Protein AF-A0A7C8J4I6-F1 (afdb_monomer_lite)

Sequence (826 aa):
MHVARFGGRIDNSRSSGARPEPAAGSNEIRGDLSVLTAATSILNPGFVEAGSIQSAESRGTNTRDVSGNFRDSLKSLCDAIKLIAAVIPVPVYLMIDALDECIDRREQCFLECLKSLVDKSGVNGENSRTAGSNNTGVKSENLKLVISARDSVDIVGELVDSKGKIENQDAEDVLRNHGIKIVDITPEKNSSDLKDYLRHAVGEVFTRRIDRKKYEAYYDSQLSRIVKIIHEKANGDFTLARLIIANLQQPSKETLEKRIKRLPSAIGDIYRASLESLTADEQEFVVAALKWVVWGVSGLSILEISDHYKEIYKDSGHSDSKPSQDVGESGTESVLEPNYASPYDNPEVKDTIYHTENAGRDFFKYDRNTGVVNVDISIREWIQQDISDSDPLVEDSRGFNKFRDNRGNTVFQFTLAPSFVRYGDTLSQLFDKKEAQMSIVLDIFRTLSNEEFQNKYIPWRPDWVEDTEVVFQDRKTPLRYEIEHWHDHILALQEWWTEDSVNSSWWAELLNQISIFTRLENWYRWNIQRIYLHTDEATLVSKDLSIRVPTSKRKPLEFLLRVFEEPIYYACKVGLYLLVDALAHQAKNLVQPSGHEREDSKMVRSRRVEAIRTVRVQALIRDIITKRPGWAPLGVPNPLCVHVESGLFIWLKHHIALRRFVKDMGGEETLERLGRPDSGASPKLLSVIFEQLTKNAFGLDNQGIISLVQEAAHLQSSQSAHEILCSREDILGRSPLCLASLNPLIIERLLKYGANINGSSILGLGHKISPLKSILEEAVHSDPKMIKLRLLKSAEILILGGADLKLGLRGTGENYNMPSSSCVLK

Structure (mmCIF, N/CA/C/O backbone):
data_AF-A0A7C8J4I6-F1
#
_entry.id   AF-A0A7C8J4I6-F1
#
loop_
_atom_site.group_PDB
_atom_site.id
_atom_site.type_symbol
_atom_site.label_atom_id
_atom_site.label_alt_id
_atom_site.label_comp_id
_atom_site.label_asym_id
_atom_site.label_entity_id
_atom_site.label_seq_id
_atom_site.pdbx_PDB_ins_code
_atom_site.Cartn_x
_atom_site.Cartn_y
_atom_site.Cartn_z
_atom_site.occupancy
_atom_site.B_iso_or_equiv
_atom_site.auth_seq_id
_atom_site.auth_comp_id
_atom_site.auth_asym_id
_atom_site.auth_atom_id
_atom_site.pdbx_PDB_model_num
ATOM 1 N N . MET A 1 1 ? -17.222 -14.824 13.240 1.00 22.33 1 MET A N 1
ATOM 2 C CA . MET A 1 1 ? -18.565 -15.294 12.827 1.00 22.33 1 MET A CA 1
ATOM 3 C C . MET A 1 1 ? -19.523 -15.115 14.009 1.00 22.33 1 MET A C 1
ATOM 5 O O . MET A 1 1 ? -19.587 -15.979 14.870 1.00 22.33 1 MET A O 1
ATOM 9 N N . HIS A 1 2 ? -20.203 -13.968 14.108 1.00 18.14 2 HIS A N 1
ATOM 10 C CA . HIS A 1 2 ? -21.247 -13.718 15.112 1.00 18.14 2 HIS A CA 1
ATOM 11 C C . HIS A 1 2 ? -22.557 -13.432 14.373 1.00 18.14 2 HIS A C 1
ATOM 13 O O . HIS A 1 2 ? -22.644 -12.476 13.611 1.00 18.14 2 HIS A O 1
ATOM 19 N N . VAL A 1 3 ? -23.560 -14.288 14.567 1.00 20.97 3 VAL A N 1
ATOM 20 C CA . VAL A 1 3 ? -24.910 -14.102 14.024 1.00 20.97 3 VAL A CA 1
ATOM 21 C C . VAL A 1 3 ? -25.680 -13.197 14.985 1.00 20.97 3 VAL A C 1
ATOM 23 O O . VAL A 1 3 ? -26.093 -13.644 16.054 1.00 20.97 3 VAL A O 1
ATOM 26 N N . ALA A 1 4 ? -25.871 -11.930 14.621 1.00 20.53 4 ALA A N 1
ATOM 27 C CA . ALA A 1 4 ? -26.806 -11.043 15.306 1.00 20.53 4 ALA A CA 1
ATOM 28 C C . ALA A 1 4 ? -28.215 -11.250 14.723 1.00 20.53 4 ALA A C 1
ATOM 30 O O . ALA A 1 4 ? -28.463 -10.984 13.548 1.00 20.53 4 ALA A O 1
ATOM 31 N N . ARG A 1 5 ? -29.150 -11.753 15.540 1.00 20.88 5 ARG A N 1
ATOM 32 C CA . ARG A 1 5 ? -30.585 -11.773 15.217 1.00 20.88 5 ARG A CA 1
ATOM 33 C C . ARG A 1 5 ? -31.154 -10.372 15.443 1.00 20.88 5 ARG A C 1
ATOM 35 O O . ARG A 1 5 ? -31.378 -9.988 16.587 1.00 20.88 5 ARG A O 1
ATOM 42 N N . PHE A 1 6 ? -31.441 -9.640 14.371 1.00 23.06 6 PHE A N 1
ATOM 43 C CA . PHE A 1 6 ? -32.274 -8.440 14.452 1.00 23.06 6 PHE A CA 1
ATOM 44 C C . PHE A 1 6 ? -33.743 -8.849 14.629 1.00 23.06 6 PHE A C 1
ATOM 46 O O . PHE A 1 6 ? -34.388 -9.341 13.706 1.00 23.06 6 PHE A O 1
ATOM 53 N N . GLY A 1 7 ? -34.263 -8.691 15.847 1.00 23.14 7 GLY A N 1
ATOM 54 C CA . GLY A 1 7 ? -35.677 -8.872 16.173 1.00 23.14 7 GLY A CA 1
ATOM 55 C C . GLY A 1 7 ? -36.444 -7.560 16.038 1.00 23.14 7 GLY A C 1
ATOM 56 O O . GLY A 1 7 ? -36.619 -6.854 17.025 1.00 23.14 7 GLY A O 1
ATOM 57 N N . GLY A 1 8 ? -36.909 -7.240 14.830 1.00 23.73 8 GLY A N 1
ATOM 58 C CA . GLY A 1 8 ? -37.871 -6.163 14.586 1.00 23.73 8 GLY A CA 1
ATOM 59 C C . GLY A 1 8 ? -39.305 -6.689 14.668 1.00 23.73 8 GLY A C 1
ATOM 60 O O . GLY A 1 8 ? -39.698 -7.564 13.899 1.00 23.73 8 GLY A O 1
ATOM 61 N N . ARG A 1 9 ? -40.089 -6.174 15.618 1.00 23.89 9 ARG A N 1
ATOM 62 C CA . ARG A 1 9 ? -41.513 -6.480 15.807 1.00 23.89 9 ARG A CA 1
ATOM 63 C C . ARG A 1 9 ? -42.314 -5.725 14.736 1.00 23.89 9 ARG A C 1
ATOM 65 O O . ARG A 1 9 ? -42.453 -4.513 14.838 1.00 23.89 9 ARG A O 1
ATOM 72 N N . ILE A 1 10 ? -42.794 -6.424 13.707 1.00 28.09 10 ILE A N 1
ATOM 73 C CA . ILE A 1 10 ? -43.690 -5.860 12.684 1.00 28.09 10 ILE A CA 1
ATOM 74 C C . ILE A 1 10 ? -45.133 -6.175 13.084 1.00 28.09 10 ILE A C 1
ATOM 76 O O . ILE A 1 10 ? -45.493 -7.338 13.276 1.00 28.09 10 ILE A O 1
ATOM 80 N N . ASP A 1 11 ? -45.942 -5.127 13.229 1.00 28.45 11 ASP A N 1
ATOM 81 C CA . ASP A 1 11 ? -47.372 -5.217 13.506 1.00 28.45 11 ASP A CA 1
ATOM 82 C C . ASP A 1 11 ? -48.124 -5.880 12.343 1.00 28.45 11 ASP A C 1
ATOM 84 O O . ASP A 1 11 ? -48.068 -5.456 11.188 1.00 28.45 11 ASP A O 1
ATOM 88 N N . ASN A 1 12 ? -48.860 -6.941 12.676 1.00 27.19 12 ASN A N 1
ATOM 89 C CA . ASN A 1 12 ? -49.697 -7.695 11.753 1.00 27.19 12 ASN A CA 1
ATOM 90 C C . ASN A 1 12 ? -50.974 -6.913 11.416 1.00 27.19 12 ASN A C 1
ATOM 92 O O . ASN A 1 12 ? -51.933 -6.916 12.191 1.00 27.19 12 ASN A O 1
ATOM 96 N N . SER A 1 13 ? -51.038 -6.348 10.209 1.00 28.39 13 SER A N 1
ATOM 97 C CA . SER A 1 13 ? -52.313 -6.074 9.542 1.00 28.39 13 SER A CA 1
ATOM 98 C C . SER A 1 13 ? -52.477 -7.002 8.332 1.00 28.39 13 SER A C 1
ATOM 100 O O . SER A 1 13 ? -51.561 -7.244 7.550 1.00 28.39 13 SER A O 1
ATOM 102 N N . ARG A 1 14 ? -53.654 -7.630 8.272 1.00 34.25 14 ARG A N 1
ATOM 103 C CA . ARG A 1 14 ? -54.020 -8.746 7.393 1.00 34.25 14 ARG A CA 1
ATOM 104 C C . ARG A 1 14 ? -53.921 -8.381 5.906 1.00 34.25 14 ARG A C 1
ATOM 106 O O . ARG A 1 14 ? -54.701 -7.565 5.429 1.00 34.25 14 ARG A O 1
ATOM 113 N N . SER A 1 15 ? -53.115 -9.126 5.153 1.00 29.30 15 SER A N 1
ATOM 114 C CA . SER A 1 15 ? -53.461 -9.507 3.779 1.00 29.30 15 SER A CA 1
ATOM 115 C C . SER A 1 15 ? -52.951 -10.923 3.497 1.00 29.30 15 SER A C 1
ATOM 117 O O . SER A 1 15 ? -51.850 -11.305 3.888 1.00 29.30 15 SER A O 1
ATOM 119 N N . SER A 1 16 ? -53.819 -11.748 2.921 1.00 35.03 16 SER A N 1
ATOM 120 C CA . SER A 1 16 ? -53.568 -13.146 2.588 1.00 35.03 16 SER A CA 1
ATOM 121 C C . SER A 1 16 ? -52.676 -13.245 1.348 1.00 35.03 16 SER A C 1
ATOM 123 O O . SER A 1 16 ? -53.167 -13.155 0.225 1.00 35.03 16 SER A O 1
ATOM 125 N N . GLY A 1 17 ? -51.379 -13.453 1.560 1.00 33.22 17 GLY A N 1
ATOM 126 C CA . GLY A 1 17 ? -50.409 -13.866 0.546 1.00 33.22 17 GLY A CA 1
ATOM 127 C C . GLY A 1 17 ? -49.604 -15.050 1.078 1.00 33.22 17 GLY A C 1
ATOM 128 O O . GLY A 1 17 ? -49.302 -15.099 2.269 1.00 33.22 17 GLY A O 1
ATOM 129 N N . ALA A 1 18 ? -49.341 -16.038 0.222 1.00 35.47 18 ALA A N 1
ATOM 130 C CA . ALA A 1 18 ? -48.706 -17.311 0.560 1.00 35.47 18 ALA A CA 1
ATOM 131 C C . ALA A 1 18 ? -47.450 -17.161 1.444 1.00 35.47 18 ALA A C 1
ATOM 133 O O . ALA A 1 18 ? -46.618 -16.283 1.221 1.00 35.47 18 ALA A O 1
ATOM 134 N N . ARG A 1 19 ? -47.313 -18.046 2.444 1.00 27.58 19 ARG A N 1
ATOM 135 C CA . ARG A 1 19 ? -46.102 -18.163 3.272 1.00 27.58 19 ARG A CA 1
ATOM 136 C C . ARG A 1 19 ? -44.889 -18.422 2.363 1.00 27.58 19 ARG A C 1
ATOM 138 O O . ARG A 1 19 ? -44.957 -19.375 1.590 1.00 27.58 19 ARG A O 1
ATOM 145 N N . PRO A 1 20 ? -43.790 -17.654 2.471 1.00 38.03 20 PRO A N 1
ATOM 146 C CA . PRO A 1 20 ? -42.533 -18.045 1.850 1.00 38.03 20 PRO A CA 1
ATOM 147 C C . PRO A 1 20 ? -42.032 -19.336 2.512 1.00 38.03 20 PRO A C 1
ATOM 149 O O . PRO A 1 20 ? -42.106 -19.478 3.737 1.00 38.03 20 PRO A O 1
ATOM 152 N N . GLU A 1 21 ? -41.570 -20.288 1.701 1.00 36.38 21 GLU A N 1
ATOM 153 C CA . GLU A 1 21 ? -40.891 -21.491 2.188 1.00 36.38 21 GLU A CA 1
ATOM 154 C C . GLU A 1 21 ? -39.665 -21.109 3.041 1.00 36.38 21 GLU A C 1
ATOM 156 O O . GLU A 1 21 ? -39.037 -20.074 2.792 1.00 36.38 21 GLU A O 1
ATOM 161 N N . PRO A 1 22 ? -39.330 -21.896 4.081 1.00 43.00 22 PRO A N 1
ATOM 162 C CA . PRO A 1 22 ? -38.176 -21.617 4.925 1.00 43.00 22 PRO A CA 1
ATOM 163 C C . PRO A 1 22 ? -36.894 -21.655 4.085 1.00 43.00 22 PRO A C 1
ATOM 165 O O . PRO A 1 22 ? -36.612 -22.644 3.416 1.00 43.00 22 PRO A O 1
ATOM 168 N N . ALA A 1 23 ? -36.125 -20.564 4.122 1.00 50.59 23 ALA A N 1
ATOM 169 C CA . ALA A 1 23 ? -34.827 -20.480 3.466 1.00 50.59 23 ALA A CA 1
ATOM 170 C C . ALA A 1 23 ? -33.919 -21.617 3.957 1.00 50.59 23 ALA A C 1
ATOM 172 O O . ALA A 1 23 ? -33.755 -21.786 5.169 1.00 50.59 23 ALA A O 1
ATOM 173 N N . ALA A 1 24 ? -33.341 -22.371 3.018 1.00 52.19 24 ALA A N 1
ATOM 174 C CA . ALA A 1 24 ? -32.402 -23.439 3.326 1.00 52.19 24 ALA A CA 1
ATOM 175 C C . ALA A 1 24 ? -31.261 -22.906 4.209 1.00 52.19 24 ALA A C 1
ATOM 177 O O . ALA A 1 24 ? -30.676 -21.852 3.934 1.00 52.19 24 ALA A O 1
ATOM 178 N N . GLY A 1 25 ? -30.971 -23.599 5.309 1.00 57.41 25 GLY A N 1
ATOM 179 C CA . GLY A 1 25 ? -29.938 -23.181 6.258 1.00 57.41 25 GLY A CA 1
ATOM 180 C C . GLY A 1 25 ? -28.534 -23.320 5.660 1.00 57.41 25 GLY A C 1
ATOM 181 O O . GLY A 1 25 ? -28.298 -24.170 4.806 1.00 57.41 25 GLY A O 1
ATOM 182 N N . SER A 1 26 ? -27.545 -22.554 6.140 1.00 57.16 26 SER A N 1
ATOM 183 C CA . SER A 1 26 ? -26.157 -22.659 5.634 1.00 57.16 26 SER A CA 1
ATOM 184 C C . SER A 1 26 ? -25.560 -24.072 5.754 1.00 57.16 26 SER A C 1
ATOM 186 O O . SER A 1 26 ? -24.694 -24.450 4.967 1.00 57.16 26 SER A O 1
ATOM 188 N N . ASN A 1 27 ? -26.048 -24.868 6.711 1.00 67.44 27 ASN A N 1
ATOM 189 C CA . ASN A 1 27 ? -25.666 -26.267 6.893 1.00 67.44 27 ASN A CA 1
ATOM 190 C C . ASN A 1 27 ? -26.215 -27.190 5.793 1.00 67.44 27 ASN A C 1
ATOM 192 O O . ASN A 1 27 ? -25.563 -28.175 5.466 1.00 67.44 27 ASN A O 1
ATOM 196 N N . GLU A 1 28 ? -27.368 -26.871 5.204 1.00 70.06 28 GLU A N 1
ATOM 197 C CA . GLU A 1 28 ? -27.948 -27.643 4.098 1.00 70.06 28 GLU A CA 1
ATOM 198 C C . GLU A 1 28 ? -27.163 -27.397 2.807 1.00 70.06 28 GLU A C 1
ATOM 200 O O . GLU A 1 28 ? -26.834 -28.345 2.106 1.00 70.06 28 GLU A O 1
ATOM 205 N N . ILE A 1 29 ? -26.733 -26.155 2.562 1.00 70.06 29 ILE A N 1
ATOM 206 C CA . ILE A 1 29 ? -25.873 -25.806 1.417 1.00 70.06 29 ILE A CA 1
ATOM 207 C C . ILE A 1 29 ? -24.490 -26.456 1.544 1.00 70.06 29 ILE A C 1
ATOM 209 O O . ILE A 1 29 ? -23.954 -26.965 0.566 1.00 70.06 29 ILE A O 1
ATOM 213 N N . ARG A 1 30 ? -23.912 -26.488 2.755 1.00 70.88 30 ARG A N 1
ATOM 214 C CA . ARG A 1 30 ? -22.647 -27.202 3.019 1.00 70.88 30 ARG A CA 1
ATOM 215 C C . ARG A 1 30 ? -22.762 -28.717 2.827 1.00 70.88 30 ARG A C 1
ATOM 217 O O . ARG A 1 30 ? -21.744 -29.359 2.597 1.00 70.88 30 ARG A O 1
ATOM 224 N N . GLY A 1 31 ? -23.965 -29.276 2.960 1.00 77.88 31 GLY A N 1
ATOM 225 C CA . GLY A 1 31 ? -24.247 -30.689 2.710 1.00 77.88 31 GLY A CA 1
ATOM 226 C C . GLY A 1 31 ? -24.632 -30.996 1.261 1.00 77.88 31 GLY A C 1
ATOM 227 O O . GLY A 1 31 ? -24.630 -32.164 0.873 1.00 77.88 31 GLY A O 1
ATOM 228 N N . ASP A 1 32 ? -24.945 -29.978 0.456 1.00 85.56 32 ASP A N 1
ATOM 229 C CA . ASP A 1 32 ? -25.350 -30.150 -0.934 1.00 85.56 32 ASP A CA 1
ATOM 230 C C . ASP A 1 32 ? -24.123 -30.337 -1.835 1.00 85.56 32 ASP A C 1
ATOM 232 O O . ASP A 1 32 ? -23.527 -29.397 -2.372 1.00 85.56 32 ASP A O 1
ATOM 236 N N . LEU A 1 33 ? -23.749 -31.606 -2.004 1.00 85.94 33 LEU A N 1
ATOM 237 C CA . LEU A 1 33 ? -22.631 -32.022 -2.843 1.00 85.94 33 LEU A CA 1
ATOM 238 C C . LEU A 1 33 ? -22.779 -31.535 -4.291 1.00 85.94 33 LEU A C 1
ATOM 240 O O . LEU A 1 33 ? -21.768 -31.307 -4.954 1.00 85.94 33 LEU A O 1
ATOM 244 N N . SER A 1 34 ? -24.006 -31.346 -4.787 1.00 86.69 34 SER A N 1
ATOM 245 C CA . SER A 1 34 ? -24.236 -30.876 -6.153 1.00 86.69 34 SER A CA 1
ATOM 246 C C . SER A 1 34 ? -23.845 -29.405 -6.317 1.00 86.69 34 SER A C 1
ATOM 248 O O . SER A 1 34 ? -23.128 -29.068 -7.260 1.00 86.69 34 SER A O 1
ATOM 250 N N . VAL A 1 35 ? -24.213 -28.554 -5.351 1.00 86.81 35 VAL A N 1
ATOM 251 C CA . VAL A 1 35 ? -23.846 -27.128 -5.320 1.00 86.81 35 VAL A CA 1
ATOM 252 C C . VAL A 1 35 ? -22.340 -26.969 -5.139 1.00 86.81 35 VAL A C 1
ATOM 254 O O . VAL A 1 35 ? -21.718 -26.191 -5.862 1.00 86.81 35 VAL A O 1
ATOM 257 N N . LEU A 1 36 ? -21.735 -27.739 -4.228 1.00 86.25 36 LEU A N 1
ATOM 258 C CA . LEU A 1 36 ? -20.285 -27.727 -4.016 1.00 86.25 36 LEU A CA 1
ATOM 259 C C . LEU A 1 36 ? -19.528 -28.175 -5.267 1.00 86.25 36 LEU A C 1
ATOM 261 O O . LEU A 1 36 ? -18.614 -27.481 -5.694 1.00 86.25 36 LEU A O 1
ATOM 265 N N . THR A 1 37 ? -19.939 -29.277 -5.900 1.00 86.19 37 THR A N 1
ATOM 266 C CA . THR A 1 37 ? -19.298 -29.775 -7.128 1.00 86.19 37 THR A CA 1
ATOM 267 C C . THR A 1 37 ? -19.415 -28.758 -8.261 1.00 86.19 37 THR A C 1
ATOM 269 O O . THR A 1 37 ? -18.433 -28.498 -8.954 1.00 86.19 37 THR A O 1
ATOM 272 N N . ALA A 1 38 ? -20.582 -28.127 -8.421 1.00 86.94 38 ALA A N 1
ATOM 273 C CA . ALA A 1 38 ? -20.786 -27.083 -9.418 1.00 86.94 38 ALA A CA 1
ATOM 274 C C . ALA A 1 38 ? -19.899 -25.855 -9.144 1.00 86.94 38 ALA A C 1
ATOM 276 O O . ALA A 1 38 ? -19.177 -25.414 -10.037 1.00 86.94 38 ALA A O 1
ATOM 277 N N . ALA A 1 39 ? -19.867 -25.352 -7.907 1.00 88.19 39 ALA A N 1
ATOM 278 C CA . ALA A 1 39 ? -19.011 -24.230 -7.520 1.00 88.19 39 ALA A CA 1
ATOM 279 C C . ALA A 1 39 ? -17.516 -24.554 -7.693 1.00 88.19 39 ALA A C 1
ATOM 281 O O . ALA A 1 39 ? -16.769 -23.745 -8.241 1.00 88.19 39 ALA A O 1
ATOM 282 N N . THR A 1 40 ? -17.078 -25.755 -7.301 1.00 85.81 40 THR A N 1
ATOM 283 C CA . THR A 1 40 ? -15.703 -26.226 -7.517 1.00 85.81 40 THR A CA 1
ATOM 284 C C . THR A 1 40 ? -15.380 -26.341 -9.001 1.00 85.81 40 THR A C 1
ATOM 286 O O . THR A 1 40 ? -14.283 -25.966 -9.391 1.00 85.81 40 THR A O 1
ATOM 289 N N . SER A 1 41 ? -16.316 -26.785 -9.844 1.00 83.88 41 SER A N 1
ATOM 290 C CA . SER A 1 41 ? -16.104 -26.844 -11.296 1.00 83.88 41 SER A CA 1
ATOM 291 C C . SER A 1 41 ? -15.981 -25.458 -11.940 1.00 83.88 41 SER A C 1
ATOM 293 O O . SER A 1 41 ? -15.224 -25.297 -12.887 1.00 83.88 41 SER A O 1
ATOM 295 N N . ILE A 1 42 ? -16.665 -24.443 -11.400 1.00 85.56 42 ILE A N 1
ATOM 296 C CA . ILE A 1 42 ? -16.537 -23.050 -11.855 1.00 85.56 42 ILE A CA 1
ATOM 297 C C . ILE A 1 42 ? -15.177 -22.476 -11.439 1.00 85.56 42 ILE A C 1
ATOM 299 O O . ILE A 1 42 ? -14.506 -21.827 -12.234 1.00 85.56 42 ILE A O 1
ATOM 303 N N . LEU A 1 43 ? -14.758 -22.729 -10.196 1.00 83.81 43 LEU A N 1
ATOM 304 C CA . LEU A 1 43 ? -13.472 -22.258 -9.671 1.00 83.81 43 LEU A CA 1
ATOM 305 C C . LEU A 1 43 ? -12.275 -23.033 -10.237 1.00 83.81 43 LEU A C 1
ATOM 307 O O . LEU A 1 43 ? -11.168 -22.501 -10.289 1.00 83.81 43 LEU A O 1
ATOM 311 N N . ASN A 1 44 ? -12.484 -24.288 -10.633 1.00 82.19 44 ASN A N 1
ATOM 312 C CA . ASN A 1 44 ? -11.461 -25.189 -11.144 1.00 82.19 44 ASN A CA 1
ATOM 313 C C . ASN A 1 44 ? -12.014 -26.044 -12.302 1.00 82.19 44 ASN A C 1
ATOM 315 O O . ASN A 1 44 ? -12.298 -27.235 -12.122 1.00 82.19 44 ASN A O 1
ATOM 319 N N . PRO A 1 45 ? -12.146 -25.459 -13.506 1.00 73.94 45 PRO A N 1
ATOM 320 C CA . PRO A 1 45 ? -12.723 -26.144 -14.663 1.00 73.94 45 PRO A CA 1
ATOM 321 C C . PRO A 1 45 ? -11.961 -27.412 -15.083 1.00 73.94 45 PRO A C 1
ATOM 323 O O . PRO A 1 45 ? -12.541 -28.280 -15.728 1.00 73.94 45 PRO A O 1
ATOM 326 N N . GLY A 1 46 ? -10.696 -27.579 -14.669 1.00 67.94 46 GLY A N 1
ATOM 327 C CA . GLY A 1 46 ? -9.892 -28.776 -14.945 1.00 67.94 46 GLY A CA 1
ATOM 328 C C . GLY A 1 46 ? -10.053 -29.931 -13.945 1.00 67.94 46 GLY A C 1
ATOM 329 O O . GLY A 1 46 ? -9.559 -31.025 -14.207 1.00 67.94 46 GLY A O 1
ATOM 330 N N . PHE A 1 47 ? -10.723 -29.730 -12.804 1.00 72.25 47 PHE A N 1
ATOM 331 C CA . PHE A 1 47 ? -10.771 -30.737 -11.732 1.00 72.25 47 PHE A CA 1
ATOM 332 C C . PHE A 1 47 ? -11.702 -31.919 -12.040 1.00 72.25 47 PHE A C 1
ATOM 334 O O . PHE A 1 47 ? -11.438 -33.046 -11.627 1.00 72.25 47 PHE A O 1
ATOM 341 N N . VAL A 1 48 ? -12.796 -31.680 -12.768 1.00 61.16 48 VAL A N 1
ATOM 342 C CA . VAL A 1 48 ? -13.861 -32.682 -12.958 1.00 61.16 48 VAL A CA 1
ATOM 343 C C . VAL A 1 48 ? -13.580 -33.619 -14.144 1.00 61.16 48 VAL A C 1
ATOM 345 O O . VAL A 1 48 ? -14.013 -34.770 -14.132 1.00 61.16 48 VAL A O 1
ATOM 348 N N . GLU A 1 49 ? -12.793 -33.192 -15.140 1.00 57.94 49 GLU A N 1
ATOM 349 C CA . GLU A 1 49 ? -12.517 -34.006 -16.339 1.00 57.94 49 GLU A CA 1
ATOM 350 C C . GLU A 1 49 ? -11.562 -35.197 -16.084 1.00 57.94 49 GLU A C 1
ATOM 352 O O . GLU A 1 49 ? -11.522 -36.122 -16.893 1.00 57.94 49 GLU A O 1
ATOM 357 N N . ALA A 1 50 ? -10.845 -35.248 -14.954 1.00 51.91 50 ALA A N 1
ATOM 358 C CA . ALA A 1 50 ? -9.851 -36.298 -14.691 1.00 51.91 50 ALA A CA 1
ATOM 359 C C . ALA A 1 50 ? -10.406 -37.585 -14.036 1.00 51.91 50 ALA A C 1
ATOM 361 O O . ALA A 1 50 ? -9.695 -38.587 -13.985 1.00 51.91 50 ALA A O 1
ATOM 362 N N . GLY A 1 51 ? -11.647 -37.583 -13.523 1.00 48.97 51 GLY A N 1
ATOM 363 C CA . GLY A 1 51 ? -12.116 -38.626 -12.593 1.00 48.97 51 GLY A CA 1
ATOM 364 C C . GLY A 1 51 ? -13.332 -39.467 -12.998 1.00 48.97 51 GLY A C 1
ATOM 365 O O . GLY A 1 51 ? -13.482 -40.572 -12.481 1.00 48.97 51 GLY A O 1
ATOM 366 N N . SER A 1 52 ? -14.214 -39.007 -13.892 1.00 48.44 52 SER A N 1
ATOM 367 C CA . SER A 1 52 ? -15.463 -39.740 -14.170 1.00 48.44 52 SER A CA 1
ATOM 368 C C . SER A 1 52 ? -15.946 -39.606 -15.614 1.00 48.44 52 SER A C 1
ATOM 370 O O . SER A 1 52 ? -16.878 -38.865 -15.923 1.00 48.44 52 SER A O 1
ATOM 372 N N . ILE A 1 53 ? -15.361 -40.398 -16.511 1.00 45.47 53 ILE A N 1
ATOM 373 C CA . ILE A 1 53 ? -16.020 -40.763 -17.769 1.00 45.47 53 ILE A CA 1
ATOM 374 C C . ILE A 1 53 ? -16.812 -42.041 -17.494 1.00 45.47 53 ILE A C 1
ATOM 376 O O . ILE A 1 53 ? -16.320 -43.128 -17.776 1.00 45.47 53 ILE A O 1
ATOM 380 N N . GLN A 1 54 ? -17.998 -41.923 -16.890 1.00 41.50 54 GLN A N 1
ATOM 381 C CA . GLN A 1 54 ? -19.114 -42.858 -17.092 1.00 41.50 54 GLN A CA 1
ATOM 382 C C . GLN A 1 54 ? -20.383 -42.384 -16.358 1.00 41.50 54 GLN A C 1
ATOM 384 O O . GLN A 1 54 ? -20.403 -42.220 -15.144 1.00 41.50 54 GLN A O 1
ATOM 389 N N . SER A 1 55 ? -21.441 -42.196 -17.154 1.00 44.59 55 SER A N 1
ATOM 390 C CA . SER A 1 55 ? -22.868 -42.175 -16.796 1.00 44.59 55 SER A CA 1
ATOM 391 C C . SER A 1 55 ? -23.388 -41.102 -15.826 1.00 44.59 55 SER A C 1
ATOM 393 O O . SER A 1 55 ? -23.688 -41.396 -14.673 1.00 44.59 55 SER A O 1
ATOM 395 N N . ALA A 1 56 ? -23.653 -39.901 -16.347 1.00 39.28 56 ALA A N 1
ATOM 396 C CA . ALA A 1 56 ? -24.822 -39.103 -15.957 1.00 39.28 56 ALA A CA 1
ATOM 397 C C . ALA A 1 56 ? -25.134 -38.059 -17.046 1.00 39.28 56 ALA A C 1
ATOM 399 O O . ALA A 1 56 ? -24.797 -36.884 -16.935 1.00 39.28 56 ALA A O 1
ATOM 400 N N . GLU A 1 57 ? -25.788 -38.493 -18.126 1.00 44.50 57 GLU A N 1
ATOM 401 C CA . GLU A 1 57 ? -26.483 -37.591 -19.049 1.00 44.50 57 GLU A CA 1
ATOM 402 C C . GLU A 1 57 ? -27.724 -37.008 -18.348 1.00 44.50 57 GLU A C 1
ATOM 404 O O . GLU A 1 57 ? -28.834 -37.499 -18.524 1.00 44.50 57 GLU A O 1
ATOM 409 N N . SER A 1 58 ? -27.581 -35.964 -17.526 1.00 41.88 58 SER A N 1
ATOM 410 C CA . SER A 1 58 ? -28.731 -35.104 -17.218 1.00 41.88 58 SER A CA 1
ATOM 411 C C . SER A 1 58 ? -28.316 -33.713 -16.740 1.00 41.88 58 SER A C 1
ATOM 413 O O . SER A 1 58 ? -27.681 -33.580 -15.698 1.00 41.88 58 SER A O 1
ATOM 415 N N . ARG A 1 59 ? -28.799 -32.703 -17.480 1.00 41.91 59 ARG A N 1
ATOM 416 C CA . ARG A 1 59 ? -28.642 -31.237 -17.350 1.00 41.91 59 ARG A CA 1
ATOM 417 C C . ARG A 1 59 ? -27.387 -30.645 -17.998 1.00 41.91 59 ARG A C 1
ATOM 419 O O . ARG A 1 59 ? -26.382 -30.369 -17.360 1.00 41.91 59 ARG A O 1
ATOM 426 N N . GLY A 1 60 ? -27.524 -30.384 -19.300 1.00 41.69 60 GLY A N 1
ATOM 427 C CA . GLY A 1 60 ? -26.566 -29.654 -20.126 1.00 41.69 60 GLY A CA 1
ATOM 428 C C . GLY A 1 60 ? -26.444 -28.178 -19.749 1.00 41.69 60 GLY A C 1
ATOM 429 O O . GLY A 1 60 ? -27.146 -27.329 -20.294 1.00 41.69 60 GLY A O 1
ATOM 430 N N . THR A 1 61 ? -25.512 -27.872 -18.856 1.00 46.28 61 THR A N 1
ATOM 431 C CA . THR A 1 61 ? -24.905 -26.544 -18.750 1.00 46.28 61 THR A CA 1
ATOM 432 C C . THR A 1 61 ? -23.576 -26.581 -19.499 1.00 46.28 61 THR A C 1
ATOM 434 O O . THR A 1 61 ? -22.635 -27.232 -19.053 1.00 46.28 61 THR A O 1
ATOM 437 N N . ASN A 1 62 ? -23.504 -25.918 -20.657 1.00 46.25 62 ASN A N 1
ATOM 438 C CA . ASN A 1 62 ? -22.267 -25.730 -21.420 1.00 46.25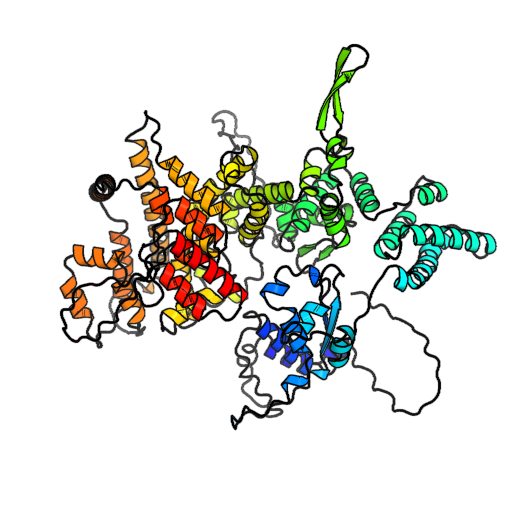 62 ASN A CA 1
ATOM 439 C C . ASN A 1 62 ? -21.312 -24.812 -20.634 1.00 46.25 62 ASN A C 1
ATOM 441 O O . ASN A 1 62 ? -21.236 -23.617 -20.892 1.00 46.25 62 ASN A O 1
ATOM 445 N N . THR A 1 63 ? -20.588 -25.353 -19.656 1.00 51.59 63 THR A N 1
ATOM 446 C CA . THR A 1 63 ? -19.581 -24.627 -18.857 1.00 51.59 63 THR A CA 1
ATOM 447 C C . THR A 1 63 ? -18.225 -24.495 -19.564 1.00 51.59 63 THR A C 1
ATOM 449 O O . THR A 1 63 ? -17.313 -23.874 -19.029 1.00 51.59 63 THR A O 1
ATOM 452 N N . ARG A 1 64 ? -18.082 -25.036 -20.784 1.00 50.59 64 ARG A N 1
ATOM 453 C CA . ARG A 1 64 ? -16.805 -25.102 -21.523 1.00 50.59 64 ARG A CA 1
ATOM 454 C C . ARG A 1 64 ? -16.256 -23.766 -22.035 1.00 50.59 64 ARG A C 1
ATOM 456 O O . ARG A 1 64 ? -15.058 -23.698 -22.286 1.00 50.59 64 ARG A O 1
ATOM 463 N N . ASP A 1 65 ? -17.077 -22.721 -22.148 1.00 50.53 65 ASP A N 1
ATOM 464 C CA . ASP A 1 65 ? -16.624 -21.408 -22.649 1.00 50.53 65 ASP A CA 1
ATOM 465 C C . ASP A 1 65 ? -16.037 -20.490 -21.562 1.00 50.53 65 ASP A C 1
ATOM 467 O O . ASP A 1 65 ? -15.485 -19.435 -21.871 1.00 50.53 65 ASP A O 1
ATOM 471 N N . VAL A 1 66 ? -16.065 -20.897 -20.288 1.00 53.59 66 VAL A N 1
ATOM 472 C CA . VAL A 1 66 ? -15.374 -20.181 -19.200 1.00 53.59 66 VAL A CA 1
ATOM 473 C C . VAL A 1 66 ? -13.957 -20.749 -19.063 1.00 53.59 66 VAL A C 1
ATOM 475 O O . VAL A 1 66 ? -13.575 -21.293 -18.034 1.00 53.59 66 VAL A O 1
ATOM 478 N N . SER A 1 67 ? -13.170 -20.697 -20.142 1.00 47.06 67 SER A N 1
ATOM 479 C CA . SER A 1 67 ? -11.808 -21.259 -20.166 1.00 47.06 67 SER A CA 1
ATOM 480 C C . SER A 1 67 ? -10.737 -20.307 -19.606 1.00 47.06 67 SER A C 1
ATOM 482 O O . SER A 1 67 ? -9.544 -20.565 -19.775 1.00 47.06 67 SER A O 1
ATOM 484 N N . GLY A 1 68 ? -11.137 -19.180 -19.011 1.00 59.03 68 GLY A N 1
ATOM 485 C CA . GLY A 1 68 ? -10.233 -18.214 -18.387 1.00 59.03 68 GLY A CA 1
ATOM 486 C C . GLY A 1 68 ? -10.075 -18.502 -16.899 1.00 59.03 68 GLY A C 1
ATOM 487 O O . GLY A 1 68 ? -11.050 -18.819 -16.219 1.00 59.03 68 GLY A O 1
ATOM 488 N N . ASN A 1 69 ? -8.859 -18.385 -16.375 1.00 67.31 69 ASN A N 1
ATOM 489 C CA . ASN A 1 69 ? -8.638 -18.480 -14.940 1.00 67.31 69 ASN A CA 1
ATOM 490 C C . ASN A 1 69 ? -9.256 -17.225 -14.298 1.00 67.31 69 ASN A C 1
ATOM 492 O O . ASN A 1 69 ? -9.016 -16.103 -14.743 1.00 67.31 69 ASN A O 1
ATOM 496 N N . PHE A 1 70 ? -10.087 -17.386 -13.264 1.00 72.56 70 PHE A N 1
ATOM 497 C CA . PHE A 1 70 ? -10.790 -16.255 -12.635 1.00 72.56 70 PHE A CA 1
ATOM 498 C C . PHE A 1 70 ? -9.827 -15.207 -12.045 1.00 72.56 70 PHE A C 1
ATOM 500 O O . PHE A 1 70 ? -10.237 -14.087 -11.762 1.00 72.56 70 PHE A O 1
ATOM 507 N N . ARG A 1 71 ? -8.546 -15.568 -11.885 1.00 72.25 71 ARG A N 1
ATOM 508 C CA . ARG A 1 71 ? -7.451 -14.693 -11.445 1.00 72.25 71 ARG A CA 1
ATOM 509 C C . ARG A 1 71 ? -6.876 -13.796 -12.546 1.00 72.25 71 ARG A C 1
ATOM 511 O O . ARG A 1 71 ? -6.072 -12.929 -12.237 1.00 72.25 71 ARG A O 1
ATOM 518 N N . ASP A 1 72 ? -7.246 -14.008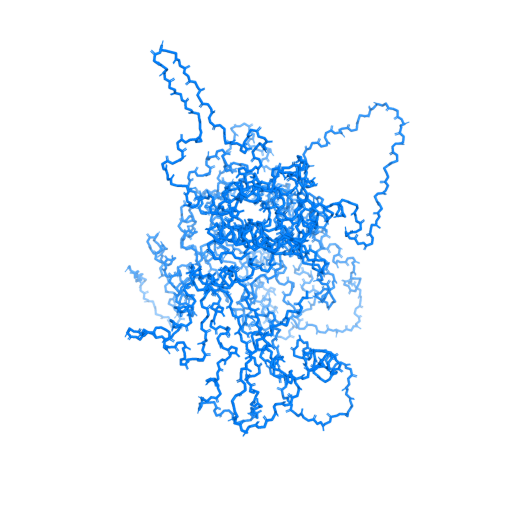 -13.809 1.00 73.44 72 ASP A N 1
ATOM 519 C CA . ASP A 1 72 ? -6.607 -13.326 -14.942 1.00 73.44 72 ASP A CA 1
ATOM 520 C C . ASP A 1 72 ? -7.060 -11.868 -15.086 1.00 73.44 72 ASP A C 1
ATOM 522 O O . ASP A 1 72 ? -6.311 -11.031 -15.591 1.00 73.44 72 ASP A O 1
ATOM 526 N N . SER A 1 73 ? -8.296 -11.564 -14.675 1.00 79.25 73 SER A N 1
ATOM 527 C CA . SER A 1 73 ? -8.841 -10.208 -14.695 1.00 79.25 73 SER A CA 1
ATOM 528 C C . SER A 1 73 ? -9.983 -10.041 -13.696 1.00 79.25 73 SER A C 1
ATOM 530 O O . SER A 1 73 ? -10.706 -10.994 -13.391 1.00 79.25 73 SER A O 1
ATOM 532 N N . LEU A 1 74 ? -10.213 -8.802 -13.263 1.00 82.19 74 LEU A N 1
ATOM 533 C CA . LEU A 1 74 ? -11.358 -8.428 -12.433 1.00 82.19 74 LEU A CA 1
ATOM 534 C C . LEU A 1 74 ? -12.707 -8.819 -13.069 1.00 82.19 74 LEU A C 1
ATOM 536 O O . LEU A 1 74 ? -13.634 -9.238 -12.376 1.00 82.19 74 LEU A O 1
ATOM 540 N N . LYS A 1 75 ? -12.809 -8.738 -14.401 1.00 83.12 75 LYS A N 1
ATOM 541 C CA . LYS A 1 75 ? -13.998 -9.161 -15.148 1.00 83.12 75 LYS A CA 1
ATOM 542 C C . LYS A 1 75 ? -14.221 -10.672 -15.045 1.00 83.12 75 LYS A C 1
ATOM 544 O O . LYS A 1 75 ? -15.330 -11.095 -14.734 1.00 83.12 75 LYS A O 1
ATOM 549 N N . SER A 1 76 ? -13.164 -11.465 -15.226 1.00 82.50 76 SER A N 1
ATOM 550 C CA . SER A 1 76 ? -13.210 -12.926 -15.070 1.00 82.50 76 SER A CA 1
ATOM 551 C C . SER A 1 76 ? -13.614 -13.330 -13.650 1.00 82.50 76 SER A C 1
ATOM 553 O O . SER A 1 76 ? -14.413 -14.250 -13.476 1.00 82.50 76 SER A O 1
ATOM 555 N N . LEU A 1 77 ? -13.112 -12.620 -12.633 1.00 86.94 77 LEU A N 1
ATOM 556 C CA . LEU A 1 77 ? -13.521 -12.807 -11.241 1.00 86.94 77 LEU A CA 1
ATOM 557 C C . LEU A 1 77 ? -15.014 -12.509 -11.053 1.00 86.94 77 LEU A C 1
ATOM 559 O O . LEU A 1 77 ? -15.733 -13.312 -10.459 1.00 86.94 77 LEU A O 1
ATOM 563 N N . CYS A 1 78 ? -15.497 -11.385 -11.586 1.00 87.44 78 CYS A N 1
ATOM 564 C CA . CYS A 1 78 ? -16.907 -11.015 -11.512 1.00 87.44 78 CYS A CA 1
ATOM 565 C C . CYS A 1 78 ? -17.811 -12.059 -12.187 1.00 87.44 78 CYS A C 1
ATOM 567 O O . CYS A 1 78 ? -18.843 -12.447 -11.637 1.00 87.44 78 CYS A O 1
ATOM 569 N N . ASP A 1 79 ? -17.413 -12.562 -13.353 1.00 84.25 79 ASP A N 1
ATOM 570 C CA . ASP A 1 79 ? -18.157 -13.599 -14.065 1.00 84.25 79 ASP A CA 1
ATOM 571 C C . ASP A 1 79 ? -18.170 -14.926 -13.285 1.00 84.25 79 ASP A C 1
ATOM 573 O O . ASP A 1 79 ? -19.225 -15.551 -13.158 1.00 84.25 79 ASP A O 1
ATOM 577 N N . ALA A 1 80 ? -17.053 -15.312 -12.658 1.00 88.19 80 ALA A N 1
ATOM 578 C CA . ALA A 1 80 ? -17.008 -16.471 -11.765 1.00 88.19 80 ALA A CA 1
ATOM 579 C C . ALA A 1 80 ? -17.948 -16.304 -10.557 1.00 88.19 80 ALA A C 1
ATOM 581 O O . ALA A 1 80 ? -18.697 -17.226 -10.230 1.00 88.19 80 ALA A O 1
ATOM 582 N N . ILE A 1 81 ? -17.981 -15.121 -9.931 1.00 90.62 81 ILE A N 1
ATOM 583 C CA . ILE A 1 81 ? -18.900 -14.812 -8.822 1.00 90.62 81 ILE A CA 1
ATOM 584 C C . ILE A 1 81 ? -20.362 -14.941 -9.269 1.00 90.62 81 ILE A C 1
ATOM 586 O O . ILE A 1 81 ? -21.156 -15.563 -8.562 1.00 90.62 81 ILE A O 1
ATOM 590 N N . LYS A 1 82 ? -20.727 -14.411 -10.447 1.00 88.06 82 LYS A N 1
ATOM 591 C CA . LYS A 1 82 ? -22.084 -14.558 -11.010 1.00 88.06 82 LYS A CA 1
ATOM 592 C C . LYS A 1 82 ? -22.466 -16.025 -11.184 1.00 88.06 82 LYS A C 1
ATOM 594 O O . LYS A 1 82 ? -23.569 -16.419 -10.810 1.00 88.06 82 LYS A O 1
ATOM 599 N N . LEU A 1 83 ? -21.563 -16.829 -11.744 1.00 87.62 83 LEU A N 1
ATOM 600 C CA . LEU A 1 83 ? -21.795 -18.253 -11.984 1.00 87.62 83 LEU A CA 1
ATOM 601 C C . LEU A 1 83 ? -21.945 -19.029 -10.672 1.00 87.62 83 LEU A C 1
ATOM 603 O O . LEU A 1 83 ? -22.844 -19.858 -10.551 1.00 87.62 83 LEU A O 1
ATOM 607 N N . ILE A 1 84 ? -21.119 -18.730 -9.668 1.00 89.19 84 ILE A N 1
ATOM 608 C CA . ILE A 1 84 ? -21.230 -19.348 -8.340 1.00 89.19 84 ILE A CA 1
ATOM 609 C C . ILE A 1 84 ? -22.555 -18.954 -7.680 1.00 89.19 84 ILE A C 1
ATOM 611 O O . ILE A 1 84 ? -23.265 -19.807 -7.152 1.00 89.19 84 ILE A O 1
ATOM 615 N N . ALA A 1 85 ? -22.938 -17.678 -7.748 1.00 90.38 85 ALA A N 1
ATOM 616 C CA . ALA A 1 85 ? -24.199 -17.209 -7.181 1.00 90.38 85 ALA A CA 1
ATOM 617 C C . ALA A 1 85 ? -25.429 -17.850 -7.845 1.00 90.38 85 ALA A C 1
ATOM 619 O O . ALA A 1 85 ? -26.463 -18.017 -7.203 1.00 90.38 85 ALA A O 1
ATOM 620 N N . ALA A 1 86 ? -25.313 -18.237 -9.114 1.00 88.00 86 ALA A N 1
ATOM 621 C CA . ALA A 1 86 ? -26.372 -18.902 -9.858 1.00 88.00 86 ALA A CA 1
ATOM 622 C C . ALA A 1 86 ? -26.597 -20.366 -9.475 1.00 88.00 86 ALA A C 1
ATOM 624 O O . ALA A 1 86 ? -27.724 -20.852 -9.582 1.00 88.00 86 ALA A O 1
ATOM 625 N N . VAL A 1 87 ? -25.542 -21.078 -9.067 1.00 89.06 87 VAL A N 1
ATOM 626 C CA . VAL A 1 87 ? -25.652 -22.486 -8.650 1.00 89.06 87 VAL A CA 1
ATOM 627 C C . VAL A 1 87 ? -26.115 -22.622 -7.202 1.00 89.06 87 VAL A C 1
ATOM 629 O O . VAL A 1 87 ? -26.590 -23.683 -6.809 1.00 89.06 87 VAL A O 1
ATOM 632 N N . ILE A 1 88 ? -26.015 -21.552 -6.411 1.00 88.31 88 ILE A N 1
ATOM 633 C CA . ILE A 1 88 ? -26.490 -21.522 -5.031 1.00 88.31 88 ILE A CA 1
ATOM 634 C C . ILE A 1 88 ? -28.014 -21.271 -5.034 1.00 88.31 88 ILE A C 1
ATOM 636 O O . ILE A 1 88 ? -28.473 -20.252 -5.555 1.00 88.31 88 ILE A O 1
ATOM 640 N N . PRO A 1 89 ? -28.831 -22.167 -4.441 1.00 84.56 89 PRO A N 1
ATOM 641 C CA . PRO A 1 89 ? -30.296 -22.092 -4.506 1.00 84.56 89 PRO A CA 1
ATOM 642 C C . PRO A 1 89 ? -30.906 -21.005 -3.605 1.00 84.56 89 PRO A C 1
ATOM 644 O O . PRO A 1 89 ? -32.125 -20.852 -3.557 1.00 84.56 89 PRO A O 1
ATOM 647 N N . VAL A 1 90 ? -30.074 -20.256 -2.881 1.00 87.31 90 VAL A N 1
ATOM 648 C CA . VAL A 1 90 ? -30.481 -19.170 -1.984 1.00 87.31 90 VAL A CA 1
ATOM 649 C C . VAL A 1 90 ? -29.870 -17.841 -2.433 1.00 87.31 90 VAL A C 1
ATOM 651 O O . VAL A 1 90 ? -28.859 -17.841 -3.136 1.00 87.31 90 VAL A O 1
ATOM 654 N N . PRO A 1 91 ? -30.431 -16.696 -2.005 1.00 88.81 91 PRO A N 1
ATOM 655 C CA . PRO A 1 91 ? -29.821 -15.400 -2.262 1.00 88.81 91 PRO A CA 1
ATOM 656 C C . PRO A 1 91 ? -28.392 -15.324 -1.710 1.00 88.81 91 PRO A C 1
ATOM 658 O O . PRO A 1 91 ? -28.149 -15.598 -0.533 1.00 88.81 91 PRO A O 1
ATOM 661 N N . VAL A 1 92 ? -27.456 -14.914 -2.558 1.00 89.56 92 VAL A N 1
ATOM 662 C CA . VAL A 1 92 ? -26.050 -14.694 -2.224 1.00 89.56 92 VAL A CA 1
ATOM 663 C C . VAL A 1 92 ? -25.832 -13.204 -2.024 1.00 89.56 92 VAL A C 1
ATOM 665 O O . VAL A 1 92 ? -26.147 -12.405 -2.901 1.00 89.56 92 VAL A O 1
ATOM 668 N N . TYR A 1 93 ? -25.279 -12.831 -0.875 1.00 91.88 93 TYR A N 1
ATOM 669 C CA . TYR A 1 93 ? -24.905 -11.454 -0.576 1.00 91.88 93 TYR A CA 1
ATOM 670 C C . TYR A 1 93 ? -23.390 -11.317 -0.693 1.00 91.88 93 TYR A C 1
ATOM 672 O O . TYR A 1 93 ? -22.653 -11.948 0.063 1.00 91.88 93 TYR A O 1
ATOM 680 N N . LEU A 1 94 ? -22.936 -10.498 -1.635 1.00 92.69 94 LEU A N 1
ATOM 681 C CA . LEU A 1 94 ? -21.556 -10.041 -1.712 1.00 92.69 94 LEU A CA 1
ATOM 682 C C . LEU A 1 94 ? -21.454 -8.731 -0.931 1.00 92.69 94 LEU A C 1
ATOM 684 O O . LEU A 1 94 ? -22.148 -7.767 -1.249 1.00 92.69 94 LEU A O 1
ATOM 688 N N . MET A 1 95 ? -20.621 -8.720 0.105 1.00 92.50 95 MET A N 1
ATOM 689 C CA . MET A 1 95 ? -20.364 -7.536 0.921 1.00 92.50 95 MET A CA 1
ATOM 690 C C . MET A 1 95 ? -18.957 -7.037 0.619 1.00 92.50 95 MET A C 1
ATOM 692 O O . MET A 1 95 ? -18.002 -7.799 0.757 1.00 92.50 95 MET A O 1
ATOM 696 N N . ILE A 1 96 ? -18.848 -5.782 0.201 1.00 90.62 96 ILE A N 1
ATOM 697 C CA . ILE A 1 96 ? -17.576 -5.086 0.022 1.00 90.62 96 ILE A CA 1
ATOM 698 C C . ILE A 1 96 ? -17.546 -3.981 1.060 1.00 90.62 96 ILE A C 1
ATOM 700 O O . ILE A 1 96 ? -18.341 -3.043 0.995 1.00 90.62 96 ILE A O 1
ATOM 704 N N . ASP A 1 97 ? -16.681 -4.162 2.048 1.00 88.88 97 ASP A N 1
ATOM 705 C CA . ASP A 1 97 ? -16.514 -3.218 3.142 1.00 88.88 97 ASP A CA 1
ATOM 706 C C . ASP A 1 97 ? -15.383 -2.239 2.809 1.00 88.88 97 ASP A C 1
ATOM 708 O O . ASP A 1 97 ? -14.377 -2.661 2.239 1.00 88.88 97 ASP A O 1
ATOM 712 N N . ALA A 1 98 ? -15.562 -0.963 3.151 1.00 85.38 98 ALA A N 1
ATOM 713 C CA . ALA A 1 98 ? -14.586 0.111 2.963 1.00 85.38 98 ALA A CA 1
ATOM 714 C C . ALA A 1 98 ? -14.045 0.203 1.524 1.00 85.38 98 ALA A C 1
ATOM 716 O O . ALA A 1 98 ? -12.840 0.181 1.276 1.00 85.38 98 ALA A O 1
ATOM 717 N N . LEU A 1 99 ? -14.944 0.315 0.542 1.00 87.50 99 LEU A N 1
ATOM 718 C CA . LEU A 1 99 ? -14.568 0.424 -0.873 1.00 87.50 99 LEU A CA 1
ATOM 719 C C . LEU A 1 99 ? -13.600 1.594 -1.144 1.00 87.50 99 LEU A C 1
ATOM 721 O O . LEU A 1 99 ? -12.805 1.540 -2.082 1.00 87.50 99 LEU A O 1
ATOM 725 N N . ASP A 1 100 ? -13.653 2.648 -0.336 1.00 83.38 100 ASP A N 1
ATOM 726 C CA . ASP A 1 100 ? -12.751 3.792 -0.408 1.00 83.38 100 ASP A CA 1
ATOM 727 C C . ASP A 1 100 ? -11.273 3.439 -0.150 1.00 83.38 100 ASP A C 1
ATOM 729 O O . ASP A 1 100 ? -10.405 4.132 -0.689 1.00 83.38 100 ASP A O 1
ATOM 733 N N . GLU A 1 101 ? -10.981 2.331 0.546 1.00 80.44 101 GLU A N 1
ATOM 734 C CA . GLU A 1 101 ? -9.621 1.801 0.752 1.00 80.44 101 GLU A CA 1
ATOM 735 C C . GLU A 1 101 ? -9.054 1.086 -0.487 1.00 80.44 101 GLU A C 1
ATOM 737 O O . GLU A 1 101 ? -7.853 0.831 -0.564 1.00 80.44 101 GLU A O 1
ATOM 742 N N . CYS A 1 102 ? -9.883 0.779 -1.489 1.00 81.75 102 CYS A N 1
ATOM 743 C CA . CYS A 1 102 ? -9.405 0.208 -2.746 1.00 81.75 102 CYS A CA 1
ATOM 744 C C . CYS A 1 102 ? -8.712 1.307 -3.573 1.00 81.75 102 CYS A C 1
ATOM 746 O O . CYS A 1 102 ? -9.377 2.111 -4.242 1.00 81.75 102 CYS A O 1
ATOM 748 N N . ILE A 1 103 ? -7.377 1.351 -3.500 1.00 69.69 103 ILE A N 1
ATOM 749 C CA . ILE A 1 103 ? -6.515 2.385 -4.108 1.00 69.69 103 ILE A CA 1
ATOM 750 C C . ILE A 1 103 ? -6.651 2.400 -5.639 1.00 69.69 103 ILE A C 1
ATOM 752 O O . ILE A 1 103 ? -6.745 3.457 -6.259 1.00 69.69 103 ILE A O 1
ATOM 756 N N . ASP A 1 104 ? -6.741 1.224 -6.250 1.00 72.94 104 ASP A N 1
ATOM 757 C CA . ASP A 1 104 ? -6.807 0.997 -7.695 1.00 72.94 104 ASP A CA 1
ATOM 758 C C . ASP A 1 104 ? -8.240 1.004 -8.261 1.00 72.94 104 ASP A C 1
ATOM 760 O O . ASP A 1 104 ? -8.432 0.825 -9.468 1.00 72.94 104 ASP A O 1
ATOM 764 N N . ARG A 1 105 ? -9.268 1.261 -7.432 1.00 85.25 105 ARG A N 1
ATOM 765 C CA . ARG A 1 105 ? -10.685 1.131 -7.835 1.00 85.25 105 ARG A CA 1
ATOM 766 C C . ARG A 1 105 ? -11.039 1.938 -9.083 1.00 85.25 105 ARG A C 1
ATOM 768 O O . ARG A 1 105 ? -11.818 1.473 -9.914 1.00 85.25 105 ARG A O 1
ATOM 775 N N . ARG A 1 106 ? -10.477 3.147 -9.213 1.00 78.88 106 ARG A N 1
ATOM 776 C CA . ARG A 1 106 ? -10.731 4.052 -10.344 1.00 78.88 106 ARG A CA 1
ATOM 777 C C . ARG A 1 106 ? -9.960 3.612 -11.575 1.00 78.88 106 ARG A C 1
ATOM 779 O O . ARG A 1 106 ? -10.495 3.648 -12.676 1.00 78.88 106 ARG A O 1
ATOM 786 N N . GLU A 1 107 ? -8.722 3.174 -11.381 1.00 75.38 107 GLU A N 1
ATOM 787 C CA . GLU A 1 107 ? -7.852 2.718 -12.464 1.00 75.38 107 GLU A CA 1
ATOM 788 C C . GLU A 1 107 ? -8.403 1.446 -13.114 1.00 75.38 107 GLU A C 1
ATOM 790 O O . GLU A 1 107 ? -8.381 1.317 -14.337 1.00 75.38 107 GLU A O 1
ATOM 795 N N . GLN A 1 108 ? -8.983 0.551 -12.310 1.00 76.81 108 GLN A N 1
ATOM 796 C CA . GLN A 1 108 ? -9.567 -0.709 -12.771 1.00 76.81 108 GLN A CA 1
ATOM 797 C C . GLN A 1 108 ? -11.070 -0.642 -13.075 1.00 76.81 108 GLN A C 1
ATOM 799 O O . GLN A 1 108 ? -11.664 -1.666 -13.412 1.00 76.81 108 GLN A O 1
ATOM 804 N N . CYS A 1 109 ? -11.704 0.531 -12.963 1.00 81.94 109 CYS A N 1
ATOM 805 C CA . CYS A 1 109 ? -13.156 0.685 -13.134 1.00 81.94 109 CYS A CA 1
ATOM 806 C C . CYS A 1 109 ? -13.951 -0.325 -12.272 1.00 81.94 109 CYS A C 1
ATOM 808 O O . CYS A 1 109 ? -14.898 -0.974 -12.730 1.00 81.94 109 CYS A O 1
ATOM 810 N N . PHE A 1 110 ? -13.537 -0.501 -11.012 1.00 87.12 110 PHE A N 1
ATOM 811 C CA . PHE A 1 110 ? -14.018 -1.574 -10.140 1.00 87.12 110 PHE A CA 1
ATOM 812 C C . PHE A 1 110 ? -15.526 -1.494 -9.891 1.00 87.12 110 PHE A C 1
ATOM 814 O O . PHE A 1 110 ? -16.229 -2.497 -10.021 1.00 87.12 110 PHE A O 1
ATOM 821 N N . LEU A 1 111 ? -16.048 -0.292 -9.633 1.00 87.00 111 LEU A N 1
ATOM 822 C CA . LEU A 1 111 ? -17.481 -0.058 -9.441 1.00 87.00 111 LEU A CA 1
ATOM 823 C C . LEU A 1 111 ? -18.323 -0.435 -10.665 1.00 87.00 111 LEU A C 1
ATOM 825 O O . LEU A 1 111 ? -19.415 -0.977 -10.503 1.00 87.00 111 LEU A O 1
ATOM 829 N N . GLU A 1 112 ? -17.822 -0.222 -11.883 1.00 83.69 112 GLU A N 1
ATOM 830 C CA . GLU A 1 112 ? -18.522 -0.645 -13.102 1.00 83.69 112 GLU A CA 1
ATOM 831 C C . GLU A 1 112 ? -18.580 -2.171 -13.208 1.00 83.69 112 GLU A C 1
ATOM 833 O O . GLU A 1 112 ? -19.625 -2.744 -13.536 1.00 83.69 112 GLU A O 1
ATOM 838 N N . CYS A 1 113 ? -17.478 -2.847 -12.872 1.00 85.44 113 CYS A N 1
ATOM 839 C CA . CYS A 1 113 ? -17.430 -4.306 -12.830 1.00 85.44 113 CYS A CA 1
ATOM 840 C C . CYS A 1 113 ? -18.429 -4.858 -11.805 1.00 85.44 113 CYS A C 1
ATOM 842 O O . CYS A 1 113 ? -19.196 -5.771 -12.124 1.00 85.44 113 CYS A O 1
ATOM 844 N N . LEU A 1 114 ? -18.492 -4.254 -10.616 1.00 88.44 114 LEU A N 1
ATOM 845 C CA . LEU A 1 114 ? -19.445 -4.609 -9.566 1.00 88.44 114 LEU A CA 1
ATOM 846 C C . LEU A 1 114 ? -20.897 -4.323 -9.960 1.00 88.44 114 LEU A C 1
ATOM 848 O O . LEU A 1 114 ? -21.770 -5.151 -9.718 1.00 88.44 114 LEU A O 1
ATOM 852 N N . LYS A 1 115 ? -21.172 -3.196 -10.620 1.00 85.38 115 LYS A N 1
ATOM 853 C CA . LYS A 1 115 ? -22.501 -2.877 -11.163 1.00 85.38 115 LYS A CA 1
ATOM 854 C C . LYS A 1 115 ? -22.945 -3.945 -12.164 1.00 85.38 115 LYS A C 1
ATOM 856 O O . LYS A 1 115 ? -24.053 -4.474 -12.066 1.00 85.38 115 LYS A O 1
ATOM 861 N N . SER A 1 116 ? -22.027 -4.385 -13.028 1.00 83.75 116 SER A N 1
ATOM 862 C CA . SER A 1 116 ? -22.285 -5.460 -13.988 1.00 83.75 116 SER A CA 1
ATOM 863 C C . SER A 1 116 ? -22.654 -6.801 -13.335 1.00 83.75 116 SER A C 1
ATOM 865 O O . SER A 1 116 ? -23.254 -7.642 -14.007 1.00 83.75 116 SER A O 1
ATOM 867 N N . LEU A 1 117 ? -22.305 -7.033 -12.056 1.00 85.31 117 LEU A N 1
ATOM 868 C CA . LEU A 1 117 ? -22.701 -8.227 -11.290 1.00 85.31 117 LEU A CA 1
ATOM 869 C C . LEU A 1 117 ? -24.213 -8.328 -11.102 1.00 85.31 117 LEU A C 1
ATOM 871 O O . LEU A 1 117 ? -24.753 -9.434 -11.084 1.00 85.31 117 LEU A O 1
ATOM 875 N N . VAL A 1 118 ? -24.879 -7.182 -10.965 1.00 83.50 118 VAL A N 1
ATOM 876 C CA . VAL A 1 118 ? -26.283 -7.085 -10.544 1.00 83.50 118 VAL A CA 1
ATOM 877 C C . VAL A 1 118 ? -27.180 -6.544 -11.666 1.00 83.50 118 VAL A C 1
ATOM 879 O O . VAL A 1 118 ? -28.400 -6.718 -11.617 1.00 83.50 118 VAL A O 1
ATOM 882 N N . ASP A 1 119 ? -26.593 -5.942 -12.706 1.00 77.69 119 ASP A N 1
ATOM 883 C CA . ASP A 1 119 ? -27.318 -5.396 -13.851 1.00 77.69 119 ASP A CA 1
ATOM 884 C C . ASP A 1 119 ? -28.168 -6.459 -14.566 1.00 77.69 119 ASP A C 1
ATOM 886 O O . ASP A 1 119 ? -27.684 -7.455 -15.109 1.00 77.69 119 ASP A O 1
ATOM 890 N N . LYS A 1 120 ? -29.481 -6.206 -14.614 1.00 69.19 120 LYS A N 1
ATOM 891 C CA . LYS A 1 120 ? -30.463 -7.049 -15.319 1.00 69.19 120 LYS A CA 1
ATOM 892 C C . LYS A 1 120 ? -30.521 -6.778 -16.828 1.00 69.19 120 LYS A C 1
ATOM 894 O O . LYS A 1 120 ? -31.127 -7.547 -17.571 1.00 69.19 120 LYS A O 1
ATOM 899 N N . SER A 1 121 ? -29.932 -5.671 -17.279 1.00 58.78 121 SER A N 1
ATOM 900 C CA . SER A 1 121 ? -30.070 -5.132 -18.639 1.00 58.78 121 SER A CA 1
ATOM 901 C C . SER A 1 121 ? -29.251 -5.884 -19.694 1.00 58.78 121 SER A C 1
ATOM 903 O O . SER A 1 121 ? -29.592 -5.826 -20.873 1.00 58.78 121 SER A O 1
ATOM 905 N N . GLY A 1 122 ? -28.233 -6.653 -19.295 1.00 52.91 122 GLY A N 1
ATOM 906 C CA . GLY A 1 122 ? -27.360 -7.392 -20.218 1.00 52.91 122 GLY A CA 1
ATOM 907 C C . GLY A 1 122 ? -28.015 -8.563 -20.965 1.00 52.91 122 GLY A C 1
ATOM 908 O O . GLY A 1 122 ? -27.378 -9.149 -21.834 1.00 52.91 122 GLY A O 1
ATOM 909 N N . VAL A 1 123 ? -29.268 -8.917 -20.654 1.00 51.03 123 VAL A N 1
ATOM 910 C CA . VAL A 1 123 ? -29.962 -10.067 -21.270 1.00 51.03 123 VAL A CA 1
ATOM 911 C C . VAL A 1 123 ? -30.852 -9.657 -22.457 1.00 51.03 123 VAL A C 1
ATOM 913 O O . VAL A 1 123 ? -31.188 -10.498 -23.288 1.00 51.03 123 VAL A O 1
ATOM 916 N N . ASN A 1 124 ? -31.173 -8.368 -22.610 1.00 43.34 124 ASN A N 1
ATOM 917 C CA . ASN A 1 124 ? -32.078 -7.883 -23.658 1.00 43.34 124 ASN A CA 1
ATOM 918 C C . ASN A 1 124 ? -31.320 -6.981 -24.649 1.00 43.34 124 ASN A C 1
ATOM 920 O O . ASN A 1 124 ? -31.318 -5.763 -24.507 1.00 43.34 124 ASN A O 1
ATOM 924 N N . GLY A 1 125 ? -30.646 -7.582 -25.636 1.00 45.25 125 GLY A N 1
ATOM 925 C CA . GLY A 1 125 ? -29.787 -6.858 -26.586 1.00 45.25 125 GLY A CA 1
ATOM 926 C C . GLY A 1 125 ? -29.548 -7.571 -27.922 1.00 45.25 125 GLY A C 1
ATOM 927 O O . GLY A 1 125 ? -28.408 -7.788 -28.312 1.00 45.25 125 GLY A O 1
ATOM 928 N N . GLU A 1 126 ? -30.636 -7.995 -28.563 1.00 44.44 126 GLU A N 1
ATOM 929 C CA . GLU A 1 126 ? -30.991 -8.025 -30.002 1.00 44.44 126 GLU A CA 1
ATOM 930 C C . GLU A 1 126 ? -29.981 -8.180 -31.173 1.00 44.44 126 GLU A C 1
ATOM 932 O O . GLU A 1 126 ? -30.459 -8.437 -32.275 1.00 44.44 126 GLU A O 1
ATOM 937 N N . ASN A 1 127 ? -28.648 -8.149 -31.036 1.00 43.56 127 ASN A N 1
ATOM 938 C CA . ASN A 1 127 ? -27.749 -8.158 -32.216 1.00 43.56 127 ASN A CA 1
ATOM 939 C C . ASN A 1 127 ? -26.757 -9.328 -32.343 1.00 43.56 127 ASN A C 1
ATOM 941 O O . ASN A 1 127 ? -26.075 -9.421 -33.362 1.00 43.56 127 ASN A O 1
ATOM 945 N N . SER A 1 128 ? -26.702 -10.280 -31.406 1.00 41.69 128 SER A N 1
ATOM 946 C CA . SER A 1 128 ? -25.868 -11.484 -31.583 1.00 41.69 128 SER A CA 1
ATOM 947 C C . SER A 1 128 ? -26.679 -12.649 -32.159 1.00 41.69 128 SER A C 1
ATOM 949 O O . SER A 1 128 ? -27.065 -13.579 -31.455 1.00 41.69 128 SER A O 1
ATOM 951 N N . ARG A 1 129 ? -26.954 -12.607 -33.469 1.00 40.59 129 ARG A N 1
ATOM 952 C CA . ARG A 1 129 ? -27.480 -13.745 -34.254 1.00 40.59 129 ARG A CA 1
ATOM 953 C C . ARG A 1 129 ? -26.374 -14.757 -34.606 1.00 40.59 129 ARG A C 1
ATOM 955 O O . ARG A 1 129 ? -26.281 -15.205 -35.746 1.00 40.59 129 ARG A O 1
ATOM 962 N N . THR A 1 130 ? -25.536 -15.151 -33.653 1.00 44.34 130 THR A N 1
ATOM 963 C CA . THR A 1 130 ? -24.740 -16.377 -33.801 1.00 44.34 130 THR A CA 1
ATOM 964 C C . THR A 1 130 ? -25.610 -17.558 -33.382 1.00 44.34 130 THR A C 1
ATOM 966 O O . THR A 1 130 ? -25.770 -17.882 -32.208 1.00 44.34 130 THR A O 1
ATOM 969 N N . ALA A 1 131 ? -26.255 -18.161 -34.380 1.00 41.31 131 ALA A N 1
ATOM 970 C CA . ALA A 1 131 ? -27.067 -19.357 -34.228 1.00 41.31 131 ALA A CA 1
ATOM 971 C C . ALA A 1 131 ? -26.225 -20.495 -33.622 1.00 41.31 131 ALA A C 1
ATOM 973 O O . ALA A 1 131 ? -25.305 -20.991 -34.267 1.00 41.31 131 ALA A O 1
ATOM 974 N N . GLY A 1 132 ? -26.538 -20.900 -32.388 1.00 39.50 132 GLY A N 1
ATOM 975 C CA . GLY A 1 132 ? -26.000 -22.130 -31.798 1.00 39.50 132 GLY A CA 1
ATOM 976 C C . GLY A 1 132 ? -25.834 -22.145 -30.279 1.00 39.50 132 GLY A C 1
ATOM 977 O O . GLY A 1 132 ? -25.806 -23.230 -29.706 1.00 39.50 132 GLY A O 1
ATOM 978 N N . SER A 1 133 ? -25.764 -20.993 -29.604 1.00 42.81 133 SER A N 1
ATOM 979 C CA . SER A 1 133 ? -25.603 -20.983 -28.144 1.00 42.81 133 SER A CA 1
ATOM 980 C C . SER A 1 133 ? -26.960 -20.906 -27.447 1.00 42.81 133 SER A C 1
ATOM 982 O O . SER A 1 133 ? -27.604 -19.856 -27.408 1.00 42.81 133 SER A O 1
ATOM 984 N N . ASN A 1 134 ? -27.423 -22.042 -26.922 1.00 42.88 134 ASN A N 1
ATOM 985 C CA . ASN A 1 134 ? -28.560 -22.095 -26.011 1.00 42.88 134 ASN A CA 1
ATOM 986 C C . ASN A 1 134 ? -28.176 -21.357 -24.724 1.00 42.88 134 ASN A C 1
ATOM 988 O O . ASN A 1 134 ? -27.628 -21.957 -23.801 1.00 42.88 134 ASN A O 1
ATOM 992 N N . ASN A 1 135 ? -28.456 -20.053 -24.685 1.00 41.81 135 ASN A N 1
ATOM 993 C CA . ASN A 1 135 ? -28.357 -19.220 -23.496 1.00 41.81 135 ASN A CA 1
ATOM 994 C C . ASN A 1 135 ? -29.172 -19.860 -22.368 1.00 41.81 135 ASN A C 1
ATOM 996 O O . ASN A 1 135 ? -30.394 -19.710 -22.287 1.00 41.81 135 ASN A O 1
ATOM 1000 N N . THR A 1 136 ? -28.490 -20.561 -21.467 1.00 48.62 136 THR A N 1
ATOM 1001 C CA . THR A 1 136 ? -28.994 -20.812 -20.124 1.00 48.62 136 THR A CA 1
ATOM 1002 C C . THR A 1 136 ? -29.142 -19.442 -19.482 1.00 48.62 136 THR A C 1
ATOM 1004 O O . THR A 1 136 ? -28.151 -18.840 -19.076 1.00 48.62 136 THR A O 1
ATOM 1007 N N . GLY A 1 137 ? -30.370 -18.918 -19.477 1.00 46.94 137 GLY A N 1
ATOM 1008 C CA . GLY A 1 137 ? -30.756 -17.681 -18.805 1.00 46.94 137 GLY A CA 1
ATOM 1009 C C . GLY A 1 137 ? -30.563 -17.828 -17.303 1.00 46.94 137 GLY A C 1
ATOM 1010 O O . GLY A 1 137 ? -31.517 -18.015 -16.551 1.00 46.94 137 GLY A O 1
ATOM 1011 N N . VAL A 1 138 ? -29.305 -17.803 -16.882 1.00 56.62 138 VAL A N 1
ATOM 1012 C CA . VAL A 1 138 ? -28.884 -17.742 -15.498 1.00 56.62 138 VAL A CA 1
ATOM 1013 C C . VAL A 1 138 ? -29.355 -16.391 -14.985 1.00 56.62 138 VAL A C 1
ATOM 1015 O O . VAL A 1 138 ? -28.794 -15.343 -15.302 1.00 56.62 138 VAL A O 1
ATOM 1018 N N . LYS A 1 139 ? -30.468 -16.410 -14.253 1.00 56.34 139 LYS A N 1
ATOM 1019 C CA . LYS A 1 139 ? -31.028 -15.215 -13.637 1.00 56.34 139 LYS A CA 1
ATOM 1020 C C . LYS A 1 139 ? -30.063 -14.753 -12.550 1.00 56.34 139 LYS A C 1
ATOM 1022 O O . LYS A 1 139 ? -29.998 -15.364 -11.489 1.00 56.34 139 LYS A O 1
ATOM 1027 N N . SER A 1 140 ? -29.374 -13.639 -12.785 1.00 61.06 140 SER A N 1
ATOM 1028 C CA . SER A 1 140 ? -28.532 -12.934 -11.802 1.00 61.06 140 SER A CA 1
ATOM 1029 C C . SER A 1 140 ? -29.306 -12.419 -10.577 1.00 61.06 140 SER A C 1
ATOM 1031 O O . SER A 1 140 ? -28.739 -11.783 -9.695 1.00 61.06 140 SER A O 1
ATOM 1033 N N . GLU A 1 141 ? -30.607 -12.705 -10.475 1.00 69.31 141 GLU A N 1
ATOM 1034 C CA . GLU A 1 141 ? -31.489 -12.205 -9.420 1.00 69.31 141 GLU A CA 1
ATOM 1035 C C . GLU A 1 141 ? -31.107 -12.694 -8.015 1.00 69.31 141 GLU A C 1
ATOM 1037 O O . GLU A 1 141 ? -31.458 -12.023 -7.034 1.00 69.31 141 GLU A O 1
ATOM 1042 N N . ASN A 1 142 ? -30.367 -13.808 -7.933 1.00 85.06 142 ASN A N 1
ATOM 1043 C CA . ASN A 1 142 ? -29.891 -14.393 -6.681 1.00 85.06 142 ASN A CA 1
ATOM 1044 C C . ASN A 1 142 ? -28.710 -13.637 -6.062 1.00 85.06 142 ASN A C 1
ATOM 1046 O O . ASN A 1 142 ? -28.518 -13.755 -4.857 1.00 85.06 142 ASN A O 1
ATOM 1050 N N . LEU A 1 143 ? -27.950 -12.843 -6.823 1.00 89.69 143 LEU A N 1
ATOM 1051 C CA . LEU A 1 143 ? -26.836 -12.067 -6.278 1.00 89.69 143 LEU A CA 1
ATOM 1052 C C . LEU A 1 143 ? -27.322 -10.692 -5.797 1.00 89.69 143 LEU A C 1
ATOM 1054 O O . LEU A 1 143 ? -28.005 -9.958 -6.515 1.00 89.69 143 LEU A O 1
ATOM 1058 N N . LYS A 1 144 ? -26.969 -10.337 -4.564 1.00 90.94 144 LYS A N 1
ATOM 1059 C CA . LYS A 1 144 ? -27.167 -9.018 -3.959 1.00 90.94 144 LYS A CA 1
ATOM 1060 C C . LYS A 1 144 ? -25.807 -8.450 -3.595 1.00 90.94 144 LYS A C 1
ATOM 1062 O O . LYS A 1 144 ? -24.988 -9.153 -3.015 1.00 90.94 144 LYS A O 1
ATOM 1067 N N . LEU A 1 145 ? -25.590 -7.184 -3.914 1.00 91.12 145 LEU A N 1
ATOM 1068 C CA . LEU A 1 145 ? -24.360 -6.481 -3.586 1.00 91.12 145 LEU A CA 1
ATOM 1069 C C . LEU A 1 145 ? -24.644 -5.451 -2.493 1.00 91.12 145 LEU A C 1
ATOM 1071 O O . LEU A 1 145 ? -25.621 -4.707 -2.581 1.00 91.12 145 LEU A O 1
ATOM 1075 N N . VAL A 1 146 ? -23.794 -5.428 -1.474 1.00 93.50 146 VAL A N 1
ATOM 1076 C CA . VAL A 1 146 ? -23.778 -4.412 -0.422 1.00 93.50 146 VAL A CA 1
ATOM 1077 C C . VAL A 1 146 ? -22.381 -3.816 -0.401 1.00 93.50 146 VAL A C 1
ATOM 1079 O O . VAL A 1 146 ? -21.404 -4.548 -0.267 1.00 93.50 146 VAL A O 1
ATOM 1082 N N . ILE A 1 147 ? -22.303 -2.501 -0.554 1.00 91.62 147 ILE A N 1
ATOM 1083 C CA . ILE A 1 147 ? -21.051 -1.749 -0.533 1.00 91.62 147 ILE A CA 1
ATOM 1084 C C . ILE A 1 147 ? -21.134 -0.773 0.635 1.00 91.62 147 ILE A C 1
ATOM 1086 O O . ILE A 1 147 ? -22.148 -0.086 0.775 1.00 91.62 147 ILE A O 1
ATOM 1090 N N . SER A 1 148 ? -20.090 -0.707 1.451 1.00 91.50 148 SER A N 1
ATOM 1091 C CA . SER A 1 148 ? -19.853 0.427 2.340 1.00 91.50 148 SER A CA 1
ATOM 1092 C C . SER A 1 148 ? -18.692 1.252 1.784 1.00 91.50 148 SER A C 1
ATOM 1094 O O . SER A 1 148 ? -17.720 0.711 1.254 1.00 91.50 148 SER A O 1
ATOM 1096 N N . ALA A 1 149 ? -18.812 2.570 1.863 1.00 89.88 149 ALA A N 1
ATOM 1097 C CA . ALA A 1 149 ? -17.686 3.474 1.702 1.00 89.88 149 ALA A CA 1
ATOM 1098 C C . ALA A 1 149 ? -17.992 4.790 2.412 1.00 89.88 149 ALA A C 1
ATOM 1100 O O . ALA A 1 149 ? -19.129 5.048 2.823 1.00 89.88 149 ALA A O 1
ATOM 1101 N N . ARG A 1 150 ? -16.957 5.605 2.558 1.00 84.31 150 ARG A N 1
ATOM 1102 C CA . ARG A 1 150 ? -17.044 6.945 3.137 1.00 84.31 150 ARG A CA 1
ATOM 1103 C C . ARG A 1 150 ? -17.611 7.964 2.158 1.00 84.31 150 ARG A C 1
ATOM 1105 O O . ARG A 1 150 ? -17.579 7.774 0.945 1.00 84.31 150 ARG A O 1
ATOM 1112 N N . ASP A 1 151 ? -18.058 9.082 2.712 1.00 81.69 151 ASP A N 1
ATOM 1113 C CA . ASP A 1 151 ? -18.497 10.271 1.974 1.00 81.69 151 ASP A CA 1
ATOM 1114 C C . ASP A 1 151 ? -17.343 11.021 1.283 1.00 81.69 151 ASP A C 1
ATOM 1116 O O . ASP A 1 151 ? -17.579 11.829 0.387 1.00 81.69 151 ASP A O 1
ATOM 1120 N N . SER A 1 152 ? -16.091 10.711 1.635 1.00 78.00 152 SER A N 1
ATOM 1121 C CA . SER A 1 152 ? -14.891 11.207 0.948 1.00 78.00 152 SER A CA 1
ATOM 1122 C C . SER A 1 152 ? -14.778 10.737 -0.506 1.00 78.00 152 SER A C 1
ATOM 1124 O O . SER A 1 152 ? -13.997 11.296 -1.282 1.00 78.00 152 SER A O 1
ATOM 1126 N N . VAL A 1 153 ? -15.544 9.713 -0.893 1.00 82.00 153 VAL A N 1
ATOM 1127 C CA . VAL A 1 153 ? -15.585 9.183 -2.253 1.00 82.00 153 VAL A CA 1
ATOM 1128 C C . VAL A 1 153 ? -16.981 9.352 -2.826 1.00 82.00 153 VAL A C 1
ATOM 1130 O O . VAL A 1 153 ? -17.968 8.882 -2.267 1.00 82.00 153 VAL A O 1
ATOM 1133 N N . ASP A 1 154 ? -17.050 9.962 -4.005 1.00 82.81 154 ASP A N 1
ATOM 1134 C CA . ASP A 1 154 ? -18.298 10.102 -4.746 1.00 82.81 154 ASP A CA 1
ATOM 1135 C C . ASP A 1 154 ? -18.671 8.794 -5.469 1.00 82.81 154 ASP A C 1
ATOM 1137 O O . ASP A 1 154 ? -18.519 8.652 -6.684 1.00 82.81 154 ASP A O 1
ATOM 1141 N N . ILE A 1 155 ? -19.143 7.801 -4.704 1.00 84.44 155 ILE A N 1
ATOM 1142 C CA . ILE A 1 155 ? -19.625 6.516 -5.245 1.00 84.44 155 ILE A CA 1
ATOM 1143 C C . ILE A 1 155 ? -20.770 6.752 -6.237 1.00 84.44 155 ILE A C 1
ATOM 1145 O O . ILE A 1 155 ? -20.898 6.040 -7.233 1.00 84.44 155 ILE A O 1
ATOM 1149 N N . VAL A 1 156 ? -21.623 7.738 -5.948 1.00 82.69 156 VAL A N 1
ATOM 1150 C CA . VAL A 1 156 ? -22.790 8.071 -6.765 1.00 82.69 156 VAL A CA 1
ATOM 1151 C C . VAL A 1 156 ? -22.339 8.560 -8.136 1.00 82.69 156 VAL A C 1
ATOM 1153 O O . VAL A 1 156 ? -22.774 7.997 -9.142 1.00 82.69 156 VAL A O 1
ATOM 1156 N N . GLY A 1 157 ? -21.419 9.523 -8.178 1.00 81.12 157 GLY A N 1
ATOM 1157 C CA . GLY A 1 157 ? -20.785 9.998 -9.403 1.00 81.12 157 GLY A CA 1
ATOM 1158 C C . GLY A 1 157 ? -20.115 8.864 -10.173 1.00 81.12 157 GLY A C 1
ATOM 1159 O O . GLY A 1 157 ? -20.424 8.658 -11.343 1.00 81.12 157 GLY A O 1
ATOM 1160 N N . GLU A 1 158 ? -19.302 8.034 -9.511 1.00 83.44 158 GLU A N 1
ATOM 1161 C CA . GLU A 1 158 ? -18.614 6.903 -10.160 1.00 83.44 158 GLU A CA 1
ATOM 1162 C C . GLU A 1 158 ? -19.590 5.862 -10.762 1.00 83.44 158 GLU A C 1
ATOM 1164 O O . GLU A 1 158 ? -19.298 5.249 -11.791 1.00 83.44 158 GLU A O 1
ATOM 1169 N N . LEU A 1 159 ? -20.785 5.683 -10.186 1.00 80.06 159 LEU A N 1
ATOM 1170 C CA . LEU A 1 159 ? -21.821 4.783 -10.715 1.00 80.06 159 LEU A CA 1
ATOM 1171 C C . LEU A 1 159 ? -22.656 5.384 -11.861 1.00 80.06 159 LEU A C 1
ATOM 1173 O O . LEU A 1 159 ? -23.238 4.618 -12.650 1.00 80.06 159 LEU A O 1
ATOM 1177 N N . VAL A 1 160 ? -22.748 6.717 -11.941 1.00 76.31 160 VAL A N 1
ATOM 1178 C CA . VAL A 1 160 ? -23.575 7.473 -12.903 1.00 76.31 160 VAL A CA 1
ATOM 1179 C C . VAL A 1 160 ? -22.766 7.943 -14.122 1.00 76.31 160 VAL A C 1
ATOM 1181 O O . VAL A 1 160 ? -23.255 7.825 -15.248 1.00 76.31 160 VAL A O 1
ATOM 1184 N N . ASP A 1 161 ? -21.518 8.381 -13.941 1.00 63.69 161 ASP A N 1
ATOM 1185 C CA . ASP A 1 161 ? -20.682 9.031 -14.971 1.00 63.69 161 ASP A CA 1
ATOM 1186 C C . ASP A 1 161 ? -20.130 8.096 -16.059 1.00 63.69 161 ASP A C 1
ATOM 1188 O O . ASP A 1 161 ? -19.523 8.545 -17.034 1.00 63.69 161 ASP A O 1
ATOM 1192 N N . SER A 1 162 ? -20.374 6.792 -15.961 1.00 57.16 162 SER A N 1
ATOM 1193 C CA . SER A 1 162 ? -19.756 5.801 -16.848 1.00 57.16 162 SER A CA 1
ATOM 1194 C C . SER A 1 162 ? -20.173 5.917 -18.326 1.00 57.16 162 SER A C 1
ATOM 1196 O O . SER A 1 162 ? -19.429 5.458 -19.195 1.00 57.16 162 SER A O 1
ATOM 1198 N N . LYS A 1 163 ? -21.324 6.533 -18.677 1.00 55.03 163 LYS A N 1
ATOM 1199 C CA . LYS A 1 163 ? -21.797 6.570 -20.088 1.00 55.03 163 LYS A CA 1
ATOM 1200 C C . LYS A 1 163 ? -22.531 7.817 -20.600 1.00 55.03 163 LYS A C 1
ATOM 1202 O O . LYS A 1 163 ? -22.889 7.827 -21.779 1.00 55.03 163 LYS A O 1
ATOM 1207 N N . GLY A 1 164 ? -22.736 8.887 -19.833 1.00 54.16 164 GLY A N 1
ATOM 1208 C CA . GLY A 1 164 ? -23.417 10.056 -20.403 1.00 54.16 164 GLY A CA 1
ATOM 1209 C C . GLY A 1 164 ? -23.389 11.305 -19.541 1.00 54.16 164 GLY A C 1
ATOM 1210 O O . GLY A 1 164 ? -23.660 11.242 -18.352 1.00 54.16 164 GLY A O 1
ATOM 1211 N N . LYS A 1 165 ? -23.129 12.453 -20.181 1.00 50.75 165 LYS A N 1
ATOM 1212 C CA . LYS A 1 165 ? -23.378 13.783 -19.616 1.00 50.75 165 LYS A CA 1
ATOM 1213 C C . LYS A 1 165 ? -24.876 13.938 -19.341 1.00 50.75 165 LYS A C 1
ATOM 1215 O O . LYS A 1 165 ? -25.620 14.376 -20.218 1.00 50.75 165 LYS A O 1
ATOM 1220 N N . ILE A 1 166 ? -25.329 13.543 -18.158 1.00 55.34 166 ILE A N 1
ATOM 1221 C CA . ILE A 1 166 ? -26.681 13.838 -17.688 1.00 55.34 166 ILE A CA 1
ATOM 1222 C C . ILE A 1 166 ? -26.593 15.157 -16.924 1.00 55.34 166 ILE A C 1
ATOM 1224 O O . ILE A 1 166 ? -26.498 15.202 -15.704 1.00 55.34 166 ILE A O 1
ATOM 1228 N N . GLU A 1 167 ? -26.577 16.258 -17.668 1.00 53.38 167 GLU A N 1
ATOM 1229 C CA . GLU A 1 167 ? -26.770 17.580 -17.082 1.00 53.38 167 GLU A CA 1
ATOM 1230 C C . GLU A 1 167 ? -28.267 17.698 -16.715 1.00 53.38 167 GLU A C 1
ATOM 1232 O O . GLU A 1 167 ? -29.116 17.770 -17.604 1.00 53.38 167 GLU A O 1
ATOM 1237 N N . ASN A 1 168 ? -28.578 17.705 -15.407 1.00 55.69 168 ASN A N 1
ATOM 1238 C CA . ASN A 1 168 ? -29.870 18.057 -14.769 1.00 55.69 168 ASN A CA 1
ATOM 1239 C C . ASN A 1 168 ? -30.832 16.944 -14.280 1.00 55.69 168 ASN A C 1
ATOM 1241 O O . ASN A 1 168 ? -32.000 17.256 -14.045 1.00 55.69 168 ASN A O 1
ATOM 1245 N N . GLN A 1 169 ? -30.411 15.693 -14.061 1.00 60.12 169 GLN A N 1
ATOM 1246 C CA . GLN A 1 169 ? -31.217 14.756 -13.244 1.00 60.12 169 GLN A CA 1
ATOM 1247 C C . GLN A 1 169 ? -30.608 14.589 -11.852 1.00 60.12 169 GLN A C 1
ATOM 1249 O O . GLN A 1 169 ? -29.389 14.515 -11.722 1.00 60.12 169 GLN A O 1
ATOM 1254 N N . ASP A 1 170 ? -31.465 14.538 -10.828 1.00 74.75 170 ASP A N 1
ATOM 1255 C CA . ASP A 1 170 ? -31.063 14.219 -9.458 1.00 74.75 170 ASP A CA 1
ATOM 1256 C C . ASP A 1 170 ? -30.410 12.828 -9.449 1.00 74.75 170 ASP A C 1
ATOM 1258 O O . ASP A 1 170 ? -30.998 11.842 -9.909 1.00 74.75 170 ASP A O 1
ATOM 1262 N N . ALA A 1 171 ? -29.158 12.749 -8.999 1.00 70.19 171 ALA A N 1
ATOM 1263 C CA . ALA A 1 171 ? -28.365 11.527 -9.067 1.00 70.19 171 ALA A CA 1
ATOM 1264 C C . ALA A 1 171 ? -29.007 10.384 -8.259 1.00 70.19 171 ALA A C 1
ATOM 1266 O O . ALA A 1 171 ? -28.893 9.212 -8.632 1.00 70.19 171 ALA A O 1
ATOM 1267 N N . GLU A 1 172 ? -29.765 10.713 -7.207 1.00 69.31 172 GLU A N 1
ATOM 1268 C CA . GLU A 1 172 ? -30.536 9.729 -6.450 1.00 69.31 172 GLU A CA 1
ATOM 1269 C C . GLU A 1 172 ? -31.636 9.063 -7.283 1.00 69.31 172 GLU A C 1
ATOM 1271 O O . GLU A 1 172 ? -31.850 7.852 -7.170 1.00 69.31 172 GLU A O 1
ATOM 1276 N N . ASP A 1 173 ? -32.325 9.819 -8.138 1.00 73.38 173 ASP A N 1
ATOM 1277 C CA . ASP A 1 173 ? -33.391 9.283 -8.987 1.00 73.38 173 ASP A CA 1
ATOM 1278 C C . ASP A 1 173 ? -32.818 8.341 -10.047 1.00 73.38 173 ASP A C 1
ATOM 1280 O O . ASP A 1 173 ? -33.384 7.2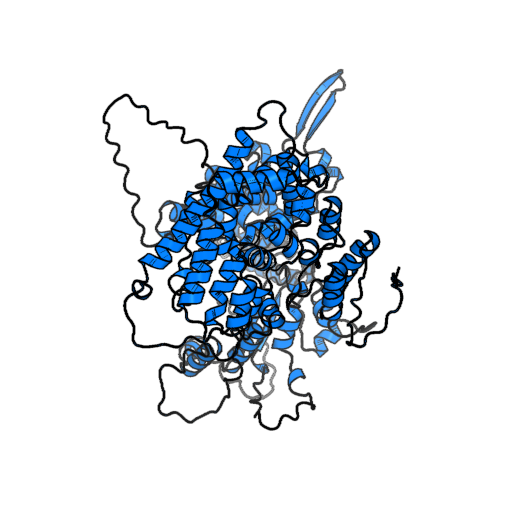76 -10.322 1.00 73.38 173 ASP A O 1
ATOM 1284 N N . VAL A 1 174 ? -31.643 8.675 -10.593 1.00 73.94 174 VAL A N 1
ATOM 1285 C CA . VAL A 1 174 ? -30.911 7.794 -11.511 1.00 73.94 174 VAL A CA 1
ATOM 1286 C C . VAL A 1 174 ? -30.570 6.475 -10.816 1.00 73.94 174 VAL A C 1
ATOM 1288 O O . VAL A 1 174 ? -30.820 5.408 -11.380 1.00 73.94 174 VAL A O 1
ATOM 1291 N N . LEU A 1 175 ? -30.066 6.505 -9.581 1.00 74.50 175 LEU A N 1
ATOM 1292 C CA . LEU A 1 175 ? -29.707 5.290 -8.845 1.00 74.50 175 LEU A CA 1
ATOM 1293 C C . LEU A 1 175 ? -30.919 4.433 -8.464 1.00 74.50 175 LEU A C 1
ATOM 1295 O O . LEU A 1 175 ? -30.877 3.209 -8.636 1.00 74.50 175 LEU A O 1
ATOM 1299 N N . ARG A 1 176 ? -32.028 5.049 -8.036 1.00 76.69 176 ARG A N 1
ATOM 1300 C CA . ARG A 1 176 ? -33.286 4.331 -7.762 1.00 76.69 176 ARG A CA 1
ATOM 1301 C C . ARG A 1 176 ? -33.807 3.622 -9.007 1.00 76.69 176 ARG A C 1
ATOM 1303 O O . ARG A 1 176 ? -34.238 2.472 -8.910 1.00 76.69 176 ARG A O 1
ATOM 1310 N N . ASN A 1 177 ? -33.701 4.256 -10.176 1.00 71.31 177 ASN A N 1
ATOM 1311 C CA . ASN A 1 177 ? -34.076 3.654 -11.459 1.00 71.31 177 ASN A CA 1
ATOM 1312 C C . ASN A 1 177 ? -33.195 2.449 -11.833 1.00 71.31 177 ASN A C 1
ATOM 1314 O O . ASN A 1 177 ? -33.668 1.527 -12.495 1.00 71.31 177 ASN A O 1
ATOM 1318 N N . HIS A 1 178 ? -31.950 2.404 -11.351 1.00 71.81 178 HIS A N 1
ATOM 1319 C CA . HIS A 1 178 ? -31.060 1.245 -11.477 1.00 71.81 178 HIS A CA 1
ATOM 1320 C C . HIS A 1 178 ? -31.258 0.199 -10.362 1.00 71.81 178 HIS A C 1
ATOM 1322 O O . HIS A 1 178 ? -30.533 -0.791 -10.303 1.00 71.81 178 HIS A O 1
ATOM 1328 N N . GLY A 1 179 ? -32.242 0.382 -9.474 1.00 77.50 179 GLY A N 1
ATOM 1329 C CA . GLY A 1 179 ? -32.509 -0.530 -8.360 1.00 77.50 179 GLY A CA 1
ATOM 1330 C C . GLY A 1 179 ? -31.471 -0.466 -7.237 1.00 77.50 179 GLY A C 1
ATOM 1331 O O . GLY A 1 179 ? -31.443 -1.361 -6.388 1.00 77.50 179 GLY A O 1
ATOM 1332 N N . ILE A 1 180 ? -30.636 0.575 -7.216 1.00 83.38 180 ILE A N 1
ATOM 1333 C CA . ILE A 1 180 ? -29.628 0.812 -6.184 1.00 83.38 180 ILE A CA 1
ATOM 1334 C C . ILE A 1 180 ? -30.291 1.574 -5.035 1.00 83.38 180 ILE A C 1
ATOM 1336 O O . ILE A 1 180 ? -31.013 2.549 -5.244 1.00 83.38 180 ILE A O 1
ATOM 1340 N N . LYS A 1 181 ? -30.072 1.102 -3.805 1.00 88.00 181 LYS A N 1
ATOM 1341 C CA . LYS A 1 181 ? -30.548 1.752 -2.581 1.00 88.00 181 LYS A CA 1
ATOM 1342 C C . LYS A 1 181 ? -29.350 2.255 -1.796 1.00 88.00 181 LYS A C 1
ATOM 1344 O O . LYS A 1 181 ? -28.482 1.456 -1.459 1.00 88.00 181 LYS A O 1
ATOM 1349 N N . ILE A 1 182 ? -29.345 3.544 -1.486 1.00 85.88 182 ILE A N 1
ATOM 1350 C CA . ILE A 1 182 ? -28.346 4.155 -0.614 1.00 85.88 182 ILE A CA 1
ATOM 1351 C C . ILE A 1 182 ? -28.902 4.188 0.810 1.00 85.88 182 ILE A C 1
ATOM 1353 O O . ILE A 1 182 ? -30.086 4.464 1.022 1.00 85.88 182 ILE A O 1
ATOM 1357 N N . VAL A 1 183 ? -28.049 3.859 1.776 1.00 88.31 183 VAL A N 1
ATOM 1358 C CA . VAL A 1 183 ? -28.334 3.987 3.204 1.00 88.31 183 VAL A CA 1
ATOM 1359 C C . VAL A 1 183 ? -27.261 4.887 3.795 1.00 88.31 183 VAL A C 1
ATOM 1361 O O . VAL A 1 183 ? -26.137 4.438 3.998 1.00 88.31 183 VAL A O 1
ATOM 1364 N N . ASP A 1 184 ? -27.607 6.144 4.073 1.00 85.44 184 ASP A N 1
ATOM 1365 C CA . ASP A 1 184 ? -26.652 7.057 4.702 1.00 85.44 184 ASP A CA 1
ATOM 1366 C C . ASP A 1 184 ? -26.598 6.820 6.205 1.00 85.44 184 ASP A C 1
ATOM 1368 O O . ASP A 1 184 ? -27.621 6.829 6.899 1.00 85.44 184 ASP A O 1
ATOM 1372 N N . ILE A 1 185 ? -25.378 6.679 6.701 1.00 85.62 185 ILE A N 1
ATOM 1373 C CA . ILE A 1 185 ? -25.058 6.490 8.108 1.00 85.62 185 ILE A CA 1
ATOM 1374 C C . ILE A 1 185 ? -24.421 7.802 8.580 1.00 85.62 185 ILE A C 1
ATOM 1376 O O . ILE A 1 185 ? -23.216 7.984 8.446 1.00 85.62 185 ILE A O 1
ATOM 1380 N N . THR A 1 186 ? -25.233 8.737 9.086 1.00 85.75 186 THR A N 1
ATOM 1381 C CA . THR A 1 186 ? -24.757 10.049 9.575 1.00 85.75 186 THR A CA 1
ATOM 1382 C C . THR A 1 186 ? -24.959 10.196 11.084 1.00 85.75 186 THR A C 1
ATOM 1384 O O . THR A 1 186 ? -25.843 9.532 11.645 1.00 85.75 186 THR A O 1
ATOM 1387 N N . PRO A 1 187 ? -24.199 11.080 11.761 1.00 84.06 187 PRO A N 1
ATOM 1388 C CA . PRO A 1 187 ? -24.383 11.365 13.182 1.00 84.06 187 PRO A CA 1
ATOM 1389 C C . PRO A 1 187 ? -25.828 11.684 13.575 1.00 84.06 187 PRO A C 1
ATOM 1391 O O . PRO A 1 187 ? -26.327 11.210 14.598 1.00 84.06 187 PRO A O 1
ATOM 1394 N N . GLU A 1 188 ? -26.530 12.448 12.739 1.00 86.12 188 GLU A N 1
ATOM 1395 C CA . GLU A 1 188 ? -27.905 12.884 12.971 1.00 86.12 188 GLU A CA 1
ATOM 1396 C C . GLU A 1 188 ? -28.880 11.716 12.821 1.00 86.12 188 GLU A C 1
ATOM 1398 O O . GLU A 1 188 ? -29.728 11.510 13.693 1.00 86.12 188 GLU A O 1
ATOM 1403 N N . LYS A 1 189 ? -28.736 10.928 11.744 1.00 87.69 189 LYS A N 1
ATOM 1404 C CA . LYS A 1 189 ? -29.605 9.777 11.450 1.00 87.69 189 LYS A CA 1
ATOM 1405 C C . LYS A 1 189 ? -29.442 8.670 12.496 1.00 87.69 189 LYS A C 1
ATOM 1407 O O . LYS A 1 189 ? -30.431 8.089 12.932 1.00 87.69 189 LYS A O 1
ATOM 1412 N N . ASN A 1 190 ? -28.218 8.455 12.970 1.00 87.38 190 ASN A N 1
ATOM 1413 C CA . ASN A 1 190 ? -27.879 7.411 13.939 1.00 87.38 190 ASN A CA 1
ATOM 1414 C C . ASN A 1 190 ? -28.114 7.806 15.400 1.00 87.38 190 ASN A C 1
ATOM 1416 O O . ASN A 1 190 ? -28.020 6.965 16.295 1.00 87.38 190 ASN A O 1
ATOM 1420 N N . SER A 1 191 ? -28.384 9.083 15.672 1.00 88.44 191 SER A N 1
ATOM 1421 C CA . SER A 1 191 ? -28.421 9.632 17.029 1.00 88.44 191 SER A CA 1
ATOM 1422 C C . SER A 1 191 ? -29.386 8.883 17.957 1.00 88.44 191 SER A C 1
ATOM 1424 O O . SER A 1 191 ? -29.071 8.649 19.129 1.00 88.44 191 SER A O 1
ATOM 1426 N N . SER A 1 192 ? -30.547 8.471 17.435 1.00 90.81 192 SER A N 1
ATOM 1427 C CA . SER A 1 192 ? -31.540 7.698 18.191 1.00 90.81 192 SER A CA 1
ATOM 1428 C C . SER A 1 192 ? -31.049 6.284 18.496 1.00 90.81 192 SER A C 1
ATOM 1430 O O . SER A 1 192 ? -31.096 5.853 19.649 1.00 90.81 192 SER A O 1
ATOM 1432 N N . ASP A 1 193 ? -30.519 5.592 17.488 1.00 91.94 193 ASP A N 1
ATOM 1433 C CA . ASP A 1 193 ? -30.031 4.217 17.620 1.00 91.94 193 ASP A CA 1
ATOM 1434 C C . ASP A 1 193 ? -28.846 4.143 18.586 1.00 91.94 193 ASP A C 1
ATOM 1436 O O . ASP A 1 193 ? -28.778 3.255 19.439 1.00 91.94 193 ASP A O 1
ATOM 1440 N N . LEU A 1 194 ? -27.949 5.132 18.527 1.00 92.50 194 LEU A N 1
ATOM 1441 C CA . LEU A 1 194 ? -26.831 5.249 19.454 1.00 92.50 194 LEU A CA 1
ATOM 1442 C C . LEU A 1 194 ? -27.323 5.414 20.892 1.00 92.50 194 LEU A C 1
ATOM 1444 O O . LEU A 1 194 ? -26.795 4.788 21.810 1.00 92.50 194 LEU A O 1
ATOM 1448 N N . LYS A 1 195 ? -28.351 6.236 21.114 1.00 93.38 195 LYS A N 1
ATOM 1449 C CA . LYS A 1 195 ? -28.920 6.447 22.448 1.00 93.38 195 LYS A CA 1
ATOM 1450 C C . LYS A 1 195 ? -29.518 5.163 23.024 1.00 93.38 195 LYS A C 1
ATOM 1452 O O . LYS A 1 195 ? -29.334 4.895 24.214 1.00 93.38 195 LYS A O 1
ATOM 1457 N N . ASP A 1 196 ? -30.207 4.372 22.208 1.00 93.69 196 ASP A N 1
ATOM 1458 C CA . ASP A 1 196 ? -30.797 3.106 22.648 1.00 93.69 196 ASP A CA 1
ATOM 1459 C C . ASP A 1 196 ? -29.734 2.023 22.875 1.00 93.69 196 ASP A C 1
ATOM 1461 O O . ASP A 1 196 ? -29.773 1.333 23.900 1.00 93.69 196 ASP A O 1
ATOM 1465 N N . TYR A 1 197 ? -28.710 1.958 22.019 1.00 94.25 197 TYR A N 1
ATOM 1466 C CA . TYR A 1 197 ? -27.514 1.148 22.257 1.00 94.25 197 TYR A CA 1
ATOM 1467 C C . TYR A 1 197 ? -26.833 1.511 23.583 1.00 94.25 197 TYR A C 1
ATOM 1469 O O . TYR A 1 197 ? -26.565 0.634 24.407 1.00 94.25 197 TYR A O 1
ATOM 1477 N N . LEU A 1 198 ? -26.599 2.802 23.834 1.00 93.94 198 LEU A N 1
ATOM 1478 C CA . LEU A 1 198 ? -25.958 3.286 25.056 1.00 93.94 198 LEU A CA 1
ATOM 1479 C C . LEU A 1 198 ? -26.783 2.954 26.300 1.00 93.94 198 LEU A C 1
ATOM 1481 O O . LEU A 1 198 ? -26.216 2.530 27.304 1.00 93.94 198 LEU A O 1
ATOM 1485 N N . ARG A 1 199 ? -28.114 3.097 26.253 1.00 93.62 199 ARG A N 1
ATOM 1486 C CA . ARG A 1 199 ? -28.992 2.695 27.366 1.00 93.62 199 ARG A CA 1
ATOM 1487 C C . ARG A 1 199 ? -28.817 1.226 27.722 1.00 93.62 199 ARG A C 1
ATOM 1489 O O . ARG A 1 199 ? -28.733 0.904 28.906 1.00 93.62 199 ARG A O 1
ATOM 1496 N N . HIS A 1 200 ? -28.739 0.359 26.716 1.00 92.69 200 HIS A N 1
ATOM 1497 C CA . HIS A 1 200 ? -28.498 -1.062 26.926 1.00 92.69 200 HIS A CA 1
ATOM 1498 C C . HIS A 1 200 ? -27.091 -1.309 27.493 1.00 92.69 200 HIS A C 1
ATOM 1500 O O . HIS A 1 200 ? -26.942 -1.851 28.588 1.00 92.69 200 HIS A O 1
ATOM 1506 N N . ALA A 1 201 ? -26.053 -0.861 26.785 1.00 91.19 201 ALA A N 1
ATOM 1507 C CA . ALA A 1 201 ? -24.664 -1.184 27.095 1.00 91.19 201 ALA A CA 1
ATOM 1508 C C . ALA A 1 201 ? -24.167 -0.545 28.405 1.00 91.19 201 ALA A C 1
ATOM 1510 O O . ALA A 1 201 ? -23.530 -1.213 29.219 1.00 91.19 201 ALA A O 1
ATOM 1511 N N . VAL A 1 202 ? -24.499 0.723 28.670 1.00 90.31 202 VAL A N 1
ATOM 1512 C CA . VAL A 1 202 ? -24.197 1.379 29.958 1.00 90.31 202 VAL A CA 1
ATOM 1513 C C . VAL A 1 202 ? -25.012 0.736 31.082 1.00 90.31 202 VAL A C 1
ATOM 1515 O O . VAL A 1 202 ? -24.498 0.563 32.190 1.00 90.31 202 VAL A O 1
ATOM 1518 N N . GLY A 1 203 ? -26.249 0.316 30.798 1.00 89.38 203 GLY A N 1
ATOM 1519 C CA . GLY A 1 203 ? -27.089 -0.424 31.738 1.00 89.38 203 GLY A CA 1
ATOM 1520 C C . GLY A 1 203 ? -26.414 -1.699 32.252 1.00 89.38 203 GLY A C 1
ATOM 1521 O O . GLY A 1 203 ? -26.426 -1.963 33.459 1.00 89.38 203 GLY A O 1
ATOM 1522 N N . GLU A 1 204 ? -25.735 -2.457 31.387 1.00 88.69 204 GLU A N 1
ATOM 1523 C CA . GLU A 1 204 ? -24.966 -3.642 31.799 1.00 88.69 204 GLU A CA 1
ATOM 1524 C C . GLU A 1 204 ? -23.810 -3.301 32.749 1.00 88.69 204 GLU A C 1
ATOM 1526 O O . GLU A 1 204 ? -23.591 -4.005 33.740 1.00 88.69 204 GLU A O 1
ATOM 1531 N N . VAL A 1 205 ? -23.102 -2.190 32.507 1.00 85.12 205 VAL A N 1
ATOM 1532 C CA . VAL A 1 205 ? -22.027 -1.713 33.398 1.00 85.12 205 VAL A CA 1
ATOM 1533 C C . VAL A 1 205 ? -22.580 -1.362 34.780 1.00 85.12 205 VAL A C 1
ATOM 1535 O O . VAL A 1 205 ? -21.973 -1.685 35.805 1.00 85.12 205 VAL A O 1
ATOM 1538 N N . PHE A 1 206 ? -23.750 -0.724 34.814 1.00 84.75 206 PHE A N 1
ATOM 1539 C CA . PHE A 1 206 ? -24.402 -0.265 36.036 1.00 84.75 206 PHE A CA 1
ATOM 1540 C C . PHE A 1 206 ? -25.035 -1.384 36.850 1.00 84.75 206 PHE A C 1
ATOM 1542 O O . PHE A 1 206 ? -24.975 -1.347 38.077 1.00 84.75 206 PHE A O 1
ATOM 1549 N N . THR A 1 207 ? -25.591 -2.400 36.192 1.00 85.50 207 THR A N 1
ATOM 1550 C CA . THR A 1 207 ? -26.256 -3.529 36.865 1.00 85.50 207 THR A CA 1
ATOM 1551 C C . THR A 1 207 ? -25.295 -4.293 37.782 1.00 85.50 207 THR A C 1
ATOM 1553 O O . THR A 1 207 ? -25.711 -4.855 38.789 1.00 85.50 207 THR A O 1
ATOM 1556 N N . ARG A 1 208 ? -23.986 -4.253 37.494 1.00 82.19 208 ARG A N 1
ATOM 1557 C CA . ARG A 1 208 ? -22.938 -4.831 38.353 1.00 82.19 208 ARG A CA 1
ATOM 1558 C C . ARG A 1 208 ? -22.617 -3.993 39.597 1.00 82.19 208 ARG A C 1
ATOM 1560 O O . ARG A 1 208 ? -21.975 -4.497 40.510 1.00 82.19 208 ARG A O 1
ATOM 1567 N N . ARG A 1 209 ? -22.989 -2.710 39.613 1.00 78.81 209 ARG A N 1
ATOM 1568 C CA . ARG A 1 209 ? -22.556 -1.724 40.623 1.00 78.81 209 ARG A CA 1
ATOM 1569 C C . ARG A 1 209 ? -23.694 -1.198 41.490 1.00 78.81 209 ARG A C 1
ATOM 1571 O O . ARG A 1 209 ? -23.462 -0.846 42.641 1.00 78.81 209 ARG A O 1
ATOM 1578 N N . ILE A 1 210 ? -24.902 -1.120 40.940 1.00 84.81 210 ILE A N 1
ATOM 1579 C CA . ILE A 1 210 ? -26.093 -0.620 41.621 1.00 84.81 210 ILE A CA 1
ATOM 1580 C C . ILE A 1 210 ? -27.167 -1.698 41.543 1.00 84.81 210 ILE A C 1
ATOM 1582 O O . ILE A 1 210 ? -27.547 -2.127 40.454 1.00 84.81 210 ILE A O 1
ATOM 1586 N N . ASP A 1 211 ? -27.686 -2.103 42.701 1.00 86.19 211 ASP A N 1
ATOM 1587 C CA . ASP A 1 211 ? -28.850 -2.981 42.759 1.00 86.19 211 ASP A CA 1
ATOM 1588 C C . ASP A 1 211 ? -30.092 -2.223 42.274 1.00 86.19 211 ASP A C 1
ATOM 1590 O O . ASP A 1 211 ? -30.680 -1.407 42.996 1.00 86.19 211 ASP A O 1
ATOM 1594 N N . ARG A 1 212 ? -30.484 -2.510 41.030 1.00 88.12 212 ARG A N 1
ATOM 1595 C CA . ARG A 1 212 ? -31.641 -1.900 40.374 1.00 88.12 212 ARG A CA 1
ATOM 1596 C C . ARG A 1 212 ? -32.932 -2.104 41.167 1.00 88.12 212 ARG A C 1
ATOM 1598 O O . ARG A 1 212 ? -33.759 -1.202 41.186 1.00 88.12 212 ARG A O 1
ATOM 1605 N N . LYS A 1 213 ? -33.100 -3.243 41.852 1.00 88.44 213 LYS A N 1
ATOM 1606 C CA . LYS A 1 213 ? -34.327 -3.541 42.611 1.00 88.44 213 LYS A CA 1
ATOM 1607 C C . LYS A 1 213 ? -34.459 -2.676 43.862 1.00 88.44 213 LYS A C 1
ATOM 1609 O O . LYS A 1 213 ? -35.571 -2.420 44.308 1.00 88.44 213 LYS A O 1
ATOM 1614 N N . LYS A 1 214 ? -33.333 -2.247 44.438 1.00 87.62 214 LYS A N 1
ATOM 1615 C CA . LYS A 1 214 ? -33.299 -1.467 45.681 1.00 87.62 214 LYS A CA 1
ATOM 1616 C C . LYS A 1 214 ? -33.273 0.044 45.442 1.00 87.62 214 LYS A C 1
ATOM 1618 O O . LYS A 1 214 ? -33.799 0.790 46.262 1.00 87.62 214 LYS A O 1
ATOM 1623 N N . TYR A 1 215 ? -32.672 0.495 44.340 1.00 90.62 215 TYR A N 1
ATOM 1624 C CA . TYR A 1 215 ? -32.443 1.916 44.056 1.00 90.62 215 TYR A CA 1
ATOM 1625 C C . TYR A 1 215 ? -32.857 2.314 42.631 1.00 90.62 215 TYR A C 1
ATOM 1627 O O . TYR A 1 215 ? -32.104 2.993 41.937 1.00 90.62 215 TYR A O 1
ATOM 1635 N N . GLU A 1 216 ? -34.050 1.909 42.193 1.00 89.69 216 GLU A N 1
ATOM 1636 C CA . GLU A 1 216 ? -34.541 2.094 40.816 1.00 89.69 216 GLU A CA 1
ATOM 1637 C C . GLU A 1 216 ? -34.458 3.553 40.328 1.00 89.69 216 GLU A C 1
ATOM 1639 O O . GLU A 1 216 ? -33.783 3.837 39.341 1.00 89.69 216 GLU A O 1
ATOM 1644 N N . ALA A 1 217 ? -35.020 4.507 41.080 1.00 88.81 217 ALA A N 1
ATOM 1645 C CA . ALA A 1 217 ? -35.005 5.923 40.695 1.00 88.81 217 ALA A CA 1
ATOM 1646 C C . ALA A 1 217 ? -33.584 6.516 40.582 1.00 88.81 217 ALA A C 1
ATOM 1648 O O . ALA A 1 217 ? -33.318 7.370 39.734 1.00 88.81 217 ALA A O 1
ATOM 1649 N N . TYR A 1 218 ? -32.650 6.063 41.428 1.00 86.62 218 TYR A N 1
ATOM 1650 C CA . TYR A 1 218 ? -31.251 6.493 41.363 1.00 86.62 218 TYR A CA 1
ATOM 1651 C C . TYR A 1 218 ? -30.519 5.838 40.185 1.00 86.62 218 TYR A C 1
ATOM 1653 O O . TYR A 1 218 ? -29.765 6.518 39.489 1.00 86.62 218 TYR A O 1
ATOM 1661 N N . TYR A 1 219 ? -30.777 4.550 39.930 1.00 90.50 219 TYR A N 1
ATOM 1662 C CA . TYR A 1 219 ? -30.245 3.809 38.786 1.00 90.50 219 TYR A CA 1
ATOM 1663 C C . TYR A 1 219 ? -30.641 4.483 37.467 1.00 90.50 219 TYR A C 1
ATOM 1665 O O . TYR A 1 219 ? -29.764 4.831 36.677 1.00 90.50 219 TYR A O 1
ATOM 1673 N N . ASP A 1 220 ? -31.933 4.750 37.264 1.00 89.94 220 ASP A N 1
ATOM 1674 C CA . ASP A 1 220 ? -32.446 5.335 36.019 1.00 89.94 220 ASP A CA 1
ATOM 1675 C C . ASP A 1 220 ? -31.944 6.770 35.801 1.00 89.94 220 ASP A C 1
ATOM 1677 O O . ASP A 1 220 ? -31.619 7.162 34.674 1.00 89.94 220 ASP A O 1
ATOM 1681 N N . SER A 1 221 ? -31.814 7.545 36.883 1.00 90.31 221 SER A N 1
ATOM 1682 C CA . SER A 1 221 ? -31.244 8.895 36.850 1.00 90.31 221 SER A CA 1
ATOM 1683 C C . SER A 1 221 ? -29.763 8.883 36.452 1.00 90.31 221 SER A C 1
ATOM 1685 O O . SER A 1 221 ? -29.352 9.631 35.559 1.00 90.31 221 SER A O 1
ATOM 1687 N N . GLN A 1 222 ? -28.953 7.997 37.046 1.00 87.38 222 GLN A N 1
ATOM 1688 C CA . GLN A 1 222 ? -27.533 7.878 36.695 1.00 87.38 222 GLN A CA 1
ATOM 1689 C C . GLN A 1 222 ? -27.327 7.328 35.284 1.00 87.38 222 GLN A C 1
ATOM 1691 O O . GLN A 1 222 ? -26.497 7.866 34.546 1.00 87.38 222 GLN A O 1
ATOM 1696 N N . LEU A 1 223 ? -28.107 6.320 34.884 1.00 91.38 223 LEU A N 1
ATOM 1697 C CA . LEU A 1 223 ? -28.080 5.773 33.532 1.00 91.38 223 LEU A CA 1
ATOM 1698 C C . LEU A 1 223 ? -28.385 6.868 32.507 1.00 91.38 223 LEU A C 1
ATOM 1700 O O . LEU A 1 223 ? -27.602 7.082 31.586 1.00 91.38 223 LEU A O 1
ATOM 1704 N N . SER A 1 224 ? -29.465 7.626 32.710 1.00 93.06 224 SER A N 1
ATOM 1705 C CA . SER A 1 224 ? -29.854 8.719 31.811 1.00 93.06 224 SER A CA 1
ATOM 1706 C C . SER A 1 224 ? -28.788 9.812 31.725 1.00 93.06 224 SER A C 1
ATOM 1708 O O . SER A 1 224 ? -28.483 10.289 30.632 1.00 93.06 224 SER A O 1
ATOM 1710 N N . ARG A 1 225 ? -28.180 10.186 32.860 1.00 92.75 225 ARG A N 1
ATOM 1711 C CA . ARG A 1 225 ? -27.103 11.186 32.909 1.00 92.75 225 ARG A CA 1
ATOM 1712 C C . ARG A 1 225 ? -25.885 10.749 32.100 1.00 92.75 225 ARG A C 1
ATOM 1714 O O . ARG A 1 225 ? -25.337 11.546 31.348 1.00 92.75 225 ARG A O 1
ATOM 1721 N N . ILE A 1 226 ? -25.449 9.505 32.261 1.00 88.25 226 ILE A N 1
ATOM 1722 C CA . ILE A 1 226 ? -24.221 9.010 31.628 1.00 88.25 226 ILE A CA 1
ATOM 1723 C C . ILE A 1 226 ? -24.441 8.716 30.157 1.00 88.25 226 ILE A C 1
ATOM 1725 O O . ILE A 1 226 ? -23.594 9.087 29.352 1.00 88.25 226 ILE A O 1
ATOM 1729 N N . VAL A 1 227 ? -25.588 8.137 29.796 1.00 93.00 227 VAL A N 1
ATOM 1730 C CA . VAL A 1 227 ? -25.985 7.982 28.392 1.00 93.00 227 VAL A CA 1
ATOM 1731 C C . VAL A 1 227 ? -25.952 9.334 27.693 1.00 93.00 227 VAL A C 1
ATOM 1733 O O . VAL A 1 227 ? -25.385 9.416 26.616 1.00 93.00 227 VAL A O 1
ATOM 1736 N N . LYS A 1 228 ? -26.477 10.399 28.316 1.00 92.62 228 LYS A N 1
ATOM 1737 C CA . LYS A 1 228 ? -26.413 11.752 27.750 1.00 92.62 228 LYS A CA 1
ATOM 1738 C C . LYS A 1 228 ? -24.969 12.219 27.527 1.00 92.62 228 LYS A C 1
ATOM 1740 O O . LYS A 1 228 ? -24.650 12.656 26.433 1.00 92.62 228 LYS A O 1
ATOM 1745 N N . ILE A 1 229 ? -24.095 12.076 28.527 1.00 89.44 229 ILE A N 1
ATOM 1746 C CA . ILE A 1 229 ? -22.686 12.498 28.418 1.00 89.44 229 ILE A CA 1
ATOM 1747 C C . ILE A 1 229 ? -21.947 11.715 27.324 1.00 89.44 229 ILE A C 1
ATOM 1749 O O . ILE A 1 229 ? -21.203 12.305 26.549 1.00 89.44 229 ILE A O 1
ATOM 1753 N N . ILE A 1 230 ? -22.123 10.390 27.268 1.00 89.00 230 ILE A N 1
ATOM 1754 C CA . ILE A 1 230 ? -21.456 9.553 26.261 1.00 89.00 230 ILE A CA 1
ATOM 1755 C C . ILE A 1 230 ? -22.030 9.838 24.876 1.00 89.00 230 ILE A C 1
ATOM 1757 O O . ILE A 1 230 ? -21.267 9.912 23.928 1.00 89.00 230 ILE A O 1
ATOM 1761 N N . HIS A 1 231 ? -23.343 10.031 24.754 1.00 91.38 231 HIS A N 1
ATOM 1762 C CA . HIS A 1 231 ? -24.002 10.364 23.490 1.00 91.38 231 HIS A CA 1
ATOM 1763 C C . HIS A 1 231 ? -23.492 11.688 22.912 1.00 91.38 231 HIS A C 1
ATOM 1765 O O . HIS A 1 231 ? -23.108 11.724 21.748 1.00 91.38 231 HIS A O 1
ATOM 1771 N N . GLU A 1 232 ? -23.387 12.730 23.744 1.00 88.81 232 GLU A N 1
ATOM 1772 C CA . GLU A 1 232 ? -22.826 14.033 23.355 1.00 88.81 232 GLU A CA 1
ATOM 1773 C C . GLU A 1 232 ? -21.354 13.929 22.933 1.00 88.81 232 GLU A C 1
ATOM 1775 O O . GLU A 1 232 ? -20.944 14.592 21.987 1.00 88.81 232 GLU A O 1
ATOM 1780 N N . LYS A 1 233 ? -20.558 13.087 23.607 1.00 85.25 233 LYS A N 1
ATOM 1781 C CA . LYS A 1 233 ? -19.138 12.888 23.271 1.00 85.25 233 LYS A CA 1
ATOM 1782 C C . LYS A 1 233 ? -18.916 12.009 22.047 1.00 85.25 233 LYS A C 1
ATOM 1784 O O . LYS A 1 233 ? -18.003 12.266 21.280 1.00 85.25 233 LYS A O 1
ATOM 1789 N N . ALA A 1 234 ? -19.722 10.967 21.890 1.00 85.56 234 ALA A N 1
ATOM 1790 C CA . ALA A 1 234 ? -19.623 10.039 20.776 1.00 85.56 234 ALA A CA 1
ATOM 1791 C C . ALA A 1 234 ? -20.149 10.651 19.473 1.00 85.56 234 ALA A C 1
ATOM 1793 O O . ALA A 1 234 ? -19.726 10.229 18.408 1.00 85.56 234 ALA A O 1
ATOM 1794 N N . ASN A 1 235 ? -21.069 11.621 19.547 1.00 86.62 235 ASN A N 1
ATOM 1795 C CA . ASN A 1 235 ? -21.609 12.349 18.396 1.00 86.62 235 ASN A CA 1
ATOM 1796 C C . ASN A 1 235 ? -21.994 11.432 17.215 1.00 86.62 235 ASN A C 1
ATOM 1798 O O . ASN A 1 235 ? -21.589 11.649 16.079 1.00 86.62 235 ASN A O 1
ATOM 1802 N N . GLY A 1 236 ? -22.735 10.355 17.493 1.00 84.19 236 GLY A N 1
ATOM 1803 C CA . GLY A 1 236 ? -23.162 9.392 16.470 1.00 84.19 236 GLY A CA 1
ATOM 1804 C C . GLY A 1 236 ? -22.169 8.264 16.152 1.00 84.19 236 GLY A C 1
ATOM 1805 O O . GLY A 1 236 ? -22.558 7.311 15.478 1.00 84.19 236 GLY A O 1
ATOM 1806 N N . ASP A 1 237 ? -20.942 8.307 16.679 1.00 83.12 237 ASP A N 1
ATOM 1807 C CA . ASP A 1 237 ? -19.928 7.265 16.498 1.00 83.12 237 ASP A CA 1
ATOM 1808 C C . ASP A 1 237 ? -20.104 6.109 17.503 1.00 83.12 237 ASP A C 1
ATOM 1810 O O . ASP A 1 237 ? -19.816 6.203 18.705 1.00 83.12 237 ASP A O 1
ATOM 1814 N N . PHE A 1 238 ? -20.568 4.968 16.993 1.00 87.50 238 PHE A N 1
ATOM 1815 C CA . PHE A 1 238 ? -20.710 3.738 17.771 1.00 87.50 238 PHE A CA 1
ATOM 1816 C C . PHE A 1 238 ? -19.371 3.145 18.213 1.00 87.50 238 PHE A C 1
ATOM 1818 O O . PHE A 1 238 ? -19.316 2.490 19.258 1.00 87.50 238 PHE A O 1
ATOM 1825 N N . THR A 1 239 ? -18.294 3.360 17.461 1.00 83.00 239 THR A N 1
ATOM 1826 C CA . THR A 1 239 ? -16.954 2.872 17.791 1.00 83.00 239 THR A CA 1
ATOM 1827 C C . THR A 1 239 ? -16.414 3.623 18.997 1.00 83.00 239 THR A C 1
ATOM 1829 O O . THR A 1 239 ? -16.043 2.984 19.988 1.00 83.00 239 THR A O 1
ATOM 1832 N N . LEU A 1 240 ? -16.474 4.958 18.980 1.00 83.44 240 LEU A N 1
ATOM 1833 C CA . LEU A 1 240 ? -16.105 5.794 20.123 1.00 83.44 240 LEU A CA 1
ATOM 1834 C C . LEU A 1 240 ? -16.955 5.463 21.357 1.00 83.44 240 LEU A C 1
ATOM 1836 O O . LEU A 1 240 ? -16.419 5.241 22.445 1.00 83.44 240 LEU A O 1
ATOM 1840 N N . ALA A 1 241 ? -18.273 5.334 21.194 1.00 87.69 241 ALA A N 1
ATOM 1841 C CA . ALA A 1 241 ? -19.165 4.919 22.274 1.00 87.69 241 ALA A CA 1
ATOM 1842 C C . ALA A 1 241 ? -18.785 3.551 22.863 1.00 87.69 241 ALA A C 1
ATOM 1844 O O . ALA A 1 241 ? -18.708 3.399 24.087 1.00 87.69 241 ALA A O 1
ATOM 1845 N N . ARG A 1 242 ? -18.512 2.557 22.010 1.00 86.75 242 ARG A N 1
ATOM 1846 C CA . ARG A 1 242 ? -18.103 1.209 22.424 1.00 86.75 242 ARG A CA 1
ATOM 1847 C C . ARG A 1 242 ? -16.782 1.237 23.185 1.00 86.75 242 ARG A C 1
ATOM 1849 O O . ARG A 1 242 ? -16.681 0.586 24.222 1.00 86.75 242 ARG A O 1
ATOM 1856 N N . LEU A 1 243 ? -15.798 1.997 22.710 1.00 81.00 243 LEU A N 1
ATOM 1857 C CA . LEU A 1 243 ? -14.503 2.143 23.373 1.00 81.00 243 LEU A CA 1
ATOM 1858 C C . LEU A 1 243 ? -14.636 2.842 24.732 1.00 81.00 243 LEU A C 1
ATOM 1860 O O . LEU A 1 243 ? -14.071 2.376 25.721 1.00 81.00 243 LEU A O 1
ATOM 1864 N N . ILE A 1 244 ? -15.452 3.897 24.821 1.00 85.19 244 ILE A N 1
ATOM 1865 C CA . ILE A 1 244 ? -15.791 4.549 26.092 1.00 85.19 244 ILE A CA 1
ATOM 1866 C C . ILE A 1 244 ? -16.414 3.540 27.069 1.00 85.19 244 ILE A C 1
ATOM 1868 O O . ILE A 1 244 ? -16.010 3.472 28.233 1.00 85.19 244 ILE A O 1
ATOM 1872 N N . ILE A 1 245 ? -17.375 2.731 26.616 1.00 86.94 245 ILE A N 1
ATOM 1873 C CA . ILE A 1 245 ? -18.022 1.710 27.453 1.00 86.94 245 ILE A CA 1
ATOM 1874 C C . ILE A 1 245 ? -17.016 0.644 27.895 1.00 86.94 245 ILE A C 1
ATOM 1876 O O . ILE A 1 245 ? -16.978 0.306 29.080 1.00 86.94 245 ILE A O 1
ATOM 1880 N N . ALA A 1 246 ? -16.193 0.138 26.976 1.00 83.19 246 ALA A N 1
ATOM 1881 C CA . ALA A 1 246 ? -15.160 -0.849 27.269 1.00 83.19 246 ALA A CA 1
ATOM 1882 C C . ALA A 1 246 ? -14.172 -0.314 28.310 1.00 83.19 246 ALA A C 1
ATOM 1884 O O . ALA A 1 246 ? -13.884 -1.005 29.289 1.00 83.19 246 ALA A O 1
ATOM 1885 N N . ASN A 1 247 ? -13.750 0.950 28.176 1.00 81.38 247 ASN A N 1
ATOM 1886 C CA . ASN A 1 247 ? -12.959 1.629 29.191 1.00 81.38 247 ASN A CA 1
ATOM 1887 C C . ASN A 1 247 ? -13.709 1.578 30.526 1.00 81.38 247 ASN A C 1
ATOM 1889 O O . ASN A 1 247 ? -13.209 0.968 31.465 1.00 81.38 247 ASN A O 1
ATOM 1893 N N . LEU A 1 248 ? -14.941 2.093 30.617 1.00 83.38 248 LEU A N 1
ATOM 1894 C CA . LEU A 1 248 ? -15.736 2.113 31.859 1.00 83.38 248 LEU A CA 1
ATOM 1895 C C . LEU A 1 248 ? -15.936 0.730 32.514 1.00 83.38 248 LEU A C 1
ATOM 1897 O O . LEU A 1 248 ? -16.066 0.653 33.743 1.00 83.38 248 LEU A O 1
ATOM 1901 N N . GLN A 1 249 ? -15.940 -0.350 31.730 1.00 83.75 249 GLN A N 1
ATOM 1902 C CA . GLN A 1 249 ? -16.013 -1.728 32.221 1.00 83.75 249 GLN A CA 1
ATOM 1903 C C . GLN A 1 249 ? -14.723 -2.203 32.899 1.00 83.75 249 GLN A C 1
ATOM 1905 O O . GLN A 1 249 ? -14.803 -3.033 33.808 1.00 83.75 249 GLN A O 1
ATOM 1910 N N . GLN A 1 250 ? -13.560 -1.669 32.520 1.00 79.88 250 GLN A N 1
ATOM 1911 C CA . GLN A 1 250 ? -12.283 -2.043 33.124 1.00 79.88 250 GLN A CA 1
ATOM 1912 C C . GLN A 1 250 ? -12.220 -1.658 34.617 1.00 79.88 250 GLN A C 1
ATOM 1914 O O . GLN A 1 250 ? -12.727 -0.594 35.018 1.00 79.88 250 GLN A O 1
ATOM 1919 N N . PRO A 1 251 ? -11.597 -2.506 35.460 1.00 77.00 251 PRO A N 1
ATOM 1920 C CA . PRO A 1 251 ? -11.394 -2.217 36.875 1.00 77.00 251 PRO A CA 1
ATOM 1921 C C . PRO A 1 251 ? -10.472 -1.003 37.047 1.00 77.00 251 PRO A C 1
ATOM 1923 O O . PRO A 1 251 ? -9.474 -0.862 36.352 1.00 77.00 251 PRO A O 1
ATOM 1926 N N . SER A 1 252 ? -10.800 -0.106 37.978 1.00 76.88 252 SER A N 1
ATOM 1927 C CA . SER A 1 252 ? -10.011 1.104 38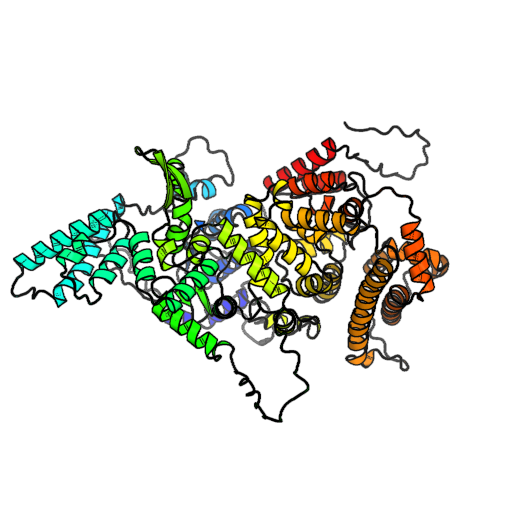.235 1.00 76.88 252 SER A CA 1
ATOM 1928 C C . SER A 1 252 ? -10.058 1.481 39.712 1.00 76.88 252 SER A C 1
ATOM 1930 O O . SER A 1 252 ? -11.080 1.290 40.373 1.00 76.88 252 SER A O 1
ATOM 1932 N N . LYS A 1 253 ? -8.954 2.050 40.214 1.00 80.44 253 LYS A N 1
ATOM 1933 C CA . LYS A 1 253 ? -8.886 2.673 41.546 1.00 80.44 253 LYS A CA 1
ATOM 1934 C C . LYS A 1 253 ? -9.635 4.014 41.593 1.00 80.44 253 LYS A C 1
ATOM 1936 O O . LYS A 1 253 ? -9.911 4.521 42.678 1.00 80.44 253 LYS A O 1
ATOM 1941 N N . GLU A 1 254 ? -9.949 4.605 40.438 1.00 79.56 254 GLU A N 1
ATOM 1942 C CA . GLU A 1 254 ? -10.662 5.879 40.345 1.00 79.56 254 GLU A CA 1
ATOM 1943 C C . GLU A 1 254 ? -12.183 5.706 40.448 1.00 79.56 254 GLU A C 1
ATOM 1945 O O . GLU A 1 254 ? -12.763 4.720 39.986 1.00 79.56 254 GLU A O 1
ATOM 1950 N N . THR A 1 255 ? -12.855 6.709 41.021 1.00 82.31 255 THR A N 1
ATOM 1951 C CA . THR A 1 255 ? -14.320 6.736 41.090 1.00 82.31 255 THR A CA 1
ATOM 1952 C C . THR A 1 255 ? -14.936 6.921 39.704 1.00 82.31 255 THR A C 1
ATOM 1954 O O . THR A 1 255 ? -14.357 7.569 38.828 1.00 82.31 255 THR A O 1
ATOM 1957 N N . LEU A 1 256 ? -16.147 6.394 39.506 1.00 79.94 256 LEU A N 1
ATOM 1958 C CA . LEU A 1 256 ? -16.852 6.479 38.226 1.00 79.94 256 LEU A CA 1
ATOM 1959 C C . LEU A 1 256 ? -17.053 7.937 37.775 1.00 79.94 256 LEU A C 1
ATOM 1961 O O . LEU A 1 256 ? -16.814 8.253 36.617 1.00 79.94 256 LEU A O 1
ATOM 1965 N N . GLU A 1 257 ? -17.378 8.850 38.692 1.00 79.06 257 GLU A N 1
ATOM 1966 C CA . GLU A 1 257 ? -17.488 10.290 38.428 1.00 79.06 257 GLU A CA 1
ATOM 1967 C C . GLU A 1 257 ? -16.213 10.904 37.848 1.00 79.06 257 GLU A C 1
ATOM 1969 O O . GLU A 1 257 ? -16.296 11.726 36.934 1.00 79.06 257 GLU A O 1
ATOM 1974 N N . LYS A 1 258 ? -15.034 10.535 38.368 1.00 81.69 258 LYS A N 1
ATOM 1975 C CA . LYS A 1 258 ? -13.758 11.036 37.834 1.00 81.69 258 LYS A CA 1
ATOM 1976 C C . LYS A 1 258 ? -13.519 10.512 36.421 1.00 81.69 258 LYS A C 1
ATOM 1978 O O . LYS A 1 258 ? -13.102 11.278 35.557 1.00 81.69 258 LYS A O 1
ATOM 1983 N N . ARG A 1 259 ? -13.872 9.249 36.175 1.00 80.44 259 ARG A N 1
ATOM 1984 C CA . ARG A 1 259 ? -13.748 8.608 34.861 1.00 80.44 259 ARG A CA 1
ATOM 1985 C C . ARG A 1 259 ? -14.700 9.203 33.829 1.00 80.44 259 ARG A C 1
ATOM 1987 O O . ARG A 1 259 ? -14.273 9.500 32.726 1.00 80.44 259 ARG A O 1
ATOM 1994 N N . ILE A 1 260 ? -15.951 9.474 34.210 1.00 81.81 260 ILE A N 1
ATOM 1995 C CA . ILE A 1 260 ? -16.936 10.145 33.347 1.00 81.81 260 ILE A CA 1
ATOM 1996 C C . ILE A 1 260 ? -16.449 11.550 32.955 1.00 81.81 260 ILE A C 1
ATOM 1998 O O . ILE A 1 260 ? -16.565 11.957 31.799 1.00 81.81 260 ILE A O 1
ATOM 2002 N N . LYS A 1 261 ? -15.868 12.299 33.903 1.00 80.19 261 LYS A N 1
ATOM 2003 C CA . LYS A 1 261 ? -15.313 13.635 33.629 1.00 80.19 261 LYS A CA 1
ATOM 2004 C C . LYS A 1 261 ? -14.132 13.592 32.657 1.00 80.19 261 LYS A C 1
ATOM 2006 O O . LYS A 1 261 ? -14.031 14.473 31.812 1.00 80.19 261 LYS A O 1
ATOM 2011 N N . ARG A 1 262 ? -13.287 12.563 32.755 1.00 78.00 262 ARG A N 1
ATOM 2012 C CA . ARG A 1 262 ? -12.134 12.326 31.871 1.00 78.00 262 ARG A CA 1
ATOM 2013 C C . ARG A 1 262 ? -12.468 11.513 30.622 1.00 78.00 262 ARG A C 1
ATOM 2015 O O . ARG A 1 262 ? -11.552 11.014 29.980 1.00 78.00 262 ARG A O 1
ATOM 2022 N N . LEU A 1 263 ? -13.750 11.350 30.281 1.00 78.75 263 LEU A N 1
ATOM 2023 C CA . LEU A 1 263 ? -14.081 10.661 29.042 1.00 78.75 263 LEU A CA 1
ATOM 2024 C C . LEU A 1 263 ? -13.418 11.390 27.864 1.00 78.75 263 LEU A C 1
ATOM 2026 O O . LEU A 1 263 ? -13.512 12.619 27.800 1.00 78.75 263 LEU A O 1
ATOM 2030 N N . PRO A 1 264 ? -12.766 10.658 26.967 1.00 74.62 264 PRO A N 1
ATOM 2031 C CA . PRO A 1 264 ? -12.114 11.247 25.814 1.00 74.62 264 PRO A CA 1
ATOM 2032 C C . PRO A 1 264 ? -13.140 11.924 24.906 1.00 74.62 264 PRO A C 1
ATOM 2034 O O . PRO A 1 264 ? -14.302 11.508 24.846 1.00 74.62 264 PRO A O 1
ATOM 2037 N N . SER A 1 265 ? -12.720 13.015 24.274 1.00 71.25 265 SER A N 1
ATOM 2038 C CA . SER A 1 265 ? -13.518 13.758 23.291 1.00 71.25 265 SER A CA 1
ATOM 2039 C C . SER A 1 265 ? -13.360 13.192 21.888 1.00 71.25 265 SER A C 1
ATOM 2041 O O . SER A 1 265 ? -14.277 13.329 21.088 1.00 71.25 265 SER A O 1
ATOM 2043 N N . ALA A 1 266 ? -12.226 12.547 21.611 1.00 76.44 266 ALA A N 1
ATOM 2044 C CA . ALA A 1 266 ? -11.929 11.930 20.331 1.00 76.44 266 ALA A CA 1
ATOM 2045 C C . ALA A 1 266 ? -11.485 10.476 20.511 1.00 76.44 266 ALA A C 1
ATOM 2047 O O . ALA A 1 266 ? -10.948 10.086 21.550 1.00 76.44 266 ALA A O 1
ATOM 2048 N N . ILE A 1 267 ? -11.669 9.668 19.470 1.00 77.50 267 ILE A N 1
ATOM 2049 C CA . ILE A 1 267 ? -11.216 8.274 19.461 1.00 77.50 267 ILE A CA 1
ATOM 2050 C C . ILE A 1 267 ? -9.690 8.163 19.588 1.00 77.50 267 ILE A C 1
ATOM 2052 O O . ILE A 1 267 ? -9.189 7.292 20.299 1.00 77.50 267 ILE A O 1
ATOM 2056 N N . GLY A 1 268 ? -8.958 9.123 19.014 1.00 77.94 268 GLY A N 1
ATOM 2057 C CA . GLY A 1 268 ? -7.505 9.210 19.127 1.00 77.94 268 GLY A CA 1
ATOM 2058 C C . GLY A 1 268 ? -7.003 9.363 20.562 1.00 77.94 268 GLY A C 1
ATOM 2059 O O . GLY A 1 268 ? -5.963 8.808 20.906 1.00 77.94 268 GLY A O 1
ATOM 2060 N N . ASP A 1 269 ? -7.765 10.023 21.440 1.00 77.38 269 ASP A N 1
ATOM 2061 C CA . ASP A 1 269 ? -7.415 10.133 22.861 1.00 77.38 269 ASP A CA 1
ATOM 2062 C C . ASP A 1 269 ? -7.464 8.762 23.560 1.00 77.38 269 ASP A C 1
ATOM 2064 O O . ASP A 1 269 ? -6.681 8.501 24.474 1.00 77.38 269 ASP A O 1
ATOM 2068 N N . ILE A 1 270 ? -8.365 7.866 23.128 1.00 79.62 270 ILE A N 1
ATOM 2069 C CA . ILE A 1 270 ? -8.459 6.494 23.651 1.00 79.62 270 ILE A CA 1
ATOM 2070 C C . ILE A 1 270 ? -7.265 5.675 23.191 1.00 79.62 270 ILE A C 1
ATOM 2072 O O . ILE A 1 270 ? -6.646 4.999 24.013 1.00 79.62 270 ILE A O 1
ATOM 2076 N N . TYR A 1 271 ? -6.940 5.730 21.899 1.00 86.00 271 TYR A N 1
ATOM 2077 C CA . TYR A 1 271 ? -5.800 5.000 21.352 1.00 86.00 271 TYR A CA 1
ATOM 2078 C C . TYR A 1 271 ? -4.489 5.487 21.956 1.00 86.00 271 TYR A C 1
ATOM 2080 O O . TYR A 1 271 ? -3.692 4.669 22.411 1.00 86.00 271 TYR A O 1
ATOM 2088 N N . ARG A 1 272 ? -4.319 6.807 22.092 1.00 83.56 272 ARG A N 1
ATOM 2089 C CA . ARG A 1 272 ? -3.181 7.405 22.792 1.00 83.56 272 ARG A CA 1
ATOM 2090 C C . ARG A 1 272 ? -3.112 6.909 24.234 1.00 83.56 272 ARG A C 1
ATOM 2092 O O . ARG A 1 272 ? -2.107 6.323 24.602 1.00 83.56 272 ARG A O 1
ATOM 2099 N N . ALA A 1 273 ? -4.183 7.021 25.022 1.00 81.12 273 ALA A N 1
ATOM 2100 C CA . ALA A 1 273 ? -4.182 6.543 26.409 1.00 81.12 273 ALA A CA 1
ATOM 2101 C C . ALA A 1 273 ? -3.918 5.030 26.538 1.00 81.12 273 ALA A C 1
ATOM 2103 O O . ALA A 1 273 ? -3.284 4.599 27.500 1.00 81.12 273 ALA A O 1
ATOM 2104 N N . SER A 1 274 ? -4.396 4.227 25.582 1.00 85.88 274 SER A N 1
ATOM 2105 C CA . SER A 1 274 ? -4.144 2.781 25.548 1.00 85.88 274 SER A CA 1
ATOM 2106 C C . SER A 1 274 ? -2.668 2.503 25.269 1.00 85.88 274 SER A C 1
ATOM 2108 O O . SER A 1 274 ? -2.057 1.720 25.991 1.00 85.88 274 SER A O 1
ATOM 2110 N N . LEU A 1 275 ? -2.067 3.225 24.319 1.00 86.94 275 LEU A N 1
ATOM 2111 C CA . LEU A 1 275 ? -0.643 3.142 24.000 1.00 86.94 275 LEU A CA 1
ATOM 2112 C C . LEU A 1 275 ? 0.235 3.571 25.188 1.00 86.94 275 LEU A C 1
ATOM 2114 O O . LEU A 1 275 ? 1.205 2.898 25.508 1.00 86.94 275 LEU A O 1
ATOM 2118 N N . GLU A 1 276 ? -0.146 4.642 25.893 1.00 84.31 276 GLU A N 1
ATOM 2119 C CA . GLU A 1 276 ? 0.552 5.142 27.090 1.00 84.31 276 GLU A CA 1
ATOM 2120 C C . GLU A 1 276 ? 0.429 4.217 28.313 1.00 84.31 276 GLU A C 1
ATOM 2122 O O . GLU A 1 276 ? 1.135 4.407 29.306 1.00 84.31 276 GLU A O 1
ATOM 2127 N N . SER A 1 277 ? -0.501 3.258 28.278 1.00 84.62 277 SER A N 1
ATOM 2128 C CA . SER A 1 277 ? -0.722 2.303 29.368 1.00 84.62 277 SER A CA 1
ATOM 2129 C C . SER A 1 277 ? 0.112 1.027 29.250 1.00 84.62 277 SER A C 1
ATOM 2131 O O . SER A 1 277 ? 0.197 0.278 30.226 1.00 84.62 277 SER A O 1
ATOM 2133 N N . LEU A 1 278 ? 0.712 0.789 28.080 1.00 86.50 278 LEU A N 1
ATOM 2134 C CA . LEU A 1 278 ? 1.588 -0.348 27.821 1.00 86.50 278 LEU A CA 1
ATOM 2135 C C . LEU A 1 278 ? 2.943 -0.171 28.519 1.00 86.50 278 LEU A C 1
ATOM 2137 O O . LEU A 1 278 ? 3.345 0.937 28.886 1.00 86.50 278 LEU A O 1
ATOM 2141 N N . THR A 1 279 ? 3.658 -1.277 28.716 1.00 88.44 279 THR A N 1
ATOM 2142 C CA . THR A 1 279 ? 5.080 -1.218 29.091 1.00 88.44 279 THR A CA 1
ATOM 2143 C C . THR A 1 279 ? 5.922 -0.656 27.938 1.00 88.44 279 THR A C 1
ATOM 2145 O O . THR A 1 279 ? 5.466 -0.635 26.799 1.00 88.44 279 THR A O 1
ATOM 2148 N N . ALA A 1 280 ? 7.147 -0.193 28.214 1.00 86.31 280 ALA A N 1
ATOM 2149 C CA . ALA A 1 280 ? 8.003 0.406 27.183 1.00 86.31 280 ALA A CA 1
ATOM 2150 C C . ALA A 1 280 ? 8.267 -0.556 26.007 1.00 86.31 280 ALA A C 1
ATOM 2152 O O . ALA A 1 280 ? 8.101 -0.162 24.856 1.00 86.31 280 ALA A O 1
ATOM 2153 N N . ASP A 1 281 ? 8.575 -1.820 26.307 1.00 88.00 281 ASP A N 1
ATOM 2154 C CA . ASP A 1 281 ? 8.868 -2.847 25.299 1.00 88.00 281 ASP A CA 1
ATOM 2155 C C . ASP A 1 281 ? 7.616 -3.204 24.473 1.00 88.00 281 ASP A C 1
ATOM 2157 O O . ASP A 1 281 ? 7.657 -3.273 23.245 1.00 88.00 281 ASP A O 1
ATOM 2161 N N . GLU A 1 282 ? 6.460 -3.362 25.133 1.00 91.25 282 GLU A N 1
ATOM 2162 C CA . GLU A 1 282 ? 5.177 -3.593 24.452 1.00 91.25 282 GLU A CA 1
ATOM 2163 C C . GLU A 1 282 ? 4.779 -2.409 23.573 1.00 91.25 282 GLU A C 1
ATOM 2165 O O . GLU A 1 282 ? 4.226 -2.589 22.488 1.00 91.25 282 GLU A O 1
ATOM 2170 N N . GLN A 1 283 ? 5.038 -1.193 24.042 1.00 89.50 283 GLN A N 1
ATOM 2171 C CA . GLN A 1 283 ? 4.751 0.016 23.297 1.00 89.50 283 GLN A CA 1
ATOM 2172 C C . GLN A 1 283 ? 5.642 0.121 22.059 1.00 89.50 283 GLN A C 1
ATOM 2174 O O . GLN A 1 283 ? 5.130 0.412 20.982 1.00 89.50 283 GLN A O 1
ATOM 2179 N N . GLU A 1 284 ? 6.945 -0.134 22.189 1.00 90.31 284 GLU A N 1
ATOM 2180 C CA . GLU A 1 284 ? 7.881 -0.161 21.063 1.00 90.31 284 GLU A CA 1
ATOM 2181 C C . GLU A 1 284 ? 7.430 -1.169 20.002 1.00 90.31 284 GLU A C 1
ATOM 2183 O O . GLU A 1 284 ? 7.321 -0.817 18.826 1.00 90.31 284 GLU A O 1
ATOM 2188 N N . PHE A 1 285 ? 7.063 -2.382 20.429 1.00 93.75 285 PHE A N 1
ATOM 2189 C CA . PHE A 1 285 ? 6.491 -3.402 19.555 1.00 93.75 285 PHE A CA 1
ATOM 2190 C C . PHE A 1 285 ? 5.232 -2.909 18.832 1.00 93.75 285 PHE A C 1
ATOM 2192 O O . PHE A 1 285 ? 5.152 -2.975 17.603 1.00 93.75 285 PHE A O 1
ATOM 2199 N N . VAL A 1 286 ? 4.250 -2.385 19.574 1.00 94.44 286 VAL A N 1
ATOM 2200 C CA . VAL A 1 286 ? 2.980 -1.915 19.001 1.00 94.44 286 VAL A CA 1
ATOM 2201 C C . VAL A 1 286 ? 3.209 -0.764 18.023 1.00 94.44 286 VAL A C 1
ATOM 2203 O O . VAL A 1 286 ? 2.602 -0.759 16.957 1.00 94.44 286 VAL A O 1
ATOM 2206 N N . VAL A 1 287 ? 4.097 0.183 18.329 1.00 92.62 287 VAL A N 1
ATOM 2207 C CA . VAL A 1 287 ? 4.430 1.308 17.439 1.00 92.62 287 VAL A CA 1
ATOM 2208 C C . VAL A 1 287 ? 5.123 0.817 16.169 1.00 92.62 287 VAL A C 1
ATOM 2210 O O . VAL A 1 287 ? 4.738 1.227 15.071 1.00 92.62 287 VAL A O 1
ATOM 2213 N N . ALA A 1 288 ? 6.100 -0.085 16.292 1.00 92.69 288 ALA A N 1
ATOM 2214 C CA . ALA A 1 288 ? 6.792 -0.668 15.148 1.00 92.69 288 ALA A CA 1
ATOM 2215 C C . ALA A 1 288 ? 5.819 -1.433 14.236 1.00 92.69 288 ALA A C 1
ATOM 2217 O O . ALA A 1 288 ? 5.799 -1.202 13.026 1.00 92.69 288 ALA A O 1
ATOM 2218 N N . ALA A 1 289 ? 4.960 -2.279 14.809 1.00 95.62 289 ALA A N 1
ATOM 2219 C CA . ALA A 1 289 ? 3.951 -3.026 14.064 1.00 95.62 289 ALA A CA 1
ATOM 2220 C C . ALA A 1 289 ? 2.885 -2.105 13.443 1.00 95.62 289 ALA A C 1
ATOM 2222 O O . ALA A 1 289 ? 2.533 -2.282 12.278 1.00 95.62 289 ALA A O 1
ATOM 2223 N N . LEU A 1 290 ? 2.409 -1.082 14.165 1.00 95.38 290 LEU A N 1
ATOM 2224 C CA . LEU A 1 290 ? 1.465 -0.094 13.633 1.00 95.38 290 LEU A CA 1
ATOM 2225 C C . LEU A 1 290 ? 2.049 0.642 12.431 1.00 95.38 290 LEU A C 1
ATOM 2227 O O . LEU A 1 290 ? 1.342 0.805 11.443 1.00 95.38 290 LEU A O 1
ATOM 2231 N N . LYS A 1 291 ? 3.329 1.036 12.476 1.00 94.81 291 LYS A N 1
ATOM 2232 C CA . LYS A 1 291 ? 3.997 1.697 11.348 1.00 94.81 291 LYS A CA 1
ATOM 2233 C C . LYS A 1 291 ? 3.883 0.852 10.081 1.00 94.81 291 LYS A C 1
ATOM 2235 O O . LYS A 1 291 ? 3.420 1.350 9.059 1.00 94.81 291 LYS A O 1
ATOM 2240 N N . TRP A 1 292 ? 4.233 -0.429 10.165 1.00 95.25 292 TRP A N 1
ATOM 2241 C CA . TRP A 1 292 ? 4.154 -1.342 9.027 1.00 95.25 292 TRP A CA 1
ATOM 2242 C C . TRP A 1 292 ? 2.723 -1.619 8.575 1.00 95.25 292 TRP A C 1
ATOM 2244 O O . TRP A 1 292 ? 2.443 -1.560 7.385 1.00 95.25 292 TRP A O 1
ATOM 2254 N N . VAL A 1 293 ? 1.799 -1.893 9.495 1.00 94.62 293 VAL A N 1
ATOM 2255 C CA . VAL A 1 293 ? 0.426 -2.262 9.122 1.00 94.62 293 VAL A CA 1
ATOM 2256 C C . VAL A 1 293 ? -0.350 -1.058 8.571 1.00 94.62 293 VAL A C 1
ATOM 2258 O O . VAL A 1 293 ? -1.148 -1.217 7.648 1.00 94.62 293 VAL A O 1
ATOM 2261 N N . VAL A 1 294 ? -0.123 0.148 9.104 1.00 93.44 294 VAL A N 1
ATOM 2262 C CA . VAL A 1 294 ? -0.844 1.376 8.719 1.00 93.44 294 VAL A CA 1
ATOM 2263 C C . VAL A 1 294 ? -0.285 1.996 7.442 1.00 93.44 294 VAL A C 1
ATOM 2265 O O . VAL A 1 294 ? -1.066 2.414 6.588 1.00 93.44 294 VAL A O 1
ATOM 2268 N N . TRP A 1 295 ? 1.040 2.054 7.300 1.00 94.19 295 TRP A N 1
ATOM 2269 C CA . TRP A 1 295 ? 1.699 2.651 6.132 1.00 94.19 295 TRP A CA 1
ATOM 2270 C C . TRP A 1 295 ? 2.106 1.629 5.068 1.00 94.19 295 TRP A C 1
ATOM 2272 O O . TRP A 1 295 ? 2.585 2.015 3.999 1.00 94.19 295 TRP A O 1
ATOM 2282 N N . GLY A 1 296 ? 1.903 0.342 5.351 1.00 92.50 296 GLY A N 1
ATOM 2283 C CA . GLY A 1 296 ? 1.995 -0.740 4.386 1.00 92.50 296 GLY A CA 1
ATOM 2284 C C . GLY A 1 296 ? 0.902 -0.663 3.323 1.00 92.50 296 GLY A C 1
ATOM 2285 O O . GLY A 1 296 ? -0.186 -0.133 3.546 1.00 92.50 296 GLY A O 1
ATOM 2286 N N . VAL A 1 297 ? 1.216 -1.199 2.151 1.00 89.38 297 VAL A N 1
ATOM 2287 C CA . VAL A 1 297 ? 0.373 -1.199 0.947 1.00 89.38 297 VAL A CA 1
ATOM 2288 C C . VAL A 1 297 ? -0.573 -2.401 0.941 1.00 89.38 297 VAL A C 1
ATOM 2290 O O . VAL A 1 297 ? -1.634 -2.371 0.323 1.00 89.38 297 VAL A O 1
ATOM 2293 N N . SER A 1 298 ? -0.214 -3.452 1.674 1.00 87.81 298 SER A N 1
ATOM 2294 C CA . SER A 1 298 ? -1.000 -4.667 1.854 1.00 87.81 298 SER A CA 1
ATOM 2295 C C . SER A 1 298 ? -0.913 -5.157 3.303 1.00 87.81 298 SER A C 1
ATOM 2297 O O . SER A 1 298 ? -0.182 -4.602 4.126 1.00 87.81 298 SER A O 1
ATOM 2299 N N . GLY A 1 299 ? -1.720 -6.164 3.650 1.00 86.44 299 GLY A N 1
ATOM 2300 C CA . GLY A 1 299 ? -1.684 -6.756 4.985 1.00 86.44 299 GLY A CA 1
ATOM 2301 C C . GLY A 1 299 ? -0.371 -7.500 5.223 1.00 86.44 299 GLY A C 1
ATOM 2302 O O . GLY A 1 299 ? -0.003 -8.353 4.420 1.00 86.44 299 GLY A O 1
ATOM 2303 N N . LEU A 1 300 ? 0.300 -7.217 6.341 1.00 92.69 300 LEU A N 1
ATOM 2304 C CA . LEU A 1 300 ? 1.519 -7.926 6.727 1.00 92.69 300 LEU A CA 1
ATOM 2305 C C . LEU A 1 300 ? 1.200 -9.216 7.475 1.00 92.69 300 LEU A C 1
ATOM 2307 O O . LEU A 1 300 ? 0.302 -9.272 8.321 1.00 92.69 300 LEU A O 1
ATOM 2311 N N . SER A 1 301 ? 1.989 -10.250 7.219 1.00 93.69 301 SER A N 1
ATOM 2312 C CA . SER A 1 301 ? 1.991 -11.454 8.035 1.00 93.69 301 SER A CA 1
ATOM 2313 C C . SER A 1 301 ? 2.657 -11.205 9.390 1.00 93.69 301 SER A C 1
ATOM 2315 O O . SER A 1 301 ? 3.564 -10.385 9.542 1.00 93.69 301 SER A O 1
ATOM 2317 N N . ILE A 1 302 ? 2.253 -11.983 10.391 1.00 94.50 302 ILE A N 1
ATOM 2318 C CA . ILE A 1 302 ? 2.883 -11.956 11.714 1.00 94.50 302 ILE A CA 1
ATOM 2319 C C . ILE A 1 302 ? 4.373 -12.333 11.664 1.00 94.50 302 ILE A C 1
ATOM 2321 O O . ILE A 1 302 ? 5.143 -11.886 12.507 1.00 94.50 302 ILE A O 1
ATOM 2325 N N . LEU A 1 303 ? 4.784 -13.124 10.664 1.00 93.00 303 LEU A N 1
ATOM 2326 C CA . LEU A 1 303 ? 6.184 -13.488 10.438 1.00 93.00 303 LEU A CA 1
ATOM 2327 C C . LEU A 1 303 ? 7.005 -12.271 10.006 1.00 93.00 303 LEU A C 1
ATOM 2329 O O . LEU A 1 303 ? 8.084 -12.046 10.537 1.00 93.00 303 LEU A O 1
ATOM 2333 N N . GLU A 1 304 ? 6.481 -11.464 9.084 1.00 94.75 304 GLU A N 1
ATOM 2334 C CA . GLU A 1 304 ? 7.141 -10.231 8.637 1.00 94.75 304 GLU A CA 1
ATOM 2335 C C . GLU A 1 304 ? 7.215 -9.200 9.762 1.00 94.75 304 GLU A C 1
ATOM 2337 O O . GLU A 1 304 ? 8.262 -8.594 9.968 1.00 94.75 304 GLU A O 1
ATOM 2342 N N . ILE A 1 305 ? 6.143 -9.050 10.548 1.00 95.25 305 ILE A N 1
ATOM 2343 C CA . ILE A 1 305 ? 6.152 -8.171 11.727 1.00 95.25 305 ILE A CA 1
ATOM 2344 C C . ILE A 1 305 ? 7.213 -8.626 12.734 1.00 95.25 305 ILE A C 1
ATOM 2346 O O . ILE A 1 305 ? 7.954 -7.791 13.248 1.00 95.25 305 ILE A O 1
ATOM 2350 N N . SER A 1 306 ? 7.308 -9.934 12.994 1.00 95.00 306 SER A N 1
ATOM 2351 C CA . SER A 1 306 ? 8.312 -10.503 13.898 1.00 95.00 306 SER A CA 1
ATOM 2352 C C . SER A 1 306 ? 9.734 -10.220 13.406 1.00 95.00 306 SER A C 1
ATOM 2354 O O . SER A 1 306 ? 10.535 -9.647 14.144 1.00 95.00 306 SER A O 1
ATOM 2356 N N . ASP A 1 307 ? 10.021 -10.529 12.137 1.00 93.38 307 ASP A N 1
ATOM 2357 C CA . ASP A 1 307 ? 11.334 -10.328 11.519 1.00 93.38 307 ASP A CA 1
ATOM 2358 C C . ASP A 1 307 ? 11.754 -8.846 11.524 1.00 93.38 307 ASP A C 1
ATOM 2360 O O . ASP A 1 307 ? 12.904 -8.526 11.832 1.00 93.38 307 ASP A O 1
ATOM 2364 N N . HIS A 1 308 ? 10.829 -7.930 11.208 1.00 93.31 308 HIS A N 1
ATOM 2365 C CA . HIS A 1 308 ? 11.107 -6.493 11.195 1.00 93.31 308 HIS A CA 1
ATOM 2366 C C . HIS A 1 308 ? 11.274 -5.906 12.593 1.00 93.31 308 HIS A C 1
ATOM 2368 O O . HIS A 1 308 ? 12.154 -5.070 12.782 1.00 93.31 308 HIS A O 1
ATOM 2374 N N . TYR A 1 309 ? 10.467 -6.334 13.568 1.00 93.44 309 TYR A N 1
ATOM 2375 C CA . TYR A 1 309 ? 10.600 -5.877 14.952 1.00 93.44 309 TYR A CA 1
ATOM 2376 C C . TYR A 1 309 ? 11.908 -6.355 15.588 1.00 93.44 309 TYR A C 1
ATOM 2378 O O . TYR A 1 309 ? 12.561 -5.602 16.299 1.00 93.44 309 TYR A O 1
ATOM 2386 N N . LYS A 1 310 ? 12.319 -7.593 15.297 1.00 91.38 310 LYS A N 1
ATOM 2387 C CA . LYS A 1 310 ? 13.576 -8.175 15.791 1.00 91.38 310 LYS A CA 1
ATOM 2388 C C . LYS A 1 310 ? 14.800 -7.743 14.980 1.00 91.38 310 LYS A C 1
ATOM 2390 O O . LYS A 1 310 ? 15.911 -8.133 15.318 1.00 91.38 310 LYS A O 1
ATOM 2395 N N . GLU A 1 311 ? 14.592 -6.971 13.914 1.00 91.56 311 GLU A N 1
ATOM 2396 C CA . GLU A 1 311 ? 15.637 -6.417 13.051 1.00 91.56 311 GLU A CA 1
ATOM 2397 C C . GLU A 1 311 ? 16.619 -7.459 12.488 1.00 91.56 311 GLU A C 1
ATOM 2399 O O . GLU A 1 311 ? 17.762 -7.133 12.166 1.00 91.56 311 GLU A O 1
ATOM 2404 N N . ILE A 1 312 ? 16.169 -8.705 12.294 1.00 90.38 312 ILE A N 1
ATOM 2405 C CA . ILE A 1 312 ? 17.053 -9.855 12.019 1.00 90.38 312 ILE A CA 1
ATOM 2406 C C . ILE A 1 312 ? 17.919 -9.692 10.759 1.00 90.38 312 ILE A C 1
ATOM 2408 O O . ILE A 1 312 ? 18.954 -10.335 10.627 1.00 90.38 312 ILE A O 1
ATOM 2412 N N . TYR A 1 313 ? 17.520 -8.811 9.835 1.00 89.44 313 TYR A N 1
ATOM 2413 C CA . TYR A 1 313 ? 18.248 -8.544 8.593 1.00 89.44 313 TYR A CA 1
ATOM 2414 C C . TYR A 1 313 ? 18.971 -7.187 8.549 1.00 89.44 313 TYR A C 1
ATOM 2416 O O . TYR A 1 313 ? 19.574 -6.876 7.517 1.00 89.44 313 TYR A O 1
ATOM 2424 N N . LYS A 1 314 ? 18.948 -6.374 9.619 1.00 83.75 314 LYS A N 1
ATOM 2425 C CA . LYS A 1 314 ? 19.619 -5.056 9.641 1.00 83.75 314 LYS A CA 1
ATOM 2426 C C . LYS A 1 314 ? 21.130 -5.158 9.878 1.00 83.75 314 LYS A C 1
ATOM 2428 O O . LYS A 1 314 ? 21.888 -4.389 9.286 1.00 83.75 314 LYS A O 1
ATOM 2433 N N . ASP A 1 315 ? 21.577 -6.144 10.651 1.00 68.88 315 ASP A N 1
ATOM 2434 C CA . ASP A 1 315 ? 22.973 -6.286 11.081 1.00 68.88 315 ASP A CA 1
ATOM 2435 C C . ASP A 1 315 ? 23.823 -7.136 10.126 1.00 68.88 315 ASP A C 1
ATOM 2437 O O . ASP A 1 315 ? 24.369 -8.175 10.484 1.00 68.88 315 ASP A O 1
ATOM 2441 N N . SER A 1 316 ? 24.003 -6.689 8.883 1.00 56.78 316 SER A N 1
ATOM 2442 C CA . SER A 1 316 ? 24.924 -7.360 7.947 1.00 56.78 316 SER A CA 1
ATOM 2443 C C . SER A 1 316 ? 26.361 -6.809 7.990 1.00 56.78 316 SER A C 1
ATOM 2445 O O . SER A 1 316 ? 27.136 -7.061 7.067 1.00 56.78 316 SER A O 1
ATOM 2447 N N . GLY A 1 317 ? 26.716 -5.996 8.997 1.00 55.44 317 GLY A N 1
ATOM 2448 C CA . GLY A 1 317 ? 27.896 -5.118 8.933 1.00 55.44 317 GLY A CA 1
ATOM 2449 C C . GLY A 1 317 ? 28.946 -5.204 10.045 1.00 55.44 317 GLY A C 1
ATOM 2450 O O . GLY A 1 317 ? 30.069 -4.783 9.787 1.00 55.44 317 GLY A O 1
ATOM 2451 N N . HIS A 1 318 ? 28.643 -5.722 11.244 1.00 44.19 318 HIS A N 1
ATOM 2452 C CA . HIS A 1 318 ? 29.556 -5.583 12.397 1.00 44.19 318 HIS A CA 1
ATOM 2453 C C . HIS A 1 318 ? 29.646 -6.780 13.350 1.00 44.19 318 HIS A C 1
ATOM 2455 O O . HIS A 1 318 ? 30.068 -6.622 14.497 1.00 44.19 318 HIS A O 1
ATOM 2461 N N . SER A 1 319 ? 29.430 -8.011 12.879 1.00 42.75 319 SER A N 1
ATOM 2462 C CA . SER A 1 319 ? 30.078 -9.152 13.539 1.00 42.75 319 SER A CA 1
ATOM 2463 C C . SER A 1 319 ? 31.589 -9.142 13.227 1.00 42.75 319 SER A C 1
ATOM 2465 O O . SER A 1 319 ? 32.137 -10.069 12.637 1.00 42.75 319 SER A O 1
ATOM 2467 N N . ASP A 1 320 ? 32.280 -8.074 13.640 1.00 41.78 320 ASP A N 1
ATOM 2468 C CA . ASP A 1 320 ? 33.734 -7.972 13.797 1.00 41.78 320 ASP A CA 1
ATOM 2469 C C . ASP A 1 320 ? 34.202 -8.791 15.018 1.00 41.78 320 ASP A C 1
ATOM 2471 O O . ASP A 1 320 ? 35.233 -8.509 15.634 1.00 41.78 320 ASP A O 1
ATOM 2475 N N . SER A 1 321 ? 33.498 -9.876 15.349 1.00 44.47 321 SER A N 1
ATOM 2476 C CA . SER A 1 321 ? 34.106 -11.028 15.998 1.00 44.47 321 SER A CA 1
ATOM 2477 C C . SER A 1 321 ? 35.051 -11.682 14.990 1.00 44.47 321 SER A C 1
ATOM 2479 O O . SER A 1 321 ? 34.851 -12.799 14.514 1.00 44.47 321 SER A O 1
ATOM 2481 N N . LYS A 1 322 ? 36.151 -10.976 14.683 1.00 40.94 322 LYS A N 1
ATOM 2482 C CA . LYS A 1 322 ? 37.397 -11.638 14.313 1.00 40.94 322 LYS A CA 1
ATOM 2483 C C . LYS A 1 322 ? 37.549 -12.782 15.311 1.00 40.94 322 LYS A C 1
ATOM 2485 O O . LYS A 1 322 ? 37.548 -12.496 16.511 1.00 40.94 322 LYS A O 1
ATOM 2490 N N . PRO A 1 323 ? 37.655 -14.043 14.868 1.00 40.78 323 PRO A N 1
ATOM 2491 C CA . PRO A 1 323 ? 38.019 -15.099 15.783 1.00 40.78 323 PRO A CA 1
ATOM 2492 C C . PRO A 1 323 ? 39.375 -14.681 16.337 1.00 40.78 323 PRO A C 1
ATOM 2494 O O . PRO A 1 323 ? 40.362 -14.606 15.602 1.00 40.78 323 PRO A O 1
ATOM 2497 N N . SER A 1 324 ? 39.406 -14.302 17.610 1.00 40.56 324 SER A N 1
ATOM 2498 C CA . SER A 1 324 ? 40.645 -14.174 18.347 1.00 40.56 324 SER A CA 1
ATOM 2499 C C . SER A 1 324 ? 41.281 -15.557 18.307 1.00 40.56 324 SER A C 1
ATOM 2501 O O . SER A 1 324 ? 40.905 -16.452 19.061 1.00 40.56 324 SER A O 1
ATOM 2503 N N . GLN A 1 325 ? 42.204 -15.749 17.364 1.00 49.50 325 GLN A N 1
ATOM 2504 C CA . GLN A 1 325 ? 43.232 -16.778 17.420 1.00 49.50 325 GLN A CA 1
ATOM 2505 C C . GLN A 1 325 ? 44.128 -16.444 18.608 1.00 49.50 325 GLN A C 1
ATOM 2507 O O . GLN A 1 325 ? 45.189 -15.863 18.442 1.00 49.50 325 GLN A O 1
ATOM 2512 N N . ASP A 1 326 ? 43.610 -16.679 19.803 1.00 53.03 326 ASP A N 1
ATOM 2513 C CA . ASP A 1 326 ? 44.343 -17.005 21.014 1.00 53.03 326 ASP A CA 1
ATOM 2514 C C . ASP A 1 326 ? 43.360 -16.910 22.176 1.00 53.03 326 ASP A C 1
ATOM 2516 O O . ASP A 1 326 ? 42.891 -15.831 22.530 1.00 53.03 326 ASP A O 1
ATOM 2520 N N . VAL A 1 327 ? 43.061 -18.086 22.728 1.00 50.09 327 VAL A N 1
ATOM 2521 C CA . VAL A 1 327 ? 42.763 -18.416 24.130 1.00 50.09 327 VAL A CA 1
ATOM 2522 C C . VAL A 1 327 ? 41.586 -19.391 24.205 1.00 50.09 327 VAL A C 1
ATOM 2524 O O . VAL A 1 327 ? 40.427 -19.003 24.184 1.00 50.09 327 VAL A O 1
ATOM 2527 N N . GLY A 1 328 ? 41.939 -20.668 24.382 1.00 45.16 328 GLY A N 1
ATOM 2528 C CA . GLY A 1 328 ? 41.153 -21.642 25.138 1.00 45.16 328 GLY A CA 1
ATOM 2529 C C . GLY A 1 328 ? 39.967 -22.274 24.416 1.00 45.16 328 GLY A C 1
ATOM 2530 O O . GLY A 1 328 ? 38.938 -21.644 24.205 1.00 45.16 328 GLY A O 1
ATOM 2531 N N . GLU A 1 329 ? 40.087 -23.576 24.157 1.00 47.44 329 GLU A N 1
ATOM 2532 C CA . GLU A 1 329 ? 38.967 -24.502 23.987 1.00 47.44 329 GLU A CA 1
ATOM 2533 C C . GLU A 1 329 ? 37.941 -24.327 25.125 1.00 47.44 329 GLU A C 1
ATOM 2535 O O . GLU A 1 329 ? 38.037 -24.936 26.188 1.00 47.44 329 GLU A O 1
ATOM 2540 N N . SER A 1 330 ? 36.941 -23.483 24.906 1.00 45.66 330 SER A N 1
ATOM 2541 C CA . SER A 1 330 ? 35.672 -23.519 25.618 1.00 45.66 330 SER A CA 1
ATOM 2542 C C . SER A 1 330 ? 34.630 -23.839 24.565 1.00 45.66 330 SER A C 1
ATOM 2544 O O . SER A 1 330 ? 34.221 -22.967 23.798 1.00 45.66 330 SER A O 1
ATOM 2546 N N . GLY A 1 331 ? 34.281 -25.123 24.471 1.00 46.88 331 GLY A N 1
ATOM 2547 C CA . GLY A 1 331 ? 33.215 -25.619 23.613 1.00 46.88 331 GLY A CA 1
ATOM 2548 C C . GLY A 1 331 ? 31.899 -24.957 23.993 1.00 46.88 331 GLY A C 1
ATOM 2549 O O . GLY A 1 331 ? 31.157 -25.458 24.830 1.00 46.88 331 GLY A O 1
ATOM 2550 N N . THR A 1 332 ? 31.615 -23.813 23.383 1.00 44.78 332 THR A N 1
ATOM 2551 C CA . THR A 1 332 ? 30.259 -23.292 23.294 1.00 44.78 332 THR A CA 1
ATOM 2552 C C . THR A 1 332 ? 29.605 -24.124 22.205 1.00 44.78 332 THR A C 1
ATOM 2554 O O . THR A 1 332 ? 29.781 -23.865 21.017 1.00 44.78 332 THR A O 1
ATOM 2557 N N . GLU A 1 333 ? 28.942 -25.207 22.622 1.00 47.34 333 GLU A N 1
ATOM 2558 C CA . GLU A 1 333 ? 27.963 -25.902 21.793 1.00 47.34 333 GLU A CA 1
ATOM 2559 C C . GLU A 1 333 ? 27.038 -24.833 21.216 1.00 47.34 333 GLU A C 1
ATOM 2561 O O . GLU A 1 333 ? 26.236 -24.233 21.933 1.00 47.34 333 GLU A O 1
ATOM 2566 N N . SER A 1 334 ? 27.181 -24.552 19.921 1.00 45.06 334 SER A N 1
ATOM 2567 C CA . SER A 1 334 ? 26.153 -23.857 19.168 1.00 45.06 334 SER A CA 1
ATOM 2568 C C . SER A 1 334 ? 24.922 -24.749 19.262 1.00 45.06 334 SER A C 1
ATOM 2570 O O . SER A 1 334 ? 24.849 -25.782 18.589 1.00 45.06 334 SER A O 1
ATOM 2572 N N . VAL A 1 335 ? 24.021 -24.420 20.185 1.00 53.31 335 VAL A N 1
ATOM 2573 C CA . VAL A 1 335 ? 22.734 -25.089 20.336 1.00 53.31 335 VAL A CA 1
ATOM 2574 C C . VAL A 1 335 ? 22.098 -25.076 18.952 1.00 53.31 335 VAL A C 1
ATOM 2576 O O . VAL A 1 335 ? 21.792 -24.009 18.429 1.00 53.31 335 VAL A O 1
ATOM 2579 N N . LEU A 1 336 ? 22.009 -26.251 18.322 1.00 58.66 336 LEU A N 1
ATOM 2580 C CA . LEU A 1 336 ? 21.367 -26.401 17.022 1.00 58.66 336 LEU A CA 1
ATOM 2581 C C . LEU A 1 336 ? 19.963 -25.829 17.162 1.00 58.66 336 LEU A C 1
ATOM 2583 O O . LEU A 1 336 ? 19.174 -26.353 17.954 1.00 58.66 336 LEU A O 1
ATOM 2587 N N . GLU A 1 337 ? 19.673 -24.748 16.436 1.00 62.09 337 GLU A N 1
ATOM 2588 C CA . GLU A 1 337 ? 18.325 -24.207 16.410 1.00 62.09 337 GLU A CA 1
ATOM 2589 C C . GLU A 1 337 ? 17.372 -25.340 16.013 1.00 62.09 337 GLU A C 1
ATOM 2591 O O . GLU A 1 337 ? 17.596 -26.023 15.003 1.00 62.09 337 GLU A O 1
ATOM 2596 N N . PRO A 1 338 ? 16.354 -25.626 16.836 1.00 71.38 338 PRO A N 1
ATOM 2597 C CA . PRO A 1 338 ? 15.441 -26.713 16.550 1.00 71.38 338 PRO A CA 1
ATOM 2598 C C . PRO A 1 338 ? 14.735 -26.426 15.223 1.00 71.38 338 PRO A C 1
ATOM 2600 O O . PRO A 1 338 ? 14.129 -25.376 15.032 1.00 71.38 338 PRO A O 1
ATOM 2603 N N . ASN A 1 339 ? 14.814 -27.379 14.295 1.00 73.94 339 ASN A N 1
ATOM 2604 C CA . ASN A 1 339 ? 14.112 -27.288 13.022 1.00 73.94 339 ASN A CA 1
ATOM 2605 C C . ASN A 1 339 ? 12.600 -27.401 13.278 1.00 73.94 339 ASN A C 1
ATOM 2607 O O . ASN A 1 339 ? 12.074 -28.498 13.484 1.00 73.94 339 ASN A O 1
ATOM 2611 N N . TYR A 1 340 ? 11.915 -26.260 13.340 1.00 79.00 340 TYR A N 1
ATOM 2612 C CA . TYR A 1 340 ? 10.479 -26.205 13.581 1.00 79.00 340 TYR A CA 1
ATOM 2613 C C . TYR A 1 340 ? 9.708 -26.715 12.358 1.00 79.00 340 TYR A C 1
ATOM 2615 O O . TYR A 1 340 ? 9.954 -26.294 11.231 1.00 79.00 340 TYR A O 1
ATOM 2623 N N . ALA A 1 341 ? 8.723 -27.591 12.582 1.00 77.19 341 ALA A N 1
ATOM 2624 C CA . ALA A 1 341 ? 7.860 -28.101 11.511 1.00 77.19 341 ALA A CA 1
ATOM 2625 C C . ALA A 1 341 ? 7.004 -26.998 10.855 1.00 77.19 341 ALA A C 1
ATOM 2627 O O . ALA A 1 341 ? 6.586 -27.134 9.707 1.00 77.19 341 ALA A O 1
ATOM 2628 N N . SER A 1 342 ? 6.747 -25.911 11.587 1.00 81.31 342 SER A N 1
ATOM 2629 C CA . SER A 1 342 ? 6.031 -24.724 11.132 1.00 81.31 342 SER A CA 1
ATOM 2630 C C . SER A 1 342 ? 6.791 -23.468 11.566 1.00 81.31 342 SER A C 1
ATOM 2632 O O . SER A 1 342 ? 7.252 -23.416 12.708 1.00 81.31 342 SER A O 1
ATOM 2634 N N . PRO A 1 343 ? 6.884 -22.414 10.734 1.00 82.69 343 PRO A N 1
ATOM 2635 C CA . PRO A 1 343 ? 7.489 -21.146 11.150 1.00 82.69 343 PRO A CA 1
ATOM 2636 C C . PRO A 1 343 ? 6.742 -20.504 12.332 1.00 82.69 343 PRO A C 1
ATOM 2638 O O . PRO A 1 343 ? 7.348 -19.807 13.136 1.00 82.69 343 PRO A O 1
ATOM 2641 N N . TYR A 1 344 ? 5.450 -20.810 12.501 1.00 85.44 344 TYR A N 1
ATOM 2642 C CA . TYR A 1 344 ? 4.642 -20.373 13.646 1.00 85.44 344 TYR A CA 1
ATOM 2643 C C . TYR A 1 344 ? 4.968 -21.109 14.950 1.00 85.44 344 TYR A C 1
ATOM 2645 O O . TYR A 1 344 ? 4.482 -20.719 16.010 1.00 85.44 344 TYR A O 1
ATOM 2653 N N . ASP A 1 345 ? 5.759 -22.185 14.893 1.00 86.62 345 ASP A N 1
ATOM 2654 C CA . ASP A 1 345 ? 6.224 -22.875 16.092 1.00 86.62 345 ASP A CA 1
ATOM 2655 C C . ASP A 1 345 ? 7.469 -22.249 16.712 1.00 86.62 345 ASP A C 1
ATOM 2657 O O . ASP A 1 345 ? 7.761 -22.559 17.872 1.00 86.62 345 ASP A O 1
ATOM 2661 N N . ASN A 1 346 ? 8.130 -21.344 15.984 1.00 87.38 346 ASN A N 1
ATOM 2662 C CA . ASN A 1 346 ? 9.238 -20.553 16.494 1.00 87.38 346 ASN A CA 1
ATOM 2663 C C . ASN A 1 346 ? 8.774 -19.742 17.729 1.00 87.38 346 ASN A C 1
ATOM 2665 O O . ASN A 1 346 ? 7.739 -19.069 17.660 1.00 87.38 346 ASN A O 1
ATOM 2669 N N . PRO A 1 347 ? 9.495 -19.810 18.866 1.00 90.00 347 PRO A N 1
ATOM 2670 C CA . PRO A 1 347 ? 9.140 -19.102 20.092 1.00 90.00 347 PRO A CA 1
ATOM 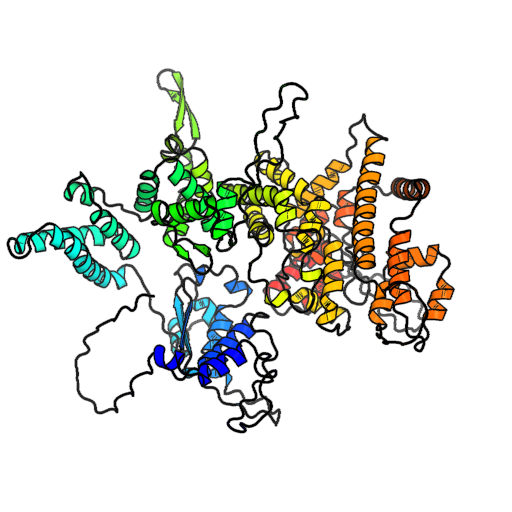2671 C C . PRO A 1 347 ? 9.035 -17.588 19.893 1.00 90.00 347 PRO A C 1
ATOM 2673 O O . PRO A 1 347 ? 8.121 -16.993 20.450 1.00 90.00 347 PRO A O 1
ATOM 2676 N N . GLU A 1 348 ? 9.873 -16.985 19.049 1.00 89.94 348 GLU A N 1
ATOM 2677 C CA . GLU A 1 348 ? 9.838 -15.544 18.758 1.00 89.94 348 GLU A CA 1
ATOM 2678 C C . GLU A 1 348 ? 8.552 -15.149 18.021 1.00 89.94 348 GLU A C 1
ATOM 2680 O O . GLU A 1 348 ? 7.917 -14.136 18.325 1.00 89.94 348 GLU A O 1
ATOM 2685 N N . VAL A 1 349 ? 8.097 -15.994 17.092 1.00 91.69 349 VAL A N 1
ATOM 2686 C CA . VAL A 1 349 ? 6.829 -15.784 16.380 1.00 91.69 349 VAL A CA 1
ATOM 2687 C C . VAL A 1 349 ? 5.650 -15.979 17.332 1.00 91.69 349 VAL A C 1
ATOM 2689 O O . VAL A 1 349 ? 4.698 -15.201 17.298 1.00 91.69 349 VAL A O 1
ATOM 2692 N N . LYS A 1 350 ? 5.707 -16.979 18.220 1.00 92.62 350 LYS A N 1
ATOM 2693 C CA . LYS A 1 350 ? 4.683 -17.189 19.258 1.00 92.62 350 LYS A CA 1
ATOM 2694 C C . LYS A 1 350 ? 4.596 -16.012 20.224 1.00 92.62 350 LYS A C 1
ATOM 2696 O O . LYS A 1 350 ? 3.487 -15.627 20.590 1.00 92.62 350 LYS A O 1
ATOM 2701 N N . ASP A 1 351 ? 5.732 -15.435 20.592 1.00 93.25 351 ASP A N 1
ATOM 2702 C CA . ASP A 1 351 ? 5.803 -14.246 21.437 1.00 93.25 351 ASP A CA 1
ATOM 2703 C C . ASP A 1 351 ? 5.210 -13.021 20.722 1.00 93.25 351 ASP A C 1
ATOM 2705 O O . ASP A 1 351 ? 4.355 -12.319 21.261 1.00 93.25 351 ASP A O 1
ATOM 2709 N N . THR A 1 352 ? 5.529 -12.854 19.435 1.00 95.00 352 THR A N 1
ATOM 2710 C CA . THR A 1 352 ? 4.939 -11.813 18.575 1.00 95.00 352 THR A CA 1
ATOM 2711 C C . THR A 1 352 ? 3.412 -11.961 18.479 1.00 95.00 352 THR A C 1
ATOM 2713 O O . THR A 1 352 ? 2.679 -10.976 18.611 1.00 95.00 352 THR A O 1
ATOM 2716 N N . ILE A 1 353 ? 2.897 -13.187 18.308 1.00 94.00 353 ILE A N 1
ATOM 2717 C CA . ILE A 1 353 ? 1.450 -13.476 18.338 1.00 94.00 353 ILE A CA 1
ATOM 2718 C C . ILE A 1 353 ? 0.862 -13.097 19.700 1.00 94.00 353 ILE A C 1
ATOM 2720 O O . ILE A 1 353 ? -0.162 -12.416 19.754 1.00 94.00 353 ILE A O 1
ATOM 2724 N N . TYR A 1 354 ? 1.505 -13.509 20.795 1.00 95.12 354 TYR A N 1
ATOM 2725 C CA . TYR A 1 354 ? 1.047 -13.222 22.152 1.00 95.12 354 TYR A CA 1
ATOM 2726 C C . TYR A 1 354 ? 0.935 -11.713 22.404 1.00 95.12 354 TYR A C 1
ATOM 2728 O O . TYR A 1 354 ? -0.098 -11.251 22.894 1.00 95.12 354 TYR A O 1
ATOM 2736 N N . HIS A 1 355 ? 1.949 -10.930 22.036 1.00 94.25 355 HIS A N 1
ATOM 2737 C CA . HIS A 1 355 ? 1.923 -9.479 22.212 1.00 94.25 355 HIS A CA 1
ATOM 2738 C C . HIS A 1 355 ? 0.929 -8.793 21.271 1.00 94.25 355 HIS A C 1
ATOM 2740 O O . HIS A 1 355 ? 0.238 -7.869 21.701 1.00 94.25 355 HIS A O 1
ATOM 2746 N N . THR A 1 356 ? 0.755 -9.288 20.044 1.00 94.44 356 THR A N 1
ATOM 2747 C CA . THR A 1 356 ? -0.275 -8.790 19.114 1.00 94.44 356 THR A CA 1
ATOM 2748 C C . THR A 1 356 ? -1.687 -9.011 19.662 1.00 94.44 356 THR A C 1
ATOM 2750 O O . THR A 1 356 ? -2.516 -8.104 19.610 1.00 94.44 356 THR A O 1
ATOM 2753 N N . GLU A 1 357 ? -1.969 -10.189 20.229 1.00 92.38 357 GLU A N 1
ATOM 2754 C CA . GLU A 1 357 ? -3.293 -10.538 20.762 1.00 92.38 357 GLU A CA 1
ATOM 2755 C C . GLU A 1 357 ? -3.594 -9.902 22.130 1.00 92.38 357 GLU A C 1
ATOM 2757 O O . GLU A 1 357 ? -4.767 -9.723 22.461 1.00 92.38 357 GLU A O 1
ATOM 2762 N N . ASN A 1 358 ? -2.573 -9.562 22.928 1.00 91.31 358 ASN A N 1
ATOM 2763 C CA . ASN A 1 358 ? -2.755 -9.040 24.288 1.00 91.31 358 ASN A CA 1
ATOM 2764 C C . ASN A 1 358 ? -2.476 -7.539 24.405 1.00 91.31 358 ASN A C 1
ATOM 2766 O O . ASN A 1 358 ? -3.396 -6.779 24.712 1.00 91.31 358 ASN A O 1
ATOM 2770 N N . ALA A 1 359 ? -1.232 -7.116 24.168 1.00 90.81 359 ALA A N 1
ATOM 2771 C CA . ALA A 1 359 ? -0.830 -5.710 24.257 1.00 90.81 359 ALA A CA 1
ATOM 2772 C C . ALA A 1 359 ? -1.386 -4.904 23.073 1.00 90.81 359 ALA A C 1
ATOM 2774 O O . ALA A 1 359 ? -1.917 -3.808 23.235 1.00 90.81 359 ALA A O 1
ATOM 2775 N N . GLY A 1 360 ? -1.350 -5.503 21.885 1.00 91.00 360 GLY A N 1
ATOM 2776 C CA . GLY A 1 360 ? -1.850 -4.933 20.644 1.00 91.00 360 GLY A CA 1
ATOM 2777 C C . GLY A 1 360 ? -3.356 -5.088 20.418 1.00 91.00 360 GLY A C 1
ATOM 2778 O O . GLY A 1 360 ? -3.846 -4.654 19.383 1.00 91.00 360 GLY A O 1
ATOM 2779 N N . ARG A 1 361 ? -4.117 -5.673 21.354 1.00 88.88 361 ARG A N 1
ATOM 2780 C CA . ARG A 1 361 ? -5.535 -6.041 21.147 1.00 88.88 361 ARG A CA 1
ATOM 2781 C C . ARG A 1 361 ? -6.445 -4.869 20.767 1.00 88.88 361 ARG A C 1
ATOM 2783 O O . ARG A 1 361 ? -7.463 -5.060 20.108 1.00 88.88 361 ARG A O 1
ATOM 2790 N N . ASP A 1 362 ? -6.106 -3.677 21.259 1.00 85.81 362 ASP A N 1
ATOM 2791 C CA . ASP A 1 362 ? -6.883 -2.456 21.044 1.00 85.81 362 ASP A CA 1
ATOM 2792 C C . ASP A 1 362 ? -6.520 -1.813 19.690 1.00 85.81 362 ASP A C 1
ATOM 2794 O O . ASP A 1 362 ? -7.211 -0.903 19.239 1.00 85.81 362 ASP A O 1
ATOM 2798 N N . PHE A 1 363 ? -5.473 -2.326 19.028 1.00 91.25 363 PHE A N 1
ATOM 2799 C CA . PHE A 1 363 ? -4.906 -1.815 17.785 1.00 91.25 363 PHE A CA 1
ATOM 2800 C C . PHE A 1 363 ? -5.050 -2.794 16.603 1.00 91.25 363 PHE A C 1
ATOM 2802 O O . PHE A 1 363 ? -5.359 -2.398 15.481 1.00 91.25 363 PHE A O 1
ATOM 2809 N N . PHE A 1 364 ? -4.853 -4.091 16.834 1.00 93.88 364 PHE A N 1
ATOM 2810 C CA . PHE A 1 364 ? -4.719 -5.082 15.771 1.00 93.88 364 PHE A CA 1
ATOM 2811 C C . PHE A 1 364 ? -5.884 -6.072 15.709 1.00 93.88 364 PHE A C 1
ATOM 2813 O O . PHE A 1 364 ? -6.476 -6.474 16.710 1.00 93.88 364 PHE A O 1
ATOM 2820 N N . LYS A 1 365 ? -6.161 -6.532 14.491 1.00 90.81 365 LYS A N 1
ATOM 2821 C CA . LYS A 1 365 ? -7.004 -7.678 14.157 1.00 90.81 365 LYS A CA 1
ATOM 2822 C C . LYS A 1 365 ? -6.104 -8.739 13.529 1.00 90.81 365 LYS A C 1
ATOM 2824 O O . LYS A 1 365 ? -5.726 -8.622 12.366 1.00 90.81 365 LYS A O 1
ATOM 2829 N N . TYR A 1 366 ? -5.757 -9.760 14.306 1.00 92.56 366 TYR A N 1
ATOM 2830 C CA . TYR A 1 366 ? -4.976 -10.898 13.828 1.00 92.56 366 TYR A CA 1
ATOM 2831 C C . TYR A 1 366 ? -5.898 -12.010 13.315 1.00 92.56 366 TYR A C 1
ATOM 2833 O O . TYR A 1 366 ? -6.742 -12.519 14.059 1.00 92.56 366 TYR A O 1
ATOM 2841 N N . ASP A 1 367 ? -5.744 -12.401 12.049 1.00 89.25 367 ASP A N 1
ATOM 2842 C CA . ASP A 1 367 ? -6.439 -13.557 11.482 1.00 89.25 367 ASP A CA 1
ATOM 2843 C C . ASP A 1 367 ? -5.549 -14.801 11.542 1.00 89.25 367 ASP A C 1
ATOM 2845 O O . ASP A 1 367 ? -4.617 -14.973 10.762 1.00 89.25 367 ASP A O 1
ATOM 2849 N N . ARG A 1 368 ? -5.893 -15.722 12.444 1.00 88.12 368 ARG A N 1
ATOM 2850 C CA . ARG A 1 368 ? -5.159 -16.980 12.649 1.00 88.12 368 ARG A CA 1
ATOM 2851 C C . ARG A 1 368 ? -5.136 -17.903 11.427 1.00 88.12 368 ARG A C 1
ATOM 2853 O O . ARG A 1 368 ? -4.289 -18.788 11.381 1.00 88.12 368 ARG A O 1
ATOM 2860 N N . ASN A 1 369 ? -6.063 -17.754 10.476 1.00 84.69 369 ASN A N 1
ATOM 2861 C CA . ASN A 1 369 ? -6.118 -18.634 9.303 1.00 84.69 369 ASN A CA 1
ATOM 2862 C C . ASN A 1 369 ? -5.139 -18.196 8.216 1.00 84.69 369 ASN A C 1
ATOM 2864 O O . ASN A 1 369 ? -4.528 -19.036 7.563 1.00 84.69 369 ASN A O 1
ATOM 2868 N N . THR A 1 370 ? -5.025 -16.886 8.011 1.00 84.44 370 THR A N 1
ATOM 2869 C CA . THR A 1 370 ? -4.140 -16.292 7.003 1.00 84.44 370 THR A CA 1
ATOM 2870 C C . THR A 1 370 ? -2.784 -15.904 7.586 1.00 84.44 370 THR A C 1
ATOM 2872 O O . THR A 1 370 ? -1.820 -15.754 6.845 1.00 84.44 370 THR A O 1
ATOM 2875 N N . GLY A 1 371 ? -2.695 -15.755 8.910 1.00 88.00 371 GLY A N 1
ATOM 2876 C CA . GLY A 1 371 ? -1.514 -15.253 9.602 1.00 88.00 371 GLY A CA 1
ATOM 2877 C C . GLY A 1 371 ? -1.298 -13.750 9.419 1.00 88.00 371 GLY A C 1
ATOM 2878 O O . GLY A 1 371 ? -0.235 -13.259 9.792 1.00 88.00 371 GLY A O 1
ATOM 2879 N N . VAL A 1 372 ? -2.269 -13.035 8.839 1.00 91.06 372 VAL A N 1
ATOM 2880 C CA . VAL A 1 372 ? -2.187 -11.604 8.524 1.00 91.06 372 VAL A CA 1
ATOM 2881 C C . VAL A 1 372 ? -2.668 -10.771 9.707 1.00 91.06 372 VAL A C 1
ATOM 2883 O O . VAL A 1 372 ? -3.658 -11.095 10.372 1.00 91.06 372 VAL A O 1
ATOM 2886 N N . VAL A 1 373 ? -1.961 -9.675 9.962 1.00 93.50 373 VAL A N 1
ATOM 2887 C CA . VAL A 1 373 ? -2.314 -8.654 10.941 1.00 93.50 373 VAL A CA 1
ATOM 2888 C C . VAL A 1 373 ? -2.823 -7.429 10.194 1.00 93.50 373 VAL A C 1
ATOM 2890 O O . VAL A 1 373 ? -2.161 -6.902 9.303 1.00 93.50 373 VAL A O 1
ATOM 2893 N N . ASN A 1 374 ? -4.011 -6.964 10.567 1.00 91.25 374 ASN A N 1
ATOM 2894 C CA . ASN A 1 374 ? -4.583 -5.725 10.051 1.00 91.25 374 ASN A CA 1
ATOM 2895 C C . ASN A 1 374 ? -5.004 -4.811 11.210 1.00 91.25 374 ASN A C 1
ATOM 2897 O O . ASN A 1 374 ? -5.011 -5.227 12.368 1.00 91.25 374 ASN A O 1
ATOM 2901 N N . VAL A 1 375 ? -5.367 -3.571 10.914 1.00 90.50 375 VAL A N 1
ATOM 2902 C CA . VAL A 1 375 ? -5.886 -2.597 11.884 1.00 90.50 375 VAL A CA 1
ATOM 2903 C C . VAL A 1 375 ? -7.325 -2.230 11.538 1.00 90.50 375 VAL A C 1
ATOM 2905 O O . VAL A 1 375 ? -7.799 -2.457 10.426 1.00 90.50 375 VAL A O 1
ATOM 2908 N N . ASP A 1 376 ? -8.046 -1.680 12.509 1.00 84.75 376 ASP A N 1
ATOM 2909 C CA . ASP A 1 376 ? -9.323 -1.031 12.231 1.00 84.75 376 ASP A CA 1
ATOM 2910 C C . ASP A 1 376 ? -9.115 0.299 11.495 1.00 84.75 376 ASP A C 1
ATOM 2912 O O . ASP A 1 376 ? -8.125 0.996 11.729 1.00 84.75 376 ASP A O 1
ATOM 2916 N N . ILE A 1 377 ? -10.069 0.675 10.645 1.00 81.19 377 ILE A N 1
ATOM 2917 C CA . ILE A 1 377 ? -9.995 1.916 9.872 1.00 81.19 377 ILE A CA 1
ATOM 2918 C C . ILE A 1 377 ? -9.870 3.154 10.772 1.00 81.19 377 ILE A C 1
ATOM 2920 O O . ILE A 1 377 ? -9.102 4.062 10.468 1.00 81.19 377 ILE A O 1
ATOM 2924 N N . SER A 1 378 ? -10.508 3.139 11.947 1.00 81.31 378 SER A N 1
ATOM 2925 C CA . SER A 1 378 ? -10.416 4.232 12.922 1.00 81.31 378 SER A CA 1
ATOM 2926 C C . SER A 1 378 ? -8.999 4.455 13.468 1.00 81.31 378 SER A C 1
ATOM 2928 O O . SER A 1 378 ? -8.661 5.561 13.884 1.00 81.31 378 SER A O 1
ATOM 2930 N N . ILE A 1 379 ? -8.150 3.423 13.463 1.00 87.94 379 ILE A N 1
ATOM 2931 C CA . ILE A 1 379 ? -6.745 3.525 13.883 1.00 87.94 379 ILE A CA 1
ATOM 2932 C C . ILE A 1 379 ? -5.898 4.102 12.755 1.00 87.94 379 ILE A C 1
ATOM 2934 O O . ILE A 1 379 ? -5.061 4.966 13.016 1.00 87.94 379 ILE A O 1
ATOM 2938 N N . ARG A 1 380 ? -6.131 3.662 11.507 1.00 87.94 380 ARG A N 1
ATOM 2939 C CA . ARG A 1 380 ? -5.484 4.266 10.330 1.00 87.94 380 ARG A CA 1
ATOM 2940 C C . ARG A 1 380 ? -5.788 5.753 10.283 1.00 87.94 380 ARG A C 1
ATOM 2942 O O . ARG A 1 380 ? -4.866 6.545 10.168 1.00 87.94 380 ARG A O 1
ATOM 2949 N N . GLU A 1 381 ? -7.050 6.125 10.468 1.00 82.94 381 GLU A N 1
ATOM 2950 C CA . GLU A 1 381 ? -7.466 7.522 10.543 1.00 82.94 381 GLU A CA 1
ATOM 2951 C C . GLU A 1 381 ? -6.790 8.274 11.666 1.00 82.94 381 GLU A C 1
ATOM 2953 O O . GLU A 1 381 ? -6.249 9.338 11.421 1.00 82.94 381 GLU A O 1
ATOM 2958 N N . TRP A 1 382 ? -6.785 7.733 12.883 1.00 85.69 382 TRP A N 1
ATOM 2959 C CA . TRP A 1 382 ? -6.130 8.402 13.999 1.00 85.69 382 TRP A CA 1
ATOM 2960 C C . TRP A 1 382 ? -4.658 8.719 13.697 1.00 85.69 382 TRP A C 1
ATOM 2962 O O . TRP A 1 382 ? -4.175 9.795 14.041 1.00 85.69 382 TRP A O 1
ATOM 2972 N N . ILE A 1 383 ? -3.961 7.808 13.019 1.00 87.56 383 ILE A N 1
ATOM 2973 C CA . ILE A 1 383 ? -2.555 7.981 12.654 1.00 87.56 383 ILE A CA 1
ATOM 2974 C C . ILE A 1 383 ? -2.385 8.918 11.446 1.00 87.56 383 ILE A C 1
ATOM 2976 O O . ILE A 1 383 ? -1.448 9.709 11.418 1.00 87.56 383 ILE A O 1
ATOM 2980 N N . GLN A 1 384 ? -3.290 8.867 10.466 1.00 86.69 384 GLN A N 1
ATOM 2981 C CA . GLN A 1 384 ? -3.204 9.638 9.219 1.00 86.69 384 GLN A CA 1
ATOM 2982 C C . GLN A 1 384 ? -3.793 11.063 9.327 1.00 86.69 384 GLN A C 1
ATOM 2984 O O . GLN A 1 384 ? -3.322 11.973 8.646 1.00 86.69 384 GLN A O 1
ATOM 2989 N N . GLN A 1 385 ? -4.806 11.285 10.173 1.00 74.81 385 GLN A N 1
ATOM 2990 C CA . GLN A 1 385 ? -5.507 12.569 10.341 1.00 74.81 385 GLN A CA 1
ATOM 2991 C C . GLN A 1 385 ? -4.699 13.597 11.139 1.00 74.81 385 GLN A C 1
ATOM 2993 O O . GLN A 1 385 ? -4.823 14.785 10.848 1.00 74.81 385 GLN A O 1
ATOM 2998 N N . ASP A 1 386 ? -3.819 13.177 12.061 1.00 58.84 386 ASP A N 1
ATOM 2999 C CA . ASP A 1 386 ? -2.954 14.091 12.845 1.00 58.84 386 ASP A CA 1
ATOM 3000 C C . ASP A 1 386 ? -2.007 14.930 11.940 1.00 58.84 386 ASP A C 1
ATOM 3002 O O . ASP A 1 386 ? -1.376 15.876 12.407 1.00 58.84 386 ASP A O 1
ATOM 3006 N N . ILE A 1 387 ? -1.932 14.609 10.637 1.00 53.66 387 ILE A N 1
ATOM 3007 C CA . ILE A 1 387 ? -1.165 15.314 9.593 1.00 53.66 387 ILE A CA 1
ATOM 3008 C C . ILE A 1 387 ? -2.012 16.361 8.842 1.00 53.66 387 ILE A C 1
ATOM 3010 O O . ILE A 1 387 ? -1.476 17.332 8.318 1.00 53.66 387 ILE A O 1
ATOM 3014 N N . SER A 1 388 ? -3.331 16.159 8.742 1.00 48.66 388 SER A N 1
ATOM 3015 C CA . SER A 1 388 ? -4.203 16.940 7.842 1.00 48.66 388 SER A CA 1
ATOM 3016 C C . SER A 1 388 ? -4.778 18.191 8.511 1.00 48.66 388 SER A C 1
ATOM 3018 O O . SER A 1 388 ? -4.928 19.223 7.862 1.00 48.66 388 SER A O 1
ATOM 3020 N N . ASP A 1 389 ? -5.072 18.093 9.811 1.00 46.75 389 ASP A N 1
ATOM 3021 C CA . ASP A 1 389 ? -5.742 19.138 10.598 1.00 46.75 389 ASP A CA 1
ATOM 3022 C C . ASP A 1 389 ? -4.775 19.995 11.430 1.00 46.75 389 ASP A C 1
ATOM 3024 O O . ASP A 1 389 ? -5.207 20.866 12.193 1.00 46.75 389 ASP A O 1
ATOM 3028 N N . SER A 1 390 ? -3.458 19.797 11.300 1.00 44.75 390 SER A N 1
ATOM 3029 C CA . SER A 1 390 ? -2.496 20.735 11.874 1.00 44.75 390 SER A CA 1
ATOM 3030 C C . SER A 1 390 ? -2.511 22.024 11.057 1.00 44.75 390 SER A C 1
ATOM 3032 O O . SER A 1 390 ? -1.773 22.179 10.087 1.00 44.75 390 SER A O 1
ATOM 3034 N N . ASP A 1 391 ? -3.391 22.937 11.463 1.00 41.19 391 ASP A N 1
ATOM 3035 C CA . ASP A 1 391 ? -3.397 24.346 11.087 1.00 41.19 391 ASP A CA 1
ATOM 3036 C C . ASP A 1 391 ? -1.932 24.837 11.010 1.00 41.19 391 ASP A C 1
ATOM 3038 O O . ASP A 1 391 ? -1.208 24.696 12.005 1.00 41.19 391 ASP A O 1
ATOM 3042 N N . PRO A 1 392 ? -1.443 25.375 9.873 1.00 47.56 392 PRO A N 1
ATOM 3043 C CA . PRO A 1 392 ? -0.036 25.773 9.707 1.00 47.56 392 PRO A CA 1
ATOM 3044 C C . PRO A 1 392 ? 0.430 26.806 10.748 1.00 47.56 392 PRO A C 1
ATOM 3046 O O . PRO A 1 392 ? 1.620 27.043 10.922 1.00 47.56 392 PRO A O 1
ATOM 3049 N N . LEU A 1 393 ? -0.503 27.398 11.498 1.00 41.72 393 LEU A N 1
ATOM 3050 C CA . LEU A 1 393 ? -0.239 28.276 12.637 1.00 41.72 393 LEU A CA 1
ATOM 3051 C C . LEU A 1 393 ? 0.185 27.543 13.929 1.00 41.72 393 LEU A C 1
ATOM 3053 O O . LEU A 1 393 ? 0.634 28.199 14.868 1.00 41.72 393 LEU A O 1
ATOM 3057 N N . VAL A 1 394 ? 0.069 26.212 14.010 1.00 44.38 394 VAL A N 1
ATOM 3058 C CA . VAL A 1 394 ? 0.495 25.400 15.172 1.00 44.38 394 VAL A CA 1
ATOM 3059 C C . VAL A 1 394 ? 1.853 24.714 14.942 1.00 44.38 394 VAL A C 1
ATOM 3061 O O . VAL A 1 394 ? 2.458 24.223 15.905 1.00 44.38 394 VAL A O 1
ATOM 3064 N N . GLU A 1 395 ? 2.406 24.771 13.721 1.00 44.81 395 GLU A N 1
ATOM 3065 C CA . GLU A 1 395 ? 3.791 24.346 13.439 1.00 44.81 395 GLU A CA 1
ATOM 3066 C C . GLU A 1 395 ? 4.824 25.098 14.305 1.00 44.81 395 GLU A C 1
ATOM 3068 O O . GLU A 1 395 ? 5.854 24.530 14.662 1.00 44.81 395 GLU A O 1
ATOM 3073 N N . ASP A 1 396 ? 4.506 26.302 14.796 1.00 41.69 396 ASP A N 1
ATOM 3074 C CA . ASP A 1 396 ? 5.398 27.118 15.640 1.00 41.69 396 ASP A CA 1
ATOM 3075 C C . ASP A 1 396 ? 5.579 26.622 17.091 1.00 41.69 396 ASP A C 1
ATOM 3077 O O . ASP A 1 396 ? 6.326 27.212 17.881 1.00 41.69 396 ASP A O 1
ATOM 3081 N N . SER A 1 397 ? 4.929 25.521 17.478 1.00 45.09 397 SER A N 1
ATOM 3082 C CA . SER A 1 397 ? 5.102 24.931 18.813 1.00 45.09 397 SER A CA 1
ATOM 3083 C C . SER A 1 397 ? 6.017 23.706 18.851 1.00 45.09 397 SER A C 1
ATOM 3085 O O . SER A 1 397 ? 6.339 23.243 19.944 1.00 45.09 397 SER A O 1
ATOM 3087 N N . ARG A 1 398 ? 6.500 23.204 17.707 1.00 47.88 398 ARG A N 1
ATOM 3088 C CA . ARG A 1 398 ? 7.511 22.136 17.648 1.00 47.88 398 ARG A CA 1
ATOM 3089 C C . ARG A 1 398 ? 8.820 22.737 17.157 1.00 47.88 398 ARG A C 1
ATOM 3091 O O . ARG A 1 398 ? 8.983 23.002 15.975 1.00 47.88 398 ARG A O 1
ATOM 3098 N N . GLY A 1 399 ? 9.765 22.971 18.064 1.00 53.56 399 GLY A N 1
ATOM 3099 C CA . GLY A 1 399 ? 11.056 23.502 17.645 1.00 53.56 399 GLY A CA 1
ATOM 3100 C C . GLY A 1 399 ? 11.878 24.184 18.722 1.00 53.56 399 GLY A C 1
ATOM 3101 O O . GLY A 1 399 ? 11.468 24.378 19.869 1.00 53.56 399 GLY A O 1
ATOM 3102 N N . PHE A 1 400 ? 13.089 24.526 18.298 1.00 59.94 400 PHE A N 1
ATOM 3103 C CA . PHE A 1 400 ? 14.037 25.333 19.040 1.00 59.94 400 PHE A CA 1
ATOM 3104 C C . PHE A 1 400 ? 13.680 26.808 18.872 1.00 59.94 400 PHE A C 1
ATOM 3106 O O . PHE A 1 400 ? 13.945 27.409 17.832 1.00 59.94 400 PHE A O 1
ATOM 3113 N N . ASN A 1 401 ? 13.120 27.405 19.918 1.00 63.88 401 ASN A N 1
ATOM 3114 C CA . ASN A 1 401 ? 12.860 28.834 19.953 1.00 63.88 401 ASN A CA 1
ATOM 3115 C C . ASN A 1 401 ? 13.978 29.543 20.713 1.00 63.88 401 ASN A C 1
ATOM 3117 O O . ASN A 1 401 ? 14.179 29.339 21.911 1.00 63.88 401 ASN A O 1
ATOM 3121 N N . LYS A 1 402 ? 14.715 30.401 20.003 1.00 76.12 402 LYS A N 1
ATOM 3122 C CA . LYS A 1 402 ? 15.719 31.290 20.589 1.00 76.12 402 LYS A CA 1
ATOM 3123 C C . LYS A 1 402 ? 15.138 32.692 20.689 1.00 76.12 402 LYS A C 1
ATOM 3125 O O . LYS A 1 402 ? 15.021 33.384 19.682 1.00 76.12 402 LYS A O 1
ATOM 3130 N N . PHE A 1 403 ? 14.851 33.144 21.901 1.00 85.19 403 PHE A N 1
ATOM 3131 C CA . PHE A 1 403 ? 14.420 34.520 22.148 1.00 85.19 403 PHE A CA 1
ATOM 3132 C C . PHE A 1 403 ? 15.253 35.164 23.253 1.00 85.19 403 PHE A C 1
ATOM 3134 O O . PHE A 1 403 ? 15.983 34.492 23.981 1.00 85.19 403 PHE A O 1
ATOM 3141 N N . ARG A 1 404 ? 15.194 36.493 23.356 1.00 81.00 404 ARG A N 1
ATOM 3142 C CA . ARG A 1 404 ? 15.754 37.209 24.504 1.00 81.00 404 ARG A CA 1
ATOM 3143 C C . ARG A 1 404 ? 14.643 37.517 25.491 1.00 81.00 404 ARG A C 1
ATOM 3145 O O . ARG A 1 404 ? 13.609 38.040 25.090 1.00 81.00 404 ARG A O 1
ATOM 3152 N N . ASP A 1 405 ? 14.852 37.186 26.759 1.00 90.00 405 ASP A N 1
ATOM 3153 C CA . ASP A 1 405 ? 13.906 37.552 27.807 1.00 90.00 405 ASP A CA 1
ATOM 3154 C C . ASP A 1 405 ? 13.961 39.062 28.105 1.00 90.00 405 ASP A C 1
ATOM 3156 O O . ASP A 1 405 ? 14.868 39.788 27.684 1.00 90.00 405 ASP A O 1
ATOM 3160 N N . ASN A 1 406 ? 13.000 39.540 28.896 1.00 87.94 406 ASN A N 1
ATOM 3161 C CA . ASN A 1 406 ? 12.908 40.947 29.303 1.00 87.94 406 ASN A CA 1
ATOM 3162 C C . ASN A 1 406 ? 14.091 41.414 30.179 1.00 87.94 406 ASN A C 1
ATOM 3164 O O . ASN A 1 406 ? 14.163 42.586 30.541 1.00 87.94 406 ASN A O 1
ATOM 3168 N N . ARG A 1 407 ? 15.002 40.510 30.558 1.00 90.31 407 ARG A N 1
ATOM 3169 C CA . ARG A 1 407 ? 16.220 40.791 31.328 1.00 90.31 407 ARG A CA 1
ATOM 3170 C C . ARG A 1 407 ? 17.471 40.788 30.442 1.00 90.31 407 ARG A C 1
ATOM 3172 O O . ARG A 1 407 ? 18.567 40.996 30.952 1.00 90.31 407 ARG A O 1
ATOM 3179 N N . GLY A 1 408 ? 17.316 40.585 29.132 1.00 86.62 408 GLY A N 1
ATOM 3180 C CA . GLY A 1 408 ? 18.405 40.547 28.160 1.00 86.62 408 GLY A CA 1
ATOM 3181 C C . GLY A 1 408 ? 19.128 39.201 28.069 1.00 86.62 408 GLY A C 1
ATOM 3182 O O . GLY A 1 408 ? 20.092 39.091 27.307 1.00 86.62 408 GLY A O 1
ATOM 3183 N N . ASN A 1 409 ? 18.677 38.170 28.787 1.00 86.81 409 ASN A N 1
ATOM 3184 C CA . ASN A 1 409 ? 19.236 36.827 28.673 1.00 86.81 409 ASN A CA 1
ATOM 3185 C C . ASN A 1 409 ? 18.770 36.186 27.372 1.00 86.81 409 ASN A C 1
ATOM 3187 O O . ASN A 1 409 ? 17.634 36.368 26.946 1.00 86.81 409 ASN A O 1
ATOM 3191 N N . THR A 1 410 ? 19.637 35.392 26.752 1.00 83.81 410 THR A N 1
ATOM 3192 C CA . THR A 1 410 ? 19.230 34.540 25.630 1.00 83.81 410 THR A CA 1
ATOM 3193 C C . THR A 1 410 ? 18.621 33.262 26.198 1.00 83.81 410 THR A C 1
ATOM 3195 O O . THR A 1 410 ? 19.311 32.516 26.888 1.00 83.81 410 THR A O 1
ATOM 3198 N N . VAL A 1 411 ? 17.341 33.030 25.924 1.00 76.69 411 VAL A N 1
ATOM 3199 C CA . VAL A 1 411 ? 16.596 31.838 26.328 1.00 76.69 411 VAL A CA 1
ATOM 3200 C C . VAL A 1 411 ? 16.469 30.914 25.126 1.00 76.69 411 VAL A C 1
ATOM 3202 O O . VAL A 1 411 ? 16.066 31.329 24.039 1.00 76.69 411 VAL A O 1
ATOM 3205 N N . PHE A 1 412 ? 16.828 29.654 25.347 1.00 80.62 412 PHE A N 1
ATOM 3206 C CA . PHE A 1 412 ? 16.606 28.562 24.414 1.00 80.62 412 PHE A CA 1
ATOM 3207 C C . PHE A 1 412 ? 15.440 27.734 24.946 1.00 80.62 412 PHE A C 1
ATOM 3209 O O . PHE A 1 412 ? 15.574 27.052 25.961 1.00 80.62 412 PHE A O 1
ATOM 3216 N N . GLN A 1 413 ? 14.284 27.844 24.302 1.00 74.81 413 GLN A N 1
ATOM 3217 C CA . GLN A 1 413 ? 13.106 27.057 24.629 1.00 74.81 413 GLN A CA 1
ATOM 3218 C C . GLN A 1 413 ? 13.027 25.869 23.678 1.00 74.81 413 GLN A C 1
ATOM 3220 O O . GLN A 1 413 ? 12.900 26.035 22.467 1.00 74.81 413 GLN A O 1
ATOM 3225 N N . PHE A 1 414 ? 13.092 24.675 24.258 1.00 67.06 414 PHE A N 1
ATOM 3226 C CA . PHE A 1 414 ? 12.818 23.427 23.567 1.00 67.06 414 PHE A CA 1
ATOM 3227 C C . PHE A 1 414 ? 11.399 23.014 23.922 1.00 67.06 414 PHE A C 1
ATOM 3229 O O . PHE A 1 414 ? 11.127 22.647 25.066 1.00 67.06 414 PHE A O 1
ATOM 3236 N N . THR A 1 415 ? 10.491 23.091 22.958 1.00 53.88 415 THR A N 1
ATOM 3237 C CA . THR A 1 415 ? 9.171 22.491 23.125 1.00 53.88 415 THR A CA 1
ATOM 3238 C C . THR A 1 415 ? 9.235 21.088 22.542 1.00 53.88 415 THR A C 1
ATOM 3240 O O . THR A 1 415 ? 9.204 20.898 21.329 1.00 53.88 415 THR A O 1
ATOM 3243 N N . LEU A 1 416 ? 9.393 20.108 23.428 1.00 49.78 416 LEU A N 1
ATOM 3244 C CA . LEU A 1 416 ? 9.281 18.697 23.086 1.00 49.78 416 LEU A CA 1
ATOM 3245 C C . LEU A 1 416 ? 7.806 18.315 23.178 1.00 49.78 416 LEU A C 1
ATOM 3247 O O . LEU A 1 416 ? 7.151 18.624 24.177 1.00 49.78 416 LEU A O 1
ATOM 3251 N N . ALA A 1 417 ? 7.273 17.647 22.155 1.00 51.88 417 ALA A N 1
ATOM 3252 C CA . ALA A 1 417 ? 5.938 17.075 22.256 1.00 51.88 417 ALA A CA 1
ATOM 3253 C C . ALA A 1 417 ? 5.892 16.126 23.474 1.00 51.88 417 ALA A C 1
ATOM 3255 O O . ALA A 1 417 ? 6.890 15.452 23.745 1.00 51.88 417 ALA A O 1
ATOM 3256 N N . PRO A 1 418 ? 4.770 16.024 24.211 1.00 45.56 418 PRO A N 1
ATOM 3257 C CA . PRO A 1 418 ? 4.641 15.066 25.313 1.00 45.56 418 PRO A CA 1
ATOM 3258 C C . PRO A 1 418 ? 5.000 13.631 24.901 1.00 45.56 418 PRO A C 1
ATOM 3260 O O . PRO A 1 418 ? 5.507 12.863 25.715 1.00 45.56 418 PRO A O 1
ATOM 3263 N N . SER A 1 419 ? 4.811 13.307 23.617 1.00 42.72 419 SER A N 1
ATOM 3264 C CA . SER A 1 419 ? 5.244 12.057 23.005 1.00 42.72 419 SER A CA 1
ATOM 3265 C C . SER A 1 419 ? 6.774 11.891 22.955 1.00 42.72 419 SER A C 1
ATOM 3267 O O . SER A 1 419 ? 7.303 10.821 23.231 1.00 42.72 419 SER A O 1
ATOM 3269 N N . PHE A 1 420 ? 7.519 12.959 22.693 1.00 46.34 420 PHE A N 1
ATOM 3270 C CA . PHE A 1 420 ? 8.978 12.933 22.569 1.00 46.34 420 PHE A CA 1
ATOM 3271 C C . PHE A 1 420 ? 9.687 12.703 23.917 1.00 46.34 420 PHE A C 1
ATOM 3273 O O . PHE A 1 420 ? 10.739 12.075 23.981 1.00 46.34 420 PHE A O 1
ATOM 3280 N N . VAL A 1 421 ? 9.097 13.178 25.021 1.00 52.28 421 VAL A N 1
ATOM 3281 C CA . VAL A 1 421 ? 9.702 13.117 26.369 1.00 52.28 421 VAL A CA 1
ATOM 3282 C C . VAL A 1 421 ? 9.643 11.712 26.984 1.00 52.28 421 VAL A C 1
ATOM 3284 O O . VAL A 1 421 ? 10.422 11.410 27.887 1.00 52.28 421 VAL A O 1
ATOM 3287 N N . ARG A 1 422 ? 8.739 10.843 26.512 1.00 49.75 422 ARG A N 1
ATOM 3288 C CA . ARG A 1 422 ? 8.627 9.453 26.988 1.00 49.75 422 ARG A CA 1
ATOM 3289 C C . ARG A 1 422 ? 8.995 8.396 25.953 1.00 49.75 422 ARG A C 1
ATOM 3291 O O . ARG A 1 422 ? 9.395 7.315 26.366 1.00 49.75 422 ARG A O 1
ATOM 3298 N N . TYR A 1 423 ? 8.857 8.688 24.661 1.00 56.22 423 TYR A N 1
ATOM 3299 C CA . TYR A 1 423 ? 8.815 7.647 23.629 1.00 56.22 423 TYR A CA 1
ATOM 3300 C C . TYR A 1 423 ? 9.875 7.817 22.525 1.00 56.22 423 TYR A C 1
ATOM 3302 O O . TYR A 1 423 ? 9.984 6.956 21.664 1.00 56.22 423 TYR A O 1
ATOM 3310 N N . GLY A 1 424 ? 10.683 8.886 22.558 1.00 56.78 424 GLY A N 1
ATOM 3311 C CA . GLY A 1 424 ? 11.758 9.116 21.583 1.00 56.78 424 GLY A CA 1
ATOM 3312 C C . GLY A 1 424 ? 11.267 9.361 20.147 1.00 56.78 424 GLY A C 1
ATOM 3313 O O . GLY A 1 424 ? 10.111 9.723 19.922 1.00 56.78 424 GLY A O 1
ATOM 3314 N N . ASP A 1 425 ? 12.165 9.161 19.179 1.00 63.00 425 ASP A N 1
ATOM 3315 C CA . ASP A 1 425 ? 11.934 9.393 17.741 1.00 63.00 425 ASP A CA 1
ATOM 3316 C C . ASP A 1 425 ? 10.970 8.373 17.093 1.00 63.00 425 ASP A C 1
ATOM 3318 O O . ASP A 1 425 ? 10.505 8.570 15.973 1.00 63.00 425 ASP A O 1
ATOM 3322 N N . THR A 1 426 ? 10.626 7.267 17.762 1.00 68.50 426 THR A N 1
ATOM 3323 C CA . THR A 1 426 ? 9.831 6.183 17.149 1.00 68.50 426 THR A CA 1
ATOM 3324 C C . THR A 1 426 ? 8.371 6.560 16.911 1.00 68.50 426 THR A C 1
ATOM 3326 O O . THR A 1 426 ? 7.770 6.085 15.949 1.00 68.50 426 THR A O 1
ATOM 3329 N N . LEU A 1 427 ? 7.792 7.447 17.729 1.00 76.56 427 LEU A N 1
ATOM 3330 C CA . LEU A 1 427 ? 6.431 7.936 17.492 1.00 76.56 427 LEU A CA 1
ATOM 3331 C C . LEU A 1 427 ? 6.348 8.957 16.357 1.00 76.56 427 LEU A C 1
ATOM 3333 O O . LEU A 1 427 ? 5.308 9.003 15.705 1.00 76.56 427 LEU A O 1
ATOM 3337 N N . SER A 1 428 ? 7.389 9.758 16.088 1.00 74.38 428 SER A N 1
ATOM 3338 C CA . SER A 1 428 ? 7.338 10.692 14.947 1.00 74.38 428 SER A CA 1
ATOM 3339 C C . SER A 1 428 ? 7.204 9.917 13.639 1.00 74.38 428 SER A C 1
ATOM 3341 O O . SER A 1 428 ? 6.315 10.210 12.845 1.00 74.38 428 SER A O 1
ATOM 3343 N N . GLN A 1 429 ? 7.962 8.824 13.512 1.00 81.56 429 GLN A N 1
ATOM 3344 C CA . GLN A 1 429 ? 7.897 7.906 12.376 1.00 81.56 429 GLN A CA 1
ATOM 3345 C C . GLN A 1 429 ? 6.543 7.210 12.219 1.00 81.56 429 GLN A C 1
ATOM 3347 O O . GLN A 1 429 ? 6.281 6.657 11.158 1.00 81.56 429 GLN A O 1
ATOM 3352 N N . LEU A 1 430 ? 5.703 7.164 13.257 1.00 87.81 430 LEU A N 1
ATOM 3353 C CA . LEU A 1 430 ? 4.360 6.603 13.137 1.00 87.81 430 LEU A CA 1
ATOM 3354 C C . LEU A 1 430 ? 3.379 7.623 12.557 1.00 87.81 430 LEU A C 1
ATOM 3356 O O . LEU A 1 430 ? 2.537 7.242 11.752 1.00 87.81 430 LEU A O 1
ATOM 3360 N N . PHE A 1 431 ? 3.472 8.889 12.962 1.00 87.31 431 PHE A N 1
ATOM 3361 C CA . PHE A 1 431 ? 2.502 9.923 12.588 1.00 87.31 431 PHE A CA 1
ATOM 3362 C C . PHE A 1 431 ? 2.922 10.760 11.381 1.00 87.31 431 PHE A C 1
ATOM 3364 O O . PHE A 1 431 ? 2.079 11.442 10.824 1.00 87.31 431 PHE A O 1
ATOM 3371 N N . ASP A 1 432 ? 4.181 10.731 10.948 1.00 87.75 432 ASP A N 1
ATOM 3372 C CA . ASP A 1 432 ? 4.619 11.406 9.726 1.00 87.75 432 ASP A CA 1
ATOM 3373 C C . ASP A 1 432 ? 4.681 10.401 8.564 1.00 87.75 432 ASP A C 1
ATOM 3375 O O . ASP A 1 432 ? 5.533 9.511 8.543 1.00 87.75 432 ASP A O 1
ATOM 3379 N N . LYS A 1 433 ? 3.785 10.550 7.573 1.00 91.19 433 LYS A N 1
ATOM 3380 C CA . LYS A 1 433 ? 3.726 9.673 6.385 1.00 91.19 433 LYS A CA 1
ATOM 3381 C C . LYS A 1 433 ? 5.085 9.586 5.686 1.00 91.19 433 LYS A C 1
ATOM 3383 O O . LYS A 1 433 ? 5.487 8.504 5.269 1.00 91.19 433 LYS A O 1
ATOM 3388 N N . LYS A 1 434 ? 5.797 10.703 5.536 1.00 92.31 434 LYS A N 1
ATOM 3389 C CA . LYS A 1 434 ? 7.074 10.763 4.821 1.00 92.31 434 LYS A CA 1
ATOM 3390 C C . LYS A 1 434 ? 8.172 10.037 5.602 1.00 92.31 434 LYS A C 1
ATOM 3392 O O . LYS A 1 434 ? 8.911 9.255 5.002 1.00 92.31 434 LYS A O 1
ATOM 3397 N N . GLU A 1 435 ? 8.278 10.254 6.913 1.00 91.56 435 GLU A N 1
ATOM 3398 C CA . GLU A 1 435 ? 9.236 9.536 7.772 1.00 91.56 435 GLU A CA 1
ATOM 3399 C C . GLU A 1 435 ? 8.913 8.039 7.862 1.00 91.56 435 GLU A C 1
ATOM 3401 O O . GLU A 1 435 ? 9.824 7.214 7.775 1.00 91.56 435 GLU A O 1
ATOM 3406 N N . ALA A 1 436 ? 7.629 7.680 7.967 1.00 93.31 436 ALA A N 1
ATOM 3407 C CA . ALA A 1 436 ? 7.168 6.296 7.999 1.00 93.31 436 ALA A CA 1
ATOM 3408 C C . ALA A 1 436 ? 7.561 5.546 6.724 1.00 93.31 436 ALA A C 1
ATOM 3410 O O . ALA A 1 436 ? 8.207 4.498 6.784 1.00 93.31 436 ALA A O 1
ATOM 3411 N N . GLN A 1 437 ? 7.213 6.116 5.566 1.00 95.50 437 GLN A N 1
ATOM 3412 C CA . GLN A 1 437 ? 7.534 5.558 4.254 1.00 95.50 437 GLN A CA 1
ATOM 3413 C C . GLN A 1 437 ? 9.050 5.459 4.062 1.00 95.50 437 GLN A C 1
ATOM 3415 O O . GLN A 1 437 ? 9.542 4.427 3.615 1.00 95.50 437 GLN A O 1
ATOM 3420 N N . MET A 1 438 ? 9.814 6.478 4.472 1.00 95.38 438 MET A N 1
ATOM 3421 C CA . MET A 1 438 ? 11.277 6.442 4.418 1.00 95.38 438 MET A CA 1
ATOM 3422 C C . MET A 1 438 ? 11.840 5.298 5.264 1.00 95.38 438 MET A C 1
ATOM 3424 O O . MET A 1 438 ? 12.646 4.508 4.775 1.00 95.38 438 MET A O 1
ATOM 3428 N N . SER A 1 439 ? 11.393 5.171 6.515 1.00 94.19 439 SER A N 1
ATOM 3429 C CA . SER A 1 439 ? 11.834 4.094 7.401 1.00 94.19 439 SER A CA 1
ATOM 3430 C C . SER A 1 439 ? 11.513 2.716 6.826 1.00 94.19 439 SER A C 1
ATOM 3432 O O . SER A 1 439 ? 12.379 1.845 6.862 1.00 94.19 439 SER A O 1
ATOM 3434 N N . ILE A 1 440 ? 10.306 2.523 6.290 1.00 95.94 440 ILE A N 1
ATOM 3435 C CA . ILE A 1 440 ? 9.889 1.252 5.690 1.00 95.94 440 ILE A CA 1
ATOM 3436 C C . ILE A 1 440 ? 10.764 0.920 4.478 1.00 95.94 440 ILE A C 1
ATOM 3438 O O . ILE A 1 440 ? 11.314 -0.174 4.407 1.00 95.94 440 ILE A O 1
ATOM 3442 N N . VAL A 1 441 ? 10.970 1.862 3.553 1.00 96.75 441 VAL A N 1
ATOM 3443 C CA . VAL A 1 441 ? 11.801 1.630 2.357 1.00 96.75 441 VAL A CA 1
ATOM 3444 C C . VAL A 1 441 ? 13.239 1.273 2.719 1.00 96.75 441 VAL A C 1
ATOM 3446 O O . VAL A 1 441 ? 13.828 0.386 2.100 1.00 96.75 441 VAL A O 1
ATOM 3449 N N . LEU A 1 442 ? 13.816 1.947 3.715 1.00 95.69 442 LEU A N 1
ATOM 3450 C CA . LEU A 1 442 ? 15.163 1.639 4.189 1.00 95.69 442 LEU A CA 1
ATOM 3451 C C . LEU A 1 442 ? 15.250 0.221 4.750 1.00 95.69 442 LEU A C 1
ATOM 3453 O O . LEU A 1 442 ? 16.172 -0.516 4.397 1.00 95.69 442 LEU A O 1
ATOM 3457 N N . ASP A 1 443 ? 14.286 -0.173 5.579 1.00 95.38 443 ASP A N 1
ATOM 3458 C CA . ASP A 1 443 ? 14.240 -1.515 6.156 1.00 95.38 443 ASP A CA 1
ATOM 3459 C C . ASP A 1 443 ? 14.017 -2.583 5.074 1.00 95.38 443 ASP A C 1
ATOM 3461 O O . ASP A 1 443 ? 14.693 -3.616 5.085 1.00 95.38 443 ASP A O 1
ATOM 3465 N N . ILE A 1 444 ? 13.173 -2.307 4.075 1.00 96.62 444 ILE A N 1
ATOM 3466 C CA . ILE A 1 444 ? 12.981 -3.170 2.904 1.00 96.62 444 ILE A CA 1
ATOM 3467 C C . ILE A 1 444 ? 14.289 -3.339 2.130 1.00 96.62 444 ILE A C 1
ATOM 3469 O O . ILE A 1 444 ? 14.698 -4.469 1.879 1.00 96.62 444 ILE A O 1
ATOM 3473 N N . PHE A 1 445 ? 14.987 -2.262 1.755 1.00 96.69 445 PHE A N 1
ATOM 3474 C CA . PHE A 1 445 ? 16.207 -2.403 0.953 1.00 96.69 445 PHE A CA 1
ATOM 3475 C C . PHE A 1 445 ? 17.361 -3.051 1.710 1.00 96.69 445 PHE A C 1
ATOM 3477 O O . PHE A 1 445 ? 18.126 -3.800 1.095 1.00 96.69 445 PHE A O 1
ATOM 3484 N N . ARG A 1 446 ? 17.476 -2.817 3.021 1.00 95.31 446 ARG A N 1
ATOM 3485 C CA . ARG A 1 446 ? 18.430 -3.537 3.877 1.00 95.31 446 ARG A CA 1
ATOM 3486 C C . ARG A 1 446 ? 18.125 -5.028 3.875 1.00 95.31 446 ARG A C 1
ATOM 3488 O O . ARG A 1 446 ? 19.015 -5.826 3.604 1.00 95.31 446 ARG A O 1
ATOM 3495 N N . THR A 1 447 ? 16.854 -5.382 4.047 1.00 95.31 447 THR A N 1
ATOM 3496 C CA . THR A 1 447 ? 16.378 -6.770 4.010 1.00 95.31 447 THR A CA 1
ATOM 3497 C C . THR A 1 447 ? 16.632 -7.421 2.648 1.00 95.31 447 THR A C 1
ATOM 3499 O O . THR A 1 447 ? 17.252 -8.478 2.571 1.00 95.31 447 THR A O 1
ATOM 3502 N N . LEU A 1 448 ? 16.272 -6.759 1.545 1.00 94.81 448 LEU A N 1
ATOM 3503 C CA . LEU A 1 448 ? 16.519 -7.249 0.182 1.00 94.81 448 LEU A CA 1
ATOM 3504 C C . LEU A 1 448 ? 18.010 -7.355 -0.164 1.00 94.81 448 LEU A C 1
ATOM 3506 O O . LEU A 1 448 ? 18.378 -8.116 -1.061 1.00 94.81 448 LEU A O 1
ATOM 3510 N N . SER A 1 449 ? 18.868 -6.598 0.519 1.00 94.44 449 SER A N 1
ATOM 3511 C CA . SER A 1 449 ? 20.324 -6.627 0.343 1.00 94.44 449 SER A CA 1
ATOM 3512 C C . SER A 1 449 ? 21.036 -7.577 1.311 1.00 94.44 449 SER A C 1
ATOM 3514 O O . SER A 1 449 ? 22.236 -7.802 1.150 1.00 94.44 449 SER A O 1
ATOM 3516 N N . ASN A 1 450 ? 20.323 -8.139 2.289 1.00 94.50 450 ASN A N 1
ATOM 3517 C CA . ASN A 1 450 ? 20.863 -9.061 3.276 1.00 94.50 450 ASN A CA 1
ATOM 3518 C C . ASN A 1 450 ? 21.055 -10.461 2.663 1.00 94.50 450 ASN A C 1
ATOM 3520 O O . ASN A 1 450 ? 20.150 -11.021 2.043 1.00 94.50 450 ASN A O 1
ATOM 3524 N N . GLU A 1 451 ? 22.245 -11.043 2.829 1.00 91.88 451 GLU A N 1
ATOM 3525 C CA . GLU A 1 451 ? 22.590 -12.328 2.211 1.00 91.88 451 GLU A CA 1
ATOM 3526 C C . GLU A 1 451 ? 21.768 -13.500 2.768 1.00 91.88 451 GLU A C 1
ATOM 3528 O O . GLU A 1 451 ? 21.371 -14.384 2.005 1.00 91.88 451 GLU A O 1
ATOM 3533 N N . GLU A 1 452 ? 21.468 -13.504 4.067 1.00 92.00 452 GLU A N 1
ATOM 3534 C CA . GLU A 1 452 ? 20.654 -14.542 4.698 1.00 92.00 452 GLU A CA 1
ATOM 3535 C C . GLU A 1 452 ? 19.215 -14.497 4.177 1.00 92.00 452 GLU A C 1
ATOM 3537 O O . GLU A 1 452 ? 18.696 -15.517 3.712 1.00 92.00 452 GLU A O 1
ATOM 3542 N N . PHE A 1 453 ? 18.612 -13.302 4.137 1.00 93.25 453 PHE A N 1
ATOM 3543 C CA . PHE A 1 453 ? 17.290 -13.100 3.542 1.00 93.25 453 PHE A CA 1
ATOM 3544 C C . PHE A 1 453 ? 17.260 -13.568 2.086 1.00 93.25 453 PHE A C 1
ATOM 3546 O O . PHE A 1 453 ? 16.376 -14.324 1.679 1.00 93.25 453 PHE A O 1
ATOM 3553 N N . GLN A 1 454 ? 18.254 -13.165 1.291 1.00 91.50 454 GLN A N 1
ATOM 3554 C CA . GLN A 1 454 ? 18.351 -13.567 -0.106 1.00 91.50 454 GLN A CA 1
ATOM 3555 C C . GLN A 1 454 ? 18.495 -15.080 -0.261 1.00 91.50 454 GLN A C 1
ATOM 3557 O O . GLN A 1 454 ? 17.887 -15.657 -1.153 1.00 91.50 454 GLN A O 1
ATOM 3562 N N . ASN A 1 455 ? 19.299 -15.746 0.562 1.00 88.56 455 ASN A N 1
ATOM 3563 C CA . ASN A 1 455 ? 19.478 -17.193 0.460 1.00 88.56 455 ASN A CA 1
ATOM 3564 C C . ASN A 1 455 ? 18.209 -17.955 0.861 1.00 88.56 455 ASN A C 1
ATOM 3566 O O . ASN A 1 455 ? 17.914 -18.989 0.263 1.00 88.56 455 ASN A O 1
ATOM 3570 N N . LYS A 1 456 ? 17.448 -17.421 1.820 1.00 88.00 456 LYS A N 1
ATOM 3571 C CA . LYS A 1 456 ? 16.217 -18.024 2.333 1.00 88.00 456 LYS A CA 1
ATOM 3572 C C . LYS A 1 456 ? 15.005 -17.792 1.428 1.00 88.00 456 LYS A C 1
ATOM 3574 O O . LYS A 1 456 ? 14.263 -18.732 1.163 1.00 88.00 456 LYS A O 1
ATOM 3579 N N . TYR A 1 457 ? 14.803 -16.564 0.949 1.00 87.69 457 TYR A N 1
ATOM 3580 C CA . TYR A 1 457 ? 13.569 -16.160 0.258 1.00 87.69 457 TYR A CA 1
ATOM 3581 C C . TYR A 1 457 ? 13.763 -15.758 -1.207 1.00 87.69 457 TYR A C 1
ATOM 3583 O O . TYR A 1 457 ? 12.796 -15.745 -1.968 1.00 87.69 457 TYR A O 1
ATOM 3591 N N . ILE A 1 458 ? 14.992 -15.447 -1.632 1.00 89.00 458 ILE A N 1
ATOM 3592 C CA . ILE A 1 458 ? 15.311 -15.040 -3.010 1.00 89.00 458 ILE A CA 1
ATOM 3593 C C . ILE A 1 458 ? 16.473 -15.882 -3.579 1.00 89.00 458 ILE A C 1
ATOM 3595 O O . ILE A 1 458 ? 17.487 -15.331 -4.038 1.00 89.00 458 ILE A O 1
ATOM 3599 N N . PRO A 1 459 ? 16.388 -17.228 -3.537 1.00 84.75 459 PRO A N 1
ATOM 3600 C CA . PRO A 1 459 ? 17.496 -18.067 -3.965 1.00 84.75 459 PRO A CA 1
ATOM 3601 C C . PRO A 1 459 ? 17.793 -17.840 -5.451 1.00 84.75 459 PRO A C 1
ATOM 3603 O O . PRO A 1 459 ? 16.895 -17.599 -6.259 1.00 84.75 459 PRO A O 1
ATOM 3606 N N . TRP A 1 460 ? 19.062 -17.977 -5.848 1.00 78.50 460 TRP A N 1
ATOM 3607 C CA . TRP A 1 460 ? 19.469 -17.901 -7.263 1.00 78.50 460 TRP A CA 1
ATOM 3608 C C . TRP A 1 460 ? 18.736 -18.897 -8.160 1.00 78.50 460 TRP A C 1
ATOM 3610 O O . TRP A 1 460 ? 18.640 -18.701 -9.372 1.00 78.50 460 TRP A O 1
ATOM 3620 N N . ARG A 1 461 ? 18.264 -19.990 -7.561 1.00 73.88 461 ARG A N 1
ATOM 3621 C CA . ARG A 1 461 ? 17.459 -21.008 -8.212 1.00 73.88 461 ARG A CA 1
ATOM 3622 C C . ARG A 1 461 ? 16.098 -21.026 -7.556 1.00 73.88 461 ARG A C 1
ATOM 3624 O O . ARG A 1 461 ? 15.946 -21.639 -6.508 1.00 73.88 461 ARG A O 1
ATOM 3631 N N . PRO A 1 462 ? 15.127 -20.334 -8.149 1.00 67.19 462 PRO A N 1
ATOM 3632 C CA . PRO A 1 462 ? 13.761 -20.501 -7.723 1.00 67.19 462 PRO A CA 1
ATOM 3633 C C . PRO A 1 462 ? 13.315 -21.946 -7.954 1.00 67.19 462 PRO A C 1
ATOM 3635 O O . PRO A 1 462 ? 13.527 -22.483 -9.043 1.00 67.19 462 PRO A O 1
ATOM 3638 N N . ASP A 1 463 ? 12.604 -22.534 -6.999 1.00 64.12 463 ASP A N 1
ATOM 3639 C CA . ASP A 1 463 ? 12.084 -23.906 -7.115 1.00 64.12 463 ASP A CA 1
ATOM 3640 C C . ASP A 1 463 ? 11.154 -24.088 -8.327 1.00 64.12 463 ASP A C 1
ATOM 3642 O O . ASP A 1 463 ? 11.060 -25.165 -8.915 1.00 64.12 463 ASP A O 1
ATOM 3646 N N . TRP A 1 464 ? 10.522 -23.000 -8.790 1.00 62.97 464 TRP A N 1
ATOM 3647 C CA . TRP A 1 464 ? 9.678 -23.012 -9.988 1.00 62.97 464 TRP A CA 1
ATOM 3648 C C . TRP A 1 464 ? 10.442 -23.273 -11.295 1.00 62.97 464 TRP A C 1
ATOM 3650 O O . TRP A 1 464 ? 9.813 -23.552 -12.320 1.00 62.97 464 TRP A O 1
ATOM 3660 N N . VAL A 1 465 ? 11.775 -23.176 -11.278 1.00 64.19 465 VAL A N 1
ATOM 3661 C CA . VAL A 1 465 ? 12.637 -23.522 -12.414 1.00 64.19 465 VAL A CA 1
ATOM 3662 C C . VAL A 1 465 ? 12.845 -25.038 -12.512 1.00 64.19 465 VAL A C 1
ATOM 3664 O O . VAL A 1 465 ? 12.975 -25.545 -13.628 1.00 64.19 465 VAL A O 1
ATOM 3667 N N . GLU A 1 466 ? 12.854 -25.770 -11.391 1.00 59.12 466 GLU A N 1
ATOM 3668 C CA . GLU A 1 466 ? 13.145 -27.212 -11.385 1.00 59.12 466 GLU A CA 1
ATOM 3669 C C . GLU A 1 466 ? 11.895 -28.077 -11.671 1.00 59.12 466 GLU A C 1
ATOM 3671 O O . GLU A 1 466 ? 12.027 -29.061 -12.397 1.00 59.12 466 GLU A O 1
ATOM 3676 N N . ASP A 1 467 ? 10.682 -27.660 -11.271 1.00 55.25 467 ASP A N 1
ATOM 3677 C CA . ASP A 1 467 ? 9.435 -28.414 -11.516 1.00 55.25 467 ASP A CA 1
ATOM 3678 C C . ASP A 1 467 ? 8.331 -27.562 -12.171 1.00 55.25 467 ASP A C 1
ATOM 3680 O O . ASP A 1 467 ? 7.565 -26.831 -11.536 1.00 55.25 467 ASP A O 1
ATOM 3684 N N . THR A 1 468 ? 8.221 -27.667 -13.497 1.00 50.44 468 THR A N 1
ATOM 3685 C CA . THR A 1 468 ? 7.342 -26.806 -14.310 1.00 50.44 468 THR A CA 1
ATOM 3686 C C . THR A 1 468 ? 5.852 -27.155 -14.238 1.00 50.44 468 THR A C 1
ATOM 3688 O O . THR A 1 468 ? 5.043 -26.299 -14.620 1.00 50.44 468 THR A O 1
ATOM 3691 N N . GLU A 1 469 ? 5.486 -28.333 -13.720 1.00 48.88 469 GLU A N 1
ATOM 3692 C CA . GLU A 1 469 ? 4.098 -28.831 -13.688 1.00 48.88 469 GLU A CA 1
ATOM 3693 C C . GLU A 1 469 ? 3.467 -28.889 -12.284 1.00 48.88 469 GLU A C 1
ATOM 3695 O O . GLU A 1 469 ? 2.253 -28.740 -12.184 1.00 48.88 469 GLU A O 1
ATOM 3700 N N . VAL A 1 470 ? 4.249 -28.998 -11.199 1.00 48.16 470 VAL A N 1
ATOM 3701 C CA . VAL A 1 470 ? 3.699 -29.178 -9.833 1.00 48.16 470 VAL A CA 1
ATOM 3702 C C . VAL A 1 470 ? 3.826 -27.916 -8.961 1.00 48.16 470 VAL A C 1
ATOM 3704 O O . VAL A 1 470 ? 2.924 -27.595 -8.189 1.00 48.16 470 VAL A O 1
ATOM 3707 N N . VAL A 1 471 ? 4.881 -27.112 -9.134 1.00 46.50 471 VAL A N 1
ATOM 3708 C CA . VAL A 1 471 ? 5.250 -26.052 -8.166 1.00 46.50 471 VAL A CA 1
ATOM 3709 C C . VAL A 1 471 ? 4.320 -24.833 -8.177 1.00 46.50 471 VAL A C 1
ATOM 3711 O O . VAL A 1 471 ? 4.199 -24.131 -7.177 1.00 46.50 471 VAL A O 1
ATOM 3714 N N . PHE A 1 472 ? 3.602 -24.567 -9.271 1.00 47.22 472 PHE A N 1
ATOM 3715 C CA . PHE A 1 472 ? 2.695 -23.410 -9.316 1.00 47.22 472 PHE A CA 1
ATOM 3716 C C . PHE A 1 472 ? 1.355 -23.649 -8.610 1.00 47.22 472 PHE A C 1
ATOM 3718 O O . PHE A 1 472 ? 0.687 -22.676 -8.269 1.00 47.22 472 PHE A O 1
ATOM 3725 N N . GLN A 1 473 ? 0.969 -24.905 -8.359 1.00 44.31 473 GLN A N 1
ATOM 3726 C CA . GLN A 1 473 ? -0.233 -25.210 -7.574 1.00 44.31 473 GLN A CA 1
ATOM 3727 C C . GLN A 1 473 ? 0.029 -25.158 -6.061 1.00 44.31 473 GLN A C 1
ATOM 3729 O O . GLN A 1 473 ? -0.917 -24.980 -5.298 1.00 44.31 473 GLN A O 1
ATOM 3734 N N . ASP A 1 474 ? 1.298 -25.231 -5.639 1.00 41.97 474 ASP A N 1
ATOM 3735 C CA . ASP A 1 474 ? 1.698 -25.300 -4.228 1.00 41.97 474 ASP A CA 1
ATOM 3736 C C . ASP A 1 474 ? 2.522 -24.096 -3.738 1.00 41.97 474 ASP A C 1
ATOM 3738 O O . ASP A 1 474 ? 3.053 -24.129 -2.629 1.00 41.97 474 ASP A O 1
ATOM 3742 N N . ARG A 1 475 ? 2.549 -22.974 -4.480 1.00 48.84 475 ARG A N 1
ATOM 3743 C CA . ARG A 1 475 ? 2.876 -21.661 -3.883 1.00 48.84 475 ARG A CA 1
ATOM 3744 C C . ARG A 1 475 ? 1.752 -21.235 -2.925 1.00 48.84 475 ARG A C 1
ATOM 3746 O O . ARG A 1 475 ? 1.022 -20.284 -3.186 1.00 48.84 475 ARG A O 1
ATOM 3753 N N . LYS A 1 476 ? 1.554 -21.992 -1.845 1.00 54.03 476 LYS A N 1
ATOM 3754 C CA . LYS A 1 476 ? 0.642 -21.652 -0.746 1.00 54.03 476 LYS A CA 1
ATOM 3755 C C . LYS A 1 476 ? 1.200 -20.522 0.105 1.00 54.03 476 LYS A C 1
ATOM 3757 O O . LYS A 1 476 ? 0.427 -19.834 0.759 1.00 54.03 476 LYS A O 1
ATOM 3762 N N . THR A 1 477 ? 2.515 -20.324 0.091 1.00 58.88 477 THR A N 1
ATOM 3763 C CA . THR A 1 477 ? 3.150 -19.206 0.775 1.00 58.88 477 THR A CA 1
ATOM 3764 C C . THR A 1 477 ? 3.179 -17.992 -0.159 1.00 58.88 477 THR A C 1
ATOM 3766 O O . THR A 1 477 ? 3.798 -18.074 -1.227 1.00 58.88 477 THR A O 1
ATOM 3769 N N . PRO A 1 478 ? 2.489 -16.889 0.189 1.00 67.50 478 PRO A N 1
ATOM 3770 C CA . PRO A 1 478 ? 2.629 -15.626 -0.532 1.00 67.50 478 PRO A CA 1
ATOM 3771 C C . PRO A 1 478 ? 4.101 -15.193 -0.554 1.00 67.50 478 PRO A C 1
ATOM 3773 O O . PRO A 1 478 ? 4.899 -15.627 0.286 1.00 67.50 478 PRO A O 1
ATOM 3776 N N . LEU A 1 479 ? 4.480 -14.384 -1.549 1.00 80.38 479 LEU A N 1
ATOM 3777 C CA . LEU A 1 479 ? 5.800 -13.762 -1.514 1.00 80.38 479 LEU A CA 1
ATOM 3778 C C . LEU A 1 479 ? 5.905 -12.880 -0.270 1.00 80.38 479 LEU A C 1
ATOM 3780 O O . LEU A 1 479 ? 4.913 -12.353 0.222 1.00 80.38 479 LEU A O 1
ATOM 3784 N N . ARG A 1 480 ? 7.137 -12.737 0.213 1.00 90.31 480 ARG A N 1
ATOM 3785 C CA . ARG A 1 480 ? 7.461 -11.801 1.283 1.00 90.31 480 ARG A CA 1
ATOM 3786 C C . ARG A 1 480 ? 7.137 -10.373 0.848 1.00 90.31 480 ARG A C 1
ATOM 3788 O O . ARG A 1 480 ? 7.479 -9.986 -0.275 1.00 90.31 480 ARG A O 1
ATOM 3795 N N . TYR A 1 481 ? 6.547 -9.602 1.751 1.00 94.19 481 TYR A N 1
ATOM 3796 C CA . TYR A 1 481 ? 6.142 -8.214 1.563 1.00 94.19 481 TYR A CA 1
ATOM 3797 C C . TYR A 1 481 ? 7.256 -7.353 0.948 1.00 94.19 481 TYR A C 1
ATOM 3799 O O . TYR A 1 481 ? 7.028 -6.617 -0.011 1.00 94.19 481 TYR A O 1
ATOM 3807 N N . GLU A 1 482 ? 8.491 -7.503 1.433 1.00 94.94 482 GLU A N 1
ATOM 3808 C CA . GLU A 1 482 ? 9.668 -6.760 0.976 1.00 94.94 482 GLU A CA 1
ATOM 3809 C C . GLU A 1 482 ? 9.972 -7.014 -0.511 1.00 94.94 482 GLU A C 1
ATOM 3811 O O . GLU A 1 482 ? 10.415 -6.117 -1.228 1.00 94.94 482 GLU A O 1
ATOM 3816 N N . ILE A 1 483 ? 9.721 -8.233 -1.000 1.00 93.12 483 ILE A N 1
ATOM 3817 C CA . ILE A 1 483 ? 9.953 -8.625 -2.399 1.00 93.12 483 ILE A CA 1
ATOM 3818 C C . ILE A 1 483 ? 8.901 -7.995 -3.311 1.00 93.12 483 ILE A C 1
ATOM 3820 O O . ILE A 1 483 ? 9.227 -7.589 -4.432 1.00 93.12 483 ILE A O 1
ATOM 3824 N N . GLU A 1 484 ? 7.657 -7.945 -2.841 1.00 89.94 484 GLU A N 1
ATOM 3825 C CA . GLU A 1 484 ? 6.498 -7.537 -3.626 1.00 89.94 484 GLU A CA 1
ATOM 3826 C C . GLU A 1 484 ? 6.341 -6.014 -3.664 1.00 89.94 484 GLU A C 1
ATOM 3828 O O . GLU A 1 484 ? 6.253 -5.452 -4.752 1.00 89.94 484 GLU A O 1
ATOM 3833 N N . HIS A 1 485 ? 6.426 -5.330 -2.521 1.00 93.50 485 HIS A N 1
ATOM 3834 C CA . HIS A 1 485 ? 5.912 -3.962 -2.363 1.00 93.50 485 HIS A CA 1
ATOM 3835 C C . HIS A 1 485 ? 6.970 -2.857 -2.222 1.00 93.50 485 HIS A C 1
ATOM 3837 O O . HIS A 1 485 ? 6.631 -1.695 -2.000 1.00 93.50 485 HIS A O 1
ATOM 3843 N N . TRP A 1 486 ? 8.267 -3.149 -2.383 1.00 95.75 486 TRP A N 1
ATOM 3844 C CA . TRP A 1 486 ? 9.312 -2.113 -2.261 1.00 95.75 486 TRP A CA 1
ATOM 3845 C C . TRP A 1 486 ? 9.105 -0.926 -3.217 1.00 95.75 486 TRP A C 1
ATOM 3847 O O . TRP A 1 486 ? 9.408 0.218 -2.881 1.00 95.75 486 TRP A O 1
ATOM 3857 N N . HIS A 1 487 ? 8.587 -1.196 -4.417 1.00 94.75 487 HIS A N 1
ATOM 3858 C CA . HIS A 1 487 ? 8.383 -0.192 -5.455 1.00 94.75 487 HIS A CA 1
ATOM 3859 C C . HIS A 1 487 ? 7.193 0.723 -5.151 1.00 94.75 487 HIS A C 1
ATOM 3861 O O . HIS A 1 487 ? 7.270 1.916 -5.436 1.00 94.75 487 HIS A O 1
ATOM 3867 N N . ASP A 1 488 ? 6.151 0.199 -4.506 1.00 94.88 488 ASP A N 1
ATOM 3868 C CA . ASP A 1 488 ? 4.990 0.974 -4.065 1.00 94.88 488 ASP A CA 1
ATOM 3869 C C . ASP A 1 488 ? 5.393 2.030 -3.030 1.00 94.88 488 ASP A C 1
ATOM 3871 O O . ASP A 1 488 ? 4.975 3.186 -3.091 1.00 94.88 488 ASP A O 1
ATOM 3875 N N . HIS A 1 489 ? 6.299 1.674 -2.121 1.00 96.62 489 HIS A N 1
ATOM 3876 C CA . HIS A 1 489 ? 6.825 2.626 -1.151 1.00 96.62 489 HIS A CA 1
ATOM 3877 C C . HIS A 1 489 ? 7.751 3.683 -1.782 1.00 96.62 489 HIS A C 1
ATOM 3879 O O . HIS A 1 489 ? 7.778 4.833 -1.338 1.00 96.62 489 HIS A O 1
ATOM 3885 N N . ILE A 1 490 ? 8.471 3.346 -2.860 1.00 97.31 490 ILE A N 1
ATOM 3886 C CA . ILE A 1 490 ? 9.196 4.348 -3.661 1.00 97.31 490 ILE A CA 1
ATOM 3887 C C . ILE A 1 490 ? 8.223 5.292 -4.370 1.00 97.31 490 ILE A C 1
ATOM 3889 O O . ILE A 1 490 ? 8.464 6.499 -4.388 1.00 97.31 490 ILE A O 1
ATOM 3893 N N . LEU A 1 491 ? 7.118 4.773 -4.914 1.00 94.44 491 LEU A N 1
ATOM 3894 C CA . LEU A 1 491 ? 6.051 5.591 -5.497 1.00 94.44 491 LEU A CA 1
ATOM 3895 C C . LEU A 1 491 ? 5.437 6.538 -4.459 1.00 94.44 491 LEU A C 1
ATOM 3897 O O . LEU A 1 491 ? 5.218 7.706 -4.772 1.00 94.44 491 LEU A O 1
ATOM 3901 N N . ALA A 1 492 ? 5.228 6.083 -3.222 1.00 94.69 492 ALA A N 1
ATOM 3902 C CA . ALA A 1 492 ? 4.764 6.945 -2.138 1.00 94.69 492 ALA A CA 1
ATOM 3903 C C . ALA A 1 492 ? 5.790 8.044 -1.806 1.00 94.69 492 ALA A C 1
ATOM 3905 O O . ALA A 1 492 ? 5.438 9.218 -1.723 1.00 94.69 492 ALA A O 1
ATOM 3906 N N . LEU A 1 493 ? 7.078 7.700 -1.672 1.00 96.25 493 LEU A N 1
ATOM 3907 C CA . LEU A 1 493 ? 8.139 8.674 -1.374 1.00 96.25 493 LEU A CA 1
ATOM 3908 C C . LEU A 1 493 ? 8.356 9.711 -2.479 1.00 96.25 493 LEU A C 1
ATOM 3910 O O . LEU A 1 493 ? 8.800 10.830 -2.207 1.00 96.25 493 LEU A O 1
ATOM 3914 N N . GLN A 1 494 ? 8.039 9.354 -3.718 1.00 95.94 494 GLN A N 1
ATOM 3915 C CA . GLN A 1 494 ? 8.138 10.240 -4.867 1.00 95.94 494 GLN A CA 1
ATOM 3916 C C . GLN A 1 494 ? 7.298 11.517 -4.720 1.00 95.94 494 GLN A C 1
ATOM 3918 O O . GLN A 1 494 ? 7.715 12.544 -5.258 1.00 95.94 494 GLN A O 1
ATOM 3923 N N . GLU A 1 495 ? 6.216 11.503 -3.929 1.00 94.56 495 GLU A N 1
ATOM 3924 C CA . GLU A 1 495 ? 5.417 12.695 -3.584 1.00 94.56 495 GLU A CA 1
ATOM 3925 C C . GLU A 1 495 ? 6.278 13.844 -3.023 1.00 94.56 495 GLU A C 1
ATOM 3927 O O . GLU A 1 495 ? 6.001 15.014 -3.290 1.00 94.56 495 GLU A O 1
ATOM 3932 N N . TRP A 1 496 ? 7.360 13.524 -2.300 1.00 95.25 496 TRP A N 1
ATOM 3933 C CA . TRP A 1 496 ? 8.281 14.506 -1.708 1.00 95.25 496 TRP A CA 1
ATOM 3934 C C . TRP A 1 496 ? 9.635 14.594 -2.419 1.00 95.25 496 TRP A C 1
ATOM 3936 O O . TRP A 1 496 ? 10.535 15.287 -1.934 1.00 95.25 496 TRP A O 1
ATOM 3946 N N . TRP A 1 497 ? 9.816 13.888 -3.538 1.00 95.69 497 TRP A N 1
ATOM 3947 C CA . TRP A 1 497 ? 11.078 13.868 -4.272 1.00 95.69 497 TRP A CA 1
ATOM 3948 C C . TRP A 1 497 ? 11.200 15.065 -5.216 1.00 95.69 497 TRP A C 1
ATOM 3950 O O . TRP A 1 497 ? 10.494 15.182 -6.219 1.00 95.69 497 TRP A O 1
ATOM 3960 N N . THR A 1 498 ? 12.166 15.927 -4.926 1.00 94.06 498 THR A N 1
ATOM 3961 C CA . THR A 1 498 ? 12.531 17.093 -5.742 1.00 94.06 498 THR A CA 1
ATOM 3962 C C . THR A 1 498 ? 13.904 16.907 -6.379 1.00 94.06 498 THR A C 1
ATOM 3964 O O . THR A 1 498 ? 14.665 16.025 -5.995 1.00 94.06 498 THR A O 1
ATOM 3967 N N . GLU A 1 499 ? 14.279 17.753 -7.336 1.00 87.12 499 GLU A N 1
ATOM 3968 C CA . GLU A 1 499 ? 15.612 17.665 -7.956 1.00 87.12 499 GLU A CA 1
ATOM 3969 C C . GLU A 1 499 ? 16.756 17.901 -6.952 1.00 87.12 499 GLU A C 1
ATOM 3971 O O . GLU A 1 499 ? 17.814 17.278 -7.049 1.00 87.12 499 GLU A O 1
ATOM 3976 N N . ASP A 1 500 ? 16.519 18.742 -5.943 1.00 89.88 500 ASP A N 1
ATOM 3977 C CA . ASP A 1 500 ? 17.485 19.038 -4.879 1.00 89.88 500 ASP A CA 1
ATOM 3978 C C . ASP A 1 500 ? 17.609 17.903 -3.854 1.00 89.88 500 ASP A C 1
ATOM 3980 O O . ASP A 1 500 ? 18.580 17.845 -3.094 1.00 89.88 500 ASP A O 1
ATOM 3984 N N . SER A 1 501 ? 16.654 16.966 -3.853 1.00 90.94 501 SER A N 1
ATOM 3985 C CA . SER A 1 501 ? 16.621 15.835 -2.923 1.00 90.94 501 SER A CA 1
ATOM 3986 C C . SER A 1 501 ? 17.867 14.960 -3.029 1.00 90.94 501 SER A C 1
ATOM 3988 O O . SER A 1 501 ? 18.349 14.473 -2.012 1.00 90.94 501 SER A O 1
ATOM 3990 N N . VAL A 1 502 ? 18.462 14.850 -4.221 1.00 87.50 502 VAL A N 1
ATOM 3991 C CA . VAL A 1 502 ? 19.699 14.086 -4.465 1.00 87.50 502 VAL A CA 1
ATOM 3992 C C . VAL A 1 502 ? 20.868 14.550 -3.591 1.00 87.50 502 VAL A C 1
ATOM 3994 O O . VAL A 1 502 ? 21.704 13.740 -3.196 1.00 87.50 502 VAL A O 1
ATOM 3997 N N . ASN A 1 503 ? 20.929 15.845 -3.276 1.00 85.62 503 ASN A N 1
ATOM 3998 C CA . ASN A 1 503 ? 22.022 16.438 -2.502 1.00 85.62 503 ASN A CA 1
ATOM 3999 C C . ASN A 1 503 ? 21.705 16.547 -1.004 1.00 85.62 503 ASN A C 1
ATOM 4001 O O . ASN A 1 503 ? 22.550 16.986 -0.223 1.00 85.62 503 ASN A O 1
ATOM 4005 N N . SER A 1 504 ? 20.491 16.187 -0.594 1.00 90.00 504 SER A N 1
ATOM 4006 C CA . SER A 1 504 ? 20.067 16.269 0.798 1.00 90.00 504 SER A CA 1
ATOM 4007 C C . SER A 1 504 ? 20.606 15.089 1.599 1.00 90.00 504 SER A C 1
ATOM 4009 O O . SER A 1 504 ? 20.493 13.931 1.192 1.00 90.00 504 SER A O 1
ATOM 4011 N N . SER A 1 505 ? 21.126 15.373 2.794 1.00 88.19 505 SER A N 1
ATOM 4012 C CA . SER A 1 505 ? 21.545 14.341 3.747 1.00 88.19 505 SER A CA 1
ATOM 4013 C C . SER A 1 505 ? 20.394 13.421 4.159 1.00 88.19 505 SER A C 1
ATOM 4015 O O . SER A 1 505 ? 20.638 12.259 4.468 1.00 88.19 505 SER A O 1
ATOM 4017 N N . TRP A 1 506 ? 19.149 13.910 4.112 1.00 87.88 506 TRP A N 1
ATOM 4018 C CA . TRP A 1 506 ? 17.959 13.129 4.456 1.00 87.88 506 TRP A CA 1
ATOM 4019 C C . TRP A 1 506 ? 17.730 11.957 3.491 1.00 87.88 506 TRP A C 1
ATOM 4021 O O . TRP A 1 506 ? 17.356 10.868 3.909 1.00 87.88 506 TRP A O 1
ATOM 4031 N N . TRP A 1 507 ? 18.016 12.154 2.201 1.00 95.06 507 TRP A N 1
ATOM 4032 C CA . TRP A 1 507 ? 17.859 11.124 1.170 1.00 95.06 507 TRP A CA 1
ATOM 4033 C C . TRP A 1 507 ? 19.126 10.286 0.955 1.00 95.06 507 TRP A C 1
ATOM 4035 O O . TRP A 1 507 ? 19.073 9.255 0.285 1.00 95.06 507 TRP A O 1
ATOM 4045 N N . ALA A 1 508 ? 20.269 10.708 1.504 1.00 93.62 508 ALA A N 1
ATOM 4046 C CA . ALA A 1 508 ? 21.566 10.089 1.239 1.00 93.62 508 ALA A CA 1
ATOM 4047 C C . ALA A 1 508 ? 21.598 8.597 1.602 1.00 93.62 508 ALA A C 1
ATOM 4049 O O . ALA A 1 508 ? 22.115 7.789 0.828 1.00 93.62 508 ALA A O 1
ATOM 4050 N N . GLU A 1 509 ? 21.004 8.222 2.737 1.00 94.62 509 GLU A N 1
ATOM 4051 C CA . GLU A 1 509 ? 20.939 6.821 3.159 1.00 94.62 509 GLU A CA 1
ATOM 4052 C C . GLU A 1 509 ? 20.046 5.993 2.226 1.00 94.62 509 GLU A C 1
ATOM 4054 O O . GLU A 1 509 ? 20.437 4.901 1.819 1.00 94.62 509 GLU A O 1
ATOM 4059 N N . LEU A 1 510 ? 18.906 6.534 1.781 1.00 96.38 510 LEU A N 1
ATOM 4060 C CA . LEU A 1 510 ? 18.062 5.855 0.797 1.00 96.38 510 LEU A CA 1
ATOM 4061 C C . LEU A 1 510 ? 18.810 5.622 -0.516 1.00 96.38 510 LEU A C 1
ATOM 4063 O O . LEU A 1 510 ? 18.797 4.518 -1.054 1.00 96.38 510 LEU A O 1
ATOM 4067 N N . LEU A 1 511 ? 19.497 6.643 -1.027 1.00 96.25 511 LEU A N 1
ATOM 4068 C CA . LEU A 1 511 ? 20.269 6.540 -2.265 1.00 96.25 511 LEU A CA 1
ATOM 4069 C C . LEU A 1 511 ? 21.420 5.534 -2.146 1.00 96.25 511 LEU A C 1
ATOM 4071 O O . LEU A 1 511 ? 21.738 4.845 -3.121 1.00 96.25 511 LEU A O 1
ATOM 4075 N N . ASN A 1 512 ? 22.023 5.423 -0.962 1.00 95.69 512 ASN A N 1
ATOM 4076 C CA . ASN A 1 512 ? 23.018 4.404 -0.656 1.00 95.69 512 ASN A CA 1
ATOM 4077 C C . ASN A 1 512 ? 22.402 2.995 -0.666 1.00 95.69 512 ASN A C 1
ATOM 4079 O O . ASN A 1 512 ? 22.925 2.112 -1.344 1.00 95.69 512 ASN A O 1
ATOM 4083 N N . GLN A 1 513 ? 21.258 2.790 -0.008 1.00 96.44 513 GLN A N 1
ATOM 4084 C CA . GLN A 1 513 ? 20.563 1.498 -0.015 1.00 96.44 513 GLN A CA 1
ATOM 4085 C C . GLN A 1 513 ? 20.076 1.107 -1.416 1.00 96.44 513 GLN A C 1
ATOM 4087 O O . GLN A 1 513 ? 20.284 -0.029 -1.838 1.00 96.44 513 GLN A O 1
ATOM 4092 N N . ILE A 1 514 ? 19.549 2.057 -2.197 1.00 96.94 514 ILE A N 1
ATOM 4093 C CA . ILE A 1 514 ? 19.219 1.851 -3.615 1.00 96.94 514 ILE A CA 1
ATOM 4094 C C . ILE A 1 514 ? 20.467 1.416 -4.387 1.00 96.94 514 ILE A C 1
ATOM 4096 O O . ILE A 1 514 ? 20.401 0.454 -5.138 1.00 96.94 514 ILE A O 1
ATOM 4100 N N . SER A 1 515 ? 21.615 2.072 -4.185 1.00 95.75 515 SER A N 1
ATOM 4101 C CA . SER A 1 515 ? 22.891 1.703 -4.823 1.00 95.75 515 SER A CA 1
ATOM 4102 C C . SER A 1 515 ? 23.345 0.283 -4.488 1.00 95.75 515 SER A C 1
ATOM 4104 O O . SER A 1 515 ? 23.939 -0.393 -5.326 1.00 95.75 515 SER A O 1
ATOM 4106 N N . ILE A 1 516 ? 23.096 -0.184 -3.263 1.00 94.94 516 ILE A N 1
ATOM 4107 C CA . ILE A 1 516 ? 23.412 -1.554 -2.845 1.00 94.94 516 ILE A CA 1
ATOM 4108 C C . ILE A 1 516 ? 22.431 -2.537 -3.489 1.00 94.94 516 ILE A C 1
ATOM 4110 O O . ILE A 1 516 ? 22.861 -3.546 -4.050 1.00 94.94 516 ILE A O 1
ATOM 4114 N N . PHE A 1 517 ? 21.136 -2.236 -3.458 1.00 96.06 517 PHE A N 1
ATOM 4115 C CA . PHE A 1 517 ? 20.091 -3.076 -4.034 1.00 96.06 517 PHE A CA 1
ATOM 4116 C C . PHE A 1 517 ? 20.204 -3.206 -5.562 1.00 96.06 517 PHE A C 1
ATOM 4118 O O . PHE A 1 517 ? 20.042 -4.296 -6.104 1.00 96.06 517 PHE A O 1
ATOM 4125 N N . THR A 1 518 ? 20.555 -2.132 -6.273 1.00 95.31 518 THR A N 1
ATOM 4126 C CA . THR A 1 518 ? 20.687 -2.127 -7.742 1.00 95.31 518 THR A CA 1
ATOM 4127 C C . THR A 1 518 ? 21.994 -2.743 -8.241 1.00 95.31 518 THR A C 1
ATOM 4129 O O . THR A 1 518 ? 22.214 -2.825 -9.454 1.00 95.31 518 THR A O 1
ATOM 4132 N N . ARG A 1 519 ? 22.866 -3.228 -7.342 1.00 92.69 519 ARG A N 1
ATOM 4133 C CA . ARG A 1 519 ? 24.003 -4.070 -7.737 1.00 92.69 519 ARG A CA 1
ATOM 4134 C C . ARG A 1 519 ? 23.488 -5.307 -8.453 1.00 92.69 519 ARG A C 1
ATOM 4136 O O . ARG A 1 519 ? 22.476 -5.886 -8.070 1.00 92.69 519 ARG A O 1
ATOM 4143 N N . LEU A 1 520 ? 24.235 -5.734 -9.467 1.00 87.69 520 LEU A N 1
ATOM 4144 C CA . LEU A 1 520 ? 23.863 -6.848 -10.339 1.00 87.69 520 LEU A CA 1
ATOM 4145 C C . LEU A 1 520 ? 23.492 -8.106 -9.538 1.00 87.69 520 LEU A C 1
ATOM 4147 O O . LEU A 1 520 ? 22.522 -8.776 -9.864 1.00 87.69 520 LEU A O 1
ATOM 4151 N N . GLU A 1 521 ? 24.234 -8.404 -8.470 1.00 86.50 521 GLU A N 1
ATOM 4152 C CA . GLU A 1 521 ? 23.959 -9.502 -7.538 1.00 86.50 521 GLU A CA 1
ATOM 4153 C C . GLU A 1 521 ? 22.518 -9.483 -7.016 1.00 86.50 521 GLU A C 1
ATOM 4155 O O . GLU A 1 521 ? 21.785 -10.458 -7.157 1.00 86.50 521 GLU A O 1
ATOM 4160 N N . ASN A 1 522 ? 22.146 -8.367 -6.396 1.00 91.62 522 ASN A N 1
ATOM 4161 C CA . ASN A 1 522 ? 20.924 -8.214 -5.621 1.00 91.62 522 ASN A CA 1
ATOM 4162 C C . ASN A 1 522 ? 19.737 -8.032 -6.563 1.00 91.62 522 ASN A C 1
ATOM 4164 O O . ASN A 1 522 ? 18.728 -8.731 -6.447 1.00 91.62 522 ASN A O 1
ATOM 4168 N N . TRP A 1 523 ? 19.920 -7.169 -7.566 1.00 93.44 523 TRP A N 1
ATOM 4169 C CA . TRP A 1 523 ? 18.923 -6.892 -8.584 1.00 93.44 523 TRP A CA 1
ATOM 4170 C C . TRP A 1 523 ? 18.489 -8.160 -9.312 1.00 93.44 523 TRP A C 1
ATOM 4172 O O . TRP A 1 523 ? 17.297 -8.433 -9.397 1.00 93.44 523 TRP A O 1
ATOM 4182 N N . TYR A 1 524 ? 19.429 -8.975 -9.803 1.00 88.94 524 TYR A N 1
ATOM 4183 C CA . TYR A 1 524 ? 19.061 -10.163 -10.574 1.00 88.94 524 TYR A CA 1
ATOM 4184 C C . TYR A 1 524 ? 18.395 -11.240 -9.728 1.00 88.94 524 TYR A C 1
ATOM 4186 O O . TYR A 1 524 ? 17.452 -11.869 -10.211 1.00 88.94 524 TYR A O 1
ATOM 4194 N N . ARG A 1 525 ? 18.832 -11.438 -8.476 1.00 88.88 525 ARG A N 1
ATOM 4195 C CA . ARG A 1 525 ? 18.133 -12.345 -7.555 1.00 88.88 525 ARG A CA 1
ATOM 4196 C C . ARG A 1 525 ? 16.677 -11.920 -7.413 1.00 88.88 525 ARG A C 1
ATOM 4198 O O . ARG A 1 525 ? 15.787 -12.722 -7.684 1.00 88.88 525 ARG A O 1
ATOM 4205 N N . TRP A 1 526 ? 16.439 -10.657 -7.058 1.00 92.31 526 TRP A N 1
ATOM 4206 C CA . TRP A 1 526 ? 15.084 -10.131 -6.906 1.00 92.31 526 TRP A CA 1
ATOM 4207 C C . TRP A 1 526 ? 14.283 -10.240 -8.213 1.00 92.31 526 TRP A C 1
ATOM 4209 O O . TRP A 1 526 ? 13.160 -10.750 -8.217 1.00 92.31 526 TRP A O 1
ATOM 4219 N N . ASN A 1 527 ? 14.876 -9.843 -9.341 1.00 89.69 527 ASN A N 1
ATOM 4220 C CA . ASN A 1 527 ? 14.148 -9.712 -10.599 1.00 89.69 527 ASN A CA 1
ATOM 4221 C C . ASN A 1 527 ? 13.634 -11.050 -11.145 1.00 89.69 527 ASN A C 1
ATOM 4223 O O . ASN A 1 527 ? 12.593 -11.120 -11.800 1.00 89.69 527 ASN A O 1
ATOM 4227 N N . ILE A 1 528 ? 14.344 -12.141 -10.855 1.00 84.12 528 ILE A N 1
ATOM 4228 C CA . ILE A 1 528 ? 13.908 -13.490 -11.217 1.00 84.12 528 ILE A CA 1
ATOM 4229 C C . ILE A 1 528 ? 12.690 -13.912 -10.377 1.00 84.12 528 ILE A C 1
ATOM 4231 O O . ILE A 1 528 ? 11.804 -14.591 -10.902 1.00 84.12 528 ILE A O 1
ATOM 4235 N N . GLN A 1 529 ? 12.613 -13.503 -9.106 1.00 82.06 529 GLN A N 1
ATOM 4236 C CA . GLN A 1 529 ? 11.577 -13.958 -8.172 1.00 82.06 529 GLN A CA 1
ATOM 4237 C C . GLN A 1 529 ? 10.235 -13.244 -8.306 1.00 82.06 529 GLN A C 1
ATOM 4239 O O . GLN A 1 529 ? 9.209 -13.857 -7.996 1.00 82.06 529 GLN A O 1
ATOM 4244 N N . ARG A 1 530 ? 10.215 -11.987 -8.773 1.00 80.38 530 ARG A N 1
ATOM 4245 C CA . ARG A 1 530 ? 8.989 -11.174 -8.794 1.00 80.38 530 ARG A CA 1
ATOM 4246 C C . ARG A 1 530 ? 7.816 -11.923 -9.446 1.00 80.38 530 ARG A C 1
ATOM 4248 O O . ARG A 1 530 ? 7.945 -12.477 -10.548 1.00 80.38 530 ARG A O 1
ATOM 4255 N N . ILE A 1 531 ? 6.669 -11.983 -8.766 1.00 66.19 531 ILE A N 1
ATOM 4256 C CA . ILE A 1 531 ? 5.443 -12.549 -9.347 1.00 66.19 531 ILE A CA 1
ATOM 4257 C C . ILE A 1 531 ? 5.053 -11.705 -10.567 1.00 66.19 531 ILE A C 1
ATOM 4259 O O . ILE A 1 531 ? 5.382 -10.525 -10.664 1.00 66.19 531 ILE A O 1
ATOM 4263 N N . TYR A 1 532 ? 4.431 -12.340 -11.562 1.00 59.06 532 TYR A N 1
ATOM 4264 C CA . TYR A 1 532 ? 3.880 -11.649 -12.726 1.00 59.06 532 TYR A CA 1
ATOM 4265 C C . TYR A 1 532 ? 2.726 -10.748 -12.255 1.00 59.06 532 TYR A C 1
ATOM 4267 O O . TYR A 1 532 ? 1.574 -11.162 -12.288 1.00 59.06 532 TYR A O 1
ATOM 4275 N N . LEU A 1 533 ? 3.035 -9.547 -11.761 1.00 46.94 533 LEU A N 1
ATOM 4276 C CA . LEU A 1 533 ? 2.017 -8.624 -11.252 1.00 46.94 533 LEU A CA 1
ATOM 4277 C C . LEU A 1 533 ? 1.190 -7.968 -12.367 1.00 46.94 533 LEU A C 1
ATOM 4279 O O . LEU A 1 533 ? 0.143 -7.409 -12.085 1.00 46.94 533 LEU A O 1
ATOM 4283 N N . HIS A 1 534 ? 1.570 -8.103 -13.643 1.00 48.88 534 HIS A N 1
ATOM 4284 C CA . HIS A 1 534 ? 0.769 -7.570 -14.748 1.00 48.88 534 HIS A CA 1
ATOM 4285 C C . HIS A 1 534 ? 0.760 -8.500 -15.958 1.00 48.88 534 HIS A C 1
ATOM 4287 O O . HIS A 1 534 ? 1.750 -8.637 -16.673 1.00 48.88 534 HIS A O 1
ATOM 4293 N N . THR A 1 535 ? -0.391 -9.124 -16.193 1.00 47.16 535 THR A N 1
ATOM 4294 C CA . THR A 1 535 ? -0.728 -10.048 -17.286 1.00 47.16 535 THR A CA 1
ATOM 4295 C C . THR A 1 535 ? -0.619 -9.449 -18.695 1.00 47.16 535 THR A C 1
ATOM 4297 O O . THR A 1 535 ? -0.667 -10.200 -19.670 1.00 47.16 535 THR A O 1
ATOM 4300 N N . ASP A 1 536 ? -0.387 -8.144 -18.853 1.00 53.44 536 ASP A N 1
ATOM 4301 C CA . ASP A 1 536 ? -0.346 -7.523 -20.181 1.00 53.44 536 ASP A CA 1
ATOM 4302 C C . ASP A 1 536 ? 0.982 -7.683 -20.924 1.00 53.44 536 ASP A C 1
ATOM 4304 O O . ASP A 1 536 ? 0.970 -7.794 -22.144 1.00 53.44 536 ASP A O 1
ATOM 4308 N N . GLU A 1 537 ? 2.131 -7.787 -20.254 1.00 52.94 537 GLU A N 1
ATOM 4309 C CA . GLU A 1 537 ? 3.412 -7.769 -20.977 1.00 52.94 537 GLU A CA 1
ATOM 4310 C C . GLU A 1 537 ? 3.732 -9.082 -21.705 1.00 52.94 537 GLU A C 1
ATOM 4312 O O . GLU A 1 537 ? 4.138 -9.059 -22.865 1.00 52.94 537 GLU A O 1
ATOM 4317 N N . ALA A 1 538 ? 3.482 -10.243 -21.088 1.00 52.62 538 ALA A N 1
ATOM 4318 C CA . ALA A 1 538 ? 3.567 -11.537 -21.778 1.00 52.62 538 ALA A CA 1
ATOM 4319 C C . ALA A 1 538 ? 2.585 -11.582 -22.950 1.00 52.62 538 ALA A C 1
ATOM 4321 O O . ALA A 1 538 ? 2.865 -12.182 -23.990 1.00 52.62 538 ALA A O 1
ATOM 4322 N N . THR A 1 539 ? 1.433 -10.934 -22.780 1.00 56.56 539 THR A N 1
ATOM 4323 C CA . THR A 1 539 ? 0.398 -10.849 -23.802 1.00 56.56 539 THR A CA 1
ATOM 4324 C C . THR A 1 539 ? 0.843 -9.940 -24.945 1.00 56.56 539 THR A C 1
ATOM 4326 O O . THR A 1 539 ? 0.711 -10.347 -26.097 1.00 56.56 539 THR A O 1
ATOM 4329 N N . LEU A 1 540 ? 1.458 -8.789 -24.658 1.00 56.12 540 LEU A N 1
ATOM 4330 C CA . LEU A 1 540 ? 2.065 -7.876 -25.630 1.00 56.12 540 LEU A CA 1
ATOM 4331 C C . LEU A 1 540 ? 3.209 -8.553 -26.379 1.00 56.12 540 LEU A C 1
ATOM 4333 O O . LEU A 1 540 ? 3.152 -8.621 -27.597 1.00 56.12 540 LEU A O 1
ATOM 4337 N N . VAL A 1 541 ? 4.161 -9.181 -25.684 1.00 56.12 541 VAL A N 1
ATOM 4338 C CA . VAL A 1 541 ? 5.250 -9.947 -26.316 1.00 56.12 541 VAL A CA 1
ATOM 4339 C C . VAL A 1 541 ? 4.689 -11.070 -27.198 1.00 56.12 541 VAL A C 1
ATOM 4341 O O . VAL A 1 541 ? 5.183 -11.295 -28.302 1.00 56.12 541 VAL A O 1
ATOM 4344 N N . SER A 1 542 ? 3.622 -11.755 -26.767 1.00 55.59 542 SER A N 1
ATOM 4345 C CA . SER A 1 542 ? 2.980 -12.801 -27.576 1.00 55.59 542 SER A CA 1
ATOM 4346 C C . SER A 1 542 ? 2.225 -12.261 -28.798 1.00 55.59 542 SER A C 1
ATOM 4348 O O . SER A 1 542 ? 2.253 -12.894 -29.855 1.00 55.59 542 SER A O 1
ATOM 4350 N N . LYS A 1 543 ? 1.572 -11.098 -28.674 1.00 56.44 543 LYS A N 1
ATOM 4351 C CA . LYS A 1 543 ? 0.870 -10.416 -29.771 1.00 56.44 543 LYS A CA 1
ATOM 4352 C C . LYS A 1 543 ? 1.872 -9.880 -30.790 1.00 56.44 543 LYS A C 1
ATOM 4354 O O . LYS A 1 543 ? 1.726 -10.137 -31.981 1.00 56.44 543 LYS A O 1
ATOM 4359 N N . ASP A 1 544 ? 2.919 -9.228 -30.306 1.00 51.75 544 ASP A N 1
ATOM 4360 C CA . ASP A 1 544 ? 3.948 -8.573 -31.105 1.00 51.75 544 ASP A CA 1
ATOM 4361 C C . ASP A 1 544 ? 4.801 -9.557 -31.898 1.00 51.75 544 ASP A C 1
ATOM 4363 O O . ASP A 1 544 ? 5.133 -9.309 -33.058 1.00 51.75 544 ASP A O 1
ATOM 4367 N N . LEU A 1 545 ? 5.135 -10.705 -31.306 1.00 56.47 545 LEU A N 1
ATOM 4368 C CA . LEU A 1 545 ? 5.899 -11.727 -32.012 1.00 56.47 545 LEU A CA 1
ATOM 4369 C C . LEU A 1 545 ? 5.055 -12.473 -33.049 1.00 56.47 545 LEU A C 1
ATOM 4371 O O . LEU A 1 545 ? 5.624 -13.165 -33.887 1.00 56.47 545 LEU A O 1
ATOM 4375 N N . SER A 1 546 ? 3.718 -12.382 -33.010 1.00 52.81 546 SER A N 1
ATOM 4376 C CA . SER A 1 546 ? 2.815 -13.252 -33.790 1.00 52.81 546 SER A CA 1
ATOM 4377 C C . SER A 1 546 ? 3.089 -14.757 -33.594 1.00 52.81 546 SER A C 1
ATOM 4379 O O . SER A 1 546 ? 2.594 -15.590 -34.353 1.00 52.81 546 SER A O 1
ATOM 4381 N N . ILE A 1 547 ? 3.870 -15.127 -32.572 1.00 55.44 547 ILE A N 1
ATOM 4382 C CA . ILE A 1 547 ? 4.205 -16.508 -32.235 1.00 55.44 547 ILE A CA 1
ATOM 4383 C C . ILE A 1 547 ? 3.220 -16.937 -31.155 1.00 55.44 547 ILE A C 1
ATOM 4385 O O . ILE A 1 547 ? 3.258 -16.447 -30.024 1.00 55.44 547 ILE A O 1
ATOM 4389 N N . ARG A 1 548 ? 2.354 -17.903 -31.476 1.00 52.22 548 ARG A N 1
ATOM 4390 C CA . ARG A 1 548 ? 1.574 -18.621 -30.462 1.00 52.22 548 ARG A CA 1
ATOM 4391 C C . ARG A 1 548 ? 2.522 -19.499 -29.648 1.00 52.22 548 ARG A C 1
ATOM 4393 O O . ARG A 1 548 ? 2.617 -20.697 -29.885 1.00 52.22 548 ARG A O 1
ATOM 4400 N N . VAL A 1 549 ? 3.245 -18.913 -28.695 1.00 54.41 549 VAL A N 1
ATOM 4401 C CA . VAL A 1 549 ? 4.074 -19.682 -27.762 1.00 54.41 549 VAL A CA 1
ATOM 4402 C C . VAL A 1 549 ? 3.124 -20.483 -26.863 1.00 54.41 549 VAL A C 1
ATOM 4404 O O . VAL A 1 549 ? 2.335 -19.861 -26.137 1.00 54.41 549 VAL A O 1
ATOM 4407 N N . PRO A 1 550 ? 3.164 -21.833 -26.894 1.00 56.47 550 PRO A N 1
ATOM 4408 C CA . PRO A 1 550 ? 2.381 -22.659 -25.982 1.00 56.47 550 PRO A CA 1
ATOM 4409 C C . PRO A 1 550 ? 2.643 -22.226 -24.539 1.00 56.47 550 PRO A C 1
ATOM 4411 O O . PRO A 1 550 ? 3.778 -21.899 -24.192 1.00 56.47 550 PRO A O 1
ATOM 4414 N N . THR A 1 551 ? 1.618 -22.228 -23.690 1.00 59.38 551 THR A N 1
ATOM 4415 C CA . THR A 1 551 ? 1.698 -21.781 -22.285 1.00 59.38 551 THR A CA 1
ATOM 4416 C C . THR A 1 551 ? 2.840 -22.443 -21.505 1.00 59.38 551 THR A C 1
ATOM 4418 O O . THR A 1 551 ? 3.487 -21.789 -20.690 1.00 59.38 551 THR A O 1
ATOM 4421 N N . SER A 1 552 ? 3.183 -23.694 -21.826 1.00 58.91 552 SER A N 1
ATOM 4422 C CA . SER A 1 552 ? 4.315 -24.426 -21.240 1.00 58.91 552 SER A CA 1
ATOM 4423 C C . SER A 1 552 ? 5.704 -23.873 -21.605 1.00 58.91 552 SER A C 1
ATOM 4425 O O . SER A 1 552 ? 6.662 -24.098 -20.869 1.00 58.91 552 SER A O 1
ATOM 4427 N N . LYS A 1 553 ? 5.835 -23.116 -22.704 1.00 60.03 553 LYS A N 1
ATOM 4428 C CA . LYS A 1 553 ? 7.104 -22.558 -23.214 1.00 60.03 553 LYS A CA 1
ATOM 4429 C C . LYS A 1 553 ? 7.295 -21.060 -22.935 1.00 60.03 553 LYS A C 1
ATOM 4431 O O . LYS A 1 553 ? 8.321 -20.514 -23.330 1.00 60.03 553 LYS A O 1
ATOM 4436 N N . ARG A 1 554 ? 6.353 -20.386 -22.261 1.00 65.62 554 ARG A N 1
ATOM 4437 C CA . ARG A 1 554 ? 6.478 -18.953 -21.905 1.00 65.62 554 ARG A CA 1
ATOM 4438 C C . ARG A 1 554 ? 7.506 -18.704 -20.794 1.00 65.62 554 ARG A C 1
ATOM 4440 O O . ARG A 1 554 ? 8.280 -17.754 -20.870 1.00 65.62 554 ARG A O 1
ATOM 4447 N N . LYS A 1 555 ? 7.598 -19.630 -19.833 1.00 68.12 555 LYS A N 1
ATOM 4448 C CA . LYS A 1 555 ? 8.434 -19.499 -18.625 1.00 68.12 555 LYS A CA 1
ATOM 4449 C C . LYS A 1 555 ? 9.935 -19.273 -18.910 1.00 68.12 555 LYS A C 1
ATOM 4451 O O . LYS A 1 555 ? 10.516 -18.394 -18.280 1.00 68.12 555 LYS A O 1
ATOM 4456 N N . PRO A 1 556 ? 10.590 -19.986 -19.855 1.00 69.00 556 PRO A N 1
ATOM 4457 C CA . PRO A 1 556 ? 12.012 -19.767 -20.133 1.00 69.00 556 PRO A CA 1
ATOM 4458 C C . PRO A 1 556 ? 12.319 -18.412 -20.782 1.00 69.00 556 PRO A C 1
ATOM 4460 O O . PRO A 1 556 ? 13.339 -17.808 -20.467 1.00 69.00 556 PRO A O 1
ATOM 4463 N N . LEU A 1 557 ? 11.452 -17.921 -21.677 1.00 70.31 557 LEU A N 1
ATOM 4464 C CA . LEU A 1 557 ? 11.652 -16.615 -22.311 1.00 70.31 557 LEU A CA 1
ATOM 4465 C C . LEU A 1 557 ? 11.477 -15.491 -21.289 1.00 70.31 557 LEU A C 1
ATOM 4467 O O . LEU A 1 557 ? 12.300 -14.586 -21.229 1.00 70.31 557 LEU A O 1
ATOM 4471 N N . GLU A 1 558 ? 10.452 -15.581 -20.445 1.00 72.00 558 GLU A N 1
ATOM 4472 C CA . GLU A 1 558 ? 10.225 -14.630 -19.352 1.00 72.00 558 GLU A CA 1
ATOM 4473 C C . GLU A 1 558 ? 11.391 -14.605 -18.362 1.00 72.00 558 GLU A C 1
ATOM 4475 O O . GLU A 1 558 ? 11.828 -13.529 -17.958 1.00 72.00 558 GLU A O 1
ATOM 4480 N N . PHE A 1 559 ? 11.929 -15.777 -18.011 1.00 77.62 559 PHE A N 1
ATOM 4481 C CA . PHE A 1 559 ? 13.137 -15.877 -17.199 1.00 77.62 559 PHE A CA 1
ATOM 4482 C C . PHE A 1 559 ? 14.301 -15.119 -17.845 1.00 77.62 559 PHE A C 1
ATOM 4484 O O . PHE A 1 559 ? 14.920 -14.288 -17.189 1.00 77.62 559 PHE A O 1
ATOM 4491 N N . LEU A 1 560 ? 14.566 -15.345 -19.136 1.00 75.88 560 LEU A N 1
ATOM 4492 C CA . LEU A 1 560 ? 15.640 -14.648 -19.847 1.00 75.88 560 LEU A CA 1
ATOM 4493 C C . LEU A 1 560 ? 15.414 -13.133 -19.878 1.00 75.88 560 LEU A C 1
ATOM 4495 O O . LEU A 1 560 ? 16.333 -12.385 -19.560 1.00 75.88 560 LEU A O 1
ATOM 4499 N N . LEU A 1 561 ? 14.201 -12.672 -20.194 1.00 80.44 561 LEU A N 1
ATOM 4500 C CA . LEU A 1 561 ? 13.887 -11.241 -20.203 1.00 80.44 561 LEU A CA 1
ATOM 4501 C C . LEU A 1 561 ? 14.177 -10.590 -18.845 1.00 80.44 561 LEU A C 1
ATOM 4503 O O . LEU A 1 561 ? 14.767 -9.517 -18.806 1.00 80.44 561 LEU A O 1
ATOM 4507 N N . ARG A 1 562 ? 13.851 -11.263 -17.736 1.00 82.19 562 ARG A N 1
ATOM 4508 C CA . ARG A 1 562 ? 14.122 -10.772 -16.374 1.00 82.19 562 ARG A CA 1
ATOM 4509 C C . ARG A 1 562 ? 15.604 -10.803 -16.014 1.00 82.19 562 ARG A C 1
ATOM 4511 O O . ARG A 1 562 ? 16.114 -9.862 -15.417 1.00 82.19 562 ARG A O 1
ATOM 4518 N N . VAL A 1 563 ? 16.319 -11.857 -16.394 1.00 81.88 563 VAL A N 1
ATOM 4519 C CA . VAL A 1 563 ? 17.764 -11.967 -16.131 1.00 81.88 563 VAL A CA 1
ATOM 4520 C C . VAL A 1 563 ? 18.548 -10.823 -16.780 1.00 81.88 563 VAL A C 1
ATOM 4522 O O . VAL A 1 563 ? 19.593 -10.443 -16.264 1.00 81.88 563 VAL A O 1
ATOM 4525 N N . PHE A 1 564 ? 18.055 -10.260 -17.885 1.00 82.56 564 PHE A N 1
ATOM 4526 C CA . PHE A 1 564 ? 18.733 -9.183 -18.612 1.00 82.56 564 PHE A CA 1
ATOM 4527 C C . PHE A 1 564 ? 18.083 -7.803 -18.467 1.00 82.56 564 PHE A C 1
ATOM 4529 O O . PHE A 1 564 ? 18.593 -6.831 -19.024 1.00 82.56 564 PHE A O 1
ATOM 4536 N N . GLU A 1 565 ? 16.974 -7.686 -17.742 1.00 89.12 565 GLU A N 1
ATOM 4537 C CA . GLU A 1 565 ? 16.341 -6.394 -17.495 1.00 89.12 565 GLU A CA 1
ATOM 4538 C C . GLU A 1 565 ? 17.141 -5.624 -16.437 1.00 89.12 565 GLU A C 1
ATOM 4540 O O . GLU A 1 565 ? 17.291 -6.070 -15.301 1.00 89.12 565 GLU A O 1
ATOM 4545 N N . GLU A 1 566 ? 17.678 -4.467 -16.821 1.00 92.06 566 GLU A N 1
ATOM 4546 C CA . GLU A 1 566 ? 18.427 -3.572 -15.938 1.00 92.06 566 GLU A CA 1
ATOM 4547 C C . GLU A 1 566 ? 17.487 -2.706 -15.071 1.00 92.06 566 GLU A C 1
ATOM 4549 O O . GLU A 1 566 ? 16.353 -2.431 -15.479 1.00 92.06 566 GLU A O 1
ATOM 4554 N N . PRO A 1 567 ? 17.954 -2.210 -13.905 1.00 95.62 567 PRO A N 1
ATOM 4555 C CA . PRO A 1 567 ? 17.144 -1.399 -12.990 1.00 95.62 567 PRO A CA 1
ATOM 4556 C C . PRO A 1 567 ? 16.426 -0.212 -13.639 1.00 95.62 567 PRO A C 1
ATOM 4558 O O . PRO A 1 567 ? 15.271 0.064 -13.320 1.00 95.62 567 PRO A O 1
ATOM 4561 N N . ILE A 1 568 ? 17.085 0.472 -14.582 1.00 95.50 568 ILE A N 1
ATOM 4562 C CA . ILE A 1 568 ? 16.511 1.640 -15.260 1.00 95.50 568 ILE A CA 1
ATOM 4563 C C . ILE A 1 568 ? 15.294 1.274 -16.118 1.00 95.50 568 ILE A C 1
ATOM 4565 O O . ILE A 1 568 ? 14.340 2.046 -16.179 1.00 95.50 568 ILE A O 1
ATOM 4569 N N . TYR A 1 569 ? 15.283 0.090 -16.736 1.00 94.50 569 TYR A N 1
ATOM 4570 C CA . TYR A 1 569 ? 14.173 -0.359 -17.578 1.00 94.50 569 TYR A CA 1
ATOM 4571 C C . TYR A 1 569 ? 12.927 -0.625 -16.738 1.00 94.50 569 TYR A C 1
ATOM 4573 O O . TYR A 1 569 ? 11.842 -0.148 -17.075 1.00 94.50 569 TYR A O 1
ATOM 4581 N N . TYR A 1 570 ? 13.100 -1.299 -15.598 1.00 93.88 570 TYR A N 1
ATOM 4582 C CA . TYR A 1 570 ? 12.013 -1.512 -14.647 1.00 93.88 570 TYR A CA 1
ATOM 4583 C C . TYR A 1 570 ? 11.490 -0.193 -14.073 1.00 93.88 570 TYR A C 1
ATOM 4585 O O . TYR A 1 570 ? 10.281 0.026 -14.031 1.00 93.88 570 TYR A O 1
ATOM 4593 N N . ALA A 1 571 ? 12.395 0.714 -13.691 1.00 95.81 571 ALA A N 1
ATOM 4594 C CA . ALA A 1 571 ? 12.028 2.024 -13.165 1.00 95.81 571 ALA A CA 1
ATOM 4595 C C . ALA A 1 571 ? 11.164 2.821 -14.156 1.00 95.81 571 ALA A C 1
ATOM 4597 O O . ALA A 1 571 ? 10.138 3.378 -13.772 1.00 95.81 571 ALA A O 1
ATOM 4598 N N . CYS A 1 572 ? 11.537 2.825 -15.440 1.00 95.06 572 CYS A N 1
ATOM 4599 C CA . CYS A 1 572 ? 10.769 3.488 -16.497 1.00 95.06 572 CYS A CA 1
ATOM 4600 C C . CYS A 1 572 ? 9.370 2.883 -16.655 1.00 95.06 572 CYS A C 1
ATOM 4602 O O . CYS A 1 572 ? 8.385 3.621 -16.735 1.00 95.06 572 CYS A O 1
ATOM 4604 N N . LYS A 1 573 ? 9.294 1.549 -16.644 1.00 91.00 573 LYS A N 1
ATOM 4605 C CA . LYS A 1 573 ? 8.052 0.795 -16.810 1.00 91.00 573 LYS A CA 1
ATOM 4606 C C . LYS A 1 573 ? 7.059 1.033 -15.666 1.00 91.00 573 LYS A C 1
ATOM 4608 O O . LYS A 1 573 ? 5.870 1.177 -15.920 1.00 91.00 573 LYS A O 1
ATOM 4613 N N . VAL A 1 574 ? 7.540 1.073 -14.423 1.00 90.50 574 VAL A N 1
ATOM 4614 C CA . VAL A 1 574 ? 6.691 1.160 -13.216 1.00 90.50 574 VAL A CA 1
ATOM 4615 C C . VAL A 1 574 ? 6.461 2.604 -12.750 1.00 90.50 574 VAL A C 1
ATOM 4617 O O . VAL A 1 574 ? 5.652 2.848 -11.866 1.00 90.50 574 VAL A O 1
ATOM 4620 N N . GLY A 1 575 ? 7.115 3.597 -13.361 1.00 94.44 575 GLY A N 1
ATOM 4621 C CA . GLY A 1 575 ? 6.917 4.997 -12.969 1.00 94.44 575 GLY A CA 1
ATOM 4622 C C . GLY A 1 575 ? 7.815 5.460 -11.813 1.00 94.44 575 GLY A C 1
ATOM 4623 O O . GLY A 1 575 ? 7.485 6.419 -11.116 1.00 94.44 575 GLY A O 1
ATOM 4624 N N . LEU A 1 576 ? 8.973 4.819 -11.618 1.00 96.31 576 LEU A N 1
ATOM 4625 C CA . LEU A 1 576 ? 9.900 5.098 -10.516 1.00 96.31 576 LEU A CA 1
ATOM 4626 C C . LEU A 1 576 ? 10.942 6.179 -10.875 1.00 96.31 576 LEU A C 1
ATOM 4628 O O . LEU A 1 576 ? 12.137 5.893 -10.992 1.00 96.31 576 LEU A O 1
ATOM 4632 N N . TYR A 1 577 ? 10.525 7.433 -11.068 1.00 96.50 577 TYR A N 1
ATOM 4633 C CA . TYR A 1 577 ? 11.449 8.529 -11.393 1.00 96.50 577 TYR A CA 1
ATOM 4634 C C . TYR A 1 577 ? 12.521 8.814 -10.327 1.00 96.50 577 TYR A C 1
ATOM 4636 O O . TYR A 1 577 ? 13.616 9.243 -10.688 1.00 96.50 577 TYR A O 1
ATOM 4644 N N . LEU A 1 578 ? 12.262 8.549 -9.040 1.00 96.81 578 LEU A N 1
ATOM 4645 C CA . LEU A 1 578 ? 13.276 8.654 -7.979 1.00 96.81 578 LEU A CA 1
ATOM 4646 C C . LEU A 1 578 ? 14.412 7.659 -8.232 1.00 96.81 578 LEU A C 1
ATOM 4648 O O . LEU A 1 578 ? 15.589 8.005 -8.126 1.00 96.81 578 LEU A O 1
ATOM 4652 N N . LEU A 1 579 ? 14.069 6.431 -8.629 1.00 96.75 579 LEU A N 1
ATOM 4653 C CA . LEU A 1 579 ? 15.052 5.407 -8.970 1.00 96.75 579 LEU A CA 1
ATOM 4654 C C . LEU A 1 579 ? 15.828 5.777 -10.245 1.00 96.75 579 LEU A C 1
ATOM 4656 O O . LEU A 1 579 ? 17.038 5.566 -10.295 1.00 96.75 579 LEU A O 1
ATOM 4660 N N . VAL A 1 580 ? 15.173 6.376 -11.247 1.00 96.75 580 VAL A N 1
ATOM 4661 C CA . VAL A 1 580 ? 15.849 6.889 -12.456 1.00 96.75 580 VAL A CA 1
ATOM 4662 C C . VAL A 1 580 ? 16.902 7.940 -12.093 1.00 96.75 580 VAL A C 1
ATOM 4664 O O . VAL A 1 580 ? 18.052 7.813 -12.516 1.00 96.75 580 VAL A O 1
ATOM 4667 N N . ASP A 1 581 ? 16.552 8.927 -11.265 1.00 96.19 581 ASP A N 1
ATOM 4668 C CA . ASP A 1 581 ? 17.496 9.941 -10.782 1.00 96.19 581 ASP A CA 1
ATOM 4669 C C . ASP A 1 581 ? 18.665 9.320 -10.013 1.00 96.19 581 ASP A C 1
ATOM 4671 O O . ASP A 1 581 ? 19.827 9.662 -10.254 1.00 96.19 581 ASP A O 1
ATOM 4675 N N . ALA A 1 582 ? 18.367 8.390 -9.099 1.00 95.69 582 ALA A N 1
ATOM 4676 C CA . ALA A 1 582 ? 19.373 7.707 -8.296 1.00 95.69 582 ALA A CA 1
ATOM 4677 C C . ALA A 1 582 ? 20.387 6.972 -9.186 1.00 95.69 582 ALA A C 1
ATOM 4679 O O . ALA A 1 582 ? 21.598 7.116 -9.003 1.00 95.69 582 ALA A O 1
ATOM 4680 N N . LEU A 1 583 ? 19.905 6.236 -10.192 1.00 95.31 583 LEU A N 1
ATOM 4681 C CA . LEU A 1 583 ? 20.737 5.498 -11.145 1.00 95.31 583 LEU A CA 1
ATOM 4682 C C . LEU A 1 583 ? 21.560 6.433 -12.043 1.00 95.31 583 LEU A C 1
ATOM 4684 O O . LEU A 1 583 ? 22.757 6.205 -12.240 1.00 95.31 583 LEU A O 1
ATOM 4688 N N . ALA A 1 584 ? 20.959 7.510 -12.552 1.00 93.69 584 ALA A N 1
ATOM 4689 C CA . ALA A 1 584 ? 21.662 8.504 -13.360 1.00 93.69 584 ALA A CA 1
ATOM 4690 C C . ALA A 1 584 ? 22.776 9.198 -12.557 1.00 93.69 584 ALA A C 1
ATOM 4692 O O . ALA A 1 584 ? 23.895 9.380 -13.053 1.00 93.69 584 ALA A O 1
ATOM 4693 N N . HIS A 1 585 ? 22.514 9.526 -11.289 1.00 92.62 585 HIS A N 1
ATOM 4694 C CA . HIS A 1 585 ? 23.503 10.130 -10.401 1.00 92.62 585 HIS A CA 1
ATOM 4695 C C . HIS A 1 585 ? 24.643 9.161 -10.052 1.00 92.62 585 HIS A C 1
ATOM 4697 O O . HIS A 1 585 ? 25.816 9.541 -10.084 1.00 92.62 585 HIS A O 1
ATOM 4703 N N . GLN A 1 586 ? 24.330 7.888 -9.793 1.00 92.12 586 GLN A N 1
ATOM 4704 C CA . GLN A 1 586 ? 25.338 6.839 -9.605 1.00 92.12 586 GLN A CA 1
ATOM 4705 C C . GLN A 1 586 ? 26.243 6.706 -10.839 1.00 92.12 586 GLN A C 1
ATOM 4707 O O . GLN A 1 586 ? 27.469 6.695 -10.703 1.00 92.12 586 GLN A O 1
ATOM 4712 N N . ALA A 1 587 ? 25.667 6.686 -12.046 1.00 91.00 587 ALA A N 1
ATOM 4713 C CA . ALA A 1 587 ? 26.425 6.628 -13.296 1.00 91.00 587 ALA A CA 1
ATOM 4714 C C . ALA A 1 587 ? 27.338 7.852 -13.483 1.00 91.00 587 ALA A C 1
ATOM 4716 O O . ALA A 1 587 ? 28.493 7.708 -13.887 1.00 91.00 587 ALA A O 1
ATOM 4717 N N . LYS A 1 588 ? 26.862 9.053 -13.135 1.00 90.31 588 LYS A N 1
ATOM 4718 C CA . LYS A 1 588 ? 27.663 10.287 -13.160 1.00 90.31 588 LYS A CA 1
ATOM 4719 C C . LYS A 1 588 ? 28.861 10.217 -12.205 1.00 90.31 588 LYS A C 1
ATOM 4721 O O . LYS A 1 588 ? 29.970 10.588 -12.596 1.00 90.31 588 LYS A O 1
ATOM 4726 N N . ASN A 1 589 ? 28.663 9.703 -10.991 1.00 88.19 589 ASN A N 1
ATOM 4727 C CA . ASN A 1 589 ? 29.714 9.605 -9.974 1.00 88.19 589 ASN A CA 1
ATOM 4728 C C . ASN A 1 589 ? 30.792 8.567 -10.314 1.00 88.19 589 ASN A C 1
ATOM 4730 O O . ASN A 1 589 ? 31.953 8.762 -9.963 1.00 88.19 589 ASN A O 1
ATOM 4734 N N . LEU A 1 590 ? 30.450 7.499 -11.041 1.00 84.19 590 LEU A N 1
ATOM 4735 C CA . LEU A 1 590 ? 31.418 6.481 -11.473 1.00 84.19 590 LEU A CA 1
ATOM 4736 C C . LEU A 1 590 ? 32.471 7.012 -12.462 1.00 84.19 590 LEU A C 1
ATOM 4738 O O . LEU A 1 590 ? 33.551 6.430 -12.580 1.00 84.19 590 LEU A O 1
ATOM 4742 N N . VAL A 1 591 ? 32.175 8.099 -13.180 1.00 77.62 591 VAL A N 1
ATOM 4743 C CA . VAL A 1 591 ? 33.068 8.649 -14.213 1.00 77.62 591 VAL A CA 1
ATOM 4744 C C . VAL A 1 591 ? 34.103 9.604 -13.639 1.00 77.62 591 VAL A C 1
ATOM 4746 O O . VAL A 1 591 ? 35.186 9.701 -14.216 1.00 77.62 591 VAL A O 1
ATOM 4749 N N . GLN A 1 592 ? 33.817 10.281 -12.521 1.00 70.56 592 GLN A N 1
ATOM 4750 C CA . GLN A 1 592 ? 34.744 11.249 -11.936 1.00 70.56 592 GLN A CA 1
ATOM 4751 C C . GLN A 1 592 ? 35.988 10.527 -11.396 1.00 70.56 592 GLN A C 1
ATOM 4753 O O . GLN A 1 592 ? 35.915 9.856 -10.367 1.00 70.56 592 GLN A O 1
ATOM 4758 N N . PRO A 1 593 ? 37.148 10.619 -12.074 1.00 58.66 593 PRO A N 1
ATOM 4759 C CA . PRO A 1 593 ? 38.342 9.935 -11.621 1.00 58.66 593 PRO A CA 1
ATOM 4760 C C . PRO A 1 593 ? 38.899 10.730 -10.443 1.00 58.66 593 PRO A C 1
ATOM 4762 O O . PRO A 1 593 ? 39.372 11.853 -10.644 1.00 58.66 593 PRO A O 1
ATOM 4765 N N . SER A 1 594 ? 38.900 10.156 -9.239 1.00 56.22 594 SER A N 1
ATOM 4766 C CA . SER A 1 594 ? 39.776 10.646 -8.176 1.00 56.22 594 SER A CA 1
ATOM 4767 C C . SER A 1 594 ? 41.208 10.624 -8.726 1.00 56.22 594 SER A C 1
ATOM 4769 O O . SER A 1 594 ? 41.668 9.630 -9.293 1.00 56.22 594 SER A O 1
ATOM 4771 N N . GLY A 1 595 ? 41.890 11.768 -8.684 1.00 59.19 595 GLY A N 1
ATOM 4772 C CA . GLY A 1 595 ? 43.110 12.036 -9.457 1.00 59.19 595 GLY A CA 1
ATOM 4773 C C . GLY A 1 595 ? 44.332 11.158 -9.148 1.00 59.19 595 GLY A C 1
ATOM 4774 O O . GLY A 1 595 ? 45.389 11.412 -9.720 1.00 59.19 595 GLY A O 1
ATOM 4775 N N . HIS A 1 596 ? 44.222 10.139 -8.290 1.00 56.69 596 HIS A N 1
ATOM 4776 C CA . HIS A 1 596 ? 45.363 9.374 -7.780 1.00 56.69 596 HIS A CA 1
ATOM 4777 C C . HIS A 1 596 ? 45.280 7.838 -7.883 1.00 56.69 596 HIS A C 1
ATOM 4779 O O . HIS A 1 596 ? 46.274 7.190 -7.582 1.00 56.69 596 HIS A O 1
ATOM 4785 N N . GLU A 1 597 ? 44.202 7.234 -8.404 1.00 54.69 597 GLU A N 1
ATOM 4786 C CA . GLU A 1 597 ? 44.093 5.758 -8.540 1.00 54.69 597 GLU A CA 1
ATOM 4787 C C . GLU A 1 597 ? 43.699 5.313 -9.964 1.00 54.69 597 GLU A C 1
ATOM 4789 O O . GLU A 1 597 ? 42.756 4.548 -10.180 1.00 54.69 597 GLU A O 1
ATOM 4794 N N . ARG A 1 598 ? 44.358 5.876 -10.984 1.00 57.69 598 ARG A N 1
ATOM 4795 C CA . ARG A 1 598 ? 43.765 5.970 -12.329 1.00 57.69 598 ARG A CA 1
ATOM 4796 C C . ARG A 1 598 ? 43.775 4.719 -13.211 1.00 57.69 598 ARG A C 1
ATOM 4798 O O . ARG A 1 598 ? 42.968 4.704 -14.138 1.00 57.69 598 ARG A O 1
ATOM 4805 N N . GLU A 1 599 ? 44.575 3.686 -12.952 1.00 56.28 599 GLU A N 1
ATOM 4806 C CA . GLU A 1 599 ? 44.689 2.564 -13.912 1.00 56.28 599 GLU A CA 1
ATOM 4807 C C . GLU A 1 599 ? 44.411 1.179 -13.310 1.00 56.28 599 GLU A C 1
ATOM 4809 O O . GLU A 1 599 ? 43.571 0.449 -13.845 1.00 56.28 599 GLU A O 1
ATOM 4814 N N . ASP A 1 600 ? 44.971 0.842 -12.147 1.00 53.00 600 ASP A N 1
ATOM 4815 C CA . ASP A 1 600 ? 44.815 -0.513 -11.594 1.00 53.00 600 ASP A CA 1
ATOM 4816 C C . ASP A 1 600 ? 43.401 -0.793 -11.050 1.00 53.00 600 ASP A C 1
ATOM 4818 O O . ASP A 1 600 ? 42.836 -1.868 -11.272 1.00 53.00 600 ASP A O 1
ATOM 4822 N N . SER A 1 601 ? 42.761 0.192 -10.412 1.00 51.94 601 SER A N 1
ATOM 4823 C CA . SER A 1 601 ? 41.434 0.024 -9.791 1.00 51.94 601 SER A CA 1
ATOM 4824 C C . SER A 1 601 ? 40.307 -0.140 -10.826 1.00 51.94 601 SER A C 1
ATOM 4826 O O . SER A 1 601 ? 39.406 -0.970 -10.663 1.00 51.94 601 SER A O 1
ATOM 4828 N N . LYS A 1 602 ? 40.385 0.577 -11.959 1.00 53.34 602 LYS A N 1
ATOM 4829 C CA . LYS A 1 602 ? 39.406 0.466 -13.058 1.00 53.34 602 LYS A CA 1
ATOM 4830 C C . LYS A 1 602 ? 39.476 -0.893 -13.755 1.00 53.34 602 LYS A C 1
ATOM 4832 O O . LYS A 1 602 ? 38.433 -1.501 -14.011 1.00 53.34 602 LYS A O 1
ATOM 4837 N N . MET A 1 603 ? 40.685 -1.396 -14.015 1.00 47.78 603 MET A N 1
ATOM 4838 C CA . MET A 1 603 ? 40.879 -2.699 -14.656 1.00 47.78 603 MET A CA 1
ATOM 4839 C C . MET A 1 603 ? 40.430 -3.850 -13.744 1.00 47.78 603 MET A C 1
ATOM 4841 O O . MET A 1 603 ? 39.754 -4.772 -14.202 1.00 47.78 603 MET A O 1
ATOM 4845 N N . VAL A 1 604 ? 40.737 -3.781 -12.445 1.00 50.09 604 VAL A N 1
ATOM 4846 C CA . VAL A 1 604 ? 40.340 -4.803 -11.462 1.00 50.09 604 VAL A CA 1
ATOM 4847 C C . VAL A 1 604 ? 38.822 -4.852 -11.280 1.00 50.09 604 VAL A C 1
ATOM 4849 O O . VAL A 1 604 ? 38.250 -5.940 -11.236 1.00 50.09 604 VAL A O 1
ATOM 4852 N N . ARG A 1 605 ? 38.134 -3.704 -11.234 1.00 48.41 605 ARG A N 1
ATOM 4853 C CA . ARG A 1 605 ? 36.676 -3.652 -11.029 1.00 48.41 605 ARG A CA 1
ATOM 4854 C C . ARG A 1 605 ? 35.894 -4.164 -12.242 1.00 48.41 605 ARG A C 1
ATOM 4856 O O . ARG A 1 605 ? 34.966 -4.948 -12.062 1.00 48.41 605 ARG A O 1
ATOM 4863 N N . SER A 1 606 ? 36.317 -3.802 -13.457 1.00 48.84 606 SER A N 1
ATOM 4864 C CA . SER A 1 606 ? 35.727 -4.309 -14.708 1.00 48.84 606 SER A CA 1
ATOM 4865 C C . SER A 1 606 ? 35.920 -5.826 -14.853 1.00 48.84 606 SER A C 1
ATOM 4867 O O . SER A 1 606 ? 34.956 -6.564 -15.057 1.00 48.84 606 SER A O 1
ATOM 4869 N N . ARG A 1 607 ? 37.140 -6.328 -14.596 1.00 46.34 607 ARG A N 1
ATOM 4870 C CA . ARG A 1 607 ? 37.431 -7.773 -14.598 1.00 46.34 607 ARG A CA 1
ATOM 4871 C C . ARG A 1 607 ? 36.641 -8.543 -13.544 1.00 46.34 607 ARG A C 1
ATOM 4873 O O . ARG A 1 607 ? 36.249 -9.673 -13.800 1.00 46.34 607 ARG A O 1
ATOM 4880 N N . ARG A 1 608 ? 36.390 -7.956 -12.370 1.00 42.88 608 ARG A N 1
ATOM 4881 C CA . ARG A 1 608 ? 35.653 -8.615 -11.281 1.00 42.88 608 ARG A CA 1
ATOM 4882 C C . ARG A 1 608 ? 34.161 -8.746 -11.592 1.00 42.88 608 ARG A C 1
ATOM 4884 O O . ARG A 1 608 ? 33.603 -9.808 -11.346 1.00 42.88 608 ARG A O 1
ATOM 4891 N N . VAL A 1 609 ? 33.539 -7.720 -12.178 1.00 46.03 609 VAL A N 1
ATOM 4892 C CA . VAL A 1 609 ? 32.134 -7.772 -12.631 1.00 46.03 609 VAL A CA 1
ATOM 4893 C C . VAL A 1 609 ? 31.957 -8.813 -13.738 1.00 46.03 609 VAL A C 1
ATOM 4895 O O . VAL A 1 609 ? 31.029 -9.622 -13.683 1.00 46.03 609 VAL A O 1
ATOM 4898 N N . GLU A 1 610 ? 32.883 -8.854 -14.694 1.00 49.66 610 GLU A N 1
ATOM 4899 C CA . GLU A 1 610 ? 32.812 -9.792 -15.815 1.00 49.66 610 GLU A CA 1
ATOM 4900 C C . GLU A 1 610 ? 33.140 -11.233 -15.394 1.00 49.66 610 GLU A C 1
ATOM 4902 O O . GLU A 1 610 ? 32.466 -12.176 -15.811 1.00 49.66 610 GLU A O 1
ATOM 4907 N N . ALA A 1 611 ? 34.093 -11.422 -14.476 1.00 41.97 611 ALA A N 1
ATOM 4908 C CA . ALA A 1 611 ? 34.389 -12.722 -13.877 1.00 41.97 611 ALA A CA 1
ATOM 4909 C C . ALA A 1 611 ? 33.214 -13.256 -13.047 1.00 41.97 611 ALA A C 1
ATOM 4911 O O . ALA A 1 611 ? 32.919 -14.447 -13.098 1.00 41.97 611 ALA A O 1
ATOM 4912 N N . ILE A 1 612 ? 32.501 -12.393 -12.319 1.00 43.50 612 ILE A N 1
ATOM 4913 C CA . ILE A 1 612 ? 31.316 -12.783 -11.549 1.00 43.50 612 ILE A CA 1
ATOM 4914 C C . ILE A 1 612 ? 30.159 -13.184 -12.477 1.00 43.50 612 ILE A C 1
ATOM 4916 O O . ILE A 1 612 ? 29.524 -14.213 -12.237 1.00 43.50 612 ILE A O 1
ATOM 4920 N N . ARG A 1 613 ? 29.915 -12.432 -13.562 1.00 50.22 613 ARG A N 1
ATOM 4921 C CA . ARG A 1 613 ? 28.947 -12.808 -14.611 1.00 50.22 613 ARG A CA 1
ATOM 4922 C C . ARG A 1 613 ? 29.308 -14.157 -15.234 1.00 50.22 613 ARG A C 1
ATOM 4924 O O . ARG A 1 613 ? 28.467 -15.049 -15.299 1.00 50.22 613 ARG A O 1
ATOM 4931 N N . THR A 1 614 ? 30.580 -14.337 -15.579 1.00 46.44 614 THR A N 1
ATOM 4932 C CA . THR A 1 614 ? 31.119 -15.553 -16.201 1.00 46.44 614 THR A CA 1
ATOM 4933 C C . THR A 1 614 ? 31.005 -16.778 -15.291 1.00 46.44 614 THR A C 1
ATOM 4935 O O . THR A 1 614 ? 30.432 -17.790 -15.688 1.00 46.44 614 THR A O 1
ATOM 4938 N N . VAL A 1 615 ? 31.498 -16.704 -14.050 1.00 41.88 615 VAL A N 1
ATOM 4939 C CA . VAL A 1 615 ? 31.510 -17.834 -13.102 1.00 41.88 615 VAL A CA 1
ATOM 4940 C C . VAL A 1 615 ? 30.090 -18.260 -12.726 1.00 41.88 615 VAL A C 1
ATOM 4942 O O . VAL A 1 615 ? 29.821 -19.454 -12.597 1.00 41.88 615 VAL A O 1
ATOM 4945 N N . ARG A 1 616 ? 29.154 -17.314 -12.596 1.00 50.81 616 ARG A N 1
ATOM 4946 C CA . ARG A 1 616 ? 27.769 -17.607 -12.198 1.00 50.81 616 ARG A CA 1
ATOM 4947 C C . ARG A 1 616 ? 26.933 -18.175 -13.339 1.00 50.81 616 ARG A C 1
ATOM 4949 O O . ARG A 1 616 ? 26.193 -19.129 -13.114 1.00 50.81 616 ARG A O 1
ATOM 4956 N N . VAL A 1 617 ? 27.106 -17.673 -14.562 1.00 46.12 617 VAL A N 1
ATOM 4957 C CA . VAL A 1 617 ? 26.483 -18.263 -15.758 1.00 46.12 617 VAL A CA 1
ATOM 4958 C C . VAL A 1 617 ? 27.061 -19.657 -16.024 1.00 46.12 617 VAL A C 1
ATOM 4960 O O . VAL A 1 617 ? 26.309 -20.589 -16.292 1.00 46.12 617 VAL A O 1
ATOM 4963 N N . GLN A 1 618 ? 28.369 -19.857 -15.830 1.00 45.50 618 GLN A N 1
ATOM 4964 C CA . GLN A 1 618 ? 28.989 -21.183 -15.904 1.00 45.50 618 GLN A CA 1
ATOM 4965 C C . GLN A 1 618 ? 28.484 -22.144 -14.820 1.00 45.50 618 GLN A C 1
ATOM 4967 O O . GLN A 1 618 ? 28.282 -23.315 -15.123 1.00 45.50 618 GLN A O 1
ATOM 4972 N N . ALA A 1 619 ? 28.258 -21.689 -13.583 1.00 43.78 619 ALA A N 1
ATOM 4973 C CA . ALA A 1 619 ? 27.684 -22.515 -12.518 1.00 43.78 619 ALA A CA 1
ATOM 4974 C C . ALA A 1 619 ? 26.222 -22.893 -12.808 1.00 43.78 619 ALA A C 1
ATOM 4976 O O . ALA A 1 619 ? 25.832 -24.038 -12.588 1.00 43.78 619 ALA A O 1
ATOM 4977 N N . LEU A 1 620 ? 25.432 -21.965 -13.359 1.00 44.84 620 LEU A N 1
ATOM 4978 C CA . LEU A 1 620 ? 24.058 -22.219 -13.797 1.00 44.84 620 LEU A CA 1
ATOM 4979 C C . LEU A 1 620 ? 24.024 -23.265 -14.926 1.00 44.84 620 LEU A C 1
ATOM 4981 O O . LEU A 1 620 ? 23.248 -24.212 -14.882 1.00 44.84 620 LEU A O 1
ATOM 4985 N N . ILE A 1 621 ? 24.918 -23.130 -15.907 1.00 46.06 621 ILE A N 1
ATOM 4986 C CA . ILE A 1 621 ? 24.997 -24.011 -17.079 1.00 46.06 621 ILE A CA 1
ATOM 4987 C C . ILE A 1 621 ? 25.534 -25.392 -16.718 1.00 46.06 621 ILE A C 1
ATOM 4989 O O . ILE A 1 621 ? 24.985 -26.398 -17.163 1.00 46.06 621 ILE A O 1
ATOM 4993 N N . ARG A 1 622 ? 26.578 -25.462 -15.888 1.00 44.56 622 ARG A N 1
ATOM 4994 C CA . ARG A 1 622 ? 27.169 -26.732 -15.453 1.00 44.56 622 ARG A CA 1
ATOM 4995 C C . ARG A 1 622 ? 26.146 -27.581 -14.703 1.00 44.56 622 ARG A C 1
ATOM 4997 O O . ARG A 1 622 ? 26.122 -28.785 -14.917 1.00 44.56 622 ARG A O 1
ATOM 5004 N N . ASP A 1 623 ? 25.261 -26.956 -13.929 1.00 43.50 623 ASP A N 1
ATOM 5005 C CA . ASP A 1 623 ? 24.229 -27.682 -13.186 1.00 43.50 623 ASP A CA 1
ATOM 5006 C C . ASP A 1 623 ? 22.985 -28.055 -14.000 1.00 43.50 623 ASP A C 1
ATOM 5008 O O . ASP A 1 623 ? 22.385 -29.105 -13.769 1.00 43.50 623 ASP A O 1
ATOM 5012 N N . ILE A 1 624 ? 22.640 -27.257 -15.019 1.00 45.56 624 ILE A N 1
ATOM 5013 C CA . ILE A 1 624 ? 21.652 -27.651 -16.039 1.00 45.56 624 ILE A CA 1
ATOM 5014 C C . ILE A 1 624 ? 22.132 -28.907 -16.789 1.00 45.56 624 ILE A C 1
ATOM 5016 O O . ILE A 1 624 ? 21.328 -29.779 -17.120 1.00 45.56 624 ILE A O 1
ATOM 5020 N N . ILE A 1 625 ? 23.443 -29.016 -17.031 1.00 46.44 625 ILE A N 1
ATOM 5021 C CA . ILE A 1 625 ? 24.065 -30.142 -17.741 1.00 46.44 625 ILE A CA 1
ATOM 5022 C C . ILE A 1 625 ? 24.189 -31.390 -16.847 1.00 46.44 625 ILE A C 1
ATOM 5024 O O . ILE A 1 625 ? 23.898 -32.491 -17.310 1.00 46.44 625 ILE A O 1
ATOM 5028 N N . THR A 1 626 ? 24.592 -31.262 -15.578 1.00 47.38 626 THR A N 1
ATOM 5029 C CA . THR A 1 626 ? 24.826 -32.416 -14.682 1.00 47.38 626 THR A CA 1
ATOM 5030 C C . THR A 1 626 ? 23.542 -33.102 -14.214 1.00 47.38 626 THR A C 1
ATOM 5032 O O . THR A 1 626 ? 23.532 -34.326 -14.091 1.00 47.38 626 THR A O 1
ATOM 5035 N N . LYS A 1 627 ? 22.440 -32.369 -13.992 1.00 46.47 627 LYS A N 1
ATOM 5036 C CA . LYS A 1 627 ? 21.169 -32.952 -13.513 1.00 46.47 627 LYS A CA 1
ATOM 5037 C C . LYS A 1 627 ? 20.289 -33.570 -14.617 1.00 46.47 627 LYS A C 1
ATOM 5039 O O . LYS A 1 627 ? 19.309 -34.241 -14.304 1.00 46.47 627 LYS A O 1
ATOM 5044 N N . ARG A 1 628 ? 20.625 -33.399 -15.906 1.00 43.06 628 ARG A N 1
ATOM 5045 C CA . ARG A 1 628 ? 19.932 -34.039 -17.048 1.00 43.06 628 ARG A CA 1
ATOM 5046 C C . ARG A 1 628 ? 20.893 -34.911 -17.871 1.00 43.06 628 ARG A C 1
ATOM 5048 O O . ARG A 1 628 ? 21.287 -34.524 -18.971 1.00 43.06 628 ARG A O 1
ATOM 5055 N N . PRO A 1 629 ? 21.232 -36.126 -17.401 1.00 43.12 629 PRO A N 1
ATOM 5056 C CA . PRO A 1 629 ? 22.218 -36.992 -18.058 1.00 43.12 629 PRO A CA 1
ATOM 5057 C C . PRO A 1 629 ? 21.840 -37.420 -19.491 1.00 43.12 629 PRO A C 1
ATOM 5059 O O . PRO A 1 629 ? 22.715 -37.807 -20.261 1.00 43.12 629 PRO A O 1
ATOM 5062 N N . GLY A 1 630 ? 20.570 -37.283 -19.899 1.00 44.06 630 GLY A N 1
ATOM 5063 C CA . GLY A 1 630 ? 20.112 -37.521 -21.278 1.00 44.06 630 GLY A CA 1
ATOM 5064 C C . GLY A 1 630 ? 20.558 -36.479 -22.317 1.00 44.06 630 GLY A C 1
ATOM 5065 O O . GLY A 1 630 ? 20.217 -36.611 -23.489 1.00 44.06 630 GLY A O 1
ATOM 5066 N N . TRP A 1 631 ? 21.282 -35.431 -21.911 1.00 40.41 631 TRP A N 1
ATOM 5067 C CA . TRP A 1 631 ? 21.851 -34.412 -22.805 1.00 40.41 631 TRP A CA 1
ATOM 5068 C C . TRP A 1 631 ? 23.338 -34.636 -23.135 1.00 40.41 631 TRP A C 1
ATOM 5070 O O . TRP A 1 631 ? 23.919 -33.864 -23.897 1.00 40.41 631 TRP A O 1
ATOM 5080 N N . ALA A 1 632 ? 23.960 -35.703 -22.621 1.00 38.34 632 ALA A N 1
ATOM 5081 C CA . ALA A 1 632 ? 25.312 -36.084 -23.022 1.00 38.34 632 ALA A CA 1
ATOM 5082 C C . ALA A 1 632 ? 25.331 -36.671 -24.455 1.00 38.34 632 ALA A C 1
ATOM 5084 O O . ALA A 1 632 ? 24.423 -37.412 -24.838 1.00 38.34 632 ALA A O 1
ATOM 5085 N N . PRO A 1 633 ? 26.363 -36.387 -25.272 1.00 34.66 633 PRO A N 1
ATOM 5086 C CA . PRO A 1 633 ? 26.444 -36.881 -26.638 1.00 34.66 633 PRO A CA 1
ATOM 5087 C C . PRO A 1 633 ? 26.933 -38.335 -26.651 1.00 34.66 633 PRO A C 1
ATOM 5089 O O . PRO A 1 633 ? 28.128 -38.586 -26.773 1.00 34.66 633 PRO A O 1
ATOM 5092 N N . LEU A 1 634 ? 26.020 -39.303 -26.580 1.00 34.75 634 LEU A N 1
ATOM 5093 C CA . LEU A 1 634 ? 26.317 -40.695 -26.930 1.00 34.75 634 LEU A CA 1
ATOM 5094 C C . LEU A 1 634 ? 25.297 -41.233 -27.945 1.00 34.75 634 LEU A C 1
ATOM 5096 O O . LEU A 1 634 ? 24.115 -40.915 -27.889 1.00 34.75 634 LEU A O 1
ATOM 5100 N N . GLY A 1 635 ? 25.840 -41.972 -28.918 1.00 39.47 635 GLY A N 1
ATOM 5101 C CA . GLY A 1 635 ? 25.247 -42.562 -30.127 1.00 39.47 635 GLY A CA 1
ATOM 5102 C C . GLY A 1 635 ? 23.720 -42.696 -30.229 1.00 39.47 635 GLY A C 1
ATOM 5103 O O . GLY A 1 635 ? 23.070 -43.322 -29.405 1.00 39.47 635 GLY A O 1
ATOM 5104 N N . VAL A 1 636 ? 23.196 -42.165 -31.337 1.00 39.75 636 VAL A N 1
ATOM 5105 C CA . VAL A 1 636 ? 21.839 -42.330 -31.917 1.00 39.75 636 VAL A CA 1
ATOM 5106 C C . VAL A 1 636 ? 21.531 -43.846 -32.103 1.00 39.75 636 VAL A C 1
ATOM 5108 O O . VAL A 1 636 ? 22.498 -44.572 -32.349 1.00 39.75 636 VAL A O 1
ATOM 5111 N N . PRO A 1 637 ? 20.265 -44.355 -32.068 1.00 47.66 637 PRO A N 1
ATOM 5112 C CA . PRO A 1 637 ? 19.031 -43.653 -32.445 1.00 47.66 637 PRO A CA 1
ATOM 5113 C C . PRO A 1 637 ? 17.751 -43.869 -31.602 1.00 47.66 637 PRO A C 1
ATOM 5115 O O . PRO A 1 637 ? 17.332 -44.990 -31.339 1.00 47.66 637 PRO A O 1
ATOM 5118 N N . ASN A 1 638 ? 17.032 -42.766 -31.341 1.00 29.55 638 ASN A N 1
ATOM 5119 C CA . ASN A 1 638 ? 15.654 -42.563 -31.831 1.00 29.55 638 ASN A CA 1
ATOM 5120 C C . ASN A 1 638 ? 15.229 -41.081 -31.690 1.00 29.55 638 ASN A C 1
ATOM 5122 O O . ASN A 1 638 ? 15.542 -40.467 -30.669 1.00 29.55 638 ASN A O 1
ATOM 5126 N N . PRO A 1 639 ? 14.548 -40.466 -32.682 1.00 36.53 639 PRO A N 1
ATOM 5127 C CA . PRO A 1 639 ? 14.267 -39.036 -32.663 1.00 36.53 639 PRO A CA 1
ATOM 5128 C C . PRO A 1 639 ? 12.888 -38.740 -32.059 1.00 36.53 639 PRO A C 1
ATOM 5130 O O . PRO A 1 639 ? 11.855 -39.040 -32.651 1.00 36.53 639 PRO A O 1
ATOM 5133 N N . LEU A 1 640 ? 12.867 -38.057 -30.916 1.00 24.45 640 LEU A N 1
ATOM 5134 C CA . LEU A 1 640 ? 11.749 -37.185 -30.558 1.00 24.45 640 LEU A CA 1
ATOM 5135 C C . LEU A 1 640 ? 12.002 -35.830 -31.233 1.00 24.45 640 LEU A C 1
ATOM 5137 O O . LEU A 1 640 ? 12.811 -35.024 -30.773 1.00 24.45 640 LEU A O 1
ATOM 5141 N N . CYS A 1 641 ? 11.359 -35.613 -32.381 1.00 27.08 641 CYS A N 1
ATOM 5142 C CA . CYS A 1 641 ? 11.369 -34.335 -33.088 1.00 27.08 641 CYS A CA 1
ATOM 5143 C C . CYS A 1 641 ? 10.651 -33.271 -32.249 1.00 27.08 641 CYS A C 1
ATOM 5145 O O . CYS A 1 641 ? 9.426 -33.242 -32.180 1.00 27.08 641 CYS A O 1
ATOM 5147 N N . VAL A 1 642 ? 11.412 -32.358 -31.649 1.00 29.06 642 VAL A N 1
ATOM 5148 C CA . VAL A 1 642 ? 10.876 -31.076 -31.184 1.00 29.06 642 VAL A CA 1
ATOM 5149 C C . VAL A 1 642 ? 11.051 -30.079 -32.325 1.00 29.06 642 VAL A C 1
ATOM 5151 O O . VAL A 1 642 ? 12.169 -29.661 -32.617 1.00 29.06 642 VAL A O 1
ATOM 5154 N N . HIS A 1 643 ? 9.952 -29.712 -32.988 1.00 31.45 643 HIS A N 1
ATOM 5155 C CA . HIS A 1 643 ? 9.947 -28.606 -33.944 1.00 31.45 643 HIS A CA 1
ATOM 5156 C C . HIS A 1 643 ? 10.275 -27.297 -33.210 1.00 31.45 643 HIS A C 1
ATOM 5158 O O . HIS A 1 643 ? 9.545 -26.862 -32.314 1.00 31.45 643 HIS A O 1
ATOM 5164 N N . VAL A 1 644 ? 11.392 -26.679 -33.589 1.00 35.38 644 VAL A N 1
ATOM 5165 C CA . VAL A 1 644 ? 11.694 -25.280 -33.282 1.00 35.38 644 VAL A CA 1
ATOM 5166 C C . VAL A 1 644 ? 11.139 -24.468 -34.444 1.00 35.38 644 VAL A C 1
ATOM 5168 O O . VAL A 1 644 ? 11.617 -24.601 -35.569 1.00 35.38 644 VAL A O 1
ATOM 5171 N N . GLU A 1 645 ? 10.094 -23.681 -34.194 1.00 39.53 645 GLU A N 1
ATOM 5172 C CA . GLU A 1 645 ? 9.542 -22.793 -35.215 1.00 39.53 645 GLU A CA 1
ATOM 5173 C C . GLU A 1 645 ? 10.532 -21.681 -35.571 1.00 39.53 645 GLU A C 1
ATOM 5175 O O . GLU A 1 645 ? 11.280 -21.169 -34.731 1.00 39.53 645 GLU A O 1
ATOM 5180 N N . SER A 1 646 ? 10.474 -21.273 -36.836 1.00 41.03 646 SER A N 1
ATOM 5181 C CA . SER A 1 646 ? 11.276 -20.240 -37.493 1.00 41.03 646 SER A CA 1
ATOM 5182 C C . SER A 1 646 ? 11.365 -18.931 -36.698 1.00 41.03 646 SER A C 1
ATOM 5184 O O . SER A 1 646 ? 12.344 -18.210 -36.842 1.00 41.03 646 SER A O 1
ATOM 5186 N N . GLY A 1 647 ? 10.394 -18.633 -35.828 1.00 39.12 647 GLY A N 1
ATOM 5187 C CA . GLY A 1 647 ? 10.319 -17.406 -35.030 1.00 39.12 647 GLY A CA 1
ATOM 5188 C C . GLY A 1 647 ? 11.469 -17.200 -34.035 1.00 39.12 647 GLY A C 1
ATOM 5189 O O . GLY A 1 647 ? 12.045 -16.117 -34.011 1.00 39.12 647 GLY A O 1
ATOM 5190 N N . LEU A 1 648 ? 11.884 -18.226 -33.275 1.00 40.94 648 LEU A N 1
ATOM 5191 C CA . LEU A 1 648 ? 13.030 -18.111 -32.346 1.00 40.94 648 LEU A CA 1
ATOM 5192 C C . LEU A 1 648 ? 14.353 -17.946 -33.113 1.00 40.94 648 LEU A C 1
ATOM 5194 O O . LEU A 1 648 ? 15.260 -17.237 -32.682 1.00 40.94 648 LEU A O 1
ATOM 5198 N N . PHE A 1 649 ? 14.447 -18.583 -34.282 1.00 40.84 649 PHE A N 1
ATOM 5199 C CA . PHE A 1 649 ? 15.610 -18.502 -35.161 1.00 40.84 649 PHE A CA 1
ATOM 5200 C C . PHE A 1 649 ? 15.689 -17.141 -35.874 1.00 40.84 649 PHE A C 1
ATOM 5202 O O . PHE A 1 649 ? 16.767 -16.567 -35.992 1.00 40.84 649 PHE A O 1
ATOM 5209 N N . ILE A 1 650 ? 14.548 -16.578 -36.287 1.00 42.31 650 ILE A N 1
ATOM 5210 C CA . ILE A 1 650 ? 14.421 -15.212 -36.817 1.00 42.31 650 ILE A CA 1
ATOM 5211 C C . ILE A 1 650 ? 14.749 -14.181 -35.730 1.00 42.31 650 ILE A C 1
ATOM 5213 O O . ILE A 1 650 ? 15.455 -13.217 -36.025 1.00 42.31 650 ILE A O 1
ATOM 5217 N N . TRP A 1 651 ? 14.316 -14.420 -34.488 1.00 46.97 651 TRP A N 1
ATOM 5218 C CA . TRP A 1 651 ? 14.626 -13.603 -33.311 1.00 46.97 651 TRP A CA 1
ATOM 5219 C C . TRP A 1 651 ? 16.136 -13.581 -33.008 1.00 46.97 651 TRP A C 1
ATOM 5221 O O . TRP A 1 651 ? 16.736 -12.508 -32.954 1.00 46.97 651 TRP A O 1
ATOM 5231 N N . LEU A 1 652 ? 16.794 -14.749 -32.958 1.00 43.81 652 LEU A N 1
ATOM 5232 C CA . LEU A 1 652 ? 18.260 -14.863 -32.848 1.00 43.81 652 LEU A CA 1
ATOM 5233 C C . LEU A 1 652 ? 18.986 -14.187 -34.030 1.00 43.81 652 LEU A C 1
ATOM 5235 O O . LEU A 1 652 ? 20.006 -13.530 -33.836 1.00 43.81 652 LEU A O 1
ATOM 5239 N N . LYS A 1 653 ? 18.447 -14.296 -35.253 1.00 39.28 653 LYS A N 1
ATOM 5240 C CA . LYS A 1 653 ? 19.021 -13.715 -36.482 1.00 39.28 653 LYS A CA 1
ATOM 5241 C C . LYS A 1 653 ? 18.901 -12.183 -36.559 1.00 39.28 653 LYS A C 1
ATOM 5243 O O . LYS A 1 653 ? 19.734 -11.551 -37.207 1.00 39.28 653 LYS A O 1
ATOM 5248 N N . HIS A 1 654 ? 17.886 -11.583 -35.931 1.00 41.22 654 HIS A N 1
ATOM 5249 C CA . HIS A 1 654 ? 17.641 -10.131 -35.958 1.00 41.22 654 HIS A CA 1
ATOM 5250 C C . HIS A 1 654 ? 18.320 -9.363 -34.822 1.00 41.22 654 HIS A C 1
ATOM 5252 O O . HIS A 1 654 ? 18.406 -8.135 -34.884 1.00 41.22 654 HIS A O 1
ATOM 5258 N N . HIS A 1 655 ? 18.872 -10.056 -33.825 1.00 48.59 655 HIS A N 1
ATOM 5259 C CA . HIS A 1 655 ? 19.573 -9.397 -32.735 1.00 48.59 655 HIS A CA 1
ATOM 5260 C C . HIS A 1 655 ? 20.899 -8.789 -33.194 1.00 48.59 655 HIS A C 1
ATOM 5262 O O . HIS A 1 655 ? 21.787 -9.487 -33.676 1.00 48.59 655 HIS A O 1
ATOM 5268 N N . ILE A 1 656 ? 21.064 -7.480 -32.995 1.00 39.78 656 ILE A N 1
ATOM 5269 C CA . ILE A 1 656 ? 22.234 -6.702 -33.442 1.00 39.78 656 ILE A CA 1
ATOM 5270 C C . ILE A 1 656 ? 23.543 -7.233 -32.836 1.00 39.78 656 ILE A C 1
ATOM 5272 O O . ILE A 1 656 ? 24.557 -7.270 -33.533 1.00 39.78 656 ILE A O 1
ATOM 5276 N N . ALA A 1 657 ? 23.505 -7.712 -31.588 1.00 40.25 657 ALA A N 1
ATOM 5277 C CA . ALA A 1 657 ? 24.643 -8.349 -30.930 1.00 40.25 657 ALA A CA 1
ATOM 5278 C C . ALA A 1 657 ? 25.039 -9.672 -31.612 1.00 40.25 657 ALA A C 1
ATOM 5280 O O . ALA A 1 657 ? 26.212 -9.870 -31.909 1.00 40.25 657 ALA A O 1
ATOM 5281 N N . LEU A 1 658 ? 24.066 -10.527 -31.962 1.00 38.84 658 LEU A N 1
ATOM 5282 C CA . LEU A 1 658 ? 24.318 -11.764 -32.713 1.00 38.84 658 LEU A CA 1
ATOM 5283 C C . LEU A 1 658 ? 24.716 -11.495 -34.167 1.00 38.84 658 LEU A C 1
ATOM 5285 O O . LEU A 1 658 ? 25.523 -12.226 -34.726 1.00 38.84 658 LEU A O 1
ATOM 5289 N N . ARG A 1 659 ? 24.167 -10.453 -34.796 1.00 39.75 659 ARG A N 1
ATOM 5290 C CA . ARG A 1 659 ? 24.419 -10.125 -36.203 1.00 39.75 659 ARG A CA 1
ATOM 5291 C C . ARG A 1 659 ? 25.817 -9.552 -36.420 1.00 39.75 659 ARG A C 1
ATOM 5293 O O . ARG A 1 659 ? 26.446 -9.927 -37.400 1.00 39.75 659 ARG A O 1
ATOM 5300 N N . ARG A 1 660 ? 26.313 -8.689 -35.521 1.00 40.06 660 ARG A N 1
ATOM 5301 C CA . ARG A 1 660 ? 27.728 -8.255 -35.508 1.00 40.06 660 ARG A CA 1
ATOM 5302 C C . ARG A 1 660 ? 28.649 -9.451 -35.269 1.00 40.06 660 ARG A C 1
ATOM 5304 O O . ARG A 1 660 ? 29.500 -9.733 -36.096 1.00 40.06 660 ARG A O 1
ATOM 5311 N N . PHE A 1 661 ? 28.342 -10.239 -34.243 1.00 38.84 661 PHE A N 1
ATOM 5312 C CA . PHE A 1 661 ? 29.069 -11.451 -33.871 1.00 38.84 661 PHE A CA 1
ATOM 5313 C C . PHE A 1 661 ? 29.175 -12.504 -34.995 1.00 38.84 661 PHE A C 1
ATOM 5315 O O . PHE A 1 661 ? 30.235 -13.075 -35.224 1.00 38.84 661 PHE A O 1
ATOM 5322 N N . VAL A 1 662 ? 28.098 -12.743 -35.746 1.00 42.25 662 VAL A N 1
ATOM 5323 C CA . VAL A 1 662 ? 28.071 -13.647 -36.912 1.00 42.25 662 VAL A CA 1
ATOM 5324 C C . VAL A 1 662 ? 28.897 -13.104 -38.082 1.00 42.25 662 VAL A C 1
ATOM 5326 O O . VAL A 1 662 ? 29.531 -13.879 -38.802 1.00 42.25 662 VAL A O 1
ATOM 5329 N N . LYS A 1 663 ? 28.873 -11.783 -38.283 1.00 43.69 663 LYS A N 1
ATOM 5330 C CA . LYS A 1 663 ? 29.606 -11.103 -39.355 1.00 43.69 663 LYS A CA 1
ATOM 5331 C C . LYS A 1 663 ? 31.114 -11.131 -39.096 1.00 43.69 663 LYS A C 1
ATOM 5333 O O . LYS A 1 663 ? 31.878 -11.382 -40.022 1.00 43.69 663 LYS A O 1
ATOM 5338 N N . ASP A 1 664 ? 31.510 -10.993 -37.833 1.00 41.28 664 ASP A N 1
ATOM 5339 C CA . ASP A 1 664 ? 32.906 -11.047 -37.386 1.00 41.28 664 ASP A CA 1
ATOM 5340 C C . ASP A 1 664 ? 33.494 -12.474 -37.445 1.00 41.28 664 ASP A C 1
ATOM 5342 O O . ASP A 1 664 ? 34.707 -12.642 -37.539 1.00 41.28 664 ASP A O 1
ATOM 5346 N N . MET A 1 665 ? 32.649 -13.516 -37.479 1.00 36.84 665 MET A N 1
ATOM 5347 C CA . MET A 1 665 ? 33.061 -14.919 -37.661 1.00 36.84 665 MET A CA 1
ATOM 5348 C C . MET A 1 665 ? 33.086 -15.402 -39.127 1.00 36.84 665 MET A C 1
ATOM 5350 O O . MET A 1 665 ? 33.272 -16.594 -39.369 1.00 36.84 665 MET A O 1
ATOM 5354 N N . GLY A 1 666 ? 32.869 -14.528 -40.120 1.00 41.12 666 GLY A N 1
ATOM 5355 C CA . GLY A 1 666 ? 32.865 -14.914 -41.543 1.00 41.12 666 GLY A CA 1
ATOM 5356 C C . GLY A 1 666 ? 31.735 -15.883 -41.941 1.00 41.12 666 GLY A C 1
ATOM 5357 O O . GLY A 1 666 ? 31.852 -16.604 -42.928 1.00 41.12 666 GLY A O 1
ATOM 5358 N N . GLY A 1 667 ? 30.646 -15.933 -41.163 1.00 46.72 667 GLY A N 1
ATOM 5359 C CA . GLY A 1 667 ? 29.632 -16.995 -41.207 1.00 46.72 667 GLY A CA 1
ATOM 5360 C C . GLY A 1 667 ? 28.378 -16.729 -42.049 1.00 46.72 667 GLY A C 1
ATOM 5361 O O . GLY A 1 667 ? 27.375 -17.418 -41.843 1.00 46.72 667 GLY A O 1
ATOM 5362 N N . GLU A 1 668 ? 28.379 -15.755 -42.967 1.00 45.06 668 GLU A N 1
ATOM 5363 C CA . GLU A 1 668 ? 27.196 -15.472 -43.807 1.00 45.06 668 GLU A CA 1
ATOM 5364 C C . GLU A 1 668 ? 26.803 -16.681 -44.686 1.00 45.06 668 GLU A C 1
ATOM 5366 O O . GLU A 1 668 ? 25.613 -16.976 -44.814 1.00 45.06 668 GLU A O 1
ATOM 5371 N N . GLU A 1 669 ? 27.770 -17.476 -45.165 1.00 44.62 669 GLU A N 1
ATOM 5372 C CA . GLU A 1 669 ? 27.515 -18.667 -46.000 1.00 44.62 669 GLU A CA 1
ATOM 5373 C C . GLU A 1 669 ? 26.852 -19.826 -45.216 1.00 44.62 669 GLU A C 1
ATOM 5375 O O . GLU A 1 669 ? 26.022 -20.575 -45.742 1.00 44.62 669 GLU A O 1
ATOM 5380 N N . THR A 1 670 ? 27.155 -19.961 -43.920 1.00 42.09 670 THR A N 1
ATOM 5381 C CA . THR A 1 670 ? 26.583 -21.007 -43.050 1.00 42.09 670 THR A CA 1
ATOM 5382 C C . THR A 1 670 ? 25.119 -20.714 -42.710 1.00 42.09 670 THR A C 1
ATOM 5384 O O . THR A 1 670 ? 24.300 -21.630 -42.644 1.00 42.09 670 THR A O 1
ATOM 5387 N N . LEU A 1 671 ? 24.755 -19.436 -42.555 1.00 41.22 671 LEU A N 1
ATOM 5388 C CA . LEU A 1 671 ? 23.374 -18.998 -42.316 1.00 41.22 671 LEU A CA 1
ATOM 5389 C C . LEU A 1 671 ? 22.488 -19.054 -43.566 1.00 41.22 671 LEU A C 1
ATOM 5391 O O . LEU A 1 671 ? 21.283 -19.273 -43.428 1.00 41.22 671 LEU A O 1
ATOM 5395 N N . GLU A 1 672 ? 23.054 -18.900 -44.766 1.00 44.03 672 GLU A N 1
ATOM 5396 C CA . GLU A 1 672 ? 22.334 -19.126 -46.029 1.00 44.03 672 GLU A CA 1
ATOM 5397 C C . GLU A 1 672 ? 22.020 -20.608 -46.258 1.00 44.03 672 GLU A C 1
ATOM 5399 O O . GLU A 1 672 ? 20.906 -20.949 -46.663 1.00 44.03 672 GLU A O 1
ATOM 5404 N N . ARG A 1 673 ? 22.946 -21.518 -45.925 1.00 39.97 673 ARG A N 1
ATOM 5405 C CA . ARG A 1 673 ? 22.694 -22.969 -46.017 1.00 39.97 673 ARG A CA 1
ATOM 5406 C C . ARG A 1 673 ? 21.652 -23.468 -45.008 1.00 39.97 673 ARG A C 1
ATOM 5408 O O . ARG A 1 673 ? 20.964 -24.443 -45.297 1.00 39.97 673 ARG A O 1
ATOM 5415 N N . LEU A 1 674 ? 21.495 -22.781 -43.874 1.00 35.28 674 LEU A N 1
ATOM 5416 C CA . LEU A 1 674 ? 20.518 -23.081 -42.814 1.00 35.28 674 LEU A CA 1
ATOM 5417 C C . LEU A 1 674 ? 19.113 -22.496 -43.067 1.00 35.28 674 LEU A C 1
ATOM 5419 O O . LEU A 1 674 ? 18.183 -22.805 -42.328 1.00 35.28 674 LEU A O 1
ATOM 5423 N N . GLY A 1 675 ? 18.940 -21.658 -44.096 1.00 36.91 675 GLY A N 1
ATOM 5424 C CA . GLY A 1 675 ? 17.664 -21.024 -44.451 1.00 36.91 675 GLY A CA 1
ATOM 5425 C C . GLY A 1 675 ? 16.743 -21.863 -45.344 1.00 36.91 675 GLY A C 1
ATOM 5426 O O . GLY A 1 675 ? 15.722 -21.347 -45.798 1.00 36.91 675 GLY A O 1
ATOM 5427 N N . ARG A 1 676 ? 17.084 -23.127 -45.636 1.00 41.66 676 ARG A N 1
ATOM 5428 C CA . ARG A 1 676 ? 16.205 -24.006 -46.419 1.00 41.66 676 ARG A CA 1
ATOM 5429 C C . ARG A 1 676 ? 15.106 -24.598 -45.518 1.00 41.66 676 ARG A C 1
ATOM 5431 O O . ARG A 1 676 ? 15.444 -25.137 -44.466 1.00 41.66 676 ARG A O 1
ATOM 5438 N N . PRO A 1 677 ? 13.820 -24.543 -45.919 1.00 35.66 677 PRO A N 1
ATOM 5439 C CA . PRO A 1 677 ? 12.679 -24.908 -45.066 1.00 35.66 677 PRO A CA 1
ATOM 5440 C C . PRO A 1 677 ? 12.667 -26.355 -44.542 1.00 35.66 677 PRO A C 1
ATOM 5442 O O . PRO A 1 677 ? 11.950 -26.643 -43.589 1.00 35.66 677 PRO A O 1
ATOM 5445 N N . ASP A 1 678 ? 13.465 -27.252 -45.130 1.00 36.00 678 ASP A N 1
ATOM 5446 C CA . ASP A 1 678 ? 13.317 -28.701 -44.944 1.00 36.00 678 ASP A CA 1
ATOM 5447 C C . ASP A 1 678 ? 14.313 -29.336 -43.956 1.00 36.00 678 ASP A C 1
ATOM 5449 O O . ASP A 1 678 ? 14.218 -30.528 -43.663 1.00 36.00 678 ASP A O 1
ATOM 5453 N N . SER A 1 679 ? 15.273 -28.586 -43.405 1.00 39.97 679 SER A N 1
ATOM 5454 C CA . SER A 1 679 ? 16.215 -29.130 -42.418 1.00 39.97 679 SER A CA 1
ATOM 5455 C C . SER A 1 679 ? 15.800 -28.744 -41.002 1.00 39.97 679 SER A C 1
ATOM 5457 O O . SER A 1 679 ? 16.140 -27.665 -40.517 1.00 39.97 679 SER A O 1
ATOM 5459 N N . GLY A 1 680 ? 15.073 -29.635 -40.324 1.00 41.75 680 GLY A N 1
ATOM 5460 C CA . GLY A 1 680 ? 14.758 -29.489 -38.904 1.00 41.75 680 GLY A CA 1
ATOM 5461 C C . GLY A 1 680 ? 16.026 -29.227 -38.085 1.00 41.75 680 GLY A C 1
ATOM 5462 O O . GLY A 1 680 ? 16.929 -30.062 -38.027 1.00 41.75 680 GLY A O 1
ATOM 5463 N N . ALA A 1 681 ? 16.106 -28.052 -37.460 1.00 41.50 681 ALA A N 1
ATOM 5464 C CA . ALA A 1 681 ? 17.212 -27.707 -36.578 1.00 41.50 681 ALA A CA 1
ATOM 5465 C C . ALA A 1 681 ? 17.195 -28.637 -35.355 1.00 41.50 681 ALA A C 1
ATOM 5467 O O . ALA A 1 681 ? 16.245 -28.635 -34.573 1.00 41.50 681 ALA A O 1
ATOM 5468 N N . SER A 1 682 ? 18.235 -29.462 -35.198 1.00 41.84 682 SER A N 1
ATOM 5469 C CA . SER A 1 682 ? 18.301 -30.400 -34.073 1.00 41.84 682 SER A CA 1
ATOM 5470 C C . SER A 1 682 ? 18.486 -29.654 -32.736 1.00 41.84 682 SER A C 1
ATOM 5472 O O . SER A 1 682 ? 19.153 -28.617 -32.715 1.00 41.84 682 SER A O 1
ATOM 5474 N N . PRO A 1 683 ? 17.999 -30.186 -31.599 1.00 39.38 683 PRO A N 1
ATOM 5475 C CA . PRO A 1 683 ? 18.291 -29.673 -30.251 1.00 39.38 683 PRO A CA 1
ATOM 5476 C C . PRO A 1 683 ? 19.790 -29.482 -29.964 1.00 39.38 683 PRO A C 1
ATOM 5478 O O . PRO A 1 683 ? 20.166 -28.620 -29.178 1.00 39.38 683 PRO A O 1
ATOM 5481 N N . LYS A 1 684 ? 20.649 -30.223 -30.675 1.00 41.84 684 LYS A N 1
ATOM 5482 C CA . LYS A 1 684 ? 22.108 -30.076 -30.682 1.00 41.84 684 LYS A CA 1
ATOM 5483 C C . LYS A 1 684 ? 22.562 -28.711 -31.210 1.00 41.84 684 LYS A C 1
ATOM 5485 O O . LYS A 1 684 ? 23.585 -28.215 -30.778 1.00 41.84 684 LYS A O 1
ATOM 5490 N N . LEU A 1 685 ? 21.814 -28.081 -32.120 1.00 40.94 685 LEU A N 1
ATOM 5491 C CA . LEU A 1 685 ? 22.116 -26.744 -32.639 1.00 40.94 685 LEU A CA 1
ATOM 5492 C C . LEU A 1 685 ? 21.726 -25.654 -31.639 1.00 40.94 685 LEU A C 1
ATOM 5494 O O . LEU A 1 685 ? 22.471 -24.699 -31.500 1.00 40.94 685 LEU A O 1
ATOM 5498 N N . LEU A 1 686 ? 20.614 -25.797 -30.909 1.00 42.25 686 LEU A N 1
ATOM 5499 C CA . LEU A 1 686 ? 20.298 -24.891 -29.799 1.00 42.25 686 LEU A CA 1
ATOM 5500 C C . LEU A 1 686 ? 21.268 -25.090 -28.639 1.00 42.25 686 LEU A C 1
ATOM 5502 O O . LEU A 1 686 ? 21.704 -24.095 -28.084 1.00 42.25 686 LEU A O 1
ATOM 5506 N N . SER A 1 687 ? 21.674 -26.324 -28.317 1.00 43.06 687 SER A N 1
ATOM 5507 C CA . SER A 1 687 ? 22.713 -26.549 -27.308 1.00 43.06 687 SER A CA 1
ATOM 5508 C C . SER A 1 687 ? 24.058 -25.996 -27.763 1.00 43.06 687 SER A C 1
ATOM 5510 O O . SER A 1 687 ? 24.721 -25.387 -26.949 1.00 43.06 687 SER A O 1
ATOM 5512 N N . VAL A 1 688 ? 24.432 -26.116 -29.043 1.00 43.25 688 VAL A N 1
ATOM 5513 C CA . VAL A 1 688 ? 25.661 -25.524 -29.595 1.00 43.25 688 VAL A CA 1
ATOM 5514 C C . VAL A 1 688 ? 25.554 -24.005 -29.687 1.00 43.25 688 VAL A C 1
ATOM 5516 O O . VAL A 1 688 ? 26.503 -23.339 -29.333 1.00 43.25 688 VAL A O 1
ATOM 5519 N N . ILE A 1 689 ? 24.427 -23.414 -30.087 1.00 43.97 689 ILE A N 1
ATOM 5520 C CA . ILE A 1 689 ? 24.239 -21.952 -30.089 1.00 43.97 689 ILE A CA 1
ATOM 5521 C C . ILE A 1 689 ? 24.268 -21.425 -28.656 1.00 43.97 689 ILE A C 1
ATOM 5523 O O . ILE A 1 689 ? 24.928 -20.429 -28.401 1.00 43.97 689 ILE A O 1
ATOM 5527 N N . PHE A 1 690 ? 23.626 -22.105 -27.707 1.00 44.62 690 PHE A N 1
ATOM 5528 C CA . PHE A 1 690 ? 23.667 -21.736 -26.296 1.00 44.62 690 PHE A CA 1
ATOM 5529 C C . PHE A 1 690 ? 25.079 -21.926 -25.731 1.00 44.62 690 PHE A C 1
ATOM 5531 O O . PHE A 1 690 ? 25.612 -21.006 -25.132 1.00 44.62 690 PHE A O 1
ATOM 5538 N N . GLU A 1 691 ? 25.742 -23.052 -25.996 1.00 42.78 691 GLU A N 1
ATOM 5539 C CA . GLU A 1 691 ? 27.117 -23.359 -25.580 1.00 42.78 691 GLU A CA 1
ATOM 5540 C C . GLU A 1 691 ? 28.143 -22.428 -26.240 1.00 42.78 691 GLU A C 1
ATOM 5542 O O . GLU A 1 691 ? 29.117 -22.079 -25.587 1.00 42.78 691 GLU A O 1
ATOM 5547 N N . GLN A 1 692 ? 27.917 -21.954 -27.470 1.00 41.66 692 GLN A N 1
ATOM 5548 C CA . GLN A 1 692 ? 28.831 -21.070 -28.201 1.00 41.66 692 GLN A CA 1
ATOM 5549 C C . GLN A 1 692 ? 28.568 -19.584 -27.948 1.00 41.66 692 GLN A C 1
ATOM 5551 O O . GLN A 1 692 ? 29.522 -18.816 -27.868 1.00 41.66 692 GLN A O 1
ATOM 5556 N N . LEU A 1 693 ? 27.313 -19.180 -27.715 1.00 42.53 693 LEU A N 1
ATOM 5557 C CA . LEU A 1 693 ? 26.989 -17.883 -27.110 1.00 42.53 693 LEU A CA 1
ATOM 5558 C C . LEU A 1 693 ? 27.556 -17.814 -25.691 1.00 42.53 693 LEU A C 1
ATOM 5560 O O . LEU A 1 693 ? 28.088 -16.784 -25.307 1.00 42.53 693 LEU A O 1
ATOM 5564 N N . THR A 1 694 ? 27.548 -18.925 -24.951 1.00 40.19 694 THR A N 1
ATOM 5565 C CA . THR A 1 694 ? 28.179 -19.015 -23.628 1.00 40.19 694 THR A CA 1
ATOM 5566 C C . THR A 1 694 ? 29.710 -19.037 -23.721 1.00 40.19 694 THR A C 1
ATOM 5568 O O . THR A 1 694 ? 30.377 -18.326 -22.979 1.00 40.19 694 THR A O 1
ATOM 5571 N N . LYS A 1 695 ? 30.310 -19.814 -24.630 1.00 38.69 695 LYS A N 1
ATOM 5572 C CA . LYS A 1 695 ? 31.773 -19.880 -24.791 1.00 38.69 695 LYS A CA 1
ATOM 5573 C C . LYS A 1 695 ? 32.360 -18.575 -25.319 1.00 38.69 695 LYS A C 1
ATOM 5575 O O . LYS A 1 695 ? 33.461 -18.240 -24.911 1.00 38.69 695 LYS A O 1
ATOM 5580 N N . ASN A 1 696 ? 31.647 -17.821 -26.158 1.00 36.84 696 ASN A N 1
ATOM 5581 C CA . ASN A 1 696 ? 32.181 -16.587 -26.742 1.00 36.84 696 ASN A CA 1
ATOM 5582 C C . ASN A 1 696 ? 31.743 -15.303 -26.019 1.00 36.84 696 ASN A C 1
ATOM 5584 O O . ASN A 1 696 ? 32.501 -14.340 -26.048 1.00 36.84 696 ASN A O 1
ATOM 5588 N N . ALA A 1 697 ? 30.597 -15.271 -25.322 1.00 39.34 697 ALA A N 1
ATOM 5589 C CA . ALA A 1 697 ? 30.304 -14.164 -24.401 1.00 39.34 697 ALA A CA 1
ATOM 5590 C C . ALA A 1 697 ? 31.246 -14.166 -23.184 1.00 39.34 697 ALA A C 1
ATOM 5592 O O . ALA A 1 697 ? 31.437 -13.126 -22.565 1.00 39.34 697 ALA A O 1
ATOM 5593 N N . PHE A 1 698 ? 31.857 -15.314 -22.858 1.00 43.06 698 PHE A N 1
ATOM 5594 C CA . PHE A 1 698 ? 32.593 -15.508 -21.605 1.00 43.06 698 PHE A CA 1
ATOM 5595 C C . PHE A 1 698 ? 33.969 -16.192 -21.763 1.00 43.06 698 PHE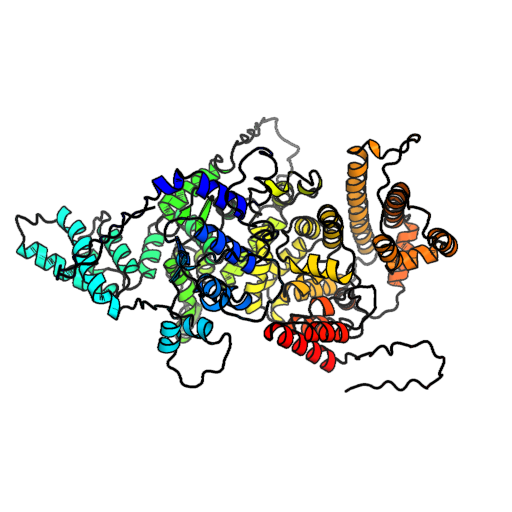 A C 1
ATOM 5597 O O . PHE A 1 698 ? 34.518 -16.707 -20.789 1.00 43.06 698 PHE A O 1
ATOM 5604 N N . GLY A 1 699 ? 34.528 -16.223 -22.979 1.00 31.33 699 GLY A N 1
ATOM 5605 C CA . GLY A 1 699 ? 35.790 -16.907 -23.308 1.00 31.33 699 GLY A CA 1
ATOM 5606 C C . GLY A 1 699 ? 36.765 -16.073 -24.136 1.00 31.33 699 GLY A C 1
ATOM 5607 O O . GLY A 1 699 ? 37.507 -16.622 -24.946 1.00 31.33 699 GLY A O 1
ATOM 5608 N N . LEU A 1 700 ? 36.775 -14.753 -23.948 1.00 34.50 700 LEU A N 1
ATOM 5609 C CA . LEU A 1 700 ? 37.902 -13.937 -24.391 1.00 34.50 700 LEU A CA 1
ATOM 5610 C C . LEU A 1 700 ? 39.064 -14.151 -23.417 1.00 34.50 700 LEU A C 1
ATOM 5612 O O . LEU A 1 700 ? 38.885 -14.083 -22.198 1.00 34.50 700 LEU A O 1
ATOM 5616 N N . ASP A 1 701 ? 40.258 -14.406 -23.949 1.00 39.00 701 ASP A N 1
ATOM 5617 C CA . ASP A 1 701 ? 41.467 -14.298 -23.144 1.00 39.00 701 ASP A CA 1
ATOM 5618 C C . ASP A 1 701 ? 41.608 -12.860 -22.603 1.00 39.00 701 ASP A C 1
ATOM 5620 O O . ASP A 1 701 ? 40.958 -11.912 -23.063 1.00 39.00 701 ASP A O 1
ATOM 5624 N N . ASN A 1 702 ? 42.462 -12.681 -21.593 1.00 36.34 702 ASN A N 1
ATOM 5625 C CA . ASN A 1 702 ? 42.691 -11.366 -20.993 1.00 36.34 702 ASN A CA 1
ATOM 5626 C C . ASN A 1 702 ? 43.090 -10.296 -22.035 1.00 36.34 702 ASN A C 1
ATOM 5628 O O . ASN A 1 702 ? 42.921 -9.114 -21.750 1.00 36.34 702 ASN A O 1
ATOM 5632 N N . GLN A 1 703 ? 43.566 -10.679 -23.227 1.00 36.22 703 GLN A N 1
ATOM 5633 C CA . GLN A 1 703 ? 43.991 -9.784 -24.302 1.00 36.22 703 GLN A CA 1
ATOM 5634 C C . GLN A 1 703 ? 42.809 -9.278 -25.154 1.00 36.22 703 GLN A C 1
ATOM 5636 O O . GLN A 1 703 ? 42.772 -8.097 -25.508 1.00 36.22 703 GLN A O 1
ATOM 5641 N N . GLY A 1 704 ? 41.808 -10.122 -25.424 1.00 38.38 704 GLY A N 1
ATOM 5642 C CA . GLY A 1 704 ? 40.579 -9.757 -26.140 1.00 38.38 704 GLY A CA 1
ATOM 5643 C C . GLY A 1 704 ? 39.658 -8.833 -25.338 1.00 38.38 704 GLY A C 1
ATOM 5644 O O . GLY A 1 704 ? 39.081 -7.897 -25.890 1.00 38.38 704 GLY A O 1
ATOM 5645 N N . ILE A 1 705 ? 39.590 -9.018 -24.014 1.00 34.56 705 ILE A N 1
ATOM 5646 C CA . ILE A 1 705 ? 38.852 -8.117 -23.105 1.00 34.56 705 ILE A CA 1
ATOM 5647 C C . ILE A 1 705 ? 39.575 -6.771 -22.968 1.00 34.56 705 ILE A C 1
ATOM 5649 O O . ILE A 1 705 ? 38.929 -5.726 -22.945 1.00 34.56 705 ILE A O 1
ATOM 5653 N N . ILE A 1 706 ? 40.914 -6.775 -22.931 1.00 37.16 706 ILE A N 1
ATOM 5654 C CA . ILE A 1 706 ? 41.712 -5.543 -22.987 1.00 37.16 706 ILE A CA 1
ATOM 5655 C C . ILE A 1 706 ? 41.458 -4.804 -24.307 1.00 37.16 706 ILE A C 1
ATOM 5657 O O . ILE A 1 706 ? 41.264 -3.598 -24.255 1.00 37.16 706 ILE A O 1
ATOM 5661 N N . SER A 1 707 ? 41.362 -5.494 -25.450 1.00 35.72 707 SER A N 1
ATOM 5662 C CA . SER A 1 707 ? 41.046 -4.856 -26.739 1.00 35.72 707 SER A CA 1
ATOM 5663 C C . SER A 1 707 ? 39.633 -4.268 -26.792 1.00 35.72 707 SER A C 1
ATOM 5665 O O . SER A 1 707 ? 39.491 -3.143 -27.241 1.00 35.72 707 SER A O 1
ATOM 5667 N N . LEU A 1 708 ? 38.603 -4.938 -26.261 1.00 35.72 708 LEU A N 1
ATOM 5668 C CA . LEU A 1 708 ? 37.229 -4.401 -26.203 1.00 35.72 708 LEU A CA 1
ATOM 5669 C C . LEU A 1 708 ? 37.087 -3.215 -25.233 1.00 35.72 708 LEU A C 1
ATOM 5671 O O . LEU A 1 708 ? 36.364 -2.260 -25.513 1.00 35.72 708 LEU A O 1
ATOM 5675 N N . VAL A 1 709 ? 37.802 -3.241 -24.104 1.00 36.94 709 VAL A N 1
ATOM 5676 C CA . VAL A 1 709 ? 37.867 -2.117 -23.154 1.00 36.94 709 VAL A CA 1
ATOM 5677 C C . VAL A 1 709 ? 38.714 -0.968 -23.712 1.00 36.94 709 VAL A C 1
ATOM 5679 O O . VAL A 1 709 ? 38.373 0.189 -23.492 1.00 36.94 709 VAL A O 1
ATOM 5682 N N . GLN A 1 710 ? 39.775 -1.257 -24.470 1.00 37.47 710 GLN A N 1
ATOM 5683 C CA . GLN A 1 710 ? 40.577 -0.256 -25.181 1.00 37.47 710 GLN A CA 1
ATOM 5684 C C . GLN A 1 710 ? 39.824 0.334 -26.375 1.00 37.47 710 GLN A C 1
ATOM 5686 O O . GLN A 1 710 ? 39.944 1.525 -26.617 1.00 37.47 710 GLN A O 1
ATOM 5691 N N . GLU A 1 711 ? 38.996 -0.439 -27.072 1.00 36.88 711 GLU A N 1
ATOM 5692 C CA . GLU A 1 711 ? 38.147 0.025 -28.173 1.00 36.88 711 GLU A CA 1
ATOM 5693 C C . GLU A 1 711 ? 36.961 0.853 -27.647 1.00 36.88 711 GLU A C 1
ATOM 5695 O O . GLU A 1 711 ? 36.644 1.898 -28.209 1.00 36.88 711 GLU A O 1
ATOM 5700 N N . ALA A 1 712 ? 36.395 0.493 -26.488 1.00 37.62 712 ALA A N 1
ATOM 5701 C CA . ALA A 1 712 ? 35.448 1.335 -25.752 1.00 37.62 712 ALA A CA 1
ATOM 5702 C C . ALA A 1 712 ? 36.101 2.600 -25.157 1.00 37.62 712 ALA A C 1
ATOM 5704 O O . ALA A 1 712 ? 35.453 3.639 -25.077 1.00 37.62 712 ALA A O 1
ATOM 5705 N N . ALA A 1 713 ? 37.383 2.546 -24.782 1.00 38.44 713 ALA A N 1
ATOM 5706 C CA . ALA A 1 713 ? 38.165 3.715 -24.370 1.00 38.44 713 ALA A CA 1
ATOM 5707 C C . ALA A 1 713 ? 38.647 4.570 -25.562 1.00 38.44 713 ALA A C 1
ATOM 5709 O O . ALA A 1 713 ? 38.948 5.750 -25.386 1.00 38.44 713 ALA A O 1
ATOM 5710 N N . HIS A 1 714 ? 38.693 3.998 -26.770 1.00 37.50 714 HIS A N 1
ATOM 5711 C CA . HIS A 1 714 ? 39.006 4.679 -28.029 1.00 37.50 714 HIS A CA 1
ATOM 5712 C C . HIS A 1 714 ? 37.769 5.176 -28.787 1.00 37.50 714 HIS A C 1
ATOM 5714 O O . HIS A 1 714 ? 37.926 5.936 -29.747 1.00 37.50 714 HIS A O 1
ATOM 5720 N N . LEU A 1 715 ? 36.550 4.847 -28.340 1.00 41.97 715 LEU A N 1
ATOM 5721 C CA . LEU A 1 715 ? 35.355 5.602 -28.703 1.00 41.97 715 LEU A CA 1
ATOM 5722 C C . LEU A 1 715 ? 35.511 7.019 -28.141 1.00 41.97 715 LEU A C 1
ATOM 5724 O O . LEU A 1 715 ? 35.140 7.319 -27.010 1.00 41.97 715 LEU A O 1
ATOM 5728 N N . GLN A 1 716 ? 36.053 7.909 -28.971 1.00 41.19 716 GLN A N 1
ATOM 5729 C CA . GLN A 1 716 ? 36.106 9.362 -28.792 1.00 41.19 716 GLN A CA 1
ATOM 5730 C C . GLN A 1 716 ? 34.701 10.003 -28.769 1.00 41.19 716 GLN A C 1
ATOM 5732 O O . GLN A 1 716 ? 34.515 11.120 -29.245 1.00 41.19 716 GLN A O 1
ATOM 5737 N N . SER A 1 717 ? 33.675 9.314 -28.265 1.00 50.34 717 SER A N 1
ATOM 5738 C CA . SER A 1 717 ? 32.378 9.931 -28.036 1.00 50.34 717 SER A CA 1
ATOM 5739 C C . SER A 1 717 ? 32.432 10.659 -26.704 1.00 50.34 717 SER A C 1
ATOM 5741 O O . SER A 1 717 ? 32.622 10.042 -25.659 1.00 50.34 717 SER A O 1
ATOM 5743 N N . SER A 1 718 ? 32.214 11.968 -26.738 1.00 64.06 718 SER A N 1
ATOM 5744 C CA . SER A 1 718 ? 32.062 12.860 -25.584 1.00 64.06 718 SER A CA 1
ATOM 5745 C C . SER A 1 718 ? 30.853 12.541 -24.688 1.00 64.06 718 SER A C 1
ATOM 5747 O O . SER A 1 718 ? 30.424 13.406 -23.931 1.00 64.06 718 SER A O 1
ATOM 5749 N N . GLN A 1 719 ? 30.268 11.346 -24.806 1.00 74.75 719 GLN A N 1
ATOM 5750 C CA . GLN A 1 719 ? 29.056 10.965 -24.099 1.00 74.75 719 GLN A CA 1
ATOM 5751 C C . GLN A 1 719 ? 29.373 10.649 -22.644 1.00 74.75 719 GLN A C 1
ATOM 5753 O O . GLN A 1 719 ? 30.281 9.875 -22.326 1.00 74.75 719 GLN A O 1
ATOM 5758 N N . SER A 1 720 ? 28.616 11.256 -21.743 1.00 85.50 720 SER A N 1
ATOM 5759 C CA . SER A 1 720 ? 28.712 10.960 -20.321 1.00 85.50 720 SER A CA 1
ATOM 5760 C C . SER A 1 720 ? 28.154 9.557 -20.004 1.00 85.50 720 SER A C 1
ATOM 5762 O O . SER A 1 720 ? 27.310 9.025 -20.720 1.00 85.50 720 SER A O 1
ATOM 5764 N N . ALA A 1 721 ? 28.587 8.912 -18.912 1.00 81.88 721 ALA A N 1
ATOM 5765 C CA . ALA A 1 721 ? 28.076 7.567 -18.585 1.00 81.88 721 ALA A CA 1
ATOM 5766 C C . ALA A 1 721 ? 26.567 7.530 -18.289 1.00 81.88 721 ALA A C 1
ATOM 5768 O O . ALA A 1 721 ? 25.940 6.485 -18.459 1.00 81.88 721 ALA A O 1
ATOM 5769 N N . HIS A 1 722 ? 25.978 8.649 -17.862 1.00 82.75 722 HIS A N 1
ATOM 5770 C CA . HIS A 1 722 ? 24.533 8.736 -17.661 1.00 82.75 722 HIS A CA 1
ATOM 5771 C C . HIS A 1 722 ? 23.777 8.870 -18.992 1.00 82.75 722 HIS A C 1
ATOM 5773 O O . HIS A 1 722 ? 22.729 8.244 -19.123 1.00 82.75 722 HIS A O 1
ATOM 5779 N N . GLU A 1 723 ? 24.334 9.548 -20.007 1.00 87.25 723 GLU A N 1
ATOM 5780 C CA . GLU A 1 723 ? 23.793 9.520 -21.380 1.00 87.25 723 GLU A CA 1
ATOM 5781 C C . GLU A 1 723 ? 23.757 8.095 -21.939 1.00 87.25 723 GLU A C 1
ATOM 5783 O O . GLU A 1 723 ? 22.756 7.681 -22.528 1.00 87.25 723 GLU A O 1
ATOM 5788 N N . ILE A 1 724 ? 24.832 7.326 -21.719 1.00 87.69 724 ILE A N 1
ATOM 5789 C CA . ILE A 1 724 ? 24.907 5.920 -22.137 1.00 87.69 724 ILE A CA 1
ATOM 5790 C C . ILE A 1 724 ? 23.817 5.114 -21.432 1.00 87.69 724 ILE A C 1
ATOM 5792 O O . ILE A 1 724 ? 23.067 4.409 -22.100 1.00 87.69 724 ILE A O 1
ATOM 5796 N N . LEU A 1 725 ? 23.694 5.241 -20.107 1.00 89.88 725 LEU A N 1
ATOM 5797 C CA . LEU A 1 725 ? 22.679 4.529 -19.329 1.00 89.88 725 LEU A CA 1
ATOM 5798 C C . LEU A 1 725 ? 21.254 4.851 -19.810 1.00 89.88 725 LEU A C 1
ATOM 5800 O O . LEU A 1 725 ? 20.461 3.939 -20.020 1.00 89.88 725 LEU A O 1
ATOM 5804 N N . CYS A 1 726 ? 20.941 6.130 -20.035 1.00 91.50 726 CYS A N 1
ATOM 5805 C CA . CYS A 1 726 ? 19.599 6.574 -20.425 1.00 91.50 726 CYS A CA 1
ATOM 5806 C C . CYS A 1 726 ? 19.270 6.319 -21.907 1.00 91.50 726 CYS A C 1
ATOM 5808 O O . CYS A 1 726 ? 18.107 6.405 -22.302 1.00 91.50 726 CYS A O 1
ATOM 5810 N N . SER A 1 727 ? 20.272 5.999 -22.729 1.00 91.06 727 SER A N 1
ATOM 5811 C CA . SER A 1 727 ? 20.106 5.700 -24.159 1.00 91.06 727 SER A CA 1
ATOM 5812 C C . SER A 1 727 ? 20.255 4.218 -24.495 1.00 91.06 727 SER A C 1
ATOM 5814 O O . SER A 1 727 ? 20.016 3.830 -25.640 1.00 91.06 727 SER A O 1
ATOM 5816 N N . ARG A 1 728 ? 20.690 3.389 -23.541 1.00 90.25 728 ARG A N 1
ATOM 5817 C CA . ARG A 1 728 ? 20.970 1.977 -23.784 1.00 90.25 728 ARG A CA 1
ATOM 5818 C C . ARG A 1 728 ? 19.673 1.215 -24.014 1.00 90.25 728 ARG A C 1
ATOM 5820 O O . ARG A 1 728 ? 18.765 1.266 -23.198 1.00 90.25 728 ARG A O 1
ATOM 5827 N N . GLU A 1 729 ? 19.603 0.521 -25.142 1.00 90.88 729 GLU A N 1
ATOM 5828 C CA . GLU A 1 729 ? 18.477 -0.348 -25.468 1.00 90.88 729 GLU A CA 1
ATOM 5829 C C . GLU A 1 729 ? 18.474 -1.595 -24.552 1.00 90.88 729 GLU A C 1
ATOM 5831 O O . GLU A 1 729 ? 19.537 -2.139 -24.222 1.00 90.88 729 GLU A O 1
ATOM 5836 N N . ASP A 1 730 ? 17.286 -2.062 -24.154 1.00 86.81 730 ASP A N 1
ATOM 5837 C CA . ASP A 1 730 ? 17.113 -3.317 -23.418 1.00 86.81 730 ASP A CA 1
ATOM 5838 C C . ASP A 1 730 ? 17.409 -4.548 -24.300 1.00 86.81 730 ASP A C 1
ATOM 5840 O O . ASP A 1 730 ? 17.770 -4.440 -25.476 1.00 86.81 730 ASP A O 1
ATOM 5844 N N . ILE A 1 731 ? 17.249 -5.757 -23.748 1.00 83.19 731 ILE A N 1
ATOM 5845 C CA . ILE A 1 731 ? 17.446 -6.985 -24.533 1.00 83.19 731 ILE A CA 1
ATOM 5846 C C . ILE A 1 731 ? 16.451 -7.119 -25.692 1.00 83.19 731 ILE A C 1
ATOM 5848 O O . ILE A 1 731 ? 16.698 -7.896 -26.593 1.00 83.19 731 ILE A O 1
ATOM 5852 N N . LEU A 1 732 ? 15.346 -6.382 -25.721 1.00 83.31 732 LEU A N 1
ATOM 5853 C CA . LEU A 1 732 ? 14.423 -6.361 -26.854 1.00 83.31 732 LEU A CA 1
ATOM 5854 C C . LEU A 1 732 ? 14.722 -5.224 -27.835 1.00 83.31 732 LEU A C 1
ATOM 5856 O O . LEU A 1 732 ? 14.043 -5.116 -28.851 1.00 83.31 732 LEU A O 1
ATOM 5860 N N . GLY A 1 733 ? 15.746 -4.407 -27.577 1.00 88.19 733 GLY A N 1
ATOM 5861 C CA . GLY A 1 733 ? 16.063 -3.227 -28.369 1.00 88.19 733 GLY A CA 1
ATOM 5862 C C . GLY A 1 733 ? 15.223 -1.998 -28.004 1.00 88.19 733 GLY A C 1
ATOM 5863 O O . GLY A 1 733 ? 15.253 -1.014 -28.740 1.00 88.19 733 GLY A O 1
ATOM 5864 N N . ARG A 1 734 ? 14.440 -2.033 -26.919 1.00 89.81 734 ARG A N 1
ATOM 5865 C CA . ARG A 1 734 ? 13.593 -0.918 -26.474 1.00 89.81 734 ARG A CA 1
ATOM 5866 C C . ARG A 1 734 ? 14.431 0.102 -25.719 1.00 89.81 734 ARG A C 1
ATOM 5868 O O . ARG A 1 734 ? 15.172 -0.256 -24.807 1.00 89.81 734 ARG A O 1
ATOM 5875 N N . SER A 1 735 ? 14.298 1.379 -26.060 1.00 94.19 735 SER A N 1
ATOM 5876 C CA . SER A 1 735 ? 14.964 2.444 -25.305 1.00 94.19 735 SER A CA 1
ATOM 5877 C C . SER A 1 735 ? 14.209 2.786 -24.005 1.00 94.19 735 SER A C 1
ATOM 5879 O O . SER A 1 735 ? 12.984 2.630 -23.958 1.00 94.19 735 SER A O 1
ATOM 5881 N N . PRO A 1 736 ? 14.885 3.329 -22.970 1.00 95.75 736 PRO A N 1
ATOM 5882 C CA . PRO A 1 736 ? 14.239 3.803 -21.743 1.00 95.75 736 PRO A CA 1
ATOM 5883 C C . PRO A 1 736 ? 13.114 4.810 -22.003 1.00 95.75 736 PRO A C 1
ATOM 5885 O O . PRO A 1 736 ? 12.077 4.752 -21.352 1.00 95.75 736 PRO A O 1
ATOM 5888 N N . LEU A 1 737 ? 13.270 5.669 -23.018 1.00 96.12 737 LEU A N 1
ATOM 5889 C CA . LEU A 1 737 ? 12.232 6.615 -23.446 1.00 96.12 737 LEU A CA 1
ATOM 5890 C C . LEU A 1 737 ? 10.946 5.916 -23.913 1.00 96.12 737 LEU A C 1
ATOM 5892 O O . LEU A 1 737 ? 9.860 6.432 -23.675 1.00 96.12 737 LEU A O 1
ATOM 5896 N N . CYS A 1 738 ? 11.052 4.750 -24.560 1.00 93.75 738 CYS A N 1
ATOM 5897 C CA . CYS A 1 738 ? 9.874 3.973 -24.960 1.00 93.75 738 CYS A CA 1
ATOM 5898 C C . CYS A 1 738 ? 9.235 3.272 -23.767 1.00 93.75 738 CYS A C 1
ATOM 5900 O O . CYS A 1 738 ? 8.018 3.250 -23.657 1.00 93.75 738 CYS A O 1
ATOM 5902 N N . LEU A 1 739 ? 10.049 2.727 -22.860 1.00 92.25 739 LEU A N 1
ATOM 5903 C CA . LEU A 1 739 ? 9.554 2.079 -21.642 1.00 92.25 739 LEU A CA 1
ATOM 5904 C C . LEU A 1 739 ? 8.861 3.072 -20.698 1.00 92.25 739 LEU A C 1
ATOM 5906 O O . LEU A 1 739 ? 7.967 2.690 -19.953 1.00 92.25 739 LEU A O 1
ATOM 5910 N N . ALA A 1 740 ? 9.259 4.344 -20.747 1.00 95.25 740 ALA A N 1
ATOM 5911 C CA . ALA A 1 740 ? 8.671 5.439 -19.987 1.00 95.25 740 ALA A CA 1
ATOM 5912 C C . ALA A 1 740 ? 7.450 6.090 -20.671 1.00 95.25 740 ALA A C 1
ATOM 5914 O O . ALA A 1 740 ? 7.012 7.148 -20.219 1.00 95.25 740 ALA A O 1
ATOM 5915 N N . SER A 1 741 ? 6.893 5.504 -21.743 1.00 94.25 741 SER A N 1
ATOM 5916 C CA . SER A 1 741 ? 5.831 6.119 -22.562 1.00 94.25 741 SER A CA 1
ATOM 5917 C C . SER A 1 741 ? 4.627 6.605 -21.749 1.00 94.25 741 SER A C 1
ATOM 5919 O O . SER A 1 741 ? 4.076 7.671 -22.028 1.00 94.25 741 SER A O 1
ATOM 5921 N N . LEU A 1 742 ? 4.250 5.871 -20.702 1.00 91.69 742 LEU A N 1
ATOM 5922 C CA . LEU A 1 742 ? 3.114 6.179 -19.830 1.00 91.69 742 LEU A CA 1
ATOM 5923 C C . LEU A 1 742 ? 3.414 7.219 -18.740 1.00 91.69 742 LEU A C 1
ATOM 5925 O O . LEU A 1 742 ? 2.488 7.663 -18.060 1.00 91.69 742 LEU A O 1
ATOM 5929 N N . ASN A 1 743 ? 4.677 7.623 -18.582 1.00 95.62 743 ASN A N 1
ATOM 5930 C CA . ASN A 1 743 ? 5.158 8.473 -17.497 1.00 95.62 743 ASN A CA 1
ATOM 5931 C C . ASN A 1 743 ? 5.893 9.712 -18.052 1.00 95.62 743 ASN A C 1
ATOM 5933 O O . ASN A 1 743 ? 7.126 9.726 -18.100 1.00 95.62 743 ASN A O 1
ATOM 5937 N N . PRO A 1 744 ? 5.160 10.786 -18.418 1.00 96.25 744 PRO A N 1
ATOM 5938 C CA . PRO A 1 744 ? 5.727 12.014 -18.989 1.00 96.25 744 PRO A CA 1
ATOM 5939 C C . PRO A 1 744 ? 6.899 12.599 -18.184 1.00 96.25 744 PRO A C 1
ATOM 5941 O O . PRO A 1 744 ? 7.919 12.988 -18.747 1.00 96.25 744 PRO A O 1
ATOM 5944 N N . LEU A 1 745 ? 6.792 12.576 -16.851 1.00 95.31 745 LEU A N 1
ATOM 5945 C CA . LEU A 1 745 ? 7.826 13.080 -15.945 1.00 95.31 745 LEU A CA 1
ATOM 5946 C C . LEU A 1 745 ? 9.141 12.283 -16.035 1.00 95.31 745 LEU A C 1
ATOM 5948 O O . LEU A 1 745 ? 10.223 12.852 -15.894 1.00 95.31 745 LEU A O 1
ATOM 5952 N N . ILE A 1 746 ? 9.073 10.971 -16.294 1.00 96.44 746 ILE A N 1
ATOM 5953 C CA . ILE A 1 746 ? 10.274 10.152 -16.509 1.00 96.44 746 ILE A CA 1
ATOM 5954 C C . ILE A 1 746 ? 10.930 10.518 -17.836 1.00 96.44 746 ILE A C 1
ATOM 5956 O O . ILE A 1 746 ? 12.153 10.600 -17.890 1.00 96.44 746 ILE A O 1
ATOM 5960 N N . ILE A 1 747 ? 10.151 10.780 -18.890 1.00 97.19 747 ILE A N 1
ATOM 5961 C CA . ILE A 1 747 ? 10.699 11.216 -20.180 1.00 97.19 747 ILE A CA 1
ATOM 5962 C C . ILE A 1 747 ? 11.468 12.528 -20.020 1.00 97.19 747 ILE A C 1
ATOM 5964 O O . ILE A 1 747 ? 12.612 12.604 -20.463 1.00 97.19 747 ILE A O 1
ATOM 5968 N N . GLU A 1 748 ? 10.899 13.528 -19.341 1.00 96.75 748 GLU A N 1
ATOM 5969 C CA . GLU A 1 748 ? 11.590 14.799 -19.068 1.00 96.75 748 GLU A CA 1
ATOM 5970 C C . GLU A 1 748 ? 12.927 14.578 -18.349 1.00 96.75 748 GLU A C 1
ATOM 5972 O O . GLU A 1 748 ? 13.955 15.129 -18.749 1.00 96.75 748 GLU A O 1
ATOM 5977 N N . ARG A 1 749 ? 12.940 13.712 -17.330 1.00 95.69 749 ARG A N 1
ATOM 5978 C CA . ARG A 1 749 ? 14.149 13.377 -16.564 1.00 95.69 749 ARG A CA 1
ATOM 5979 C C . ARG A 1 749 ? 15.178 12.623 -17.401 1.00 95.69 749 ARG A C 1
ATOM 5981 O O . ARG A 1 749 ? 16.349 12.989 -17.393 1.00 95.69 749 ARG A O 1
ATOM 5988 N N . LEU A 1 750 ? 14.763 11.623 -18.178 1.00 96.50 750 LEU A N 1
ATOM 5989 C CA . LEU A 1 750 ? 15.646 10.895 -19.094 1.00 96.50 750 LEU A CA 1
ATOM 5990 C C . LEU A 1 750 ? 16.286 11.841 -20.119 1.00 96.50 750 LEU A C 1
ATOM 5992 O O . LEU A 1 750 ? 17.493 11.764 -20.344 1.00 96.50 750 LEU A O 1
ATOM 5996 N N . LEU A 1 751 ? 15.515 12.766 -20.702 1.00 96.56 751 LEU A N 1
ATOM 5997 C CA . LEU A 1 751 ? 16.036 13.783 -21.623 1.00 96.56 751 LEU A CA 1
ATOM 5998 C C . LEU A 1 751 ? 17.019 14.731 -20.929 1.00 96.56 751 LEU A C 1
ATOM 6000 O O . LEU A 1 751 ? 18.070 15.035 -21.491 1.00 96.56 751 LEU A O 1
ATOM 6004 N N . LYS A 1 752 ? 16.732 15.144 -19.689 1.00 95.75 752 LYS A N 1
ATOM 6005 C CA . LYS A 1 752 ? 17.652 15.940 -18.862 1.00 95.75 752 LYS A CA 1
ATOM 6006 C C . LYS A 1 752 ? 18.977 15.214 -18.605 1.00 95.75 752 LYS A C 1
ATOM 6008 O O . LYS A 1 752 ? 20.024 15.855 -18.562 1.00 95.75 752 LYS A O 1
ATOM 6013 N N . TYR A 1 753 ? 18.943 13.888 -18.482 1.00 94.88 753 TYR A N 1
ATOM 6014 C CA . TYR A 1 753 ? 20.127 13.029 -18.383 1.00 94.88 753 TYR A CA 1
ATOM 6015 C C . TYR A 1 753 ? 20.725 12.636 -19.745 1.00 94.88 753 TYR A C 1
ATOM 6017 O O . TYR A 1 753 ? 21.590 11.762 -19.812 1.00 94.88 753 TYR A O 1
ATOM 6025 N N . GLY A 1 754 ? 20.298 13.287 -20.829 1.00 95.06 754 GLY A N 1
ATOM 6026 C CA . GLY A 1 754 ? 20.882 13.133 -22.156 1.00 95.06 754 GLY A CA 1
ATOM 6027 C C . GLY A 1 754 ? 20.476 11.849 -22.881 1.00 95.06 754 GLY A C 1
ATOM 6028 O O . GLY A 1 754 ? 21.215 11.366 -23.738 1.00 95.06 754 GLY A O 1
ATOM 6029 N N . ALA A 1 755 ? 19.305 11.285 -22.566 1.00 95.38 755 ALA A N 1
ATOM 6030 C CA . ALA A 1 755 ? 18.726 10.214 -23.371 1.00 95.38 755 ALA A CA 1
ATOM 6031 C C . ALA A 1 755 ? 18.611 10.644 -24.840 1.00 95.38 755 ALA A C 1
ATOM 6033 O O . ALA A 1 755 ? 18.125 11.733 -25.157 1.00 95.38 755 ALA A O 1
ATOM 6034 N N . ASN A 1 756 ? 19.028 9.770 -25.755 1.00 95.25 756 ASN A N 1
ATOM 6035 C CA . ASN A 1 756 ? 18.956 10.046 -27.181 1.00 95.25 756 ASN A CA 1
ATOM 6036 C C . ASN A 1 756 ? 17.497 10.077 -27.658 1.00 95.25 756 ASN A C 1
ATOM 6038 O O . ASN A 1 756 ? 16.896 9.040 -27.948 1.00 95.25 756 ASN A O 1
ATOM 6042 N N . ILE A 1 757 ? 16.961 11.287 -27.797 1.00 95.81 757 ILE A N 1
ATOM 6043 C CA . ILE A 1 757 ? 15.578 11.546 -28.205 1.00 95.81 757 ILE A CA 1
ATOM 6044 C C . ILE A 1 757 ? 15.217 10.942 -29.572 1.00 95.81 757 ILE A C 1
ATOM 6046 O O . ILE A 1 757 ? 14.082 10.527 -29.805 1.00 95.81 757 ILE A O 1
ATOM 6050 N N . ASN A 1 758 ? 16.214 10.834 -30.454 1.00 94.31 758 ASN A N 1
ATOM 6051 C CA . ASN A 1 758 ? 16.108 10.279 -31.801 1.00 94.31 758 ASN A CA 1
ATOM 6052 C C . ASN A 1 758 ? 16.760 8.891 -31.912 1.00 94.31 758 ASN A C 1
ATOM 6054 O O . ASN A 1 758 ? 17.036 8.420 -33.021 1.00 94.31 758 ASN A O 1
ATOM 6058 N N . GLY A 1 759 ? 17.031 8.243 -30.773 1.00 90.88 759 GLY A N 1
ATOM 6059 C CA . GLY A 1 759 ? 17.577 6.893 -30.711 1.00 90.88 759 GLY A CA 1
ATOM 6060 C C . GLY A 1 759 ? 16.677 5.898 -31.438 1.00 90.88 759 GLY A C 1
ATOM 6061 O O . GLY A 1 759 ? 15.473 6.114 -31.574 1.00 90.88 759 GLY A O 1
ATOM 6062 N N . SER A 1 760 ? 17.252 4.800 -31.932 1.00 87.56 760 SER A N 1
ATOM 6063 C CA . SER A 1 760 ? 16.407 3.687 -32.351 1.00 87.56 760 SER A CA 1
ATOM 6064 C C . SER A 1 760 ? 15.790 3.024 -31.128 1.00 87.56 760 SER A C 1
ATOM 6066 O O . SER A 1 760 ? 16.400 2.959 -30.069 1.00 87.56 760 SER A O 1
ATOM 6068 N N . SER A 1 761 ? 14.570 2.545 -31.289 1.00 87.25 761 SER A N 1
ATOM 6069 C CA . SER A 1 761 ? 13.928 1.614 -30.382 1.00 87.25 761 SER A CA 1
ATOM 6070 C C . SER A 1 761 ? 13.279 0.530 -31.224 1.00 87.25 761 SER A C 1
ATOM 6072 O O . SER A 1 761 ? 12.786 0.797 -32.323 1.00 87.25 761 SER A O 1
ATOM 6074 N N . ILE A 1 762 ? 13.325 -0.708 -30.766 1.00 83.44 762 ILE A N 1
ATOM 6075 C CA . ILE A 1 762 ? 12.683 -1.828 -31.439 1.00 83.44 762 ILE A CA 1
ATOM 6076 C C . ILE A 1 762 ? 11.343 -2.076 -30.757 1.00 83.44 762 ILE A C 1
ATOM 6078 O O . ILE A 1 762 ? 11.292 -2.387 -29.572 1.00 83.44 762 ILE A O 1
ATOM 6082 N N . LEU A 1 763 ? 10.263 -1.962 -31.528 1.00 71.19 763 LEU A N 1
ATOM 6083 C CA . LEU A 1 763 ? 8.929 -2.382 -31.111 1.00 71.19 763 LEU A CA 1
ATOM 6084 C C . LEU A 1 763 ? 8.494 -3.570 -31.979 1.00 71.19 763 LEU A C 1
ATOM 6086 O O . LEU A 1 763 ? 8.639 -3.547 -33.206 1.00 71.19 763 LEU A O 1
ATOM 6090 N N . GLY A 1 764 ? 7.996 -4.625 -31.340 1.00 66.50 764 GLY A N 1
ATOM 6091 C CA . GLY A 1 764 ? 7.496 -5.837 -31.984 1.00 66.50 764 GLY A CA 1
ATOM 6092 C C . GLY A 1 764 ? 8.465 -6.561 -32.927 1.00 66.50 764 GLY A C 1
ATOM 6093 O O . GLY A 1 764 ? 9.518 -7.030 -32.499 1.00 66.50 764 GLY A O 1
ATOM 6094 N N . LEU A 1 765 ? 8.091 -6.699 -34.210 1.00 60.03 765 LEU A N 1
ATOM 6095 C CA . LEU A 1 765 ? 8.727 -7.532 -35.259 1.00 60.03 765 LEU A CA 1
ATOM 6096 C C . LEU A 1 765 ? 10.171 -7.132 -35.664 1.00 60.03 765 LEU A C 1
ATOM 6098 O O . LEU A 1 765 ? 10.619 -7.436 -36.770 1.00 60.03 765 LEU A O 1
ATOM 6102 N N . GLY A 1 766 ? 10.923 -6.442 -34.806 1.00 73.75 766 GLY A N 1
ATOM 6103 C CA . GLY A 1 766 ? 12.319 -6.080 -35.067 1.00 73.75 766 GLY A CA 1
ATOM 6104 C C . GLY A 1 766 ? 12.502 -4.785 -35.866 1.00 73.75 766 GLY A C 1
ATOM 6105 O O . GLY A 1 766 ? 13.618 -4.483 -36.296 1.00 73.75 766 GLY A O 1
ATOM 6106 N N . HIS A 1 767 ? 11.439 -4.009 -36.093 1.00 81.38 767 HIS A N 1
ATOM 6107 C CA . HIS A 1 767 ? 11.548 -2.727 -36.784 1.00 81.38 767 HIS A CA 1
ATOM 6108 C C . HIS A 1 767 ? 12.096 -1.650 -35.848 1.00 81.38 767 HIS A C 1
ATOM 6110 O O . HIS A 1 767 ? 11.549 -1.404 -34.777 1.00 81.38 767 HIS A O 1
ATOM 6116 N N . LYS A 1 768 ? 13.156 -0.967 -36.292 1.00 86.88 768 LYS A N 1
ATOM 6117 C CA . LYS A 1 768 ? 13.658 0.233 -35.621 1.00 86.88 768 LYS A CA 1
ATOM 6118 C C . LYS A 1 768 ? 12.693 1.389 -35.858 1.00 86.88 768 LYS A C 1
ATOM 6120 O O . LYS A 1 768 ? 12.549 1.853 -36.990 1.00 86.88 768 LYS A O 1
ATOM 6125 N N . ILE A 1 769 ? 12.069 1.861 -34.794 1.00 89.50 769 ILE A N 1
ATOM 6126 C CA . ILE A 1 769 ? 11.224 3.051 -34.761 1.00 89.50 769 ILE A CA 1
ATOM 6127 C C . ILE A 1 769 ? 11.811 4.070 -33.781 1.00 89.50 769 ILE A C 1
ATOM 6129 O O . ILE A 1 769 ? 12.570 3.712 -32.884 1.00 89.50 769 ILE A O 1
ATOM 6133 N N . SER A 1 770 ? 11.518 5.356 -33.974 1.00 92.88 770 SER A N 1
ATOM 6134 C CA . SER A 1 770 ? 11.878 6.362 -32.971 1.00 92.88 770 SER A CA 1
ATOM 6135 C C . SER A 1 770 ? 10.941 6.256 -31.758 1.00 92.88 770 SER A C 1
ATOM 6137 O O . SER A 1 770 ? 9.790 5.835 -31.928 1.00 92.88 770 SER A O 1
ATOM 6139 N N . PRO A 1 771 ? 11.375 6.675 -30.553 1.00 93.00 771 PRO A N 1
ATOM 6140 C CA . PRO A 1 771 ? 10.518 6.709 -29.372 1.00 93.00 771 PRO A CA 1
ATOM 6141 C C . PRO A 1 771 ? 9.213 7.466 -29.598 1.00 93.00 771 PRO A C 1
ATOM 6143 O O . PRO A 1 771 ? 8.146 6.964 -29.262 1.00 93.00 771 PRO A O 1
ATOM 6146 N N . LEU A 1 772 ? 9.278 8.619 -30.274 1.00 95.25 772 LEU A N 1
ATOM 6147 C CA . LEU A 1 772 ? 8.091 9.400 -30.621 1.00 95.25 772 LEU A CA 1
ATOM 6148 C C . LEU A 1 772 ? 7.093 8.587 -31.455 1.00 95.25 772 LEU A C 1
ATOM 6150 O O . LEU A 1 772 ? 5.900 8.584 -31.163 1.00 95.25 772 LEU A O 1
ATOM 6154 N N . LYS A 1 773 ? 7.574 7.873 -32.480 1.00 93.38 773 LYS A N 1
ATOM 6155 C CA . LYS A 1 773 ? 6.708 7.043 -33.320 1.00 93.38 773 LYS A CA 1
ATOM 6156 C C . LYS A 1 773 ? 6.068 5.912 -32.508 1.00 93.38 773 LYS A C 1
ATOM 6158 O O . LYS A 1 773 ? 4.869 5.705 -32.639 1.00 93.38 773 LYS A O 1
ATOM 6163 N N . SER A 1 774 ? 6.848 5.241 -31.658 1.00 90.31 774 SER A N 1
ATOM 6164 C CA . SER A 1 774 ? 6.355 4.179 -30.770 1.00 90.31 774 SER A CA 1
ATOM 6165 C C . SER A 1 774 ? 5.201 4.658 -29.893 1.00 90.31 774 SER A C 1
ATOM 6167 O O . SER A 1 774 ? 4.156 4.019 -29.833 1.00 90.31 774 SER A O 1
ATOM 6169 N N . ILE A 1 775 ? 5.377 5.813 -29.247 1.00 92.19 775 ILE A N 1
ATOM 6170 C CA . ILE A 1 775 ? 4.394 6.385 -28.321 1.00 92.19 775 ILE A CA 1
ATOM 6171 C C . ILE A 1 775 ? 3.123 6.811 -29.061 1.00 92.19 775 ILE A C 1
ATOM 6173 O O . ILE A 1 775 ? 2.017 6.596 -28.570 1.00 92.19 775 ILE A O 1
ATOM 6177 N N . LEU A 1 776 ? 3.257 7.389 -30.259 1.00 93.56 776 LEU A N 1
ATOM 6178 C CA . LEU A 1 776 ? 2.106 7.767 -31.080 1.00 93.56 776 LEU A CA 1
ATOM 6179 C C . LEU A 1 776 ? 1.328 6.544 -31.586 1.00 93.56 776 LEU A C 1
ATOM 6181 O O . LEU A 1 776 ? 0.100 6.575 -31.583 1.00 93.56 776 LEU A O 1
ATOM 6185 N N . GLU A 1 777 ? 2.013 5.469 -31.988 1.00 90.81 777 GLU A N 1
ATOM 6186 C CA . GLU A 1 777 ? 1.367 4.208 -32.379 1.00 90.81 777 GLU A CA 1
ATOM 6187 C C . GLU A 1 777 ? 0.603 3.589 -31.195 1.00 90.81 777 GLU A C 1
ATOM 6189 O O . GLU A 1 777 ? -0.561 3.214 -31.340 1.00 90.81 777 GLU A O 1
ATOM 6194 N N . GLU A 1 778 ? 1.193 3.580 -29.997 1.00 89.31 778 GLU A N 1
ATOM 6195 C CA . GLU A 1 778 ? 0.532 3.118 -28.770 1.00 89.31 778 GLU A CA 1
ATOM 6196 C C . GLU A 1 778 ? -0.695 3.983 -28.410 1.00 89.31 778 GLU A C 1
ATOM 6198 O O . GLU A 1 778 ? -1.763 3.463 -28.071 1.00 89.31 778 GLU A O 1
ATOM 6203 N N . ALA A 1 779 ? -0.598 5.308 -28.563 1.00 90.00 779 ALA A N 1
ATOM 6204 C CA . ALA A 1 779 ? -1.687 6.247 -28.274 1.00 90.00 779 ALA A CA 1
ATOM 6205 C C . ALA A 1 779 ? -2.893 6.090 -29.214 1.00 90.00 779 ALA A C 1
ATOM 6207 O O . ALA A 1 779 ? -4.028 6.398 -28.833 1.00 90.00 779 ALA A O 1
ATOM 6208 N N . VAL A 1 780 ? -2.667 5.631 -30.448 1.00 90.38 780 VAL A N 1
ATOM 6209 C CA . VAL A 1 780 ? -3.736 5.340 -31.418 1.00 90.38 780 VAL A CA 1
ATOM 6210 C C . VAL A 1 780 ? -4.531 4.099 -31.008 1.00 90.38 780 VAL A C 1
ATOM 6212 O O . VAL A 1 780 ? -5.735 4.049 -31.260 1.00 90.38 780 VAL A O 1
ATOM 6215 N N . HIS A 1 781 ? -3.886 3.132 -30.355 1.00 84.50 781 HIS A N 1
ATOM 6216 C CA . HIS A 1 781 ? -4.477 1.839 -30.002 1.00 84.50 781 HIS A CA 1
ATOM 6217 C C . HIS A 1 781 ? -4.947 1.722 -28.543 1.00 84.50 781 HIS A C 1
ATOM 6219 O O . HIS A 1 781 ? -5.591 0.735 -28.195 1.00 84.50 781 HIS A O 1
ATOM 6225 N N . SER A 1 782 ? -4.659 2.713 -27.700 1.00 83.62 782 SER A N 1
ATOM 6226 C CA . SER A 1 782 ? -5.044 2.716 -26.284 1.00 83.62 782 SER A CA 1
ATOM 6227 C C . SER A 1 782 ? -6.522 3.077 -26.081 1.00 83.62 782 SER A C 1
ATOM 6229 O O . SER A 1 782 ? -6.957 4.158 -26.484 1.00 83.62 782 SER A O 1
ATOM 6231 N N . ASP A 1 783 ? -7.279 2.188 -25.428 1.00 67.62 783 ASP A N 1
ATOM 6232 C CA . ASP A 1 783 ? -8.736 2.312 -25.224 1.00 67.62 783 ASP A CA 1
ATOM 6233 C C . ASP A 1 783 ? -9.128 3.162 -23.984 1.00 67.62 783 ASP A C 1
ATOM 6235 O O . ASP A 1 783 ? -10.107 3.908 -24.039 1.00 67.62 783 ASP A O 1
ATOM 6239 N N . PRO A 1 784 ? -8.340 3.228 -22.887 1.00 81.44 784 PRO A N 1
ATOM 6240 C CA . PRO A 1 784 ? -8.624 4.198 -21.829 1.00 81.44 784 PRO A CA 1
ATOM 6241 C C . PRO A 1 784 ? -8.180 5.616 -22.216 1.00 81.44 784 PRO A C 1
ATOM 6243 O O . PRO A 1 784 ? -6.998 5.884 -22.457 1.00 81.44 784 PRO A O 1
ATOM 6246 N N . LYS A 1 785 ? -9.115 6.577 -22.180 1.00 81.06 785 LYS A N 1
ATOM 6247 C CA . LYS A 1 785 ? -8.852 8.010 -22.440 1.00 81.06 785 LYS A CA 1
ATOM 6248 C C . LYS A 1 785 ? -7.687 8.564 -21.606 1.00 81.06 785 LYS A C 1
ATOM 6250 O O . LYS A 1 785 ? -6.919 9.384 -22.105 1.00 81.06 785 LYS A O 1
ATOM 6255 N N . MET A 1 786 ? -7.543 8.105 -20.361 1.00 75.50 786 MET A N 1
ATOM 6256 C CA . MET A 1 786 ? -6.455 8.504 -19.460 1.00 75.50 786 MET A CA 1
ATOM 6257 C C . MET A 1 786 ? -5.077 8.044 -19.946 1.00 75.50 786 MET A C 1
ATOM 6259 O O . MET A 1 786 ? -4.143 8.844 -19.962 1.00 75.50 786 MET A O 1
ATOM 6263 N N . ILE A 1 787 ? -4.955 6.791 -20.398 1.00 85.19 787 ILE A N 1
ATOM 6264 C CA . ILE A 1 787 ? -3.709 6.247 -20.960 1.00 85.19 787 ILE A CA 1
ATOM 6265 C C . ILE A 1 787 ? -3.319 7.040 -22.205 1.00 85.19 787 ILE A C 1
ATOM 6267 O O . ILE A 1 787 ? -2.196 7.528 -22.314 1.00 85.19 787 ILE A O 1
ATOM 6271 N N . LYS A 1 788 ? -4.285 7.271 -23.100 1.00 90.62 788 LYS A N 1
ATOM 6272 C CA . LYS A 1 788 ? -4.076 8.077 -24.304 1.00 90.62 788 LYS A CA 1
ATOM 6273 C C . LYS A 1 788 ? -3.599 9.495 -23.984 1.00 90.62 788 LYS A C 1
ATOM 6275 O O . LYS A 1 788 ? -2.696 9.989 -24.649 1.00 90.62 788 LYS A O 1
ATOM 6280 N N . LEU A 1 789 ? -4.167 10.147 -22.967 1.00 89.81 789 LEU A N 1
ATOM 6281 C CA . LEU A 1 789 ? -3.743 11.486 -22.550 1.00 89.81 789 LEU A CA 1
ATOM 6282 C C . LEU A 1 789 ? -2.293 11.496 -22.041 1.00 89.81 789 LEU A C 1
ATOM 6284 O O . LEU A 1 789 ? -1.531 12.385 -22.417 1.00 89.81 789 LEU A O 1
ATOM 6288 N N . ARG A 1 790 ? -1.898 10.499 -21.236 1.00 92.00 790 ARG A N 1
ATOM 6289 C CA . ARG A 1 790 ? -0.512 10.353 -20.760 1.00 92.00 790 ARG A CA 1
ATOM 6290 C C . ARG A 1 790 ? 0.459 10.130 -21.924 1.00 92.00 790 ARG A C 1
ATOM 6292 O O . ARG A 1 790 ? 1.451 10.845 -22.015 1.00 92.00 790 ARG A O 1
ATOM 6299 N N . LEU A 1 791 ? 0.131 9.236 -22.860 1.00 94.00 791 LEU A N 1
ATOM 6300 C CA . LEU A 1 791 ? 0.944 8.979 -24.057 1.00 94.00 791 LEU A CA 1
ATOM 6301 C C . LEU A 1 791 ? 1.080 10.221 -24.950 1.00 94.00 791 LEU A C 1
ATOM 6303 O O . LEU A 1 791 ? 2.170 10.530 -25.426 1.00 94.00 791 LEU A O 1
ATOM 6307 N N . LEU A 1 792 ? -0.003 10.975 -25.153 1.00 95.44 792 LEU A N 1
ATOM 6308 C CA . LEU A 1 792 ? 0.049 12.226 -25.914 1.00 95.44 792 LEU A CA 1
ATOM 6309 C C . LEU A 1 792 ? 0.911 13.280 -25.216 1.00 95.44 792 LEU A C 1
ATOM 6311 O O . LEU A 1 792 ? 1.653 13.988 -25.894 1.00 95.44 792 LEU A O 1
ATOM 6315 N N . LYS A 1 793 ? 0.871 13.356 -23.880 1.00 96.62 793 LYS A N 1
ATOM 6316 C CA . LYS A 1 793 ? 1.735 14.270 -23.125 1.00 96.62 793 LYS A CA 1
ATOM 6317 C C . LYS A 1 793 ? 3.211 13.892 -23.257 1.00 96.62 793 LYS A C 1
ATOM 6319 O O . LYS A 1 793 ? 4.051 14.757 -23.484 1.00 96.62 793 LYS A O 1
ATOM 6324 N N . SER A 1 794 ? 3.515 12.601 -23.190 1.00 96.88 794 SER A N 1
ATOM 6325 C CA . SER A 1 794 ? 4.844 12.050 -23.463 1.00 96.88 794 SER A CA 1
ATOM 6326 C C . SER A 1 794 ? 5.339 12.376 -24.877 1.00 96.88 794 SER A C 1
ATOM 6328 O O . SER A 1 794 ? 6.479 12.803 -25.057 1.00 96.88 794 SER A O 1
ATOM 6330 N N . ALA A 1 795 ? 4.476 12.236 -25.888 1.00 96.81 795 ALA A N 1
ATOM 6331 C CA . ALA A 1 795 ? 4.794 12.602 -27.267 1.00 96.81 795 ALA A CA 1
ATOM 6332 C C . ALA A 1 795 ? 5.041 14.112 -27.426 1.00 96.81 795 ALA A C 1
ATOM 6334 O O . ALA A 1 795 ? 5.988 14.500 -28.105 1.00 96.81 795 ALA A O 1
ATOM 6335 N N . GLU A 1 796 ? 4.237 14.959 -26.774 1.00 97.00 796 GLU A N 1
ATOM 6336 C CA . GLU A 1 796 ? 4.424 16.416 -26.750 1.00 97.00 796 GLU A CA 1
ATOM 6337 C C . GLU A 1 796 ? 5.808 16.788 -26.202 1.00 97.00 796 GLU A C 1
ATOM 6339 O O . GLU A 1 796 ? 6.529 17.554 -26.837 1.00 97.00 796 GLU A O 1
ATOM 6344 N N . ILE A 1 797 ? 6.218 16.198 -25.074 1.00 97.19 797 ILE A N 1
ATOM 6345 C CA . ILE A 1 797 ? 7.543 16.429 -24.474 1.00 97.19 797 ILE A CA 1
ATOM 6346 C C . ILE A 1 797 ? 8.661 16.047 -25.446 1.00 97.19 797 ILE A C 1
ATOM 6348 O O . ILE A 1 797 ? 9.618 16.803 -25.609 1.00 97.19 797 ILE A O 1
ATOM 6352 N N . LEU A 1 798 ? 8.539 14.905 -26.129 1.00 96.50 798 LEU A N 1
ATOM 6353 C CA . LEU A 1 798 ? 9.524 14.491 -27.128 1.00 96.50 798 LEU A CA 1
ATOM 6354 C C . LEU A 1 798 ? 9.580 15.465 -28.314 1.00 96.50 798 LEU A C 1
ATOM 6356 O O . LEU A 1 798 ? 10.667 15.836 -28.750 1.00 96.50 798 LEU A O 1
ATOM 6360 N N . ILE A 1 799 ? 8.436 15.922 -28.825 1.00 96.19 799 ILE A N 1
ATOM 6361 C CA . ILE A 1 799 ? 8.385 16.907 -29.918 1.00 96.19 799 ILE A CA 1
ATOM 6362 C C . ILE A 1 799 ? 9.059 18.215 -29.487 1.00 96.19 799 ILE A C 1
ATOM 6364 O O . ILE A 1 799 ? 9.915 18.732 -30.206 1.00 96.19 799 ILE A O 1
ATOM 6368 N N . LEU A 1 800 ? 8.738 18.716 -28.291 1.00 95.75 800 LEU A N 1
ATOM 6369 C CA . LEU A 1 800 ? 9.349 19.924 -27.728 1.00 95.75 800 LEU A CA 1
ATOM 6370 C C . LEU A 1 800 ? 10.858 19.758 -27.489 1.00 95.75 800 LEU A C 1
ATOM 6372 O O . LEU A 1 800 ? 11.611 20.716 -27.655 1.00 95.75 800 LEU A O 1
ATOM 6376 N N . GLY A 1 801 ? 11.309 18.545 -27.163 1.00 95.50 801 GLY A N 1
ATOM 6377 C CA . GLY A 1 801 ? 12.724 18.189 -27.049 1.00 95.50 801 GLY A CA 1
ATOM 6378 C C . GLY A 1 801 ? 13.459 18.030 -28.389 1.00 95.50 801 GLY A C 1
ATOM 6379 O O . GLY A 1 801 ? 14.665 17.788 -28.383 1.00 95.50 801 GLY A O 1
ATOM 6380 N N . GLY A 1 802 ? 12.770 18.155 -29.532 1.00 95.94 802 GLY A N 1
ATOM 6381 C CA . GLY A 1 802 ? 13.359 18.031 -30.871 1.00 95.94 802 GLY A CA 1
ATOM 6382 C C . GLY A 1 802 ? 13.350 16.612 -31.453 1.00 95.94 802 GLY A C 1
ATOM 6383 O O . GLY A 1 802 ? 14.239 16.262 -32.233 1.00 95.94 802 GLY A O 1
ATOM 6384 N N . ALA A 1 803 ? 12.386 15.773 -31.066 1.00 94.75 803 ALA A N 1
ATOM 6385 C CA . ALA A 1 803 ? 12.204 14.456 -31.666 1.00 94.75 803 ALA A CA 1
ATOM 6386 C C . ALA A 1 803 ? 11.723 14.573 -33.121 1.00 94.75 803 ALA A C 1
ATOM 6388 O O . ALA A 1 803 ? 10.701 15.197 -33.406 1.00 94.75 803 ALA A O 1
ATOM 6389 N N . ASP A 1 804 ? 12.412 13.896 -34.035 1.00 91.12 804 ASP A N 1
ATOM 6390 C CA . ASP A 1 804 ? 12.029 13.824 -35.440 1.00 91.12 804 ASP A CA 1
ATOM 6391 C C . ASP A 1 804 ? 11.021 12.690 -35.666 1.00 91.12 804 ASP A C 1
ATOM 6393 O O . ASP A 1 804 ? 11.311 11.500 -35.461 1.00 91.12 804 ASP A O 1
ATOM 6397 N N . LEU A 1 805 ? 9.845 13.028 -36.200 1.00 87.25 805 LEU A N 1
ATOM 6398 C CA . LEU A 1 805 ? 8.907 12.028 -36.701 1.00 87.25 805 LEU A CA 1
ATOM 6399 C C . LEU A 1 805 ? 9.360 11.530 -38.080 1.00 87.25 805 LEU A C 1
ATOM 6401 O O . LEU A 1 805 ? 8.915 11.999 -39.127 1.00 87.25 805 LEU A O 1
ATOM 6405 N N . LYS A 1 806 ? 10.250 10.536 -38.094 1.00 82.00 806 LYS A N 1
ATOM 6406 C CA . LYS A 1 806 ? 10.626 9.835 -39.327 1.00 82.00 806 LYS A CA 1
ATOM 6407 C C . LYS A 1 806 ? 9.495 8.898 -39.746 1.00 82.00 806 LYS A C 1
ATOM 6409 O O . LYS A 1 806 ? 9.460 7.726 -39.368 1.00 82.00 806 LYS A O 1
ATOM 6414 N N . LEU A 1 807 ? 8.567 9.413 -40.549 1.00 74.56 807 LEU A N 1
ATOM 6415 C CA . LEU A 1 807 ? 7.619 8.587 -41.288 1.00 74.56 807 LEU A CA 1
ATOM 6416 C C . LEU A 1 807 ? 8.422 7.773 -42.301 1.00 74.56 807 LEU A C 1
ATOM 6418 O O . LEU A 1 807 ? 8.809 8.274 -43.353 1.00 74.56 807 LEU A O 1
ATOM 6422 N N . GLY A 1 808 ? 8.740 6.528 -41.951 1.00 64.31 808 GLY A N 1
ATOM 6423 C CA . GLY A 1 808 ? 9.339 5.598 -42.896 1.00 64.31 808 GLY A CA 1
ATOM 6424 C C . GLY A 1 808 ? 8.403 5.468 -44.090 1.00 64.31 808 GLY A C 1
ATOM 6425 O O . GLY A 1 808 ? 7.374 4.802 -43.983 1.00 64.31 808 GLY A O 1
ATOM 6426 N N . LEU A 1 809 ? 8.735 6.126 -45.205 1.00 55.78 809 LEU A N 1
ATOM 6427 C CA . LEU A 1 809 ? 8.087 5.880 -46.484 1.00 55.78 809 LEU A CA 1
ATOM 6428 C C . LEU A 1 809 ? 8.284 4.393 -46.754 1.00 55.78 809 LEU A C 1
ATOM 6430 O O . LEU A 1 809 ? 9.407 3.935 -46.975 1.00 55.78 809 LEU A O 1
ATOM 6434 N N . ARG A 1 810 ? 7.202 3.620 -46.635 1.00 52.28 810 ARG A N 1
ATOM 6435 C CA . ARG A 1 810 ? 7.187 2.213 -47.019 1.00 52.28 810 ARG A CA 1
ATOM 6436 C C . ARG A 1 810 ? 7.494 2.221 -48.509 1.00 52.28 810 ARG A C 1
ATOM 6438 O O . ARG A 1 810 ? 6.615 2.522 -49.307 1.00 52.28 810 ARG A O 1
ATOM 6445 N N . GLY A 1 811 ? 8.755 1.988 -48.861 1.00 48.25 811 GLY A N 1
ATOM 6446 C CA . GLY A 1 811 ? 9.168 1.838 -50.243 1.00 48.25 811 GLY A CA 1
ATOM 6447 C C . GLY A 1 811 ? 8.423 0.645 -50.818 1.00 48.25 811 GLY A C 1
ATOM 6448 O O . GLY A 1 811 ? 8.848 -0.495 -50.662 1.00 48.25 811 GLY A O 1
ATOM 6449 N N . THR A 1 812 ? 7.277 0.894 -51.444 1.00 46.06 812 THR A N 1
ATOM 6450 C CA . THR A 1 812 ? 6.788 0.043 -52.521 1.00 46.06 812 THR A CA 1
ATOM 6451 C C . THR A 1 812 ? 7.919 0.032 -53.538 1.00 46.06 812 THR A C 1
ATOM 6453 O O . THR A 1 812 ? 8.351 1.105 -53.949 1.00 46.06 812 THR A O 1
ATOM 6456 N N . GLY A 1 813 ? 8.488 -1.140 -53.819 1.00 46.50 813 GLY A N 1
ATOM 6457 C CA . GLY A 1 813 ? 9.737 -1.316 -54.565 1.00 46.50 813 GLY A CA 1
ATOM 6458 C C . GLY A 1 813 ? 9.683 -0.890 -56.033 1.00 46.50 813 GLY A C 1
ATOM 6459 O O . GLY A 1 813 ? 9.931 -1.705 -56.913 1.00 46.50 813 GLY A O 1
ATOM 6460 N N . GLU A 1 814 ? 9.403 0.380 -56.299 1.00 44.91 814 GLU A N 1
ATOM 6461 C CA . GLU A 1 814 ? 9.558 1.021 -57.593 1.00 44.91 814 GLU A CA 1
ATOM 6462 C C . GLU A 1 814 ? 10.654 2.079 -57.473 1.00 44.91 814 GLU A C 1
ATOM 6464 O O . GLU A 1 814 ? 10.557 3.046 -56.717 1.00 44.91 814 GLU A O 1
ATOM 6469 N N . ASN A 1 815 ? 11.743 1.840 -58.204 1.00 42.56 815 ASN A N 1
ATOM 6470 C CA . ASN A 1 815 ? 12.900 2.717 -58.312 1.00 42.56 815 ASN A CA 1
ATOM 6471 C C . ASN A 1 815 ? 12.501 4.064 -58.936 1.00 42.56 815 ASN A C 1
ATOM 6473 O O . ASN A 1 815 ? 12.650 4.260 -60.140 1.00 42.56 815 ASN A O 1
ATOM 6477 N N . TYR A 1 816 ? 12.056 5.014 -58.119 1.00 41.50 816 TYR A N 1
ATOM 6478 C CA . TYR A 1 816 ? 12.034 6.424 -58.487 1.00 41.50 816 TYR A CA 1
ATOM 6479 C C . TYR A 1 816 ? 13.007 7.191 -57.594 1.00 41.50 816 TYR A C 1
ATOM 6481 O O . TYR A 1 816 ? 12.762 7.420 -56.412 1.00 41.50 816 TYR A O 1
ATOM 6489 N N . ASN A 1 817 ? 14.134 7.593 -58.189 1.00 41.09 817 ASN A N 1
ATOM 6490 C CA . ASN A 1 817 ? 15.044 8.587 -57.628 1.00 41.09 817 ASN A CA 1
ATOM 6491 C C . ASN A 1 817 ? 14.302 9.928 -57.518 1.00 41.09 817 ASN A C 1
ATOM 6493 O O . ASN A 1 817 ? 14.237 10.684 -58.486 1.00 41.09 817 ASN A O 1
ATOM 6497 N N . MET A 1 818 ? 13.748 10.221 -56.344 1.00 37.72 818 MET A N 1
ATOM 6498 C CA . MET A 1 818 ? 13.307 11.561 -55.957 1.00 37.72 818 MET A CA 1
ATOM 6499 C C . MET A 1 818 ? 14.252 12.111 -54.876 1.00 37.72 818 MET A C 1
ATOM 6501 O O . MET A 1 818 ? 14.700 11.351 -54.014 1.00 37.72 818 MET A O 1
ATOM 6505 N N . PRO A 1 819 ? 14.585 13.414 -54.912 1.00 38.78 819 PRO A N 1
ATOM 6506 C CA . PRO A 1 819 ? 15.466 14.032 -53.933 1.00 38.78 819 PRO A CA 1
ATOM 6507 C C . PRO A 1 819 ? 14.799 14.054 -52.554 1.00 38.78 819 PRO A C 1
ATOM 6509 O O . PRO A 1 819 ? 13.610 14.335 -52.423 1.00 38.78 819 PRO A O 1
ATOM 6512 N N . SER A 1 820 ? 15.589 13.753 -51.525 1.00 36.66 820 SER A N 1
ATOM 6513 C CA . SER A 1 820 ? 15.195 13.706 -50.119 1.00 36.66 820 SER A CA 1
ATOM 6514 C C . SER A 1 820 ? 14.715 15.071 -49.612 1.00 36.66 820 SER A C 1
ATOM 6516 O O . SER A 1 820 ? 15.499 15.861 -49.085 1.00 36.66 820 SER A O 1
ATOM 6518 N N . SER A 1 821 ? 13.426 15.358 -49.741 1.00 36.12 821 SER A N 1
ATOM 6519 C CA . SER A 1 821 ? 12.753 16.401 -48.973 1.00 36.12 821 SER A CA 1
ATOM 6520 C C . SER A 1 821 ? 12.302 15.799 -47.641 1.00 36.12 821 SER A C 1
ATOM 6522 O O . SER A 1 821 ? 11.337 15.038 -47.576 1.00 36.12 821 SER A O 1
ATOM 6524 N N . SER A 1 822 ? 13.015 16.110 -46.551 1.00 34.22 822 SER A N 1
ATOM 6525 C CA . SER A 1 822 ? 12.524 15.814 -45.205 1.00 34.22 822 SER A CA 1
ATOM 6526 C C . SER A 1 822 ? 11.299 16.686 -44.945 1.00 34.22 822 SER A C 1
ATOM 6528 O O . SER A 1 822 ? 11.414 17.875 -44.647 1.00 34.22 822 SER A O 1
ATOM 6530 N N . CYS A 1 823 ? 10.113 16.107 -45.092 1.00 34.44 823 CYS A N 1
ATOM 6531 C CA . CYS A 1 823 ? 8.882 16.734 -44.641 1.00 34.44 823 CYS A CA 1
ATOM 6532 C C . CYS A 1 823 ? 8.868 16.653 -43.109 1.00 34.44 823 CYS A C 1
ATOM 6534 O O . CYS A 1 823 ? 8.377 15.690 -42.527 1.00 34.44 823 CYS A O 1
ATOM 6536 N N . VAL A 1 824 ? 9.504 17.630 -42.462 1.00 37.28 824 VAL A N 1
ATOM 6537 C CA . VAL A 1 824 ? 9.425 17.826 -41.015 1.00 37.28 824 VAL A CA 1
ATOM 6538 C C . VAL A 1 824 ? 8.047 18.422 -40.746 1.00 37.28 824 VAL A C 1
ATOM 6540 O O . VAL A 1 824 ? 7.814 19.599 -41.016 1.00 37.28 824 VAL A O 1
ATOM 6543 N N . LEU A 1 825 ? 7.109 17.595 -40.285 1.00 39.94 825 LEU A N 1
ATOM 6544 C CA . LEU A 1 825 ? 5.902 18.083 -39.621 1.00 39.94 825 LEU A CA 1
ATOM 6545 C C . LEU A 1 825 ? 6.365 18.731 -38.310 1.00 39.94 825 LEU A C 1
ATOM 6547 O O . LEU A 1 825 ? 6.702 18.017 -37.369 1.00 39.94 825 LEU A O 1
ATOM 6551 N N . LYS A 1 826 ? 6.491 20.062 -38.319 1.00 33.06 826 LYS A N 1
ATOM 6552 C CA . LYS A 1 826 ? 6.690 20.878 -37.117 1.00 33.06 826 LYS A CA 1
ATOM 6553 C C . LYS A 1 826 ? 5.365 21.111 -36.416 1.00 33.06 826 LYS A C 1
ATOM 6555 O O . LYS A 1 826 ? 4.389 21.419 -37.138 1.00 33.06 826 LYS A O 1
#

Radius of gyration: 33.58 Å; chains: 1; bounding box: 99×85×104 Å

InterPro domains:
  IPR056884 Nephrocystin 3-like, N-terminal [PF24883] (66-122)

Foldseek 3Di:
DDDDDDDDDDDDDDDDDDDDDDDDDPVVCVVPPQLVVQLCCLQPVPPPVPDDPDDDPDDDDCSVVLPDNCVQALLSVLVSVLSSLLSRPAADEDEAEAVVLVPCCVVRLVLVSVLVLQFPPVVDDPDPPPPDDPPPPSPSNSYHYHYDHDPVDPSLCSNPVPDDDPPDDDSVVVCVVSVHDDDDQALVVQLVVLLVVQLVLVLVLVVVPDVCVVPVVVSVVVSVVLSVLLSVLCSSPPVLSVLLSVVSNDDDPDDSVVSSVPRDSDPLVSVVVLLVPDDLLLSLLLLQLLLCQLLPPDFAALLLSLCVSVLVLQPPDDPPPPPPPDDDPDPPPPPPDPPDPDPCVPVSSVVSVVSCVPSVVQFWDQDPVLNTIHGDPSNSCSLAVVVVPPDPVNVVQQDWDWDADPVRDTDTDHRDDPCCVPRNPSSVLRNDSLSSLLVVLLSLLSLLLGPVSCVVQLNPDDPCVVDVPPVVVPVPDDHHSSLACSVVSLVSNVVVDDPCLCVDPSCVSVLVSLVSCQPLVSQLSSLLPYDCPDPVPLVQQCVLLVDPQPPSRSSVVSNVLSNQDHQLLVCLQSVNLVSLSSVLVVLQVVPDDPPPPPPPVVLVVVCVSLVVVLVVVVVVVVVVPPVCVVPDDDDDDDDPQDADDCSVVLVCCLQPVNVVVCVVVVNPVVVVVVPDPPDRDDVVNVVCVVVVCSCVSRPDDPVVVVVVVVVVVVPPPPQGSSLCVQAPATSQQAGSLLSNLLPLVSNVVSVVSNHDLQHFGQRRPSDTDGSLVSLVVCLVVDDDPSSNVSNVSSSVSSVVSPRFHPPPPPPPPDDDDDDDDRPGPD

Secondary structure (DSSP, 8-state):
-----------------PPPPPPPPHHHHHH-HHHHHHHHHHH-TTSSTTT--S--------GGG--S-TTS-HHHHHHHHHHHHHHSSS-EEEEE--GGG-TTTTTTTHHHHHHHHH-SGGG-------TT-------GGGEEEEE---TTS-HHHHHHTTS---TTS-HHHHHHHTT-------HHHHHHHHHHHHHHHHHHHHHTTS-TTT-HHHHHHHHHHHHHHHHHHHTT-HHHHHHHHHHHHS--SS-HHHHHHT--SSHHHHHHHHHTTS-HHHHHHHHHHHHHHHH-SSPEEHHHHHHHHTTTTT-SS-------SSS-------------SSGGGSHHHHHHHHHHHHTSTTTEEEETTTTEEEE-HHHHHHHHHTTTS--TTSGGGSEEEEEE-TTSPEEEEEE--HHHHHHGGGTHHHH-HHHHHHHHHHHHHHHHH-HHHHHHHS-SS-HHHH-TTTTTT---SPPPHHHHHHHHHHHHHGGG--GGGGG-HHHHHHHHHHHHHTSHHHHHHHHHH-----THHHHHHHHHT-----GGGHHHHHHHHHHH--HHHHHHHHT-HHHHHHHHHHHHHHHS--TT--SHHHHHHHHHHHHHHHHHHHHHHHHHHHS-GGGS-------------HHHHHHHHH-HHHHHHHHHTT-HHHHHHTT-TT----HHHHHHHHHHHHHHHS---HHHHHHHHHHHHH------HHHHHHH---TTS--HHHHTTT-HHHHHHHHHTT--TT--EEETTTEEE-HHHHHHHHHHH--SHHHHHHHHHHHHHHHHTT----------S-------------

pLDDT: mean 71.48, std 21.82, range [18.14, 97.31]

Organism: Orbilia oligospora (NCBI:txid2813651)